Protein 7V58 (pdb70)

CATH classification: 3.40.640.10

Foldseek 3Di:
DVVVVVVVVVQVVCVVVVNDDDDFAWDDFDFQWTATPVGAIFGEQAALQALRQQPDVLLVVLLVVLCVVPNWFQPAFCPPRFDDPLQQVLQVLLCVLLVADTKDKFQALLLVLLLAAQLPAACLAEEEEEPLADVSNVNSVVNHHYHYHYDYHLDLVSVLVVLVVRVVVRHPAYEYEYEQASQQFQAGHPVVSVLVSCVVSVYAYEYEFASQALAAAPLSSGSCNNVVNSVSHAKYKYWCQGNLHNDGMIMMGHYPVSVVSSCVGRVSSNPDGHHTSSSSSSSSSSSVVSNVDCVSSVLSVVLVVVLCVLQVVQPWDWGYPDHQWIKGWDQAPVLQVVLQVQLVVLRYHWDKDAPPSDDHSGIIIGGGTHSSQDPVNSVSSSVSSSVSCVVSVVGD/DVVVVVVVVVVVVVQVVCVVVVNDDDDWAWPDFDFQWTATPVGATFGEFAALQALRQQPPPLLVVLLVVLCVVPNWFQPDFCVPRQDDPLQQVLQVLLQVLLVADTKDKFQALLLVLLLAQQLPAACLAEEEEEPLADVSNVNSVVNHHYHYHYDYHLDLVSVLVVLVVRVVVRHPAYEYEYEQASQVFQAGHPVVSVLVSCVVSVYAYEYEFASQALAAAPLRNGSCRNNVNSVSHAKYKYWCQGNQHNDGMIMMGHYPVSNVSSCVGRVSSNPDGDHTSSSSSSSSSSSVVSNVDCVSSVLSVVLVVVLCVLQVVQPWDWGYDDHQWIKGWDQAQVLQVQLQVQLVVLRYHWDKDAPPSDDHRGITIGGGTHSSQDPVNSVSSSVSSSVSCVVVVNTD

B-factor: mean 25.01, std 12.33, range [5.77, 104.91]

Secondary structure (DSSP, 8-state):
-HHHHHHHHHHHHHHHTT-------B-S-SSSEEEBTTS-EEEE-S-S-TTSGGG-HHHHHHHHHHHHHH-S---S-TTTT--BHHHHHHHHHHHHHHT-SEEEEESBHHHHHHTTHHHH--TTSEEEEETT--HHHHHHHHH--SEEEEE-TT-HHHHHHHHHHHHHTT-SSEEEEEESEETTTTEE--HHHHHHHHHHHT-EEEEE-TTTTTTSSTTS--HHHHTT-GGG--EEEEESSSTT-SS-BEEEEE-HHHHHHHHHH-HHHHHSPPPPHHHHHHHHHHHHHHHH--HHHHHHHHHHHHHHHHHHHTT--B--BSSSB--EEEE-HHHHHHHHHHHHHTTEE--EE-TTSS-TT-EEE--B--TTS-HHHHHHHHHHHHHHHHHTTS--/-HHHHHHHHHHHHHHHHHHHTT----PPPB-S-SSSEEEBTTS-EEEE-S-S-TTSGGG-HHHHHHHHHHHHHH-S---S-IIIII-BHHHHHHHHHHHHHHT-SEEEEES-HHHHHHTTHHHH--TTSEEEEETT--HHHHHHHHH--SEEEEE-TT-HHHHHHHHHHHHHTT-SSEEEEEESEETTTTEE--HHHHHHHHHHHT-EEEEE-TTTTTTSSTTS--HHHHTT-GGG--EEEEESSSTT-SS--EEEEE-HHHHHHHHHH-HHHHHSPPPPHHHHHHHHHHHHHHHH-SHHHHHHHHHHHHHHHHHHHTT-EE--SSSSEEEEEEE-HHHHHHHHHHHHHTTEE--EE-TTTS-TT-EEEEEE--TTS-HHHHHHHHHHHHHHHHHTTS--

Structure (mmCIF, N/CA/C/O backbone):
data_7V58
#
_entry.id   7V58
#
_cell.length_a   62.724
_cell.length_b   122.630
_cell.length_c   136.462
_cell.angle_alpha   90.000
_cell.angle_beta   90.000
_cell.angle_gamma   90.000
#
_symmetry.space_group_name_H-M   'P 21 21 21'
#
loop_
_entity.id
_entity.type
_entity.pdbx_description
1 polymer '2-amino-3-ketobutyrate coenzyme A ligase'
2 non-polymer "PYRIDOXAL-5'-PHOSPHATE"
3 non-polymer '2-(N-MORPHOLINO)-ETHANESULFONIC ACID'
4 non-polymer 'SULFATE ION'
5 non-polymer GLYCINE
6 water water
#
loop_
_atom_site.group_PDB
_atom_site.id
_atom_site.type_symbol
_atom_site.label_atom_id
_atom_site.label_alt_id
_atom_site.label_comp_id
_atom_site.label_asym_id
_atom_site.label_entity_id
_atom_site.label_seq_id
_atom_site.pdbx_PDB_ins_code
_atom_site.Cartn_x
_atom_site.Cartn_y
_atom_site.Cartn_z
_atom_site.occupancy
_atom_site.B_iso_or_equiv
_atom_site.auth_seq_id
_atom_site.auth_comp_id
_atom_site.auth_asym_id
_atom_site.auth_atom_id
_atom_site.pdbx_PDB_model_num
ATOM 1 N N . SER A 1 5 ? 41.93338 -12.32054 -12.29111 1.000 67.19393 5 SER A N 1
ATOM 2 C CA . SER A 1 5 ? 41.13744 -13.45083 -11.81489 1.000 52.92180 5 SER A CA 1
ATOM 3 C C . SER A 1 5 ? 40.02362 -13.79042 -12.80475 1.000 47.62111 5 SER A C 1
ATOM 4 O O . SER A 1 5 ? 39.79817 -13.07223 -13.78515 1.000 40.60199 5 SER A O 1
ATOM 7 N N . ALA A 1 6 ? 39.30959 -14.88209 -12.52420 1.000 35.09993 6 ALA A N 1
ATOM 8 C CA . ALA A 1 6 ? 38.19938 -15.27289 -13.38033 1.000 43.78013 6 ALA A CA 1
ATOM 9 C C . ALA A 1 6 ? 37.12154 -14.18959 -13.43267 1.000 49.03097 6 ALA A C 1
ATOM 10 O O . ALA A 1 6 ? 36.53577 -13.93944 -14.49489 1.000 42.21016 6 ALA A O 1
ATOM 12 N N . PHE A 1 7 ? 36.85070 -13.53338 -12.29667 1.000 46.66181 7 PHE A N 1
ATOM 13 C CA . PHE A 1 7 ? 35.78974 -12.52416 -12.24681 1.000 35.06403 7 PHE A CA 1
ATOM 14 C C . PHE A 1 7 ? 36.11403 -11.33675 -13.15495 1.000 26.31080 7 PHE A C 1
ATOM 15 O O . PHE A 1 7 ? 35.30304 -10.94811 -14.00308 1.000 36.07943 7 PHE A O 1
ATOM 23 N N . TYR A 1 8 ? 37.31362 -10.77525 -13.02106 1.000 33.28906 8 TYR A N 1
ATOM 24 C CA . TYR A 1 8 ? 37.67881 -9.63826 -13.85008 1.000 33.69261 8 TYR A CA 1
ATOM 25 C C . TYR A 1 8 ? 37.73231 -10.01615 -15.32502 1.000 40.61525 8 TYR A C 1
ATOM 26 O O . TYR A 1 8 ? 37.37558 -9.20224 -16.18563 1.000 40.34892 8 TYR A O 1
ATOM 35 N N . GLN A 1 9 ? 38.11551 -11.26056 -15.63097 1.000 46.40739 9 GLN A N 1
ATOM 36 C CA . GLN A 1 9 ? 38.09663 -11.73464 -17.01202 1.000 44.95524 9 GLN A CA 1
ATOM 37 C C . GLN A 1 9 ? 36.67195 -11.77303 -17.56226 1.000 40.59257 9 GLN A C 1
ATOM 38 O O . GLN A 1 9 ? 36.40967 -11.29646 -18.67393 1.000 40.31028 9 GLN A O 1
ATOM 44 N N . GLN A 1 10 ? 35.74084 -12.34168 -16.78377 1.000 30.05956 10 GLN A N 1
ATOM 45 C CA . GLN A 1 10 ? 34.32147 -12.36999 -17.13892 1.000 39.52991 10 GLN A CA 1
ATOM 46 C C . GLN A 1 10 ? 33.77258 -10.96337 -17.39612 1.000 34.74050 10 GLN A C 1
ATOM 47 O O . GLN A 1 10 ? 33.10294 -10.71221 -18.40910 1.000 39.54771 10 GLN A O 1
ATOM 53 N N . ILE A 1 11 ? 34.04505 -10.03513 -16.48013 1.000 35.51832 11 ILE A N 1
ATOM 54 C CA . ILE A 1 11 ? 33.56773 -8.66214 -16.64560 1.000 31.07763 11 ILE A CA 1
ATOM 55 C C . ILE A 1 11 ? 34.13002 -8.06019 -17.93128 1.000 34.79754 11 ILE A C 1
ATOM 56 O O . ILE A 1 11 ? 33.39741 -7.44168 -18.71810 1.000 34.42037 11 ILE A O 1
ATOM 61 N N . GLN A 1 12 ? 35.43970 -8.25762 -18.17871 1.000 29.11575 12 GLN A N 1
ATOM 62 C CA . GLN A 1 12 ? 36.05716 -7.70376 -19.38279 1.000 32.25557 12 GLN A CA 1
ATOM 63 C C . GLN A 1 12 ? 35.43769 -8.28815 -20.64297 1.000 36.24165 12 GLN A C 1
ATOM 64 O O . GLN A 1 12 ? 35.27790 -7.58761 -21.65516 1.000 33.39056 12 GLN A O 1
ATOM 70 N N . GLN A 1 13 ? 35.05644 -9.56303 -20.59281 1.000 38.39327 13 GLN A N 1
ATOM 71 C CA . GLN A 1 13 ? 34.39807 -10.16750 -21.74222 1.000 42.42728 13 GLN A CA 1
ATOM 72 C C . GLN A 1 13 ? 32.99893 -9.59205 -21.96011 1.000 45.77326 13 GLN A C 1
ATOM 73 O O . GLN A 1 13 ? 32.57706 -9.40313 -23.10522 1.000 38.15053 13 GLN A O 1
ATOM 79 N N . GLN A 1 14 ? 32.25675 -9.31673 -20.88246 1.000 39.47001 14 GLN A N 1
ATOM 80 C CA . GLN A 1 14 ? 30.96547 -8.64079 -21.04542 1.000 34.34168 14 GLN A CA 1
ATOM 81 C C . GLN A 1 14 ? 31.13857 -7.26646 -21.69066 1.000 24.68034 14 GLN A C 1
ATOM 82 O O . GLN A 1 14 ? 30.35789 -6.87753 -22.57031 1.000 37.20715 14 GLN A O 1
ATOM 88 N N . ILE A 1 15 ? 32.16146 -6.51873 -21.27015 1.000 29.71595 15 ILE A N 1
ATOM 89 C CA . ILE A 1 15 ? 32.43315 -5.22565 -21.90018 1.000 27.61615 15 ILE A CA 1
ATOM 90 C C . ILE A 1 15 ? 32.68010 -5.42014 -23.39276 1.000 42.96435 15 ILE A C 1
ATOM 91 O O . ILE A 1 15 ? 32.09251 -4.73314 -24.23995 1.000 34.49513 15 ILE A O 1
ATOM 96 N N . GLU A 1 16 ? 33.53893 -6.38248 -23.73189 1.000 41.34425 16 GLU A N 1
ATOM 97 C CA . GLU A 1 16 ? 33.84073 -6.64106 -25.13638 1.000 43.78654 16 GLU A CA 1
ATOM 98 C C . GLU A 1 16 ? 32.58940 -7.00094 -25.91934 1.000 35.30611 16 GLU A C 1
ATOM 99 O O . GLU A 1 16 ? 32.39167 -6.51329 -27.04070 1.000 41.07262 16 GLU A O 1
ATOM 105 N N . GLU A 1 17 ? 31.71572 -7.82308 -25.33168 1.000 39.21596 17 GLU A N 1
ATOM 106 C CA . GLU A 1 17 ? 30.47069 -8.18305 -26.00077 1.000 33.66389 17 GLU A CA 1
ATOM 107 C C . GLU A 1 17 ? 29.61379 -6.95349 -26.26135 1.000 46.13678 17 GLU A C 1
ATOM 108 O O . GLU A 1 17 ? 28.96514 -6.85255 -27.30782 1.000 37.50668 17 GLU A O 1
ATOM 114 N N . VAL A 1 18 ? 29.56791 -6.02621 -25.29832 1.000 40.96250 18 VAL A N 1
ATOM 115 C CA . VAL A 1 18 ? 28.78265 -4.80810 -25.47954 1.000 36.81097 18 VAL A CA 1
ATOM 116 C C . VAL A 1 18 ? 29.37784 -3.94372 -26.58418 1.000 30.15538 18 VAL A C 1
ATOM 117 O O . VAL A 1 18 ? 28.65276 -3.36617 -27.39803 1.000 32.34890 18 VAL A O 1
ATOM 121 N N . LYS A 1 19 ? 30.70515 -3.81413 -26.61270 1.000 32.59218 19 LYS A N 1
ATOM 122 C CA . LYS A 1 19 ? 31.33010 -3.03945 -27.67831 1.000 36.97839 19 LYS A CA 1
ATOM 123 C C . LYS A 1 19 ? 31.02859 -3.65776 -29.03591 1.000 46.69971 19 LYS A C 1
ATOM 124 O O . LYS A 1 19 ? 30.78386 -2.93961 -30.01345 1.000 38.46247 19 LYS A O 1
ATOM 130 N N . ALA A 1 20 ? 31.02539 -4.99444 -29.10526 1.000 43.40719 20 ALA A N 1
ATOM 131 C CA . ALA A 1 20 ? 30.78080 -5.68193 -30.36692 1.000 48.14016 20 ALA A CA 1
ATOM 132 C C . ALA A 1 20 ? 29.35555 -5.48857 -30.84960 1.000 51.06979 20 ALA A C 1
ATOM 133 O O . ALA A 1 20 ? 29.11689 -5.44975 -32.06042 1.000 56.94561 20 ALA A O 1
ATOM 135 N N . GLU A 1 21 ? 28.39652 -5.38612 -29.93054 1.000 42.91651 21 GLU A N 1
ATOM 136 C CA . GLU A 1 21 ? 27.02100 -5.12348 -30.32794 1.000 42.46065 21 GLU A CA 1
ATOM 137 C C . GLU A 1 21 ? 26.81190 -3.68085 -30.77963 1.000 38.29767 21 GLU A C 1
ATOM 138 O O . GLU A 1 21 ? 25.71669 -3.34268 -31.23881 1.000 51.61458 21 GLU A O 1
ATOM 144 N N . GLY A 1 22 ? 27.82317 -2.82716 -30.65473 1.000 45.52883 22 GLY A N 1
ATOM 145 C CA . GLY A 1 22 ? 27.63632 -1.41597 -30.91348 1.000 43.52713 22 GLY A CA 1
ATOM 146 C C . GLY A 1 22 ? 26.86177 -0.66539 -29.84778 1.000 50.07759 22 GLY A C 1
ATOM 147 O O . GLY A 1 22 ? 26.37779 0.43720 -30.11506 1.000 40.89335 22 GLY A O 1
ATOM 148 N N . LEU A 1 23 ? 26.80514 -1.18744 -28.61936 1.000 42.50588 23 LEU A N 1
ATOM 149 C CA . LEU A 1 23 ? 25.95754 -0.63378 -27.57147 1.000 43.59516 23 LEU A CA 1
ATOM 150 C C . LEU A 1 23 ? 26.74404 0.07832 -26.47765 1.000 39.47029 23 LEU A C 1
ATOM 151 O O . LEU A 1 23 ? 26.15081 0.51792 -25.48968 1.000 29.82712 23 LEU A O 1
ATOM 156 N N . TYR A 1 24 ? 28.05168 0.23912 -26.65490 1.000 33.07658 24 TYR A N 1
ATOM 157 C CA . TYR A 1 24 ? 28.90891 0.84262 -25.64608 1.000 31.22083 24 TYR A CA 1
ATOM 158 C C . TYR A 1 24 ? 28.64433 2.33891 -25.51615 1.000 29.21547 24 TYR A C 1
ATOM 159 O O . TYR A 1 24 ? 28.60196 3.05790 -26.51914 1.000 32.53825 24 TYR A O 1
ATOM 168 N N . LYS A 1 25 ? 28.50437 2.81245 -24.27261 1.000 28.60619 25 LYS A N 1
ATOM 169 C CA . LYS A 1 25 ? 28.27914 4.22653 -23.99110 1.000 20.96530 25 LYS A CA 1
ATOM 170 C C . LYS A 1 25 ? 29.59540 4.92848 -23.72391 1.000 29.01159 25 LYS A C 1
ATOM 171 O O . LYS A 1 25 ? 30.37536 4.49159 -22.87761 1.000 32.40374 25 LYS A O 1
ATOM 177 N N . SER A 1 26 ? 29.83954 6.01186 -24.45107 1.000 26.76065 26 SER A N 1
ATOM 178 C CA . SER A 1 26 ? 30.98545 6.87583 -24.24699 1.000 32.07707 26 SER A CA 1
ATOM 179 C C . SER A 1 26 ? 30.50879 8.20924 -23.69499 1.000 31.78033 26 SER A C 1
ATOM 180 O O . SER A 1 26 ? 29.38445 8.63878 -23.96786 1.000 41.65089 26 SER A O 1
ATOM 183 N N . GLU A 1 27 ? 31.34693 8.83659 -22.87411 1.000 24.48219 27 GLU A N 1
ATOM 184 C CA . GLU A 1 27 ? 31.02847 10.12590 -22.27143 1.000 25.91042 27 GLU A CA 1
ATOM 185 C C . GLU A 1 27 ? 31.77061 11.21843 -23.02285 1.000 28.14096 27 GLU A C 1
ATOM 186 O O . GLU A 1 27 ? 32.98951 11.15508 -23.16819 1.000 30.45674 27 GLU A O 1
ATOM 192 N N . ARG A 1 28 ? 31.04360 12.21319 -23.50220 1.000 20.27516 28 ARG A N 1
ATOM 193 C CA . ARG A 1 28 ? 31.68277 13.39042 -24.07237 1.000 31.01408 28 ARG A CA 1
ATOM 194 C C . ARG A 1 28 ? 32.00888 14.35653 -22.94896 1.000 25.72661 28 ARG A C 1
ATOM 195 O O . ARG A 1 28 ? 31.14910 14.65269 -22.12084 1.000 31.95715 28 ARG A O 1
ATOM 203 N N . ILE A 1 29 ? 33.25277 14.83167 -22.90070 1.000 21.46245 29 ILE A N 1
ATOM 204 C CA . ILE A 1 29 ? 33.71592 15.64548 -21.78421 1.000 25.66234 29 ILE A CA 1
ATOM 205 C C . ILE A 1 29 ? 33.38096 17.10195 -22.08930 1.000 36.28936 29 ILE A C 1
ATOM 206 O O . ILE A 1 29 ? 34.03177 17.72577 -22.92821 1.000 37.46139 29 ILE A O 1
ATOM 211 N N . ILE A 1 30 ? 32.42982 17.67938 -21.34911 1.000 21.29604 30 ILE A N 1
ATOM 212 C CA . ILE A 1 30 ? 32.05069 19.08295 -21.52560 1.000 21.89640 30 ILE A CA 1
ATOM 213 C C . ILE A 1 30 ? 32.94922 19.95591 -20.64935 1.000 25.67875 30 ILE A C 1
ATOM 214 O O . ILE A 1 30 ? 33.23650 19.61689 -19.49453 1.000 26.34485 30 ILE A O 1
ATOM 219 N N . THR A 1 31 ? 33.47103 21.04377 -21.22412 1.000 29.23285 31 THR A N 1
ATOM 220 C CA . THR A 1 31 ? 34.36852 21.93314 -20.50133 1.000 20.97148 31 THR A CA 1
ATOM 221 C C . THR A 1 31 ? 33.75697 23.27818 -20.13404 1.000 28.79091 31 THR A C 1
ATOM 222 O O . THR A 1 31 ? 34.41401 24.06945 -19.44881 1.000 29.43987 31 THR A O 1
ATOM 226 N N . SER A 1 32 ? 32.54558 23.55835 -20.57666 1.000 20.72508 32 SER A N 1
ATOM 227 C CA . SER A 1 32 ? 31.80807 24.75988 -20.26089 1.000 20.42428 32 SER A CA 1
ATOM 228 C C . SER A 1 32 ? 30.66643 24.42170 -19.29511 1.000 21.88059 32 SER A C 1
ATOM 229 O O . SER A 1 32 ? 30.52754 23.28956 -18.83485 1.000 20.85687 32 SER A O 1
ATOM 232 N N . GLN A 1 33 ? 29.84206 25.42437 -18.99778 1.000 21.19714 33 GLN A N 1
ATOM 233 C CA . GLN A 1 33 ? 28.56903 25.19097 -18.32948 1.000 18.33759 33 GLN A CA 1
ATOM 234 C C . GLN A 1 33 ? 27.57820 24.52771 -19.27038 1.000 21.88095 33 GLN A C 1
ATOM 235 O O . GLN A 1 33 ? 27.73620 24.53527 -20.49648 1.000 23.04712 33 GLN A O 1
ATOM 241 N N . GLN A 1 34 ? 26.53581 23.96940 -18.67571 1.000 16.99844 34 GLN A N 1
ATOM 242 C CA . GLN A 1 34 ? 25.42164 23.43856 -19.43363 1.000 16.27484 34 GLN A CA 1
ATOM 243 C C . GLN A 1 34 ? 24.58416 24.60460 -19.93196 1.000 20.68049 34 GLN A C 1
ATOM 244 O O . GLN A 1 34 ? 24.13713 25.45009 -19.14053 1.000 22.18433 34 GLN A O 1
ATOM 250 N N . GLN A 1 35 ? 24.37465 24.65334 -21.23913 1.000 15.75675 35 GLN A N 1
ATOM 251 C CA . GLN A 1 35 ? 23.74072 25.79225 -21.89804 1.000 16.36301 35 GLN A CA 1
ATOM 252 C C . GLN A 1 35 ? 23.51425 25.38518 -23.35757 1.000 16.09459 35 GLN A C 1
ATOM 253 O O . GLN A 1 35 ? 23.75037 24.22748 -23.72533 1.000 14.16130 35 GLN A O 1
ATOM 259 N N . ALA A 1 36 ? 23.03284 26.32703 -24.18932 1.000 15.07047 36 ALA A N 1
ATOM 260 C CA . ALA A 1 36 ? 22.78928 25.99602 -25.60136 1.000 15.30579 36 ALA A CA 1
ATOM 261 C C . ALA A 1 36 ? 24.09291 25.67550 -26.32303 1.000 22.65216 36 ALA A C 1
ATOM 262 O O . ALA A 1 36 ? 24.16222 24.71808 -27.10579 1.000 22.12356 36 ALA A O 1
ATOM 264 N N . ALA A 1 37 ? 25.14827 26.43270 -26.06445 1.000 14.53849 37 ALA A N 1
ATOM 265 C CA . ALA A 1 37 ? 26.41377 26.22808 -26.77137 1.000 19.48679 37 ALA A CA 1
ATOM 266 C C . ALA A 1 37 ? 27.45774 25.69108 -25.80112 1.000 25.37025 37 ALA A C 1
ATOM 267 O O . ALA A 1 37 ? 27.93989 26.42986 -24.93864 1.000 22.05460 37 ALA A O 1
ATOM 269 N N . VAL A 1 38 ? 27.80150 24.40119 -25.92051 1.000 17.80512 38 VAL A N 1
ATOM 270 C CA . VAL A 1 38 ? 28.73018 23.78364 -24.98810 1.000 18.24014 38 VAL A CA 1
ATOM 271 C C . VAL A 1 38 ? 30.04602 23.51533 -25.69206 1.000 26.41050 38 VAL A C 1
ATOM 272 O O . VAL A 1 38 ? 30.08343 23.23864 -26.88844 1.000 25.41134 38 VAL A O 1
ATOM 276 N N . LYS A 1 39 ? 31.12949 23.52430 -24.92704 1.000 20.72569 39 LYS A N 1
ATOM 277 C CA . LYS A 1 39 ? 32.42709 23.15232 -25.45743 1.000 25.49014 39 LYS A CA 1
ATOM 278 C C . LYS A 1 39 ? 32.78043 21.75404 -24.97692 1.000 35.75757 39 LYS A C 1
ATOM 279 O O . LYS A 1 39 ? 32.57397 21.41984 -23.80261 1.000 24.90394 39 LYS A O 1
ATOM 285 N N . ILE A 1 40 ? 33.28299 20.92971 -25.89424 1.000 35.60899 40 ILE A N 1
ATOM 286 C CA . ILE A 1 40 ? 33.69225 19.57357 -25.56779 1.000 34.50030 40 ILE A CA 1
ATOM 287 C C . ILE A 1 40 ? 35.21329 19.50588 -25.60043 1.000 42.44231 40 ILE A C 1
ATOM 288 O O . ILE A 1 40 ? 35.88984 20.43816 -26.03458 1.000 41.86407 40 ILE A O 1
ATOM 293 N N . ALA A 1 41 ? 35.74977 18.38674 -25.10173 1.000 41.70869 41 ALA A N 1
ATOM 294 C CA . ALA A 1 41 ? 37.18346 18.29781 -24.82030 1.000 51.88733 41 ALA A CA 1
ATOM 295 C C . ALA A 1 41 ? 38.01679 18.44280 -26.08514 1.000 58.52991 41 ALA A C 1
ATOM 296 O O . ALA A 1 41 ? 39.15304 18.93158 -26.02659 1.000 63.56455 41 ALA A O 1
ATOM 298 N N . SER A 1 42 ? 37.46040 18.05009 -27.23618 1.000 55.36868 42 SER A N 1
ATOM 299 C CA . SER A 1 42 ? 38.15120 18.25549 -28.50336 1.000 62.28890 42 SER A CA 1
ATOM 300 C C . SER A 1 42 ? 38.46486 19.73136 -28.74039 1.000 62.80861 42 SER A C 1
ATOM 301 O O . SER A 1 42 ? 39.44875 20.05893 -29.41508 1.000 66.90301 42 SER A O 1
ATOM 304 N N . GLY A 1 43 ? 37.68093 20.62994 -28.14870 1.000 61.52640 43 GLY A N 1
ATOM 305 C CA . GLY A 1 43 ? 37.79601 22.05368 -28.36335 1.000 51.88291 43 GLY A CA 1
ATOM 306 C C . GLY A 1 43 ? 36.64748 22.61614 -29.16456 1.000 46.14918 43 GLY A C 1
ATOM 307 O O . GLY A 1 43 ? 36.47703 23.84350 -29.21033 1.000 41.61385 43 GLY A O 1
ATOM 308 N N . GLU A 1 44 ? 35.87777 21.75133 -29.82653 1.000 47.15687 44 GLU A N 1
ATOM 309 C CA . GLU A 1 44 ? 34.72460 22.20935 -30.58153 1.000 45.55058 44 GLU A CA 1
ATOM 310 C C . GLU A 1 44 ? 33.64839 22.77328 -29.65967 1.000 40.44246 44 GLU A C 1
ATOM 311 O O . GLU A 1 44 ? 33.46532 22.33297 -28.52243 1.000 33.16369 44 GLU A O 1
ATOM 317 N N . GLU A 1 45 ? 32.94553 23.77178 -30.16587 1.000 28.44388 45 GLU A N 1
ATOM 318 C CA . GLU A 1 45 ? 31.70474 24.24393 -29.58826 1.000 27.69434 45 GLU A CA 1
ATOM 319 C C . GLU A 1 45 ? 30.54571 23.68310 -30.40009 1.000 37.93770 45 GLU A C 1
ATOM 320 O O . GLU A 1 45 ? 30.53074 23.79700 -31.62967 1.000 33.74997 45 GLU A O 1
ATOM 326 N N . VAL A 1 46 ? 29.57599 23.08571 -29.71821 1.000 19.46010 46 VAL A N 1
ATOM 327 C CA . VAL A 1 46 ? 28.45022 22.44374 -30.38298 1.000 19.44155 46 VAL A CA 1
ATOM 328 C C . VAL A 1 46 ? 27.18055 22.96367 -29.74302 1.000 17.32305 46 VAL A C 1
ATOM 329 O O . VAL A 1 46 ? 27.19361 23.41820 -28.59552 1.000 19.08997 46 VAL A O 1
ATOM 333 N N . LEU A 1 47 ? 26.09461 22.95362 -30.50609 1.000 13.55413 47 LEU A N 1
ATOM 334 C CA . LEU A 1 47 ? 24.78384 23.28394 -29.95620 1.000 13.31125 47 LEU A CA 1
ATOM 335 C C . LEU A 1 47 ? 24.20027 22.02373 -29.33064 1.000 19.78238 47 LEU A C 1
ATOM 336 O O . LEU A 1 47 ? 24.15008 20.98005 -29.97783 1.000 13.09747 47 LEU A O 1
ATOM 341 N N . ASN A 1 48 ? 23.80894 22.11053 -28.05984 1.000 15.61245 48 ASN A N 1
ATOM 342 C CA . ASN A 1 48 ? 23.34918 20.95021 -27.28800 1.000 14.99946 48 ASN A CA 1
ATOM 343 C C . ASN A 1 48 ? 21.84120 20.81015 -27.44525 1.000 16.15169 48 ASN A C 1
ATOM 344 O O . ASN A 1 48 ? 21.08187 21.63085 -26.92792 1.000 15.39419 48 ASN A O 1
ATOM 349 N N . PHE A 1 49 ? 21.39598 19.74975 -28.13717 1.000 10.54018 49 PHE A N 1
ATOM 350 C CA . PHE A 1 49 ? 19.97588 19.45603 -28.28401 1.000 12.02507 49 PHE A CA 1
ATOM 351 C C . PHE A 1 49 ? 19.59674 18.14020 -27.59991 1.000 16.13355 49 PHE A C 1
ATOM 352 O O . PHE A 1 49 ? 18.64121 17.47278 -28.00533 1.000 14.06966 49 PHE A O 1
ATOM 360 N N . CYS A 1 50 ? 20.29949 17.77228 -26.54093 1.000 9.81365 50 CYS A N 1
ATOM 361 C CA . CYS A 1 50 ? 19.95842 16.51531 -25.87041 1.000 15.36871 50 CYS A CA 1
ATOM 362 C C . CYS A 1 50 ? 19.99666 16.63461 -24.35750 1.000 19.13961 50 CYS A C 1
ATOM 363 O O . CYS A 1 50 ? 20.18889 15.62867 -23.65941 1.000 16.51723 50 CYS A O 1
ATOM 366 N N . ALA A 1 51 ? 19.77321 17.84158 -23.82720 1.000 14.92820 51 ALA A N 1
ATOM 367 C CA . ALA A 1 51 ? 19.74587 18.05449 -22.38068 1.000 12.24913 51 ALA A CA 1
ATOM 368 C C . ALA A 1 51 ? 18.31513 18.12094 -21.85762 1.000 15.47579 51 ALA A C 1
ATOM 369 O O . ALA A 1 51 ? 17.36455 18.45872 -22.57603 1.000 15.03781 51 ALA A O 1
ATOM 371 N N . ASN A 1 52 ? 18.17069 17.82795 -20.56040 1.000 10.25790 52 ASN A N 1
ATOM 372 C CA . ASN A 1 52 ? 16.91046 18.03724 -19.87994 1.000 9.21900 52 ASN A CA 1
ATOM 373 C C . ASN A 1 52 ? 16.80050 19.46203 -19.33425 1.000 13.98412 52 ASN A C 1
ATOM 374 O O . ASN A 1 52 ? 16.02271 19.67933 -18.41435 1.000 11.72935 52 ASN A O 1
ATOM 379 N N . ASN A 1 53 ? 17.56895 20.40989 -19.89259 1.000 11.63220 53 ASN A N 1
ATOM 380 C CA . ASN A 1 53 ? 17.67491 21.80511 -19.43184 1.000 13.95386 53 ASN A CA 1
ATOM 381 C C . ASN A 1 53 ? 16.57600 22.67685 -20.05546 1.000 11.36336 53 ASN A C 1
ATOM 382 O O . ASN A 1 53 ? 16.84072 23.66468 -20.73458 1.000 13.82772 53 ASN A O 1
ATOM 387 N N . TYR A 1 54 ? 15.32237 22.29401 -19.78582 1.000 11.07832 54 TYR A N 1
ATOM 388 C CA . TYR A 1 54 ? 14.22013 22.72958 -20.64085 1.000 12.58667 54 TYR A CA 1
ATOM 389 C C . TYR A 1 54 ? 13.99582 24.24146 -20.57700 1.000 20.84258 54 TYR A C 1
ATOM 390 O O . TYR A 1 54 ? 13.51983 24.82981 -21.55608 1.000 14.50619 54 TYR A O 1
ATOM 399 N N . LEU A 1 55 ? 14.30449 24.87969 -19.44157 1.000 13.23742 55 LEU A N 1
ATOM 400 C CA . LEU A 1 55 ? 14.08964 26.32267 -19.30002 1.000 19.15454 55 LEU A CA 1
ATOM 401 C C . LEU A 1 55 ? 15.40150 27.08304 -19.25429 1.000 13.94550 55 LEU A C 1
ATOM 402 O O . LEU A 1 55 ? 15.42145 28.28557 -18.96442 1.000 17.37577 55 LEU A O 1
ATOM 407 N N . GLY A 1 56 ? 16.50146 26.42756 -19.58789 1.000 12.90398 56 GLY A N 1
ATOM 408 C CA . GLY A 1 56 ? 17.78881 27.06750 -19.50210 1.000 10.74050 56 GLY A CA 1
ATOM 409 C C . GLY A 1 56 ? 18.19938 27.47703 -18.09641 1.000 16.91234 56 GLY A C 1
ATOM 410 O O . GLY A 1 56 ? 19.05170 28.36103 -17.93663 1.000 16.19502 56 GLY A O 1
ATOM 411 N N . LEU A 1 57 ? 17.66752 26.82452 -17.07327 1.000 14.85789 57 LEU A N 1
ATOM 412 C CA . LEU A 1 57 ? 18.00416 27.23078 -15.71116 1.000 12.91107 57 LEU A CA 1
ATOM 413 C C . LEU A 1 57 ? 19.33209 26.68345 -15.24534 1.000 20.38402 57 LEU A C 1
ATOM 414 O O . LEU A 1 57 ? 19.90313 27.22966 -14.29281 1.000 15.97496 57 LEU A O 1
ATOM 419 N N . ALA A 1 58 ? 19.88231 25.67508 -15.94947 1.000 16.67865 58 ALA A N 1
ATOM 420 C CA . ALA A 1 58 ? 21.09208 25.00020 -15.47489 1.000 11.09674 58 ALA A CA 1
ATOM 421 C C . ALA A 1 58 ? 22.26832 25.94411 -15.30225 1.000 15.19210 58 ALA A C 1
ATOM 422 O O . ALA A 1 58 ? 23.13926 25.68533 -14.45566 1.000 17.11628 58 ALA A O 1
ATOM 424 N N . ASN A 1 59 ? 22.32463 27.04590 -16.08525 1.000 14.61012 59 ASN A N 1
ATOM 425 C CA . ASN A 1 59 ? 23.35307 28.06251 -15.91501 1.000 14.07572 59 ASN A CA 1
ATOM 426 C C . ASN A 1 59 ? 22.74968 29.45465 -15.68181 1.000 16.94677 59 ASN A C 1
ATOM 427 O O . ASN A 1 59 ? 23.40282 30.46525 -15.94574 1.000 21.47682 59 ASN A O 1
ATOM 432 N N . HIS A 1 60 ? 21.52923 29.53885 -15.21469 1.000 18.39611 60 HIS A N 1
ATOM 433 C CA . HIS A 1 60 ? 20.88065 30.84259 -15.08620 1.000 15.84843 60 HIS A CA 1
ATOM 434 C C . HIS A 1 60 ? 21.50054 31.63900 -13.93388 1.000 27.40994 60 HIS A C 1
ATOM 435 O O . HIS A 1 60 ? 21.70090 31.09469 -12.83698 1.000 17.69800 60 HIS A O 1
ATOM 442 N N . PRO A 1 61 ? 21.82086 32.92227 -14.13496 1.000 25.66550 61 PRO A N 1
ATOM 443 C CA . PRO A 1 61 ? 22.52502 33.67537 -13.07570 1.000 24.35398 61 PRO A CA 1
ATOM 444 C C . PRO A 1 61 ? 21.77383 33.73556 -11.76160 1.000 14.43096 61 PRO A C 1
ATOM 445 O O . PRO A 1 61 ? 22.40825 33.84745 -10.69808 1.000 21.48928 61 PRO A O 1
ATOM 449 N N . ALA A 1 62 ? 20.44592 33.70115 -11.79607 1.000 17.02324 62 ALA A N 1
ATOM 450 C CA . ALA A 1 62 ? 19.68592 33.77844 -10.55745 1.000 22.10269 62 ALA A CA 1
ATOM 451 C C . ALA A 1 62 ? 19.91560 32.54530 -9.68363 1.000 26.62101 62 ALA A C 1
ATOM 452 O O . ALA A 1 62 ? 19.96873 32.64983 -8.44954 1.000 17.82315 62 ALA A O 1
ATOM 454 N N . LEU A 1 63 ? 20.01889 31.36261 -10.30168 1.000 21.82626 63 LEU A N 1
ATOM 455 C CA . LEU A 1 63 ? 20.25327 30.13545 -9.53137 1.000 16.81600 63 LEU A CA 1
ATOM 456 C C . LEU A 1 63 ? 21.66617 30.11603 -8.98223 1.000 18.95525 63 LEU A C 1
ATOM 457 O O . LEU A 1 63 ? 21.89489 29.70852 -7.83893 1.000 22.05013 63 LEU A O 1
ATOM 462 N N . ILE A 1 64 ? 22.63258 30.56709 -9.77438 1.000 16.64568 64 ILE A N 1
ATOM 463 C CA . ILE A 1 64 ? 24.00004 30.60783 -9.28546 1.000 17.03781 64 ILE A CA 1
ATOM 464 C C . ILE A 1 64 ? 24.11581 31.57263 -8.09989 1.000 22.66414 64 ILE A C 1
ATOM 465 O O . ILE A 1 64 ? 24.80879 31.29062 -7.11013 1.000 26.28549 64 ILE A O 1
ATOM 470 N N . GLU A 1 65 ? 23.44327 32.73381 -8.18663 1.000 19.22070 65 GLU A N 1
ATOM 471 C CA . GLU A 1 65 ? 23.46291 33.68904 -7.07904 1.000 30.40850 65 GLU A CA 1
ATOM 472 C C . GLU A 1 65 ? 22.73395 33.13995 -5.84651 1.000 19.31614 65 GLU A C 1
ATOM 473 O O . GLU A 1 65 ? 23.22160 33.27048 -4.70861 1.000 22.91436 65 GLU A O 1
ATOM 479 N N . ALA A 1 66 ? 21.56625 32.53628 -6.04435 1.000 21.55141 66 ALA A N 1
ATOM 480 C CA . ALA A 1 66 ? 20.85544 31.94969 -4.91648 1.000 21.96197 66 ALA A CA 1
ATOM 481 C C . ALA A 1 66 ? 21.63423 30.78551 -4.29815 1.000 22.87007 66 ALA A C 1
ATOM 482 O O . ALA A 1 66 ? 21.58745 30.59903 -3.07781 1.000 22.44320 66 ALA A O 1
ATOM 484 N N . GLY A 1 67 ? 22.37002 30.00976 -5.10263 1.000 19.81375 67 GLY A N 1
ATOM 485 C CA . GLY A 1 67 ? 23.18801 28.94062 -4.55788 1.000 19.85361 67 GLY A CA 1
ATOM 486 C C . GLY A 1 67 ? 24.36143 29.44070 -3.74210 1.000 24.66566 67 GLY A C 1
ATOM 487 O O . GLY A 1 67 ? 24.68880 28.87704 -2.68741 1.000 17.07532 67 GLY A O 1
ATOM 488 N N . LYS A 1 68 ? 25.02255 30.50355 -4.21753 1.000 18.81776 68 LYS A N 1
ATOM 489 C CA . LYS A 1 68 ? 26.12348 31.08658 -3.45375 1.000 22.78042 68 LYS A CA 1
ATOM 490 C C . LYS A 1 68 ? 25.62300 31.65858 -2.13922 1.000 17.51134 68 LYS A C 1
ATOM 491 O O . LYS A 1 68 ? 26.22813 31.44280 -1.08574 1.000 21.29799 68 LYS A O 1
ATOM 497 N N . ALA A 1 69 ? 24.51746 32.40369 -2.19320 1.000 16.91418 69 ALA A N 1
ATOM 498 C CA . ALA A 1 69 ? 23.92943 32.95238 -0.97712 1.000 27.16085 69 ALA A CA 1
ATOM 499 C C . ALA A 1 69 ? 23.48689 31.84025 -0.02916 1.000 29.25295 69 ALA A C 1
ATOM 500 O O . ALA A 1 69 ? 23.60593 31.97781 1.19619 1.000 20.40783 69 ALA A O 1
ATOM 502 N N . GLY A 1 70 ? 22.93229 30.74532 -0.57476 1.000 21.29911 70 GLY A N 1
ATOM 503 C CA . GLY A 1 70 ? 22.56433 29.60945 0.26236 1.000 18.29171 70 GLY A CA 1
ATOM 504 C C . GLY A 1 70 ? 23.75601 28.99286 0.96809 1.000 14.27311 70 GLY A C 1
ATOM 505 O O . GLY A 1 70 ? 23.65683 28.54320 2.11213 1.000 20.61689 70 GLY A O 1
ATOM 506 N N . MET A 1 71 ? 24.89607 28.95245 0.30372 1.000 11.41799 71 MET A N 1
ATOM 507 C CA . MET A 1 71 ? 26.09122 28.46620 0.97460 1.000 17.30182 71 MET A CA 1
ATOM 508 C C . MET A 1 71 ? 26.57084 29.43880 2.04382 1.000 28.17307 71 MET A C 1
ATOM 509 O O . MET A 1 71 ? 27.04166 29.01208 3.10892 1.000 18.60966 71 MET A O 1
ATOM 514 N N . ASP A 1 72 ? 26.43743 30.74779 1.79690 1.000 25.26432 72 ASP A N 1
ATOM 515 C CA . ASP A 1 72 ? 26.87282 31.70422 2.81295 1.000 23.87280 72 ASP A CA 1
ATOM 516 C C . ASP A 1 72 ? 25.97332 31.66493 4.04031 1.000 18.68959 72 ASP A C 1
ATOM 517 O O . ASP A 1 72 ? 26.43850 31.92328 5.15089 1.000 21.26776 72 ASP A O 1
ATOM 522 N N . GLU A 1 73 ? 24.67602 31.45083 3.85763 1.000 14.94360 73 GLU A N 1
ATOM 523 C CA . GLU A 1 73 ? 23.75735 31.50026 4.99332 1.000 16.75219 73 GLU A CA 1
ATOM 524 C C . GLU A 1 73 ? 23.55750 30.14538 5.65073 1.000 19.63087 73 GLU A C 1
ATOM 525 O O . GLU A 1 73 ? 23.32298 30.07707 6.86322 1.000 16.05492 73 GLU A O 1
ATOM 531 N N . HIS A 1 74 ? 23.62243 29.07365 4.87504 1.000 17.88727 74 HIS A N 1
ATOM 532 C CA . HIS A 1 74 ? 23.27222 27.75409 5.36750 1.000 16.47553 74 HIS A CA 1
ATOM 533 C C . HIS A 1 74 ? 24.34325 26.70705 5.15774 1.000 16.72462 74 HIS A C 1
ATOM 534 O O . HIS A 1 74 ? 24.09129 25.54420 5.49471 1.000 15.25667 74 HIS A O 1
ATOM 541 N N . GLY A 1 75 ? 25.52304 27.06947 4.61828 1.000 13.70370 75 GLY A N 1
ATOM 542 C CA . GLY A 1 75 ? 26.69657 26.20295 4.62499 1.000 14.27171 75 GLY A CA 1
ATOM 543 C C . GLY A 1 75 ? 26.81031 25.31157 3.39955 1.000 12.38751 75 GLY A C 1
ATOM 544 O O . GLY A 1 75 ? 26.00043 25.35561 2.47983 1.000 12.77075 75 GLY A O 1
ATOM 545 N N . PHE A 1 76 ? 27.83821 24.46332 3.39185 1.000 9.34805 76 PHE A N 1
ATOM 546 C CA . PHE A 1 76 ? 28.03892 23.61545 2.22312 1.000 8.24932 76 PHE A CA 1
ATOM 547 C C . PHE A 1 76 ? 27.23885 22.29850 2.28905 1.000 19.79344 76 PHE A C 1
ATOM 548 O O . PHE A 1 76 ? 26.58099 21.93953 1.30955 1.000 13.35979 76 PHE A O 1
ATOM 556 N N . GLY A 1 77 ? 27.22162 21.60721 3.43959 1.000 15.39471 77 GLY A N 1
ATOM 557 C CA . GLY A 1 77 ? 26.49430 20.34893 3.55996 1.000 10.90716 77 GLY A CA 1
ATOM 558 C C . GLY A 1 77 ? 25.85095 20.22148 4.92912 1.000 12.58604 77 GLY A C 1
ATOM 559 O O . GLY A 1 77 ? 26.21686 20.92442 5.87458 1.000 12.14981 77 GLY A O 1
ATOM 560 N N . MET A 1 78 ? 24.87185 19.30126 5.02222 1.000 11.98097 78 MET A N 1
ATOM 561 C CA . MET A 1 78 ? 24.26188 18.98186 6.30646 1.000 10.03659 78 MET A CA 1
ATOM 562 C C . MET A 1 78 ? 25.00850 17.87251 7.04025 1.000 12.42571 78 MET A C 1
ATOM 563 O O . MET A 1 78 ? 24.93085 17.80385 8.26261 1.000 12.26457 78 MET A O 1
ATOM 568 N N . ALA A 1 79 ? 25.67936 16.97627 6.31882 1.000 6.85876 79 ALA A N 1
ATOM 569 C CA . ALA A 1 79 ? 26.38399 15.83297 6.93240 1.000 7.71884 79 ALA A CA 1
ATOM 570 C C . ALA A 1 79 ? 25.47346 15.05595 7.89129 1.000 10.69075 79 ALA A C 1
ATOM 571 O O . ALA A 1 79 ? 25.89969 14.62715 8.96881 1.000 9.60247 79 ALA A O 1
ATOM 573 N N . SER A 1 80 ? 24.20139 14.89414 7.50715 1.000 8.44603 80 SER A N 1
ATOM 574 C CA . SER A 1 80 ? 23.24747 14.17105 8.34161 1.000 9.09273 80 SER A CA 1
ATOM 575 C C . SER A 1 80 ? 22.02975 13.84827 7.49150 1.000 11.47499 80 SER A C 1
ATOM 576 O O . SER A 1 80 ? 21.69321 14.59041 6.57748 1.000 9.71175 80 SER A O 1
ATOM 579 N N . VAL A 1 81 ? 21.35848 12.74484 7.82773 1.000 6.63990 81 VAL A N 1
ATOM 580 C CA . VAL A 1 81 ? 20.02897 12.51438 7.31658 1.000 7.76657 81 VAL A CA 1
ATOM 581 C C . VAL A 1 81 ? 19.06842 13.49554 7.99280 1.000 8.08134 81 VAL A C 1
ATOM 582 O O . VAL A 1 81 ? 19.34416 14.05902 9.05935 1.000 8.73390 81 VAL A O 1
ATOM 586 N N . ARG A 1 82 ? 17.90291 13.67691 7.37009 1.000 10.15026 82 ARG A N 1
ATOM 587 C CA . ARG A 1 82 ? 16.96465 14.70664 7.81847 1.000 11.40560 82 ARG A CA 1
ATOM 588 C C . ARG A 1 82 ? 16.59886 14.57606 9.29395 1.000 15.95700 82 ARG A C 1
ATOM 589 O O . ARG A 1 82 ? 16.48705 15.59821 9.98814 1.000 11.06473 82 ARG A O 1
ATOM 597 N N . PHE A 1 83 ? 16.32971 13.35111 9.78113 1.000 8.90318 83 PHE A N 1
ATOM 598 C CA . PHE A 1 83 ? 15.71618 13.28479 11.11452 1.000 11.94502 83 PHE A CA 1
ATOM 599 C C . PHE A 1 83 ? 16.71693 13.40480 12.24258 1.000 9.86838 83 PHE A C 1
ATOM 600 O O . PHE A 1 83 ? 16.30213 13.59451 13.39727 1.000 9.87613 83 PHE A O 1
ATOM 608 N N . ILE A 1 84 ? 18.00892 13.31896 11.96688 1.000 10.53024 84 ILE A N 1
ATOM 609 C CA . ILE A 1 84 ? 18.97107 13.42530 13.05449 1.000 11.46471 84 ILE A CA 1
ATOM 610 C C . ILE A 1 84 ? 19.32309 14.89767 13.21859 1.000 13.09733 84 ILE A C 1
ATOM 611 O O . ILE A 1 84 ? 18.74385 15.57455 14.06860 1.000 13.76186 84 ILE A O 1
ATOM 616 N N . CYS A 1 85 ? 20.19458 15.44558 12.37184 1.000 10.27551 85 CYS A N 1
ATOM 617 C CA . CYS A 1 85 ? 20.40978 16.90833 12.42735 1.000 17.27671 85 CYS A CA 1
ATOM 618 C C . CYS A 1 85 ? 20.61422 17.47513 11.02293 1.000 13.17241 85 CYS A C 1
ATOM 619 O O . CYS A 1 85 ? 21.45124 18.36418 10.79758 1.000 12.72914 85 CYS A O 1
ATOM 622 N N . GLY A 1 86 ? 19.83497 16.97151 10.06396 1.000 6.93307 86 GLY A N 1
ATOM 623 C CA . GLY A 1 86 ? 19.90847 17.37920 8.66716 1.000 11.18725 86 GLY A CA 1
ATOM 624 C C . GLY A 1 86 ? 18.81506 18.30121 8.15356 1.000 9.47668 86 GLY A C 1
ATOM 625 O O . GLY A 1 86 ? 18.76311 18.55403 6.94357 1.000 12.06551 86 GLY A O 1
ATOM 626 N N . THR A 1 87 ? 17.93048 18.79998 9.01111 1.000 7.98262 87 THR A N 1
ATOM 627 C CA . THR A 1 87 ? 16.79994 19.60925 8.58806 1.000 5.76992 87 THR A CA 1
ATOM 628 C C . THR A 1 87 ? 17.05311 21.07790 8.89219 1.000 10.41872 87 THR A C 1
ATOM 629 O O . THR A 1 87 ? 17.12450 21.47224 10.06202 1.000 11.17137 87 THR A O 1
ATOM 633 N N . GLN A 1 88 ? 17.10101 21.89095 7.85007 1.000 11.01982 88 GLN A N 1
ATOM 634 C CA . GLN A 1 88 ? 17.17907 23.33524 8.04643 1.000 12.39482 88 GLN A CA 1
ATOM 635 C C . GLN A 1 88 ? 15.82022 23.97458 7.79288 1.000 11.21148 88 GLN A C 1
ATOM 636 O O . GLN A 1 88 ? 14.92160 23.38622 7.18163 1.000 7.74309 88 GLN A O 1
ATOM 642 N N . ASP A 1 89 ? 15.67945 25.21510 8.25095 1.000 10.95211 89 ASP A N 1
ATOM 643 C CA . ASP A 1 89 ? 14.44024 25.91839 7.93200 1.000 12.38772 89 ASP A CA 1
ATOM 644 C C . ASP A 1 89 ? 14.19620 25.94471 6.41861 1.000 10.03104 89 ASP A C 1
ATOM 645 O O . ASP A 1 89 ? 13.05362 25.80629 5.96900 1.000 10.57004 89 ASP A O 1
ATOM 650 N N . ILE A 1 90 ? 15.25912 26.07121 5.62622 1.000 9.94148 90 ILE A N 1
ATOM 651 C CA . ILE A 1 90 ? 15.09150 26.16392 4.16885 1.000 12.86639 90 ILE A CA 1
ATOM 652 C C . ILE A 1 90 ? 14.62997 24.83371 3.56741 1.000 12.55758 90 ILE A C 1
ATOM 653 O O . ILE A 1 90 ? 13.90754 24.84487 2.56487 1.000 9.89064 90 ILE A O 1
ATOM 658 N N . HIS A 1 91 ? 14.98125 23.67531 4.17072 1.000 9.63682 91 HIS A N 1
ATOM 659 C CA . HIS A 1 91 ? 14.38041 22.42434 3.70255 1.000 10.47707 91 HIS A CA 1
ATOM 660 C C . HIS A 1 91 ? 12.86908 22.45898 3.84283 1.000 9.87171 91 HIS A C 1
ATOM 661 O O . HIS A 1 91 ? 12.13874 22.05544 2.92845 1.000 8.37001 91 HIS A O 1
ATOM 668 N N . LYS A 1 92 ? 12.37212 22.91122 5.01116 1.000 9.54176 92 LYS A N 1
ATOM 669 C CA . LYS A 1 92 ? 10.93102 22.99158 5.22059 1.000 9.35636 92 LYS A CA 1
ATOM 670 C C . LYS A 1 92 ? 10.30235 24.03626 4.30445 1.000 10.16442 92 LYS A C 1
ATOM 671 O O . LYS A 1 92 ? 9.19090 23.84072 3.77982 1.000 12.66311 92 LYS A O 1
ATOM 677 N N . GLU A 1 93 ? 11.00571 25.13571 4.09287 1.000 11.16248 93 GLU A N 1
ATOM 678 C CA . GLU A 1 93 ? 10.51061 26.16766 3.18347 1.000 11.92179 93 GLU A CA 1
ATOM 679 C C . GLU A 1 93 ? 10.36398 25.63252 1.76512 1.000 14.25795 93 GLU A C 1
ATOM 680 O O . GLU A 1 93 ? 9.33387 25.85364 1.11849 1.000 15.58824 93 GLU A O 1
ATOM 686 N N . LEU A 1 94 ? 11.39113 24.91787 1.26882 1.000 12.13798 94 LEU A N 1
ATOM 687 C CA . LEU A 1 94 ? 11.27857 24.34090 -0.07008 1.000 9.94293 94 LEU A CA 1
ATOM 688 C C . LEU A 1 94 ? 10.11838 23.35003 -0.13766 1.000 10.01102 94 LEU A C 1
ATOM 689 O O . LEU A 1 94 ? 9.35000 23.34949 -1.10725 1.000 11.31416 94 LEU A O 1
ATOM 694 N N . GLU A 1 95 ? 9.94050 22.52347 0.90270 1.000 7.55451 95 GLU A N 1
ATOM 695 C CA . GLU A 1 95 ? 8.86136 21.55147 0.83166 1.000 9.46939 95 GLU A CA 1
ATOM 696 C C . GLU A 1 95 ? 7.50031 22.24715 0.80149 1.000 11.56250 95 GLU A C 1
ATOM 697 O O . GLU A 1 95 ? 6.60506 21.85275 0.05419 1.000 9.93143 95 GLU A O 1
ATOM 703 N N . GLN A 1 96 ? 7.33204 23.29367 1.59778 1.000 10.92442 96 GLN A N 1
ATOM 704 C CA . GLN A 1 96 ? 6.06478 24.02375 1.58607 1.000 11.74549 96 GLN A CA 1
ATOM 705 C C . GLN A 1 96 ? 5.82954 24.70461 0.22455 1.000 12.12892 96 GLN A C 1
ATOM 706 O O . GLN A 1 96 ? 4.70055 24.71244 -0.31075 1.000 14.53220 96 GLN A O 1
ATOM 712 N N . LYS A 1 97 ? 6.87788 25.28427 -0.34330 1.000 8.56001 97 LYS A N 1
ATOM 713 C CA . LYS A 1 97 ? 6.70608 25.96703 -1.63147 1.000 14.86213 97 LYS A CA 1
ATOM 714 C C . LYS A 1 97 ? 6.39499 24.96665 -2.74159 1.000 19.87761 97 LYS A C 1
ATOM 715 O O . LYS A 1 97 ? 5.54903 25.21963 -3.60696 1.000 11.98548 97 LYS A O 1
ATOM 721 N N . LEU A 1 98 ? 7.05883 23.81414 -2.72718 1.000 11.75229 98 LEU A N 1
ATOM 722 C CA . LEU A 1 98 ? 6.71200 22.78074 -3.69007 1.000 13.03457 98 LEU A CA 1
ATOM 723 C C . LEU A 1 98 ? 5.28400 22.31326 -3.50683 1.000 11.31145 98 LEU A C 1
ATOM 724 O O . LEU A 1 98 ? 4.56352 22.08000 -4.48919 1.000 13.40779 98 LEU A O 1
ATOM 729 N N . SER A 1 99 ? 4.86227 22.14128 -2.25546 1.000 10.96313 99 SER A N 1
ATOM 730 C CA . SER A 1 99 ? 3.49292 21.71049 -1.98182 1.000 14.33589 99 SER A CA 1
ATOM 731 C C . SER A 1 99 ? 2.47910 22.68186 -2.58680 1.000 16.17465 99 SER A C 1
ATOM 732 O O . SER A 1 99 ? 1.52428 22.26919 -3.26567 1.000 16.33834 99 SER A O 1
ATOM 735 N N . THR A 1 100 ? 2.68259 23.97638 -2.35312 1.000 15.99202 100 THR A N 1
ATOM 736 C CA . THR A 1 100 ? 1.74125 24.96536 -2.88405 1.000 18.83201 100 THR A CA 1
ATOM 737 C C . THR A 1 100 ? 1.78391 24.99533 -4.40869 1.000 18.22998 100 THR A C 1
ATOM 738 O O . THR A 1 100 ? 0.73905 25.01635 -5.06900 1.000 17.93679 100 THR A O 1
ATOM 742 N N . PHE A 1 101 ? 2.98411 24.95419 -4.98140 1.000 16.47378 101 PHE A N 1
ATOM 743 C CA . PHE A 1 101 ? 3.14005 24.91425 -6.43596 1.000 14.99444 101 PHE A CA 1
ATOM 744 C C . PHE A 1 101 ? 2.43422 23.71785 -7.08193 1.000 20.75546 101 PHE A C 1
ATOM 745 O O . PHE A 1 101 ? 1.78607 23.86788 -8.12686 1.000 14.67588 101 PHE A O 1
ATOM 753 N N . LEU A 1 102 ? 2.50572 22.53578 -6.47557 1.000 14.61477 102 LEU A N 1
ATOM 754 C CA . LEU A 1 102 ? 1.93469 21.33437 -7.07310 1.000 12.90057 102 LEU A CA 1
ATOM 755 C C . LEU A 1 102 ? 0.48871 21.13029 -6.66502 1.000 14.36749 102 LEU A C 1
ATOM 756 O O . LEU A 1 102 ? -0.18172 20.23542 -7.19065 1.000 15.17138 102 LEU A O 1
ATOM 761 N N . GLY A 1 103 ? 0.00446 21.93550 -5.72749 1.000 16.71414 103 GLY A N 1
ATOM 762 C CA . GLY A 1 103 ? -1.35128 21.75995 -5.26742 1.000 14.49403 103 GLY A CA 1
ATOM 763 C C . GLY A 1 103 ? -1.53528 20.58576 -4.36003 1.000 18.59815 103 GLY A C 1
ATOM 764 O O . GLY A 1 103 ? -2.60610 19.98067 -4.37397 1.000 21.90218 103 GLY A O 1
ATOM 765 N N . LYS A 1 104 ? -0.51554 20.23240 -3.56602 1.000 15.02842 104 LYS A N 1
ATOM 766 C CA . LYS A 1 104 ? -0.62975 19.09705 -2.66224 1.000 15.05860 104 LYS A CA 1
ATOM 767 C C . LYS A 1 104 ? -0.39727 19.57817 -1.23351 1.000 8.88560 104 LYS A C 1
ATOM 768 O O . LYS A 1 104 ? 0.06946 20.68987 -1.00656 1.000 13.85127 104 LYS A O 1
ATOM 774 N N . GLU A 1 105 ? -0.74872 18.72768 -0.28262 1.000 12.02547 105 GLU A N 1
ATOM 775 C CA . GLU A 1 105 ? -0.71037 19.14378 1.11969 1.000 20.73333 105 GLU A CA 1
ATOM 776 C C . GLU A 1 105 ? 0.71146 19.22482 1.63832 1.000 20.57522 105 GLU A C 1
ATOM 777 O O . GLU A 1 105 ? 1.04929 20.13285 2.39437 1.000 15.95790 105 GLU A O 1
ATOM 783 N N . ASP A 1 106 ? 1.56226 18.27901 1.25758 1.000 14.05009 106 ASP A N 1
ATOM 784 C CA . ASP A 1 106 ? 2.88865 18.23190 1.84461 1.000 14.82201 106 ASP A CA 1
ATOM 785 C C . ASP A 1 106 ? 3.82801 17.59033 0.83159 1.000 11.67018 106 ASP A C 1
ATOM 786 O O . ASP A 1 106 ? 3.38385 16.94717 -0.12522 1.000 10.23325 106 ASP A O 1
ATOM 791 N N . THR A 1 107 ? 5.12057 17.78001 1.06685 1.000 10.65416 107 THR A N 1
ATOM 792 C CA . THR A 1 107 ? 6.17800 17.32122 0.17084 1.000 11.87958 107 THR A CA 1
ATOM 793 C C . THR A 1 107 ? 7.36518 16.83820 0.99587 1.000 10.44977 107 THR A C 1
ATOM 794 O O . THR A 1 107 ? 7.68825 17.42476 2.02399 1.000 9.28998 107 THR A O 1
ATOM 798 N N . ILE A 1 108 ? 8.00371 15.75522 0.54839 1.000 9.79544 108 ILE A N 1
ATOM 799 C CA . ILE A 1 108 ? 9.22486 15.23870 1.17522 1.000 9.06077 108 ILE A CA 1
ATOM 800 C C . ILE A 1 108 ? 10.34543 15.22997 0.13725 1.000 9.23443 108 ILE A C 1
ATOM 801 O O . ILE A 1 108 ? 10.19183 14.68153 -0.97197 1.000 9.67588 108 ILE A O 1
ATOM 806 N N . LEU A 1 109 ? 11.48621 15.83298 0.51280 1.000 8.70356 109 LEU A N 1
ATOM 807 C CA . LEU A 1 109 ? 12.65228 15.96194 -0.34675 1.000 10.45477 109 LEU A CA 1
ATOM 808 C C . LEU A 1 109 ? 13.52665 14.72207 -0.25275 1.000 10.92528 109 LEU A C 1
ATOM 809 O O . LEU A 1 109 ? 13.73377 14.16773 0.83343 1.000 10.81669 109 LEU A O 1
ATOM 814 N N . TYR A 1 110 ? 14.08569 14.33520 -1.39677 1.000 9.78577 110 TYR A N 1
ATOM 815 C CA . TYR A 1 110 ? 15.10223 13.29260 -1.50566 1.000 9.94739 110 TYR A CA 1
ATOM 816 C C . TYR A 1 110 ? 16.28266 13.83363 -2.29211 1.000 14.06548 110 TYR A C 1
ATOM 817 O O . TYR A 1 110 ? 16.18546 14.83317 -2.99732 1.000 10.36593 110 TYR A O 1
ATOM 826 N N . THR A 1 111 ? 17.41453 13.13630 -2.23700 1.000 14.89957 111 THR A N 1
ATOM 827 C CA . THR A 1 111 ? 18.48230 13.66032 -3.06662 1.000 14.90773 111 THR A CA 1
ATOM 828 C C . THR A 1 111 ? 18.29487 13.37864 -4.55706 1.000 18.91630 111 THR A C 1
ATOM 829 O O . THR A 1 111 ? 18.99375 14.01024 -5.34176 1.000 15.44253 111 THR A O 1
ATOM 833 N N . SER A 1 112 ? 17.36706 12.49501 -4.97666 1.000 20.89562 112 SER A N 1
ATOM 834 C CA . SER A 1 112 ? 17.03245 12.35110 -6.40370 1.000 15.24914 112 SER A CA 1
ATOM 835 C C . SER A 1 112 ? 15.60677 11.84755 -6.53148 1.000 21.70393 112 SER A C 1
ATOM 836 O O . SER A 1 112 ? 15.05923 11.26580 -5.59002 1.000 14.52780 112 SER A O 1
ATOM 839 N N . CYS A 1 113 ? 15.00649 12.04861 -7.71923 1.000 17.44456 113 CYS A N 1
ATOM 840 C CA . CYS A 1 113 ? 13.70304 11.41186 -7.95083 1.000 16.68615 113 CYS A CA 1
ATOM 841 C C . CYS A 1 113 ? 13.87365 9.90946 -8.06752 1.000 14.47549 113 CYS A C 1
ATOM 842 O O . CYS A 1 113 ? 12.94386 9.15671 -7.76176 1.000 13.63339 113 CYS A O 1
ATOM 845 N N . PHE A 1 114 ? 15.07200 9.46353 -8.47034 1.000 15.79054 114 PHE A N 1
ATOM 846 C CA . PHE A 1 114 ? 15.36289 8.03122 -8.46205 1.000 15.28120 114 PHE A CA 1
ATOM 847 C C . PHE A 1 114 ? 15.07964 7.43053 -7.07681 1.000 10.37945 114 PHE A C 1
ATOM 848 O O . PHE A 1 114 ? 14.42372 6.38727 -6.94625 1.000 11.21296 114 PHE A O 1
ATOM 856 N N . ASP A 1 115 ? 15.54606 8.11235 -6.01737 1.000 8.97989 115 ASP A N 1
ATOM 857 C CA . ASP A 1 115 ? 15.32586 7.66605 -4.65012 1.000 9.56296 115 ASP A CA 1
ATOM 858 C C . ASP A 1 115 ? 13.90062 7.92912 -4.16898 1.000 11.21609 115 ASP A C 1
ATOM 859 O O . ASP A 1 115 ? 13.39935 7.17157 -3.33568 1.000 9.76312 115 ASP A O 1
ATOM 864 N N . ALA A 1 116 ? 13.26857 9.01181 -4.63700 1.000 8.83197 116 ALA A N 1
ATOM 865 C CA . ALA A 1 116 ? 11.87097 9.24103 -4.27908 1.000 9.63488 116 ALA A CA 1
ATOM 866 C C . ALA A 1 116 ? 11.02172 8.05801 -4.74143 1.000 9.37557 116 ALA A C 1
ATOM 867 O O . ALA A 1 116 ? 10.23801 7.49859 -3.97094 1.000 12.83148 116 ALA A O 1
ATOM 869 N N . ASN A 1 117 ? 11.20449 7.62959 -5.99020 1.000 9.84482 117 ASN A N 1
ATOM 870 C CA . ASN A 1 117 ? 10.45264 6.48100 -6.48134 1.000 11.50085 117 ASN A CA 1
ATOM 871 C C . ASN A 1 117 ? 10.85580 5.20718 -5.74359 1.000 13.24736 117 ASN A C 1
ATOM 872 O O . ASN A 1 117 ? 9.99535 4.45482 -5.28235 1.000 11.01003 117 ASN A O 1
ATOM 877 N N . ALA A 1 118 ? 12.16898 4.96520 -5.58230 1.000 9.57202 118 ALA A N 1
ATOM 878 C CA . ALA A 1 118 ? 12.59467 3.76043 -4.85127 1.000 11.61642 118 ALA A CA 1
ATOM 879 C C . ALA A 1 118 ? 12.03796 3.72116 -3.42452 1.000 11.08935 118 ALA A C 1
ATOM 880 O O . ALA A 1 118 ? 11.75902 2.64181 -2.87747 1.000 15.90292 118 ALA A O 1
ATOM 882 N N . GLY A 1 119 ? 11.92580 4.89019 -2.78432 1.000 10.86259 119 GLY A N 1
ATOM 883 C CA . GLY A 1 119 ? 11.49546 4.98566 -1.41573 1.000 12.33907 119 GLY A CA 1
ATOM 884 C C . GLY A 1 119 ? 9.99486 5.08563 -1.21544 1.000 11.51928 119 GLY A C 1
ATOM 885 O O . GLY A 1 119 ? 9.55343 5.25150 -0.06959 1.000 16.37214 119 GLY A O 1
ATOM 886 N N . LEU A 1 120 ? 9.21020 5.03241 -2.29618 1.000 12.40414 120 LEU A N 1
ATOM 887 C CA . LEU A 1 120 ? 7.76631 5.24364 -2.19366 1.000 8.99076 120 LEU A CA 1
ATOM 888 C C . LEU A 1 120 ? 7.00503 3.93556 -2.00207 1.000 13.83122 120 LEU A C 1
ATOM 889 O O . LEU A 1 120 ? 6.36670 3.75031 -0.96415 1.000 11.31507 120 LEU A O 1
ATOM 894 N N . PHE A 1 121 ? 7.07816 3.01461 -2.97672 1.000 13.50118 121 PHE A N 1
ATOM 895 C CA . PHE A 1 121 ? 6.05980 1.95457 -3.06874 1.000 12.82469 121 PHE A CA 1
ATOM 896 C C . PHE A 1 121 ? 6.12360 0.98087 -1.90661 1.000 21.01094 121 PHE A C 1
ATOM 897 O O . PHE A 1 121 ? 5.08909 0.60507 -1.33786 1.000 15.52075 121 PHE A O 1
ATOM 905 N N . GLU A 1 122 ? 7.31624 0.48979 -1.57207 1.000 16.13768 122 GLU A N 1
ATOM 906 C CA . GLU A 1 122 ? 7.35996 -0.45997 -0.47874 1.000 15.75147 122 GLU A CA 1
ATOM 907 C C . GLU A 1 122 ? 6.99248 0.17208 0.86265 1.000 11.31686 122 GLU A C 1
ATOM 908 O O . GLU A 1 122 ? 6.68366 -0.55633 1.82528 1.000 14.67318 122 GLU A O 1
ATOM 914 N N . THR A 1 123 ? 7.07784 1.50706 0.97674 1.000 14.99445 123 THR A N 1
ATOM 915 C CA . THR A 1 123 ? 6.73454 2.14356 2.24066 1.000 12.09615 123 THR A CA 1
ATOM 916 C C . THR A 1 123 ? 5.20540 2.19950 2.43739 1.000 13.54657 123 THR A C 1
ATOM 917 O O . THR A 1 123 ? 4.72716 2.10966 3.56598 1.000 13.86720 123 THR A O 1
ATOM 921 N N . ILE A 1 124 ? 4.42617 2.32218 1.36874 1.000 13.81751 124 ILE A N 1
ATOM 922 C CA . ILE A 1 124 ? 2.97866 2.51527 1.50349 1.000 19.12150 124 ILE A CA 1
ATOM 923 C C . ILE A 1 124 ? 2.14197 1.29476 1.10015 1.000 22.67461 124 ILE A C 1
ATOM 924 O O . ILE A 1 124 ? 0.91645 1.28920 1.34637 1.000 16.20953 124 ILE A O 1
ATOM 929 N N . LEU A 1 125 ? 2.74079 0.27109 0.50057 1.000 14.18268 125 LEU A N 1
ATOM 930 C CA . LEU A 1 125 ? 1.99437 -0.86384 -0.04532 1.000 18.55684 125 LEU A CA 1
ATOM 931 C C . LEU A 1 125 ? 2.70525 -2.16107 0.31394 1.000 26.36851 125 LEU A C 1
ATOM 932 O O . LEU A 1 125 ? 3.93818 -2.19011 0.43830 1.000 23.22203 125 LEU A O 1
ATOM 937 N N . ASP A 1 126 ? 1.92476 -3.23499 0.48772 1.000 21.15517 126 ASP A N 1
ATOM 938 C CA . ASP A 1 126 ? 2.48187 -4.54921 0.81112 1.000 20.04242 126 ASP A CA 1
ATOM 939 C C . ASP A 1 126 ? 1.72050 -5.61792 0.01525 1.000 26.98096 126 ASP A C 1
ATOM 940 O O . ASP A 1 126 ? 0.97083 -5.30336 -0.91638 1.000 23.87363 126 ASP A O 1
ATOM 945 N N . LYS A 1 127 ? 1.91472 -6.89264 0.39871 1.000 28.76048 127 LYS A N 1
ATOM 946 C CA . LYS A 1 127 ? 1.42413 -8.02315 -0.40066 1.000 36.44876 127 LYS A CA 1
ATOM 947 C C . LYS A 1 127 ? -0.08996 -8.04162 -0.53703 1.000 29.51492 127 LYS A C 1
ATOM 948 O O . LYS A 1 127 ? -0.60546 -8.66756 -1.46291 1.000 31.08424 127 LYS A O 1
ATOM 954 N N . GLU A 1 128 ? -0.81392 -7.41899 0.39238 1.000 24.51963 128 GLU A N 1
ATOM 955 C CA . GLU A 1 128 ? -2.25867 -7.32850 0.28471 1.000 29.25397 128 GLU A CA 1
ATOM 956 C C . GLU A 1 128 ? -2.70923 -6.42566 -0.85491 1.000 37.17040 128 GLU A C 1
ATOM 957 O O . GLU A 1 128 ? -3.89004 -6.46085 -1.22340 1.000 26.01069 128 GLU A O 1
ATOM 963 N N . ASP A 1 129 ? -1.81548 -5.58957 -1.38237 1.000 31.07323 129 ASP A N 1
ATOM 964 C CA . ASP A 1 129 ? -2.16304 -4.51435 -2.29501 1.000 22.14446 129 ASP A CA 1
ATOM 965 C C . ASP A 1 129 ? -1.73068 -4.84425 -3.71235 1.000 20.60119 129 ASP A C 1
ATOM 966 O O . ASP A 1 129 ? -1.11416 -5.87780 -3.98173 1.000 24.95623 129 ASP A O 1
ATOM 971 N N . ALA A 1 130 ? -2.04324 -3.92574 -4.62338 1.000 21.12617 130 ALA A N 1
ATOM 972 C CA . ALA A 1 130 ? -1.65698 -4.10363 -6.01030 1.000 21.86769 130 ALA A CA 1
ATOM 973 C C . ALA A 1 130 ? -1.18091 -2.79527 -6.61084 1.000 22.95929 130 ALA A C 1
ATOM 974 O O . ALA A 1 130 ? -1.71884 -1.71729 -6.32414 1.000 21.93930 130 ALA A O 1
ATOM 976 N N . ILE A 1 131 ? -0.22091 -2.92112 -7.52236 1.000 15.04054 131 ILE A N 1
ATOM 977 C CA . ILE A 1 131 ? 0.30078 -1.80799 -8.30342 1.000 17.39238 131 ILE A CA 1
ATOM 978 C C . ILE A 1 131 ? 0.06498 -2.10219 -9.77717 1.000 19.89607 131 ILE A C 1
ATOM 979 O O . ILE A 1 131 ? 0.46780 -3.15691 -10.26545 1.000 22.70187 131 ILE A O 1
ATOM 984 N N . ILE A 1 132 ? -0.53431 -1.15388 -10.48641 1.000 14.46891 132 ILE A N 1
ATOM 985 C CA . ILE A 1 132 ? -0.81933 -1.27991 -11.90924 1.000 21.18960 132 ILE A CA 1
ATOM 986 C C . ILE A 1 132 ? -0.01613 -0.21933 -12.64893 1.000 20.99162 132 ILE A C 1
ATOM 987 O O . ILE A 1 132 ? -0.23672 0.98463 -12.45800 1.000 22.42549 132 ILE A O 1
ATOM 992 N N . SER A 1 133 ? 0.90910 -0.66425 -13.49959 1.000 23.45637 133 SER A N 1
ATOM 993 C CA . SER A 1 133 ? 1.89560 0.20937 -14.12331 1.000 25.05438 133 SER A CA 1
ATOM 994 C C . SER A 1 133 ? 1.68571 0.33006 -15.61960 1.000 26.99531 133 SER A C 1
ATOM 995 O O . SER A 1 133 ? 1.39218 -0.65657 -16.29541 1.000 25.08164 133 SER A O 1
ATOM 998 N N . ASP A 1 134 ? 1.86126 1.54366 -16.13680 1.000 19.27682 134 ASP A N 1
ATOM 999 C CA . ASP A 1 134 ? 2.04074 1.70285 -17.57011 1.000 20.93712 134 ASP A CA 1
ATOM 1000 C C . ASP A 1 134 ? 3.33473 1.01119 -18.01679 1.000 31.22387 134 ASP A C 1
ATOM 1001 O O . ASP A 1 134 ? 4.38326 1.14187 -17.37345 1.000 23.93510 134 ASP A O 1
ATOM 1006 N N . ALA A 1 135 ? 3.25510 0.25728 -19.12240 1.000 35.24452 135 ALA A N 1
ATOM 1007 C CA . ALA A 1 135 ? 4.38870 -0.55366 -19.56171 1.000 30.70871 135 ALA A CA 1
ATOM 1008 C C . ALA A 1 135 ? 5.63134 0.27550 -19.88546 1.000 30.75320 135 ALA A C 1
ATOM 1009 O O . ALA A 1 135 ? 6.73950 -0.26324 -19.85559 1.000 34.56303 135 ALA A O 1
ATOM 1011 N N . LEU A 1 136 ? 5.49274 1.57179 -20.15754 1.000 39.10710 136 LEU A N 1
ATOM 1012 C CA . LEU A 1 136 ? 6.62316 2.40610 -20.54764 1.000 26.55957 136 LEU A CA 1
ATOM 1013 C C . LEU A 1 136 ? 7.25587 3.17458 -19.39838 1.000 36.98945 136 LEU A C 1
ATOM 1014 O O . LEU A 1 136 ? 8.04972 4.08361 -19.65579 1.000 35.54168 136 LEU A O 1
ATOM 1019 N N . ASN A 1 137 ? 6.94707 2.82763 -18.14944 1.000 36.23268 137 ASN A N 1
ATOM 1020 C CA . ASN A 1 137 ? 7.42597 3.60978 -17.01221 1.000 33.82104 137 ASN A CA 1
ATOM 1021 C C . ASN A 1 137 ? 8.95082 3.59994 -16.87368 1.000 42.71135 137 ASN A C 1
ATOM 1022 O O . ASN A 1 137 ? 9.62451 2.62128 -17.19719 1.000 37.39520 137 ASN A O 1
ATOM 1027 N N . HIS A 1 138 ? 9.45783 4.68212 -16.27420 1.000 33.46884 138 HIS A N 1
ATOM 1028 C CA . HIS A 1 138 ? 10.87134 4.92064 -15.99033 1.000 41.33087 138 HIS A CA 1
ATOM 1029 C C . HIS A 1 138 ? 11.47922 3.83925 -15.09613 1.000 31.92823 138 HIS A C 1
ATOM 1030 O O . HIS A 1 138 ? 10.81397 3.25087 -14.23560 1.000 27.73630 138 HIS A O 1
ATOM 1037 N N . ALA A 1 139 ? 12.79150 3.64321 -15.25387 1.000 35.25243 139 ALA A N 1
ATOM 1038 C CA . ALA A 1 139 ? 13.48266 2.59160 -14.51641 1.000 27.04807 139 ALA A CA 1
ATOM 1039 C C . ALA A 1 139 ? 13.42154 2.80377 -13.01493 1.000 23.27703 139 ALA A C 1
ATOM 1040 O O . ALA A 1 139 ? 13.36730 1.82972 -12.26677 1.000 27.23240 139 ALA A O 1
ATOM 1042 N N . SER A 1 140 ? 13.48376 4.05608 -12.52648 1.000 23.76687 140 SER A N 1
ATOM 1043 C CA . SER A 1 140 ? 13.40576 4.18654 -11.07148 1.000 21.48880 140 SER A CA 1
ATOM 1044 C C . SER A 1 140 ? 12.04350 3.75234 -10.55119 1.000 17.62281 140 SER A C 1
ATOM 1045 O O . SER A 1 140 ? 11.94588 3.22202 -9.43655 1.000 17.57586 140 SER A O 1
ATOM 1048 N N . ILE A 1 141 ? 10.98151 3.92484 -11.34041 1.000 23.25952 141 ILE A N 1
ATOM 1049 C CA . ILE A 1 141 ? 9.68840 3.38255 -10.93124 1.000 22.47704 141 ILE A CA 1
ATOM 1050 C C . ILE A 1 141 ? 9.73868 1.86701 -10.88500 1.000 17.61395 141 ILE A C 1
ATOM 1051 O O . ILE A 1 141 ? 9.33140 1.23986 -9.90562 1.000 21.18330 141 ILE A O 1
ATOM 1056 N N . ILE A 1 142 ? 10.23192 1.25609 -11.95861 1.000 27.72325 142 ILE A N 1
ATOM 1057 C CA . ILE A 1 142 ? 10.37497 -0.19469 -11.99132 1.000 23.07757 142 ILE A CA 1
ATOM 1058 C C . ILE A 1 142 ? 11.15778 -0.69079 -10.78254 1.000 17.18629 142 ILE A C 1
ATOM 1059 O O . ILE A 1 142 ? 10.75906 -1.65300 -10.11629 1.000 27.05160 142 ILE A O 1
ATOM 1064 N N . ASP A 1 143 ? 12.25308 -0.00736 -10.43230 1.000 19.90698 143 ASP A N 1
ATOM 1065 C CA . ASP A 1 143 ? 13.04812 -0.48010 -9.30465 1.000 18.83658 143 ASP A CA 1
ATOM 1066 C C . ASP A 1 143 ? 12.35941 -0.22969 -7.96442 1.000 19.15628 143 ASP A C 1
ATOM 1067 O O . ASP A 1 143 ? 12.50178 -1.04529 -7.04869 1.000 19.69087 143 ASP A O 1
ATOM 1072 N N . GLY A 1 144 ? 11.61406 0.87116 -7.81424 1.000 18.05501 144 GLY A N 1
ATOM 1073 C CA . GLY A 1 144 ? 10.80453 1.01665 -6.61360 1.000 17.69875 144 GLY A CA 1
ATOM 1074 C C . GLY A 1 144 ? 9.77151 -0.08614 -6.48254 1.000 15.41121 144 GLY A C 1
ATOM 1075 O O . GLY A 1 144 ? 9.54961 -0.62364 -5.39609 1.000 20.87580 144 GLY A O 1
ATOM 1076 N N . VAL A 1 145 ? 9.13467 -0.44575 -7.59388 1.000 22.35190 145 VAL A N 1
ATOM 1077 C CA . VAL A 1 145 ? 8.15124 -1.52841 -7.57874 1.000 19.85676 145 VAL A CA 1
ATOM 1078 C C . VAL A 1 145 ? 8.80725 -2.85747 -7.20800 1.000 24.88700 145 VAL A C 1
ATOM 1079 O O . VAL A 1 145 ? 8.20840 -3.68126 -6.50056 1.000 24.96539 145 VAL A O 1
ATOM 1083 N N . ARG A 1 146 ? 10.05484 -3.08460 -7.66978 1.000 21.88988 146 ARG A N 1
ATOM 1084 C CA . ARG A 1 146 ? 10.74082 -4.34678 -7.38376 1.000 28.66927 146 ARG A CA 1
ATOM 1085 C C . ARG A 1 146 ? 10.96940 -4.55439 -5.89327 1.000 29.46876 146 ARG A C 1
ATOM 1086 O O . ARG A 1 146 ? 10.94676 -5.69700 -5.42172 1.000 36.00395 146 ARG A O 1
ATOM 1094 N N . LEU A 1 147 ? 11.16859 -3.47525 -5.12509 1.000 21.76480 147 LEU A N 1
ATOM 1095 C CA . LEU A 1 147 ? 11.28011 -3.58710 -3.67278 1.000 23.55808 147 LEU A CA 1
ATOM 1096 C C . LEU A 1 147 ? 9.92842 -3.77257 -2.98372 1.000 22.27180 147 LEU A C 1
ATOM 1097 O O . LEU A 1 147 ? 9.89632 -4.09820 -1.77932 1.000 21.06773 147 LEU A O 1
ATOM 1102 N N . CYS A 1 148 ? 8.83064 -3.56182 -3.71319 1.000 20.38710 148 CYS A N 1
ATOM 1103 C CA . CYS A 1 148 ? 7.48865 -3.61528 -3.14071 1.000 22.60398 148 CYS A CA 1
ATOM 1104 C C . CYS A 1 148 ? 6.91743 -5.03245 -3.27084 1.000 21.58257 148 CYS A C 1
ATOM 1105 O O . CYS A 1 148 ? 7.02284 -5.66234 -4.32940 1.000 25.27941 148 CYS A O 1
ATOM 1108 N N . LYS A 1 149 ? 6.26775 -5.50669 -2.21237 1.000 23.31189 149 LYS A N 1
ATOM 1109 C CA . LYS A 1 149 ? 5.68078 -6.84031 -2.20640 1.000 24.61496 149 LYS A CA 1
ATOM 1110 C C . LYS A 1 149 ? 4.26593 -6.88166 -2.77597 1.000 29.89877 149 LYS A C 1
ATOM 1111 O O . LYS A 1 149 ? 3.65910 -7.94630 -2.76305 1.000 29.79914 149 LYS A O 1
ATOM 1117 N N . ALA A 1 150 ? 3.73186 -5.76835 -3.27934 1.000 24.87610 150 ALA A N 1
ATOM 1118 C CA . ALA A 1 150 ? 2.37735 -5.75730 -3.81981 1.000 21.67943 150 ALA A CA 1
ATOM 1119 C C . ALA A 1 150 ? 2.29220 -6.61828 -5.07800 1.000 32.86824 150 ALA A C 1
ATOM 1120 O O . ALA A 1 150 ? 3.28796 -6.86851 -5.75716 1.000 26.91058 150 ALA A O 1
ATOM 1122 N N . MET A 1 151 ? 1.07735 -7.07483 -5.37878 1.000 27.00677 151 MET A N 1
ATOM 1123 C CA . MET A 1 151 ? 0.82399 -7.72327 -6.66100 1.000 35.65727 151 MET A CA 1
ATOM 1124 C C . MET A 1 151 ? 1.04776 -6.73452 -7.79454 1.000 24.58336 151 MET A C 1
ATOM 1125 O O . MET A 1 151 ? 0.68164 -5.55961 -7.69881 1.000 29.63198 151 MET A O 1
ATOM 1130 N N . ARG A 1 152 ? 1.64621 -7.20526 -8.87781 1.000 20.62015 152 ARG A N 1
ATOM 1131 C CA . ARG A 1 152 ? 1.99183 -6.34665 -10.00939 1.000 24.45566 152 ARG A CA 1
ATOM 1132 C C . ARG A 1 152 ? 1.14448 -6.65974 -11.23239 1.000 26.12882 152 ARG A C 1
ATOM 1133 O O . ARG A 1 152 ? 0.97148 -7.82738 -11.59705 1.000 32.68242 152 ARG A O 1
ATOM 1141 N N . PHE A 1 153 ? 0.63012 -5.61556 -11.86235 1.000 24.05592 153 PHE A N 1
ATOM 1142 C CA . PHE A 1 153 ? -0.06580 -5.69733 -13.13225 1.000 25.52528 153 PHE A CA 1
ATOM 1143 C C . PHE A 1 153 ? 0.48930 -4.59766 -14.01310 1.000 33.47485 153 PHE A C 1
ATOM 1144 O O . PHE A 1 153 ? 0.88483 -3.53821 -13.52664 1.000 28.36905 153 PHE A O 1
ATOM 1152 N N . ARG A 1 154 ? 0.49355 -4.84602 -15.30946 1.000 26.53273 154 ARG A N 1
ATOM 1153 C CA . ARG A 1 154 ? 1.08433 -3.95387 -16.28949 1.000 26.84157 154 ARG A CA 1
ATOM 1154 C C . ARG A 1 154 ? 0.06910 -3.79632 -17.40920 1.000 29.03486 154 ARG A C 1
ATOM 1155 O O . ARG A 1 154 ? -0.64499 -4.74795 -17.72490 1.000 33.60153 154 ARG A O 1
ATOM 1163 N N . TYR A 1 155 ? -0.08448 -2.58392 -17.92729 1.000 27.01782 155 TYR A N 1
ATOM 1164 C CA . TYR A 1 155 ? -0.87433 -2.35280 -19.12839 1.000 30.80284 155 TYR A CA 1
ATOM 1165 C C . TYR A 1 155 ? 0.00054 -1.73925 -20.21113 1.000 36.97662 155 TYR A C 1
ATOM 1166 O O . TYR A 1 155 ? 0.93814 -0.99081 -19.92635 1.000 33.45061 155 TYR A O 1
ATOM 1175 N N . SER A 1 156 ? -0.28279 -2.10450 -21.46127 1.000 36.78340 156 SER A N 1
ATOM 1176 C CA . SER A 1 156 ? 0.45596 -1.53117 -22.57875 1.000 23.71807 156 SER A CA 1
ATOM 1177 C C . SER A 1 156 ? 0.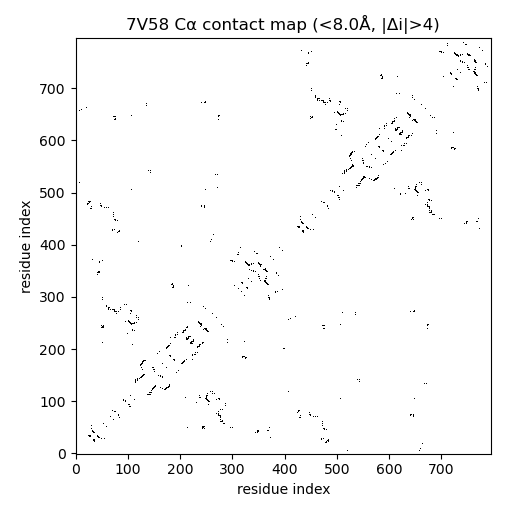34738 -0.01807 -22.56172 1.000 28.08373 156 SER A C 1
ATOM 1178 O O . SER A 1 156 ? -0.66083 0.54572 -22.13627 1.000 31.81969 156 SER A O 1
ATOM 1181 N N . ASN A 1 157 ? 1.40967 0.62548 -23.03891 1.000 27.58459 157 ASN A N 1
ATOM 1182 C CA . ASN A 1 157 ? 1.54911 2.07046 -23.00018 1.000 25.29884 157 ASN A CA 1
ATOM 1183 C C . ASN A 1 157 ? 0.28242 2.76882 -23.45869 1.000 40.10086 157 ASN A C 1
ATOM 1184 O O . ASN A 1 157 ? -0.25537 2.47505 -24.53164 1.000 29.92249 157 ASN A O 1
ATOM 1189 N N . ASN A 1 158 ? -0.22750 3.65422 -22.60291 1.000 31.86702 158 ASN A N 1
ATOM 1190 C CA . ASN A 1 158 ? -1.31899 4.55168 -22.96598 1.000 29.05111 158 ASN A CA 1
ATOM 1191 C C . ASN A 1 158 ? -2.61663 3.80849 -23.30418 1.000 25.03775 158 ASN A C 1
ATOM 1192 O O . ASN A 1 158 ? -3.51547 4.39627 -23.89136 1.000 34.76747 158 ASN A O 1
ATOM 1197 N N . ASN A 1 159 ? -2.75600 2.53602 -22.90383 1.000 29.85197 159 ASN A N 1
ATOM 1198 C CA . ASN A 1 159 ? -3.89814 1.69146 -23.29331 1.000 30.31831 159 ASN A CA 1
ATOM 1199 C C . ASN A 1 159 ? -4.90579 1.59876 -22.14148 1.000 29.92439 159 ASN A C 1
ATOM 1200 O O . ASN A 1 159 ? -4.78183 0.73820 -21.25986 1.000 28.59327 159 ASN A O 1
ATOM 1205 N N . MET A 1 160 ? -5.96653 2.42369 -22.20839 1.000 27.80276 160 MET A N 1
ATOM 1206 C CA . MET A 1 160 ? -6.97462 2.45512 -21.14935 1.000 32.17823 160 MET A CA 1
ATOM 1207 C C . MET A 1 160 ? -7.81747 1.18796 -21.11432 1.000 36.70615 160 MET A C 1
ATOM 1208 O O . MET A 1 160 ? -8.42484 0.87279 -20.07465 1.000 29.57039 160 MET A O 1
ATOM 1213 N N . THR A 1 161 ? -7.88508 0.45705 -22.23013 1.000 34.36533 161 THR A N 1
ATOM 1214 C CA . THR A 1 161 ? -8.60418 -0.80847 -22.21131 1.000 33.50518 161 THR A CA 1
ATOM 1215 C C . THR A 1 161 ? -7.86002 -1.83850 -21.36506 1.000 30.24233 161 THR A C 1
ATOM 1216 O O . THR A 1 161 ? -8.44469 -2.49150 -20.48557 1.000 33.16809 161 THR A O 1
ATOM 1220 N N . GLU A 1 162 ? -6.55411 -1.97550 -21.59457 1.000 32.05820 162 GLU A N 1
ATOM 1221 C CA . GLU A 1 162 ? -5.76712 -2.87374 -20.76359 1.000 35.22857 162 GLU A CA 1
ATOM 1222 C C . GLU A 1 162 ? -5.71237 -2.38129 -19.31990 1.000 35.70230 162 GLU A C 1
ATOM 1223 O O . GLU A 1 162 ? -5.62145 -3.19501 -18.39414 1.000 34.20403 162 GLU A O 1
ATOM 1229 N N . LEU A 1 163 ? -5.79255 -1.06452 -19.10399 1.000 30.37003 163 LEU A N 1
ATOM 1230 C CA . LEU A 1 163 ? -5.79735 -0.57326 -17.72881 1.000 36.04918 163 LEU A CA 1
ATOM 1231 C C . LEU A 1 163 ? -7.06040 -1.02710 -17.00872 1.000 35.21939 163 LEU A C 1
ATOM 1232 O O . LEU A 1 163 ? -6.99231 -1.56541 -15.89545 1.000 30.37508 163 LEU A O 1
ATOM 1237 N N . GLU A 1 164 ? -8.21800 -0.86568 -17.65500 1.000 33.92730 164 GLU A N 1
ATOM 1238 C CA . GLU A 1 164 ? -9.45680 -1.35362 -17.05833 1.000 29.77570 164 GLU A CA 1
ATOM 1239 C C . GLU A 1 164 ? -9.39388 -2.85138 -16.80755 1.000 38.95340 164 GLU A C 1
ATOM 1240 O O . GLU A 1 164 ? -9.83389 -3.33378 -15.75220 1.000 37.29466 164 GLU A O 1
ATOM 1246 N N . GLU A 1 165 ? -8.84565 -3.60559 -17.76607 1.000 41.67625 165 GLU A N 1
ATOM 1247 C CA . GLU A 1 165 ? -8.69515 -5.04465 -17.58212 1.000 33.51913 165 GLU A CA 1
ATOM 1248 C C . GLU A 1 165 ? -7.84097 -5.36718 -16.35976 1.000 39.18529 165 GLU A C 1
ATOM 1249 O O . GLU A 1 165 ? -8.19710 -6.23394 -15.54844 1.000 35.64183 165 GLU A O 1
ATOM 1255 N N . GLN A 1 166 ? -6.71203 -4.66678 -16.20415 1.000 38.53172 166 GLN A N 1
ATOM 1256 C CA . GLN A 1 166 ? -5.82386 -4.92990 -15.07822 1.000 36.27260 166 GLN A CA 1
ATOM 1257 C C . GLN A 1 166 ? -6.44397 -4.48613 -13.75552 1.000 28.15556 166 GLN A C 1
ATOM 1258 O O . GLN A 1 166 ? -6.24386 -5.14898 -12.72794 1.000 36.73605 166 GLN A O 1
ATOM 1264 N N . LEU A 1 167 ? -7.24983 -3.42541 -13.77406 1.000 29.59186 167 LEU A N 1
ATOM 1265 C CA . LEU A 1 167 ? -7.98909 -3.02637 -12.58408 1.000 26.21179 167 LEU A CA 1
ATOM 1266 C C . LEU A 1 167 ? -8.97773 -4.10601 -12.17455 1.000 36.27326 167 LEU A C 1
ATOM 1267 O O . LEU A 1 167 ? -9.11763 -4.42278 -10.98514 1.000 35.59835 167 LEU A O 1
ATOM 1272 N N . ILE A 1 168 ? -9.65531 -4.70224 -13.15769 1.000 32.34773 168 ILE A N 1
ATOM 1273 C CA . ILE A 1 168 ? -10.57837 -5.79195 -12.87694 1.000 30.62751 168 ILE A CA 1
ATOM 1274 C C . ILE A 1 168 ? -9.82785 -7.00112 -12.34290 1.000 33.06874 168 ILE A C 1
ATOM 1275 O O . ILE A 1 168 ? -10.26207 -7.63707 -11.37856 1.000 34.37675 168 ILE A O 1
ATOM 1280 N N . ALA A 1 169 ? -8.68504 -7.32701 -12.95396 1.000 25.52155 169 ALA A N 1
ATOM 1281 C CA . ALA A 1 169 ? -7.86506 -8.43598 -12.48419 1.000 27.13539 169 ALA A CA 1
ATOM 1282 C C . ALA A 1 169 ? -7.36660 -8.20887 -11.06008 1.000 37.92872 169 ALA A C 1
ATOM 1283 O O . ALA A 1 169 ? -7.25444 -9.15561 -10.27078 1.000 29.81437 169 ALA A O 1
ATOM 1285 N N . ALA A 1 170 ? -7.05553 -6.95728 -10.71914 1.000 41.71861 170 ALA A N 1
ATOM 1286 C CA . ALA A 1 170 ? -6.56120 -6.63971 -9.38381 1.000 37.82323 170 ALA A CA 1
ATOM 1287 C C . ALA A 1 170 ? -7.67927 -6.73976 -8.35435 1.000 37.84677 170 ALA A C 1
ATOM 1288 O O . ALA A 1 170 ? -7.48973 -7.31404 -7.27206 1.000 34.83034 170 ALA A O 1
ATOM 1290 N N . LYS A 1 171 ? -8.85255 -6.18324 -8.67749 1.000 36.09694 171 LYS A N 1
ATOM 1291 C CA . LYS A 1 171 ? -10.04385 -6.44478 -7.87505 1.000 45.43688 171 LYS A CA 1
ATOM 1292 C C . LYS A 1 171 ? -10.26555 -7.94373 -7.68776 1.000 37.93332 171 LYS A C 1
ATOM 1293 O O . LYS A 1 171 ? -10.45966 -8.41793 -6.56393 1.000 39.20415 171 LYS A O 1
ATOM 1299 N N . ASP A 1 172 ? -10.22017 -8.71023 -8.78202 1.000 39.62490 172 ASP A N 1
ATOM 1300 C CA . ASP A 1 172 ? -10.49131 -10.14427 -8.69207 1.000 45.63807 172 ASP A CA 1
ATOM 1301 C C . ASP A 1 172 ? -9.50795 -10.85508 -7.77796 1.000 50.70692 172 ASP A C 1
ATOM 1302 O O . ASP A 1 172 ? -9.87695 -11.84236 -7.13249 1.000 45.58646 172 ASP A O 1
ATOM 1307 N N . ALA A 1 173 ? -8.25387 -10.39736 -7.72987 1.000 38.10678 173 ALA A N 1
ATOM 1308 C CA . ALA A 1 173 ? -7.24778 -11.04352 -6.89167 1.000 34.83835 173 ALA A CA 1
ATOM 1309 C C . ALA A 1 173 ? -7.38469 -10.67416 -5.41996 1.000 34.95555 173 ALA A C 1
ATOM 1310 O O . ALA A 1 173 ? -6.60265 -11.17218 -4.60513 1.000 35.19357 173 ALA A O 1
ATOM 1312 N N . GLY A 1 174 ? -8.33812 -9.80640 -5.06607 1.000 32.88344 174 GLY A N 1
ATOM 1313 C CA . GLY A 1 174 ? -8.55746 -9.42556 -3.68775 1.000 31.72757 174 GLY A CA 1
ATOM 1314 C C . GLY A 1 174 ? -7.73535 -8.24427 -3.21104 1.000 31.98712 174 GLY A C 1
ATOM 1315 O O . GLY A 1 174 ? -7.57726 -8.06999 -1.99933 1.000 32.52412 174 GLY A O 1
ATOM 1316 N N . ALA A 1 175 ? -7.22358 -7.41567 -4.12027 1.000 30.39018 175 ALA A N 1
ATOM 1317 C CA . ALA A 1 175 ? -6.34865 -6.31780 -3.71548 1.000 32.63592 175 ALA A CA 1
ATOM 1318 C C . ALA A 1 175 ? -7.04583 -5.39146 -2.73117 1.000 35.82085 175 ALA A C 1
ATOM 1319 O O . ALA A 1 175 ? -8.16500 -4.92491 -2.97768 1.000 29.84748 175 ALA A O 1
ATOM 1321 N N . ARG A 1 176 ? -6.37326 -5.12194 -1.60935 1.000 34.17354 176 ARG A N 1
ATOM 1322 C CA . ARG A 1 176 ? -6.85206 -4.15157 -0.63259 1.000 31.62931 176 ARG A CA 1
ATOM 1323 C C . ARG A 1 176 ? -6.73722 -2.73634 -1.18831 1.000 33.37524 176 ARG A C 1
ATOM 1324 O O . ARG A 1 176 ? -7.74949 -2.12748 -1.54258 1.000 31.96453 176 ARG A O 1
ATOM 1332 N N . ASN A 1 177 ? -5.51415 -2.20436 -1.29150 1.000 24.15802 177 ASN A N 1
ATOM 1333 C CA . ASN A 1 177 ? -5.27754 -0.92375 -1.94108 1.000 30.32128 177 ASN A CA 1
ATOM 1334 C C . ASN A 1 177 ? -4.73761 -1.17713 -3.34323 1.000 22.40623 177 ASN A C 1
ATOM 1335 O O . ASN A 1 177 ? -4.06059 -2.17434 -3.59220 1.000 26.09801 177 ASN A O 1
ATOM 1340 N N . ILE A 1 178 ? -5.10244 -0.30231 -4.27045 1.000 19.00605 178 ILE A N 1
ATOM 1341 C CA . ILE A 1 178 ? -4.66141 -0.39822 -5.65537 1.000 21.81093 178 ILE A CA 1
ATOM 1342 C C . ILE A 1 178 ? -4.05124 0.93582 -6.04148 1.000 21.74386 178 ILE A C 1
ATOM 1343 O O . ILE A 1 178 ? -4.69416 1.97688 -5.88794 1.000 22.47556 178 ILE A O 1
ATOM 1348 N N . LEU A 1 179 ? -2.84164 0.91076 -6.59158 1.000 20.37133 179 LEU A N 1
ATOM 1349 C CA . LEU A 1 179 ? -2.17067 2.12872 -7.04179 1.000 24.38431 179 LEU A CA 1
ATOM 1350 C C . LEU A 1 179 ? -1.84905 2.03662 -8.52840 1.000 19.12902 179 LEU A C 1
ATOM 1351 O O . LEU A 1 179 ? -1.06068 1.17699 -8.93550 1.000 18.37914 179 LEU A O 1
ATOM 1356 N N . ILE A 1 180 ? -2.40293 2.95399 -9.31699 1.000 18.07801 180 ILE A N 1
ATOM 1357 C CA . ILE A 1 180 ? -2.03797 3.11125 -10.72559 1.000 15.97054 180 ILE A CA 1
ATOM 1358 C C . ILE A 1 180 ? -0.86106 4.06555 -10.79555 1.000 18.19425 180 ILE A C 1
ATOM 1359 O O . ILE A 1 180 ? -0.89203 5.12729 -10.17328 1.000 17.40185 180 ILE A O 1
ATOM 1364 N N . VAL A 1 181 ? 0.18133 3.68716 -11.53046 1.000 16.78094 181 VAL A N 1
ATOM 1365 C CA . VAL A 1 181 ? 1.45294 4.40903 -11.56183 1.000 16.03408 181 VAL A CA 1
ATOM 1366 C C . VAL A 1 181 ? 1.81150 4.67635 -13.01274 1.000 16.51957 181 VAL A C 1
ATOM 1367 O O . VAL A 1 181 ? 1.97112 3.73117 -13.79696 1.000 18.06817 181 VAL A O 1
ATOM 1371 N N . THR A 1 182 ? 1.99986 5.93646 -13.35688 1.000 11.90403 182 THR A N 1
ATOM 1372 C CA . THR A 1 182 ? 2.39880 6.27907 -14.71421 1.000 17.71780 182 THR A CA 1
ATOM 1373 C C . THR A 1 182 ? 3.40194 7.42349 -14.69075 1.000 16.28713 182 THR A C 1
ATOM 1374 O O . THR A 1 182 ? 3.36330 8.29707 -13.81686 1.000 14.10238 182 THR A O 1
ATOM 1378 N N . ASP A 1 183 ? 4.33911 7.39613 -15.63897 1.000 13.96116 183 ASP A N 1
ATOM 1379 C CA . ASP A 1 183 ? 5.05527 8.61088 -15.99211 1.000 13.96475 183 ASP A CA 1
ATOM 1380 C C . ASP A 1 183 ? 4.05041 9.63047 -16.50064 1.000 15.94793 183 ASP A C 1
ATOM 1381 O O . ASP A 1 183 ? 3.07516 9.27499 -17.17650 1.000 18.04764 183 ASP A O 1
ATOM 1386 N N . GLY A 1 184 ? 4.27978 10.90156 -16.18009 1.000 12.80756 184 GLY A N 1
ATOM 1387 C CA . GLY A 1 184 ? 3.41808 11.94110 -16.72095 1.000 17.61687 184 GLY A CA 1
ATOM 1388 C C . GLY A 1 184 ? 3.68067 12.19707 -18.18802 1.000 18.18539 184 GLY A C 1
ATOM 1389 O O . GLY A 1 184 ? 2.77228 12.56232 -18.93702 1.000 13.75577 184 GLY A O 1
ATOM 1390 N N . VAL A 1 185 ? 4.92973 12.03523 -18.61160 1.000 16.19600 185 VAL A N 1
ATOM 1391 C CA . VAL A 1 185 ? 5.34977 12.20435 -20.00129 1.000 18.98397 185 VAL A CA 1
ATOM 1392 C C . VAL A 1 185 ? 6.16525 10.97074 -20.35980 1.000 20.73333 185 VAL A C 1
ATOM 1393 O O . VAL A 1 185 ? 7.07921 10.59698 -19.61819 1.000 13.50202 185 VAL A O 1
ATOM 1397 N N . PHE A 1 186 ? 5.83927 10.32596 -21.47254 1.000 16.76391 186 PHE A N 1
ATOM 1398 C CA . PHE A 1 186 ? 6.63583 9.16978 -21.87253 1.000 18.99871 186 PHE A CA 1
ATOM 1399 C C . PHE A 1 186 ? 7.86098 9.71155 -22.60704 1.000 17.71516 186 PHE A C 1
ATOM 1400 O O . PHE A 1 186 ? 7.74923 10.28469 -23.69431 1.000 16.91008 186 PHE A O 1
ATOM 1408 N N . SER A 1 187 ? 9.02361 9.60930 -21.96961 1.000 12.64495 187 SER A N 1
ATOM 1409 C CA . SER A 1 187 ? 10.15769 10.45353 -22.29603 1.000 11.22107 187 SER A CA 1
ATOM 1410 C C . SER A 1 187 ? 10.90682 10.05587 -23.57931 1.000 15.01539 187 SER A C 1
ATOM 1411 O O . SER A 1 187 ? 11.82872 10.77013 -23.96300 1.000 13.83702 187 SER A O 1
ATOM 1414 N N . MET A 1 188 ? 10.56908 8.94976 -24.23803 1.000 16.38642 188 MET A N 1
ATOM 1415 C CA . MET A 1 188 ? 11.12220 8.67866 -25.57050 1.000 14.49300 188 MET A CA 1
ATOM 1416 C C . MET A 1 188 ? 10.18539 9.13497 -26.67760 1.000 20.59806 188 MET A C 1
ATOM 1417 O O . MET A 1 188 ? 10.61149 9.24367 -27.83526 1.000 14.37614 188 MET A O 1
ATOM 1422 N N . ASP A 1 189 ? 8.93666 9.46070 -26.32751 1.000 17.36934 189 ASP A N 1
ATOM 1423 C CA . ASP A 1 189 ? 7.91602 9.79900 -27.30635 1.000 15.35210 189 ASP A CA 1
ATOM 1424 C C . ASP A 1 189 ? 7.48271 11.25847 -27.27171 1.000 23.89519 189 ASP A C 1
ATOM 1425 O O . ASP A 1 189 ? 6.92751 11.73869 -28.26597 1.000 20.61699 189 ASP A O 1
ATOM 1430 N N . GLY A 1 190 ? 7.69800 11.96295 -26.16276 1.000 19.69169 190 GLY A N 1
ATOM 1431 C CA . GLY A 1 190 ? 7.13464 13.29667 -26.01883 1.000 18.04394 190 GLY A CA 1
ATOM 1432 C C . GLY A 1 190 ? 5.62297 13.29145 -25.98786 1.000 17.72510 190 GLY A C 1
ATOM 1433 O O . GLY A 1 190 ? 4.98253 14.18585 -26.55233 1.000 21.80031 190 GLY A O 1
ATOM 1434 N N . VAL A 1 191 ? 5.04024 12.28170 -25.35646 1.000 16.18342 191 VAL A N 1
ATOM 1435 C CA . VAL A 1 191 ? 3.60212 12.11369 -25.25828 1.000 21.04977 191 VAL A CA 1
ATOM 1436 C C . VAL A 1 191 ? 3.20592 12.28983 -23.79988 1.000 20.13573 191 VAL A C 1
ATOM 1437 O O . VAL A 1 191 ? 3.82192 11.67771 -22.91639 1.000 19.17115 191 VAL A O 1
ATOM 1441 N N . VAL A 1 192 ? 2.17536 13.11113 -23.54747 1.000 23.93540 192 VAL A N 1
ATOM 1442 C CA . VAL A 1 192 ? 1.63426 13.27573 -22.19853 1.000 17.36188 192 VAL A CA 1
ATOM 1443 C C . VAL A 1 192 ? 0.64305 12.16275 -21.89132 1.000 24.87771 192 VAL A C 1
ATOM 1444 O O . VAL A 1 192 ? -0.21988 11.82033 -22.71979 1.000 22.87064 192 VAL A O 1
ATOM 1448 N N . ALA A 1 193 ? 0.75578 11.59225 -20.69096 1.000 15.00429 193 ALA A N 1
ATOM 1449 C CA . ALA A 1 193 ? -0.11268 10.49859 -20.27419 1.000 13.43599 193 ALA A CA 1
ATOM 1450 C C . ALA A 1 193 ? -1.57703 10.95610 -20.25011 1.000 18.19783 193 ALA A C 1
ATOM 1451 O O . ALA A 1 193 ? -1.87456 12.14559 -20.10463 1.000 25.25716 193 ALA A O 1
ATOM 1453 N N . ASN A 1 194 ? -2.49043 9.98611 -20.38229 1.000 23.06291 194 ASN A N 1
ATOM 1454 C CA . ASN A 1 194 ? -3.93946 10.24799 -20.48404 1.000 22.09621 194 ASN A CA 1
ATOM 1455 C C . ASN A 1 194 ? -4.54402 10.32268 -19.07755 1.000 18.11834 194 ASN A C 1
ATOM 1456 O O . ASN A 1 194 ? -5.33851 9.48592 -18.65324 1.000 21.93043 194 ASN A O 1
ATOM 1461 N N . LEU A 1 195 ? -4.13166 11.35037 -18.34470 1.000 23.58442 195 LEU A N 1
ATOM 1462 C CA . LEU A 1 195 ? -4.56136 11.44954 -16.94984 1.000 23.38296 195 LEU A CA 1
ATOM 1463 C C . LEU A 1 195 ? -6.08771 11.49270 -16.77800 1.000 23.12715 195 LEU A C 1
ATOM 1464 O O . LEU A 1 195 ? -6.59897 10.79919 -15.87324 1.000 19.85348 195 LEU A O 1
ATOM 1469 N N . PRO A 1 196 ? -6.86209 12.20816 -17.61083 1.000 24.73623 196 PRO A N 1
ATOM 1470 C CA . PRO A 1 196 ? -8.33402 12.16729 -17.43821 1.000 22.98118 196 PRO A CA 1
ATOM 1471 C C . PRO A 1 196 ? -8.91459 10.76801 -17.48290 1.000 25.74530 196 PRO A C 1
ATOM 1472 O O . PRO A 1 196 ? -9.73204 10.40067 -16.62291 1.000 27.75539 196 PRO A O 1
ATOM 1476 N N . ALA A 1 197 ? -8.49172 9.95533 -18.45309 1.000 25.80186 197 ALA A N 1
ATOM 1477 C CA . ALA A 1 197 ? -8.99763 8.59421 -18.54634 1.000 27.63444 197 ALA A CA 1
ATOM 1478 C C . ALA A 1 197 ? -8.54628 7.75046 -17.36612 1.000 29.42504 197 ALA A C 1
ATOM 1479 O O . ALA A 1 197 ? -9.30904 6.90481 -16.86656 1.000 24.80240 197 ALA A O 1
ATOM 1481 N N . ILE A 1 198 ? -7.29636 7.94917 -16.92178 1.000 28.51072 198 ILE A N 1
ATOM 1482 C CA . ILE A 1 198 ? -6.78442 7.18930 -15.78555 1.000 25.54046 198 ILE A CA 1
ATOM 1483 C C . ILE A 1 198 ? -7.58028 7.50924 -14.53547 1.000 19.72840 198 ILE A C 1
ATOM 1484 O O . ILE A 1 198 ? -7.92655 6.61837 -13.75407 1.000 21.71147 198 ILE A O 1
ATOM 1489 N N . CYS A 1 199 ? -7.82045 8.79062 -14.30623 1.000 21.11609 199 CYS A N 1
ATOM 1490 C CA . CYS A 1 199 ? -8.53717 9.18718 -13.10489 1.000 33.62903 199 CYS A CA 1
ATOM 1491 C C . CYS A 1 199 ? -9.97081 8.67126 -13.14078 1.000 40.07661 199 CYS A C 1
ATOM 1492 O O . CYS A 1 199 ? -10.49565 8.20971 -12.12029 1.000 33.66244 199 CYS A O 1
ATOM 1495 N N . ASP A 1 200 ? -10.61186 8.70291 -14.31528 1.000 35.83454 200 ASP A N 1
ATOM 1496 C CA . ASP A 1 200 ? -11.94230 8.11007 -14.41448 1.000 25.81873 200 ASP A CA 1
ATOM 1497 C C . ASP A 1 200 ? -11.91569 6.64304 -14.01834 1.000 30.22393 200 ASP A C 1
ATOM 1498 O O . ASP A 1 200 ? -12.76279 6.18298 -13.24523 1.000 30.68783 200 ASP A O 1
ATOM 1503 N N . LEU A 1 201 ? -10.92329 5.88997 -14.50989 1.000 24.56636 201 LEU A N 1
ATOM 1504 C CA . LEU A 1 201 ? -10.88318 4.46828 -14.18819 1.000 25.12229 201 LEU A CA 1
ATOM 1505 C C . LEU A 1 201 ? -10.55214 4.23861 -12.71451 1.000 23.54715 201 LEU A C 1
ATOM 1506 O O . LEU A 1 201 ? -11.03336 3.27552 -12.10421 1.000 28.91764 201 LEU A O 1
ATOM 1511 N N . ALA A 1 202 ? -9.69685 5.09512 -12.14187 1.000 29.54459 202 ALA A N 1
ATOM 1512 C CA . ALA A 1 202 ? -9.35057 4.98571 -10.72739 1.000 26.31420 202 ALA A CA 1
ATOM 1513 C C . ALA A 1 202 ? -10.56207 5.26025 -9.85514 1.000 24.19041 202 ALA A C 1
ATOM 1514 O O . ALA A 1 202 ? -10.77860 4.57608 -8.84959 1.000 31.58784 202 ALA A O 1
ATOM 1516 N N . GLU A 1 203 ? -11.35243 6.26958 -10.22359 1.000 30.64254 203 GLU A N 1
ATOM 1517 C CA . GLU A 1 203 ? -12.57962 6.52283 -9.48225 1.000 48.85473 203 GLU A CA 1
ATOM 1518 C C . GLU A 1 203 ? -13.55339 5.36479 -9.63271 1.000 41.61106 203 GLU A C 1
ATOM 1519 O O . GLU A 1 203 ? -14.17311 4.93376 -8.65170 1.000 43.03109 203 GLU A O 1
ATOM 1525 N N . LYS A 1 204 ? -13.65193 4.80155 -10.84073 1.000 32.95950 204 LYS A N 1
ATOM 1526 C CA . LYS A 1 204 ? -14.61955 3.73141 -11.05656 1.000 35.10693 204 LYS A CA 1
ATOM 1527 C C . LYS A 1 204 ? -14.23641 2.47209 -10.29319 1.000 41.63492 204 LYS A C 1
ATOM 1528 O O . LYS A 1 204 ? -15.10511 1.75660 -9.77411 1.000 46.65196 204 LYS A O 1
ATOM 1534 N N . TYR A 1 205 ? -12.94892 2.17380 -10.21142 1.000 34.70065 205 TYR A N 1
ATOM 1535 C CA . TYR A 1 205 ? -12.52114 0.93173 -9.59927 1.000 34.16998 205 TYR A CA 1
ATOM 1536 C C . TYR A 1 205 ? -11.95366 1.12542 -8.19647 1.000 32.89397 205 TYR A C 1
ATOM 1537 O O . TYR A 1 205 ? -11.51017 0.15309 -7.58215 1.000 32.33281 205 TYR A O 1
ATOM 1546 N N . GLY A 1 206 ? -11.98561 2.34311 -7.66596 1.000 31.04311 206 GLY A N 1
ATOM 1547 C CA . GLY A 1 206 ? -11.49972 2.53031 -6.31279 1.000 41.65718 206 GLY A CA 1
ATOM 1548 C C . GLY A 1 206 ? -9.99455 2.41433 -6.15785 1.000 42.69706 206 GLY A C 1
ATOM 1549 O O . GLY A 1 206 ? -9.50864 1.71118 -5.26012 1.000 37.90536 206 GLY A O 1
ATOM 1550 N N . ALA A 1 207 ? -9.24832 3.08178 -7.03779 1.000 32.85559 207 ALA A N 1
ATOM 1551 C CA . ALA A 1 207 ? -7.79375 3.02567 -7.03855 1.000 30.48431 207 ALA A CA 1
ATOM 1552 C C . ALA A 1 207 ? -7.21665 4.40532 -6.73913 1.000 19.60654 207 ALA A C 1
ATOM 1553 O O . ALA A 1 207 ? -7.85796 5.42988 -6.97357 1.000 29.82464 207 ALA A O 1
ATOM 1555 N N . LEU A 1 208 ? -6.01975 4.40846 -6.14613 1.000 21.35580 208 LEU A N 1
ATOM 1556 C CA . LEU A 1 208 ? -5.18556 5.59516 -6.00168 1.000 19.33217 208 LEU A CA 1
ATOM 1557 C C . LEU A 1 208 ? -4.38253 5.81696 -7.27850 1.000 19.26223 208 LEU A C 1
ATOM 1558 O O . LEU A 1 208 ? -4.11812 4.87909 -8.03535 1.000 21.75428 208 LEU A O 1
ATOM 1563 N N . THR A 1 209 ? -3.99699 7.05664 -7.52217 1.000 16.45364 209 THR A N 1
ATOM 1564 C CA . THR A 1 209 ? -3.19439 7.38887 -8.69669 1.000 20.26051 209 THR A CA 1
ATOM 1565 C C . THR A 1 209 ? -1.85509 8.02150 -8.32672 1.000 15.67097 209 THR A C 1
ATOM 1566 O O . THR A 1 209 ? -1.77380 8.89497 -7.45198 1.000 18.11508 209 THR A O 1
ATOM 1570 N N . MET A 1 210 ? -0.81134 7.64673 -9.06197 1.000 15.09974 210 MET A N 1
ATOM 1571 C CA . MET A 1 210 ? 0.48398 8.26868 -8.86228 1.000 10.41485 210 MET A CA 1
ATOM 1572 C C . MET A 1 210 ? 1.08635 8.61383 -10.21281 1.000 13.07850 210 MET A C 1
ATOM 1573 O O . MET A 1 210 ? 1.03570 7.81496 -11.15515 1.000 17.90052 210 MET A O 1
ATOM 1578 N N . VAL A 1 211 ? 1.65462 9.81047 -10.29046 1.000 15.53164 211 VAL A N 1
ATOM 1579 C CA . VAL A 1 211 ? 2.28628 10.32870 -11.49292 1.000 15.53911 211 VAL A CA 1
ATOM 1580 C C . VAL A 1 211 ? 3.70847 10.73578 -11.16385 1.000 19.00670 211 VAL A C 1
ATOM 1581 O O . VAL A 1 211 ? 3.93003 11.51871 -10.23556 1.000 15.22926 211 VAL A O 1
ATOM 1585 N N . ASP A 1 212 ? 4.66478 10.21055 -11.93337 1.000 16.60165 212 ASP A N 1
ATOM 1586 C CA . ASP A 1 212 ? 6.04182 10.71735 -11.93940 1.000 15.45506 212 ASP A CA 1
ATOM 1587 C C . ASP A 1 212 ? 6.11499 11.82480 -12.97361 1.000 19.58675 212 ASP A C 1
ATOM 1588 O O . ASP A 1 212 ? 6.10067 11.55573 -14.18139 1.000 16.20053 212 ASP A O 1
ATOM 1593 N N . ASP A 1 213 ? 6.22031 13.07687 -12.50492 1.000 13.60554 213 ASP A N 1
ATOM 1594 C CA . ASP A 1 213 ? 6.17710 14.23308 -13.38848 1.000 12.26635 213 ASP A CA 1
ATOM 1595 C C . ASP A 1 213 ? 7.54892 14.82583 -13.66282 1.000 10.13551 213 ASP A C 1
ATOM 1596 O O . ASP A 1 213 ? 7.64927 16.00166 -14.01327 1.000 13.83664 213 ASP A O 1
ATOM 1601 N N . SER A 1 214 ? 8.62569 14.02392 -13.55145 1.000 12.36775 214 SER A N 1
ATOM 1602 C CA . SER A 1 214 ? 9.98821 14.56257 -13.69307 1.000 13.25736 214 SER A CA 1
ATOM 1603 C C . SER A 1 214 ? 10.21514 15.34918 -14.98795 1.000 11.37312 214 SER A C 1
ATOM 1604 O O . SER A 1 214 ? 10.98035 16.33300 -14.99503 1.000 9.49915 214 SER A O 1
ATOM 1607 N N . HIS A 1 215 ? 9.65018 14.87558 -16.11520 1.000 10.71205 215 HIS A N 1
ATOM 1608 C CA . HIS A 1 215 ? 9.86258 15.54822 -17.38905 1.000 13.59784 215 HIS A CA 1
ATOM 1609 C C . HIS A 1 215 ? 8.84111 16.63666 -17.65899 1.000 20.97691 215 HIS A C 1
ATOM 1610 O O . HIS A 1 215 ? 8.84060 17.21831 -18.74491 1.000 21.09748 215 HIS A O 1
ATOM 1617 N N . ALA A 1 216 ? 8.02473 16.97769 -16.67773 1.000 16.37339 216 ALA A N 1
ATOM 1618 C CA . ALA A 1 216 ? 6.97099 17.96152 -16.88958 1.000 14.42739 216 ALA A CA 1
ATOM 1619 C C . ALA A 1 216 ? 7.04013 19.11826 -15.90966 1.000 17.58627 216 ALA A C 1
ATOM 1620 O O . ALA A 1 216 ? 6.76257 20.25437 -16.30600 1.000 16.42669 216 ALA A O 1
ATOM 1622 N N . VAL A 1 217 ? 7.46252 18.87493 -14.66345 1.000 13.74606 217 VAL A N 1
ATOM 1623 C CA . VAL A 1 217 ? 7.43887 19.94938 -13.67067 1.000 13.87138 217 VAL A CA 1
ATOM 1624 C C . VAL A 1 217 ? 8.32906 21.09181 -14.11081 1.000 18.19148 217 VAL A C 1
ATOM 1625 O O . VAL A 1 217 ? 9.44239 20.90646 -14.61947 1.000 14.88025 217 VAL A O 1
ATOM 1629 N N . GLY A 1 218 ? 7.82081 22.31260 -13.93754 1.000 14.07789 218 GLY A N 1
ATOM 1630 C CA . GLY A 1 218 ? 8.49134 23.49997 -14.35991 1.000 10.80273 218 GLY A CA 1
ATOM 1631 C C . GLY A 1 218 ? 7.84097 24.16461 -15.57464 1.000 17.11785 218 GLY A C 1
ATOM 1632 O O . GLY A 1 218 ? 7.86999 25.39245 -15.68345 1.000 18.83856 218 GLY A O 1
ATOM 1633 N N . PHE A 1 219 ? 7.24945 23.38683 -16.48065 1.000 18.11419 219 PHE A N 1
ATOM 1634 C CA . PHE A 1 219 ? 6.79909 24.00331 -17.72571 1.000 18.41455 219 PHE A CA 1
ATOM 1635 C C . PHE A 1 219 ? 5.51265 23.44243 -18.31850 1.000 18.38982 219 PHE A C 1
ATOM 1636 O O . PHE A 1 219 ? 4.97467 24.06583 -19.24266 1.000 24.74637 219 PHE A O 1
ATOM 1644 N N . MET A 1 220 ? 4.97969 22.31945 -17.84050 1.000 14.31393 220 MET A N 1
ATOM 1645 C CA . MET A 1 220 ? 3.67525 21.84319 -18.29749 1.000 16.90822 220 MET A CA 1
ATOM 1646 C C . MET A 1 220 ? 2.54639 22.45453 -17.45426 1.000 28.03019 220 MET A C 1
ATOM 1647 O O . MET A 1 220 ? 2.69643 22.63011 -16.24621 1.000 19.46072 220 MET A O 1
ATOM 1652 N N . GLY A 1 221 ? 1.41659 22.78736 -18.09330 1.000 20.80521 221 GLY A N 1
ATOM 1653 C CA . GLY A 1 221 ? 0.32958 23.47127 -17.40916 1.000 17.84745 221 GLY A CA 1
ATOM 1654 C C . GLY A 1 221 ? 0.57017 24.96699 -17.31233 1.000 19.33152 221 GLY A C 1
ATOM 1655 O O . GLY A 1 221 ? 1.66449 25.46494 -17.53582 1.000 20.15311 221 GLY A O 1
ATOM 1656 N N . LYS A 1 222 ? -0.51156 25.70738 -16.98613 1.000 22.23966 222 LYS A N 1
ATOM 1657 C CA . LYS A 1 222 ? -0.47109 27.17875 -17.03077 1.000 26.45550 222 LYS A CA 1
ATOM 1658 C C . LYS A 1 222 ? 0.62315 27.77129 -16.14353 1.000 25.24321 222 LYS A C 1
ATOM 1659 O O . LYS A 1 222 ? 1.29531 28.74110 -16.52843 1.000 19.55223 222 LYS A O 1
ATOM 1665 N N . THR A 1 223 ? 0.79147 27.24278 -14.93490 1.000 19.53580 223 THR A N 1
ATOM 1666 C CA . THR A 1 223 ? 1.82953 27.74547 -14.04961 1.000 26.47550 223 THR A CA 1
ATOM 1667 C C . THR A 1 223 ? 3.11804 26.94240 -14.13622 1.000 23.12965 223 THR A C 1
ATOM 1668 O O . THR A 1 223 ? 4.11771 27.33729 -13.51929 1.000 20.45915 223 THR A O 1
ATOM 1672 N N . GLY A 1 224 ? 3.14694 25.89974 -14.96989 1.000 22.77698 224 GLY A N 1
ATOM 1673 C CA . GLY A 1 224 ? 4.27495 24.98411 -15.02646 1.000 22.64152 224 GLY A CA 1
ATOM 1674 C C . GLY A 1 224 ? 4.25985 23.93245 -13.94589 1.000 19.37854 224 GLY A C 1
ATOM 1675 O O . GLY A 1 224 ? 5.29860 23.30251 -13.70203 1.000 23.99549 224 GLY A O 1
ATOM 1676 N N . ALA A 1 225 ? 3.09380 23.67999 -13.32578 1.000 15.57660 225 ALA A N 1
ATOM 1677 C CA . ALA A 1 225 ? 2.99114 22.77976 -12.17606 1.000 18.20177 225 ALA A CA 1
ATOM 1678 C C . ALA A 1 225 ? 3.07787 21.30257 -12.56399 1.000 23.09246 225 ALA A C 1
ATOM 1679 O O . ALA A 1 225 ? 3.43752 20.47124 -11.71906 1.000 17.33468 225 ALA A O 1
ATOM 1681 N N . GLY A 1 226 ? 2.72094 20.94402 -13.79584 1.000 13.04852 226 GLY A N 1
ATOM 1682 C CA . GLY A 1 226 ? 2.90311 19.58420 -14.27297 1.000 14.75840 226 GLY A CA 1
ATOM 1683 C C . GLY A 1 226 ? 1.76268 19.13217 -15.15663 1.000 22.27096 226 GLY A C 1
ATOM 1684 O O . GLY A 1 226 ? 0.91388 19.92369 -15.58968 1.000 20.59562 226 GLY A O 1
ATOM 1685 N N . THR A 1 227 ? 1.75620 17.83133 -15.44439 1.000 18.21217 227 THR A N 1
ATOM 1686 C CA . THR A 1 227 ? 0.74593 17.29181 -16.34047 1.000 19.33607 227 THR A CA 1
ATOM 1687 C C . THR A 1 227 ? -0.61372 17.21312 -15.66514 1.000 22.92028 227 THR A C 1
ATOM 1688 O O . THR A 1 227 ? -1.63471 17.14086 -16.36013 1.000 23.31800 227 THR A O 1
ATOM 1692 N N . HIS A 1 228 ? -0.65401 17.15424 -14.32932 1.000 20.46764 228 HIS A N 1
ATOM 1693 C CA . HIS A 1 228 ? -1.94921 17.18794 -13.65588 1.000 16.12130 228 HIS A CA 1
ATOM 1694 C C . HIS A 1 228 ? -2.61935 18.55781 -13.79437 1.000 19.28982 228 HIS A C 1
ATOM 1695 O O . HIS A 1 228 ? -3.85295 18.64891 -13.85825 1.000 25.09106 228 HIS A O 1
ATOM 1702 N N . GLU A 1 229 ? -1.82670 19.61787 -13.88401 1.000 17.67477 229 GLU A N 1
ATOM 1703 C CA . GLU A 1 229 ? -2.36025 20.94041 -14.16664 1.000 23.26865 229 GLU A CA 1
ATOM 1704 C C . GLU A 1 229 ? -2.74259 21.07274 -15.63648 1.000 34.55119 229 GLU A C 1
ATOM 1705 O O . GLU A 1 229 ? -3.78913 21.63965 -15.97565 1.000 28.01165 229 GLU A O 1
ATOM 1711 N N . TYR A 1 230 ? -1.85926 20.60686 -16.51746 1.000 26.39093 230 TYR A N 1
ATOM 1712 C CA . TYR A 1 230 ? -2.12745 20.55777 -17.95232 1.000 31.41492 230 TYR A CA 1
ATOM 1713 C C . TYR A 1 230 ? -3.46095 19.87823 -18.26843 1.000 24.35289 230 TYR A C 1
ATOM 1714 O O . TYR A 1 230 ? -4.20855 20.33867 -19.13619 1.000 29.05959 230 TYR A O 1
ATOM 1723 N N . HIS A 1 231 ? -3.77407 18.77696 -17.59320 1.000 18.79793 231 HIS A N 1
ATOM 1724 C CA . HIS A 1 231 ? -4.99210 18.03043 -17.85293 1.000 27.64589 231 HIS A CA 1
ATOM 1725 C C . HIS A 1 231 ? -6.12729 18.41831 -16.92371 1.000 22.62940 231 HIS A C 1
ATOM 1726 O O . HIS A 1 231 ? -7.17021 17.76354 -16.94542 1.000 22.05579 231 HIS A O 1
ATOM 1733 N N . ASP A 1 232 ? -5.92079 19.41699 -16.07384 1.000 21.08816 232 ASP A N 1
ATOM 1734 C CA . ASP A 1 232 ? -6.95491 19.89028 -15.14470 1.000 35.11457 232 ASP A CA 1
ATOM 1735 C C . ASP A 1 232 ? -7.49679 18.74542 -14.27151 1.000 31.75032 232 ASP A C 1
ATOM 1736 O O . ASP A 1 232 ? -8.70546 18.57621 -14.09188 1.000 27.35361 232 ASP A O 1
ATOM 1741 N N . VAL A 1 233 ? -6.58200 17.95644 -13.70566 1.000 27.98875 233 VAL A N 1
ATOM 1742 C CA . VAL A 1 233 ? -6.94524 16.89202 -12.78096 1.000 24.63985 233 VAL A CA 1
ATOM 1743 C C . VAL A 1 233 ? -6.09877 17.02301 -11.51381 1.000 21.01364 233 VAL A C 1
ATOM 1744 O O . VAL A 1 233 ? -5.81731 16.02107 -10.85389 1.000 21.80952 233 VAL A O 1
ATOM 1748 N N . VAL A 1 234 ? -5.74546 18.25249 -11.14796 1.000 21.68832 234 VAL A N 1
ATOM 1749 C CA . VAL A 1 234 ? -4.79477 18.47601 -10.05788 1.000 27.98159 234 VAL A CA 1
ATOM 1750 C C . VAL A 1 234 ? -5.23990 17.74969 -8.79539 1.000 26.69450 234 VAL A C 1
ATOM 1751 O O . VAL A 1 234 ? -4.43764 17.09437 -8.11479 1.000 24.61176 234 VAL A O 1
ATOM 1755 N N . ASP A 1 235 ? -6.52619 17.85008 -8.45502 1.000 26.61454 235 ASP A N 1
ATOM 1756 C CA . ASP A 1 235 ? -7.00599 17.25474 -7.21105 1.000 30.50505 235 ASP A CA 1
ATOM 1757 C C . ASP A 1 235 ? -7.35851 15.79260 -7.34347 1.000 26.88831 235 ASP A C 1
ATOM 1758 O O . ASP A 1 235 ? -7.82993 15.18590 -6.37593 1.000 26.85268 235 ASP A O 1
ATOM 1763 N N . ARG A 1 236 ? -7.16112 15.20271 -8.51239 1.000 21.84192 236 ARG A N 1
ATOM 1764 C CA . ARG A 1 236 ? -7.46540 13.80464 -8.69612 1.000 15.64050 236 ARG A CA 1
ATOM 1765 C C . ARG A 1 236 ? -6.21051 12.92160 -8.78963 1.000 17.93925 236 ARG A C 1
ATOM 1766 O O . ARG A 1 236 ? -6.33990 11.68952 -8.81668 1.000 23.80094 236 ARG A O 1
ATOM 1774 N N . ILE A 1 237 ? -5.01165 13.50954 -8.80777 1.000 19.69868 237 ILE A N 1
ATOM 1775 C CA . ILE A 1 237 ? -3.76309 12.75001 -8.73259 1.000 17.91996 237 ILE A CA 1
ATOM 1776 C C . ILE A 1 237 ? -3.34694 12.69890 -7.25777 1.000 15.63596 237 ILE A C 1
ATOM 1777 O O . ILE A 1 237 ? -3.02631 13.73008 -6.66509 1.000 17.53510 237 ILE A O 1
ATOM 1782 N N . ASP A 1 238 ? -3.34553 11.49030 -6.67610 1.000 15.65479 238 ASP A N 1
ATOM 1783 C CA . ASP A 1 238 ? -3.11384 11.34229 -5.23872 1.000 15.76179 238 ASP A CA 1
ATOM 1784 C C . ASP A 1 238 ? -1.65045 11.60662 -4.88129 1.000 20.25361 238 ASP A C 1
ATOM 1785 O O . ASP A 1 238 ? -1.35349 12.33618 -3.92673 1.000 15.87264 238 ASP A O 1
ATOM 1790 N N . ILE A 1 239 ? -0.71886 11.02431 -5.63678 1.000 15.26349 239 ILE A N 1
ATOM 1791 C CA . ILE A 1 239 ? 0.70205 11.14978 -5.31934 1.000 10.47155 239 ILE A CA 1
ATOM 1792 C C . ILE A 1 239 ? 1.44422 11.61899 -6.56170 1.000 14.42462 239 ILE A C 1
ATOM 1793 O O . ILE A 1 239 ? 1.23869 11.08531 -7.66051 1.000 14.68172 239 ILE A O 1
ATOM 1798 N N . ILE A 1 240 ? 2.32827 12.59238 -6.38631 1.000 10.60532 240 ILE A N 1
ATOM 1799 C CA . ILE A 1 240 ? 3.16325 13.10067 -7.46465 1.000 16.57501 240 ILE A CA 1
ATOM 1800 C C . ILE A 1 240 ? 4.61861 12.95665 -7.07063 1.000 14.15206 240 ILE A C 1
ATOM 1801 O O . ILE A 1 240 ? 5.00425 13.36694 -5.97940 1.000 12.56946 240 ILE A O 1
ATOM 1806 N N . THR A 1 241 ? 5.44636 12.40746 -7.95815 1.000 13.28946 241 THR A N 1
ATOM 1807 C CA . THR A 1 241 ? 6.88435 12.53664 -7.71501 1.000 9.96059 241 THR A CA 1
ATOM 1808 C C . THR A 1 241 ? 7.48839 13.41897 -8.78727 1.000 12.41287 241 THR A C 1
ATOM 1809 O O . THR A 1 241 ? 6.85600 13.72294 -9.81059 1.000 12.31724 241 THR A O 1
ATOM 1813 N N . GLY A 1 242 ? 8.70927 13.87512 -8.52107 1.000 8.50387 242 GLY A N 1
ATOM 1814 C CA . GLY A 1 242 ? 9.34831 14.69799 -9.52763 1.000 9.84516 242 GLY A CA 1
ATOM 1815 C C . GLY A 1 242 ? 10.79541 14.91869 -9.14975 1.000 10.58732 242 GLY A C 1
ATOM 1816 O O . GLY A 1 242 ? 11.26913 14.46273 -8.11122 1.000 12.00010 242 GLY A O 1
ATOM 1817 N N . THR A 1 243 ? 11.46804 15.68676 -9.96663 1.000 14.10537 243 THR A N 1
ATOM 1818 C CA . THR A 1 243 ? 12.89078 15.94459 -9.81741 1.000 10.89248 243 THR A CA 1
ATOM 1819 C C . THR A 1 243 ? 13.12147 17.43904 -9.87607 1.000 11.73778 243 THR A C 1
ATOM 1820 O O . THR A 1 243 ? 12.36102 18.18407 -10.51138 1.000 14.78157 243 THR A O 1
ATOM 1824 N N . LEU A 1 244 ? 14.19041 17.87399 -9.20978 1.000 8.77042 244 LEU A N 1
ATOM 1825 C CA . LEU A 1 244 ? 14.71016 19.20286 -9.44269 1.000 11.58408 244 LEU A CA 1
ATOM 1826 C C . LEU A 1 244 ? 15.79225 19.18014 -10.51077 1.000 14.71005 244 LEU A C 1
ATOM 1827 O O . LEU A 1 244 ? 16.36049 20.22188 -10.82573 1.000 14.06740 244 LEU A O 1
ATOM 1832 N N . GLY A 1 245 ? 16.13194 18.00812 -11.01912 1.000 12.83665 245 GLY A N 1
ATOM 1833 C CA . GLY A 1 245 ? 17.27917 17.95160 -11.88242 1.000 10.80237 245 GLY A CA 1
ATOM 1834 C C . GLY A 1 245 ? 17.00279 18.12204 -13.35437 1.000 12.53447 245 GLY A C 1
ATOM 1835 O O . GLY A 1 245 ? 17.90314 17.87250 -14.16382 1.000 12.04797 245 GLY A O 1
ATOM 1836 N N . LYS A 1 246 ? 15.79185 18.51299 -13.74358 1.000 9.75961 246 LYS A N 1
ATOM 1837 C CA . LYS A 1 246 ? 15.53764 18.73782 -15.16307 1.000 7.83293 246 LYS A CA 1
ATOM 1838 C C . LYS A 1 246 ? 15.18558 20.22532 -15.35497 1.000 11.45853 246 LYS A C 1
ATOM 1839 O O . LYS A 1 246 ? 16.06526 21.07237 -15.23667 1.000 13.47588 246 LYS A O 1
ATOM 1846 N N . ALA A 1 247 ? 13.92102 20.55846 -15.63406 1.000 9.93991 247 ALA A N 1
ATOM 1847 C CA . ALA A 1 247 ? 13.54840 21.95487 -15.89807 1.000 10.18014 247 ALA A CA 1
ATOM 1848 C C . ALA A 1 247 ? 13.76949 22.84665 -14.69897 1.000 14.39236 247 ALA A C 1
ATOM 1849 O O . ALA A 1 247 ? 14.00603 24.04282 -14.87193 1.000 15.54267 247 ALA A O 1
ATOM 1851 N N . MET A 1 248 ? 13.63708 22.30791 -13.47985 1.000 11.23357 248 MET A N 1
ATOM 1852 C CA . MET A 1 248 ? 13.66021 23.15789 -12.27420 1.000 9.95192 248 MET A CA 1
ATOM 1853 C C . MET A 1 248 ? 15.05756 23.53048 -11.82802 1.000 16.95204 248 MET A C 1
ATOM 1854 O O . MET A 1 248 ? 15.22877 23.99856 -10.69618 1.000 20.12955 248 MET A O 1
ATOM 1859 N N . GLY A 1 249 ? 16.06632 23.36847 -12.66844 1.000 13.98479 249 GLY A N 1
ATOM 1860 C CA . GLY A 1 249 ? 17.38169 23.83718 -12.29543 1.000 14.30209 249 GLY A CA 1
ATOM 1861 C C . GLY A 1 249 ? 18.50873 22.92359 -12.73921 1.000 13.94731 249 GLY A C 1
ATOM 1862 O O . GLY A 1 249 ? 19.59646 23.41408 -13.03761 1.000 17.44192 249 GLY A O 1
ATOM 1863 N N . GLY A 1 250 ? 18.30344 21.59204 -12.71410 1.000 13.68726 250 GLY A N 1
ATOM 1864 C CA . GLY A 1 250 ? 19.27627 20.70928 -13.31188 1.000 13.22346 250 GLY A CA 1
ATOM 1865 C C . GLY A 1 250 ? 20.38458 20.22358 -12.40246 1.000 14.29514 250 GLY A C 1
ATOM 1866 O O . GLY A 1 250 ? 21.22238 19.44480 -12.86404 1.000 14.59365 250 GLY A O 1
ATOM 1867 N N . ALA A 1 251 ? 20.40279 20.62025 -11.11809 1.000 11.68955 251 ALA A N 1
ATOM 1868 C CA . ALA A 1 251 ? 21.48093 20.17866 -10.22652 1.000 13.97102 251 ALA A CA 1
ATOM 1869 C C . ALA A 1 251 ? 21.23284 18.73838 -9.79258 1.000 21.83924 251 ALA A C 1
ATOM 1870 O O . ALA A 1 251 ? 21.89694 17.82001 -10.27057 1.000 25.82469 251 ALA A O 1
ATOM 1872 N N . SER A 1 252 ? 20.25312 18.53027 -8.91045 1.000 18.13712 252 SER A N 1
ATOM 1873 C CA . SER A 1 252 ? 19.87178 17.21653 -8.39306 1.000 20.87639 252 SER A CA 1
ATOM 1874 C C . SER A 1 252 ? 18.80195 17.44882 -7.33808 1.000 20.31730 252 SER A C 1
ATOM 1875 O O . SER A 1 252 ? 18.47504 18.60907 -7.04860 1.000 17.10660 252 SER A O 1
ATOM 1878 N N . GLY A 1 253 ? 18.23870 16.38138 -6.78455 1.000 16.91767 253 GLY A N 1
ATOM 1879 C CA . GLY A 1 253 ? 17.12991 16.56435 -5.85647 1.000 14.02761 253 GLY A CA 1
ATOM 1880 C C . GLY A 1 253 ? 15.86875 15.97128 -6.46100 1.000 11.51056 253 GLY A C 1
ATOM 1881 O O . GLY A 1 253 ? 15.65842 16.01514 -7.67577 1.000 12.39726 253 GLY A O 1
ATOM 1882 N N . GLY A 1 254 ? 15.04275 15.37438 -5.61969 1.000 11.34228 254 GLY A N 1
ATOM 1883 C CA . GLY A 1 254 ? 13.74897 14.86361 -6.05209 1.000 12.42631 254 GLY A CA 1
ATOM 1884 C C . GLY A 1 254 ? 12.76351 15.00163 -4.91049 1.000 8.51234 254 GLY A C 1
ATOM 1885 O O . GLY A 1 254 ? 13.12648 15.39373 -3.79913 1.000 11.04342 254 GLY A O 1
ATOM 1886 N N . TYR A 1 255 ? 11.51934 14.64344 -5.16741 1.000 7.73291 255 TYR A N 1
ATOM 1887 C CA . TYR A 1 255 ? 10.54170 14.80499 -4.09845 1.000 8.83347 255 TYR A CA 1
ATOM 1888 C C . TYR A 1 255 ? 9.33935 13.91699 -4.37255 1.000 6.57373 255 TYR A C 1
ATOM 1889 O O . TYR A 1 255 ? 9.11967 13.44570 -5.50051 1.000 8.65141 255 TYR A O 1
ATOM 1898 N N . THR A 1 256 ? 8.59213 13.66771 -3.29855 1.000 6.43051 256 THR A N 1
ATOM 1899 C CA . THR A 1 256 ? 7.25882 13.09370 -3.38556 1.000 6.19159 256 THR A CA 1
ATOM 1900 C C . THR A 1 256 ? 6.30060 14.07385 -2.73349 1.000 10.92308 256 THR A C 1
ATOM 1901 O O . THR A 1 256 ? 6.62329 14.66703 -1.70604 1.000 10.21769 256 THR A O 1
ATOM 1905 N N . SER A 1 257 ? 5.13066 14.22596 -3.32828 1.000 10.34130 257 SER A N 1
ATOM 1906 C CA . SER A 1 257 ? 4.18175 15.23419 -2.87774 1.000 7.69640 257 SER A CA 1
ATOM 1907 C C . SER A 1 257 ? 2.78942 14.61588 -2.83676 1.000 10.59342 257 SER A C 1
ATOM 1908 O O . SER A 1 257 ? 2.42745 13.79936 -3.68794 1.000 12.76336 257 SER A O 1
ATOM 1911 N N . GLY A 1 258 ? 2.02091 14.95762 -1.80264 1.000 12.52449 258 GLY A N 1
ATOM 1912 C CA . GLY A 1 258 ? 0.71001 14.34444 -1.65782 1.000 9.02066 258 GLY A CA 1
ATOM 1913 C C . GLY A 1 258 ? 0.07980 14.73873 -0.33292 1.000 8.47984 258 GLY A C 1
ATOM 1914 O O . GLY A 1 258 ? 0.43696 15.76179 0.24701 1.000 11.94952 258 GLY A O 1
ATOM 1915 N N . LYS A 1 259 ? -0.84155 13.89595 0.12306 1.000 16.02868 259 LYS A N 1
ATOM 1916 C CA . LYS A 1 259 ? -1.57129 14.11156 1.37926 1.000 17.09865 259 LYS A CA 1
ATOM 1917 C C . LYS A 1 259 ? -0.65208 14.03472 2.59359 1.000 19.62305 259 LYS A C 1
ATOM 1918 O O . LYS A 1 259 ? 0.28055 13.23991 2.63815 1.000 14.64927 259 LYS A O 1
ATOM 1924 N N . LYS A 1 260 ? -0.94191 14.85293 3.60996 1.000 15.36151 260 LYS A N 1
ATOM 1925 C CA . LYS A 1 260 ? -0.07758 14.90330 4.78926 1.000 14.41898 260 LYS A CA 1
ATOM 1926 C C . LYS A 1 260 ? 0.17381 13.52655 5.41420 1.000 14.35011 260 LYS A C 1
ATOM 1927 O O . LYS A 1 260 ? 1.28486 13.26613 5.88628 1.000 16.84358 260 LYS A O 1
ATOM 1933 N N . GLU A 1 261 ? -0.83232 12.64121 5.44662 1.000 14.92606 261 GLU A N 1
ATOM 1934 C CA . GLU A 1 261 ? -0.63170 11.30810 6.03258 1.000 17.78608 261 GLU A CA 1
ATOM 1935 C C . GLU A 1 261 ? 0.46551 10.52975 5.29570 1.000 13.18910 261 GLU A C 1
ATOM 1936 O O . GLU A 1 261 ? 1.35925 9.94826 5.92236 1.000 14.11851 261 GLU A O 1
ATOM 1942 N N . VAL A 1 262 ? 0.38838 10.48012 3.96856 1.000 16.50314 262 VAL A N 1
ATOM 1943 C CA . VAL A 1 262 ? 1.37508 9.71494 3.20656 1.000 17.08827 262 VAL A CA 1
ATOM 1944 C C . VAL A 1 262 ? 2.76829 10.31301 3.39447 1.000 12.79762 262 VAL A C 1
ATOM 1945 O O . VAL A 1 262 ? 3.76043 9.58079 3.57127 1.000 16.03075 262 VAL A O 1
ATOM 1949 N N . ILE A 1 263 ? 2.87732 11.63458 3.31160 1.000 11.63374 263 ILE A N 1
ATOM 1950 C CA . ILE A 1 263 ? 4.19781 12.26457 3.39738 1.000 10.04711 263 ILE A CA 1
ATOM 1951 C C . ILE A 1 263 ? 4.79705 12.06538 4.79441 1.000 11.55816 263 ILE A C 1
ATOM 1952 O O . ILE A 1 263 ? 6.00209 11.81518 4.94126 1.000 10.60709 263 ILE A O 1
ATOM 1957 N N . GLU A 1 264 ? 3.97515 12.18781 5.84159 1.000 10.25408 264 GLU A N 1
ATOM 1958 C CA . GLU A 1 264 ? 4.46196 11.94361 7.19894 1.000 12.47958 264 GLU A CA 1
ATOM 1959 C C . GLU A 1 264 ? 4.94792 10.51048 7.34840 1.000 13.15534 264 GLU A C 1
ATOM 1960 O O . GLU A 1 264 ? 5.99230 10.24763 7.97601 1.000 10.84440 264 GLU A O 1
ATOM 1966 N N . TRP A 1 265 ? 4.18863 9.55944 6.78836 1.000 12.33411 265 TRP A N 1
ATOM 1967 C CA . TRP A 1 265 ? 4.59987 8.15993 6.87136 1.000 11.53793 265 TRP A CA 1
ATOM 1968 C C . TRP A 1 265 ? 5.90931 7.91611 6.11391 1.000 9.24318 265 TRP A C 1
ATOM 1969 O O . TRP A 1 265 ? 6.77226 7.14739 6.58114 1.000 11.26114 265 TRP A O 1
ATOM 1980 N N . LEU A 1 266 ? 6.08907 8.59322 4.97794 1.000 10.55503 266 LEU A N 1
ATOM 1981 C CA . LEU A 1 266 ? 7.37448 8.52183 4.26473 1.000 10.22090 266 LEU A CA 1
ATOM 1982 C C . LEU A 1 266 ? 8.51382 9.05814 5.12986 1.000 12.33391 266 LEU A C 1
ATOM 1983 O O . LEU A 1 266 ? 9.60806 8.46435 5.18312 1.000 8.27271 266 LEU A O 1
ATOM 1988 N N . ARG A 1 267 ? 8.27791 10.17374 5.83272 1.000 10.22874 267 ARG A N 1
ATOM 1989 C CA . ARG A 1 267 ? 9.32771 10.65942 6.72010 1.000 8.18400 267 ARG A CA 1
ATOM 1990 C C . ARG A 1 267 ? 9.65753 9.63443 7.79335 1.000 14.70477 267 ARG A C 1
ATOM 1991 O O . ARG A 1 267 ? 10.81722 9.51396 8.17892 1.000 12.99947 267 ARG A O 1
ATOM 1999 N N . GLN A 1 268 ? 8.66344 8.87110 8.26884 1.000 11.18320 268 GLN A N 1
ATOM 2000 C CA . GLN A 1 268 ? 8.94153 7.90186 9.33127 1.000 9.25175 268 GLN A CA 1
ATOM 2001 C C . GLN A 1 268 ? 9.67357 6.66239 8.81812 1.000 16.61880 268 GLN A C 1
ATOM 2002 O O . GLN A 1 268 ? 10.43985 6.04996 9.57346 1.000 11.45629 268 GLN A O 1
ATOM 2008 N N . ARG A 1 269 ? 9.41669 6.26275 7.57222 1.000 11.92493 269 ARG A N 1
ATOM 2009 C CA . ARG A 1 269 ? 9.73423 4.91036 7.11978 1.000 12.55782 269 ARG A CA 1
ATOM 2010 C C . ARG A 1 269 ? 10.43022 4.80031 5.76496 1.000 12.59450 269 ARG A C 1
ATOM 2011 O O . ARG A 1 269 ? 10.95649 3.72729 5.46819 1.000 11.15728 269 ARG A O 1
ATOM 2019 N N . SER A 1 270 ? 10.44411 5.83903 4.92467 1.000 8.20362 270 SER A N 1
ATOM 2020 C CA . SER A 1 270 ? 11.01839 5.69306 3.59331 1.000 9.98687 270 SER A CA 1
ATOM 2021 C C . SER A 1 270 ? 12.53996 5.52386 3.68659 1.000 9.16018 270 SER A C 1
ATOM 2022 O O . SER A 1 270 ? 13.24143 6.43102 4.13937 1.000 10.76107 270 SER A O 1
ATOM 2025 N N . ARG A 1 271 ? 13.05522 4.37636 3.22922 1.000 11.37661 271 ARG A N 1
ATOM 2026 C CA . ARG A 1 271 ? 14.44745 4.05372 3.52549 1.000 10.53003 271 ARG A CA 1
ATOM 2027 C C . ARG A 1 271 ? 15.44486 5.03311 2.90632 1.000 8.56337 271 ARG A C 1
ATOM 2028 O O . ARG A 1 271 ? 16.41607 5.38900 3.60524 1.000 9.22559 271 ARG A O 1
ATOM 2036 N N . PRO A 1 272 ? 15.28647 5.52494 1.66378 1.000 8.45802 272 PRO A N 1
ATOM 2037 C CA . PRO A 1 272 ? 16.27516 6.50009 1.18222 1.000 9.76490 272 PRO A CA 1
ATOM 2038 C C . PRO A 1 272 ? 16.26117 7.78137 2.00459 1.000 14.97493 272 PRO A C 1
ATOM 2039 O O . PRO A 1 272 ? 17.29590 8.43808 2.17593 1.000 11.29605 272 PRO A O 1
ATOM 2043 N N . TYR A 1 273 ? 15.11461 8.14318 2.55135 1.000 6.95520 273 TYR A N 1
ATOM 2044 C CA . TYR A 1 273 ? 15.02532 9.34919 3.37254 1.000 7.09948 273 TYR A CA 1
ATOM 2045 C C . TYR A 1 273 ? 15.68050 9.14465 4.73179 1.000 10.83144 273 TYR A C 1
ATOM 2046 O O . TYR A 1 273 ? 16.28635 10.06757 5.28899 1.000 10.14010 273 TYR A O 1
ATOM 2055 N N . LEU A 1 274 ? 15.57048 7.93648 5.29468 1.000 7.66333 274 LEU A N 1
ATOM 2056 C CA . LEU A 1 274 ? 16.20025 7.65062 6.58597 1.000 9.85316 274 LEU A CA 1
ATOM 2057 C C . LEU A 1 274 ? 17.70648 7.45195 6.48559 1.000 11.94037 274 LEU A C 1
ATOM 2058 O O . LEU A 1 274 ? 18.43454 7.71013 7.45605 1.000 11.10734 274 LEU A O 1
ATOM 2063 N N . PHE A 1 275 ? 18.17923 6.95048 5.35537 1.000 11.80939 275 PHE A N 1
ATOM 2064 C CA . PHE A 1 275 ? 19.53803 6.44853 5.25819 1.000 16.58069 275 PHE A CA 1
ATOM 2065 C C . PHE A 1 275 ? 20.35669 7.20753 4.23966 1.000 19.47290 275 PHE A C 1
ATOM 2066 O O . PHE A 1 275 ? 21.40529 6.70871 3.83294 1.000 31.49880 275 PHE A O 1
ATOM 2074 N N . SER A 1 276 ? 19.87991 8.35534 3.74971 1.000 9.28942 276 SER A N 1
ATOM 2075 C CA . SER A 1 276 ? 20.67798 9.08945 2.79355 1.000 12.46528 276 SER A CA 1
ATOM 2076 C C . SER A 1 276 ? 20.72627 10.55632 3.22026 1.000 19.56904 276 SER A C 1
ATOM 2077 O O . SER A 1 276 ? 19.82783 11.05897 3.91477 1.000 13.53847 276 SER A O 1
ATOM 2080 N N . ASN A 1 277 ? 21.81195 11.22431 2.83587 1.000 11.08502 277 ASN A N 1
ATOM 2081 C CA . ASN A 1 277 ? 22.07511 12.59752 3.26126 1.000 14.08924 277 ASN A CA 1
ATOM 2082 C C . ASN A 1 277 ? 20.92199 13.50794 2.90084 1.000 13.97715 277 ASN A C 1
ATOM 2083 O O . ASN A 1 277 ? 20.27847 13.33833 1.86372 1.000 16.46986 277 ASN A O 1
ATOM 2088 N N . SER A 1 278 ? 20.65126 14.48448 3.76438 1.000 12.03024 278 SER A N 1
ATOM 2089 C CA . SER A 1 278 ? 19.73424 15.56499 3.42142 1.000 12.76353 278 SER A CA 1
ATOM 2090 C C . SER A 1 278 ? 20.26858 16.36816 2.21692 1.000 11.15745 278 SER A C 1
ATOM 2091 O O . SER A 1 278 ? 21.47740 16.42035 1.97555 1.000 13.05546 278 SER A O 1
ATOM 2094 N N . VAL A 1 279 ? 19.36197 17.01767 1.46587 1.000 9.26120 279 VAL A N 1
ATOM 2095 C CA . VAL A 1 279 ? 19.75348 17.75309 0.24467 1.000 9.60315 279 VAL A CA 1
ATOM 2096 C C . VAL A 1 279 ? 20.64582 18.94034 0.60088 1.000 14.27257 279 VAL A C 1
ATOM 2097 O O . VAL A 1 279 ? 20.41195 19.63478 1.60401 1.000 11.94386 279 VAL A O 1
ATOM 2101 N N . ALA A 1 280 ? 21.66579 19.19777 -0.24805 1.000 13.26238 280 ALA A N 1
ATOM 2102 C CA . ALA A 1 280 ? 22.66920 20.23045 0.02981 1.000 12.96380 280 ALA A CA 1
ATOM 2103 C C . ALA A 1 280 ? 22.03530 21.63062 0.05114 1.000 9.74128 280 ALA A C 1
ATOM 2104 O O . ALA A 1 280 ? 21.24882 21.95947 -0.83165 1.000 10.84867 280 ALA A O 1
ATOM 2106 N N . PRO A 1 281 ? 22.36017 22.47863 1.03984 1.000 13.35067 281 PRO A N 1
ATOM 2107 C CA . PRO A 1 281 ? 21.71157 23.79951 1.14009 1.000 12.80872 281 PRO A CA 1
ATOM 2108 C C . PRO A 1 281 ? 21.75543 24.64675 -0.12382 1.000 10.84060 281 PRO A C 1
ATOM 2109 O O . PRO A 1 281 ? 20.79534 25.36937 -0.39644 1.000 13.45373 281 PRO A O 1
ATOM 2113 N N . ALA A 1 282 ? 22.82944 24.59026 -0.90396 1.000 13.32541 282 ALA A N 1
ATOM 2114 C CA . ALA A 1 282 ? 22.89068 25.40221 -2.11931 1.000 16.48884 282 ALA A CA 1
ATOM 2115 C C . ALA A 1 282 ? 21.78473 25.03134 -3.09034 1.000 17.86684 282 ALA A C 1
ATOM 2116 O O . ALA A 1 282 ? 21.16776 25.91442 -3.70876 1.000 15.98623 282 ALA A O 1
ATOM 2118 N N . ILE A 1 283 ? 21.49848 23.72678 -3.21180 1.000 13.66336 283 ILE A N 1
ATOM 2119 C CA . ILE A 1 283 ? 20.45402 23.26468 -4.10893 1.000 14.49699 283 ILE A CA 1
ATOM 2120 C C . ILE A 1 283 ? 19.08631 23.64135 -3.55436 1.000 13.28169 283 ILE A C 1
ATOM 2121 O O . ILE A 1 283 ? 18.19341 24.05460 -4.30190 1.000 12.59017 283 ILE A O 1
ATOM 2126 N N . VAL A 1 284 ? 18.89470 23.50824 -2.23241 1.000 8.56672 284 VAL A N 1
ATOM 2127 C CA . VAL A 1 284 ? 17.62267 23.89265 -1.63942 1.000 10.01457 284 VAL A CA 1
ATOM 2128 C C . VAL A 1 284 ? 17.37096 25.37938 -1.88056 1.000 13.00046 284 VAL A C 1
ATOM 2129 O O . VAL A 1 284 ? 16.28488 25.78874 -2.28905 1.000 10.93631 284 VAL A O 1
ATOM 2133 N N . SER A 1 285 ? 18.38275 26.20365 -1.61562 1.000 14.78627 285 SER A N 1
ATOM 2134 C CA . SER A 1 285 ? 18.23927 27.66444 -1.74232 1.000 13.91045 285 SER A CA 1
ATOM 2135 C C . SER A 1 285 ? 17.95684 28.07619 -3.19487 1.000 16.08520 285 SER A C 1
ATOM 2136 O O . SER A 1 285 ? 17.03671 28.87532 -3.48073 1.000 14.34247 285 SER A O 1
ATOM 2139 N N . ALA A 1 286 ? 18.70724 27.50401 -4.12875 1.000 16.19965 286 ALA A N 1
ATOM 2140 C CA . ALA A 1 286 ? 18.43530 27.77553 -5.53712 1.000 16.17958 286 ALA A CA 1
ATOM 2141 C C . ALA A 1 286 ? 17.03680 27.34100 -5.94350 1.000 16.61635 286 ALA A C 1
ATOM 2142 O O . ALA A 1 286 ? 16.38346 28.01988 -6.74435 1.000 16.06250 286 ALA A O 1
ATOM 2144 N N . SER A 1 287 ? 16.54376 26.21300 -5.41010 1.000 14.20722 287 SER A N 1
ATOM 2145 C CA . SER A 1 287 ? 15.20351 25.75505 -5.78567 1.000 13.58342 287 SER A CA 1
ATOM 2146 C C . SER A 1 287 ? 14.10886 26.65434 -5.20848 1.000 20.94836 287 SER A C 1
ATOM 2147 O O . SER A 1 287 ? 13.03379 26.85105 -5.81978 1.000 14.75514 287 SER A O 1
ATOM 2150 N N . ILE A 1 288 ? 14.33651 27.17682 -4.00684 1.000 14.48948 288 ILE A N 1
ATOM 2151 C CA . ILE A 1 288 ? 13.40494 28.16140 -3.47237 1.000 13.32816 288 ILE A CA 1
ATOM 2152 C C . ILE A 1 288 ? 13.30067 29.35853 -4.42938 1.000 13.29542 288 ILE A C 1
ATOM 2153 O O . ILE A 1 288 ? 12.18973 29.81033 -4.80680 1.000 18.99838 288 ILE A O 1
ATOM 2158 N N . ARG A 1 289 ? 14.46277 29.83217 -4.88084 1.000 16.23045 289 ARG A N 1
ATOM 2159 C CA . ARG A 1 289 ? 14.50317 30.92865 -5.85720 1.000 19.97841 289 ARG A CA 1
ATOM 2160 C C . ARG A 1 289 ? 13.76995 30.56803 -7.14601 1.000 24.63961 289 ARG A C 1
ATOM 2161 O O . ARG A 1 289 ? 12.93133 31.34236 -7.61956 1.000 18.90603 289 ARG A O 1
ATOM 2169 N N . VAL A 1 290 ? 14.01238 29.35398 -7.67827 1.000 16.57119 290 VAL A N 1
ATOM 2170 C CA . VAL A 1 290 ? 13.37022 28.93106 -8.92292 1.000 14.15608 290 VAL A CA 1
ATOM 2171 C C . VAL A 1 290 ? 11.86658 29.04147 -8.79430 1.000 17.24189 290 VAL A C 1
ATOM 2172 O O . VAL A 1 290 ? 11.16301 29.49730 -9.72036 1.000 17.56287 290 VAL A O 1
ATOM 2176 N N . LEU A 1 291 ? 11.33207 28.55034 -7.67261 1.000 14.03014 291 LEU A N 1
ATOM 2177 C CA . LEU A 1 291 ? 9.88776 28.58995 -7.54419 1.000 15.16762 291 LEU A CA 1
ATOM 2178 C C . LEU A 1 291 ? 9.36386 30.02736 -7.57061 1.000 20.17621 291 LEU A C 1
ATOM 2179 O O . LEU A 1 291 ? 8.24742 30.26408 -8.04325 1.000 22.84156 291 LEU A O 1
ATOM 2184 N N . ASP A 1 292 ? 10.12539 30.99003 -7.05902 1.000 21.46717 292 ASP A N 1
ATOM 2185 C CA . ASP A 1 292 ? 9.65301 32.37806 -7.20421 1.000 24.72132 292 ASP A CA 1
ATOM 2186 C C . ASP A 1 292 ? 9.82387 32.89863 -8.64075 1.000 24.47684 292 ASP A C 1
ATOM 2187 O O . ASP A 1 292 ? 8.90487 33.48645 -9.21745 1.000 27.10590 292 ASP A O 1
ATOM 2192 N N . LEU A 1 293 ? 10.98918 32.65670 -9.23630 1.000 23.50633 293 LEU A N 1
ATOM 2193 C CA . LEU A 1 293 ? 11.30723 33.10116 -10.59370 1.000 25.24604 293 LEU A CA 1
ATOM 2194 C C . LEU A 1 293 ? 10.28184 32.62125 -11.62581 1.000 28.54019 293 LEU A C 1
ATOM 2195 O O . LEU A 1 293 ? 9.90062 33.37341 -12.53832 1.000 25.24231 293 LEU A O 1
ATOM 2200 N N . LEU A 1 294 ? 9.80668 31.38659 -11.49390 1.000 16.76275 294 LEU A N 1
ATOM 2201 C CA . LEU A 1 294 ? 8.90529 30.84091 -12.49035 1.000 19.12937 294 LEU A CA 1
ATOM 2202 C C . LEU A 1 294 ? 7.50050 31.42307 -12.37914 1.000 32.02198 294 LEU A C 1
ATOM 2203 O O . LEU A 1 294 ? 6.71593 31.32468 -13.32968 1.000 23.28523 294 LEU A O 1
ATOM 2208 N N . GLN A 1 295 ? 7.13128 31.95171 -11.21815 1.000 24.52179 295 GLN A N 1
ATOM 2209 C CA . GLN A 1 295 ? 5.86339 32.64925 -11.10033 1.000 38.16958 295 GLN A CA 1
ATOM 2210 C C . GLN A 1 295 ? 6.01691 34.14825 -11.37738 1.000 35.23632 295 GLN A C 1
ATOM 2211 O O . GLN A 1 295 ? 5.03918 34.82013 -11.72750 1.000 39.73083 295 GLN A O 1
ATOM 2217 N N . GLU A 1 296 ? 7.24151 34.66547 -11.29040 1.000 20.83577 296 GLU A N 1
ATOM 2218 C CA . GLU A 1 296 ? 7.52523 36.05616 -11.61214 1.000 27.69941 296 GLU A CA 1
ATOM 2219 C C . GLU A 1 296 ? 7.47239 36.33031 -13.10524 1.000 36.05155 296 GLU A C 1
ATOM 2220 O O . GLU A 1 296 ? 7.16581 37.45501 -13.51274 1.000 32.87777 296 GLU A O 1
ATOM 2226 N N . SER A 1 297 ? 7.82473 35.35551 -13.93760 1.000 30.81301 297 SER A N 1
ATOM 2227 C CA . SER A 1 297 ? 7.86983 35.64214 -15.36112 1.000 34.14444 297 SER A CA 1
ATOM 2228 C C . SER A 1 297 ? 7.67908 34.34181 -16.13284 1.000 27.78170 297 SER A C 1
ATOM 2229 O O . SER A 1 297 ? 8.35932 33.33692 -15.86756 1.000 30.16876 297 SER A O 1
ATOM 2232 N N . GLY A 1 298 ? 6.84769 34.40892 -17.16668 1.000 27.08575 298 GLY A N 1
ATOM 2233 C CA . GLY A 1 298 ? 6.62004 33.26915 -18.02688 1.000 28.03971 298 GLY A CA 1
ATOM 2234 C C . GLY A 1 298 ? 7.44302 33.33420 -19.28803 1.000 24.28524 298 GLY A C 1
ATOM 2235 O O . GLY A 1 298 ? 7.22347 32.51777 -20.19219 1.000 22.24936 298 GLY A O 1
ATOM 2236 N N . ASP A 1 299 ? 8.45035 34.21997 -19.33002 1.000 20.21536 299 ASP A N 1
ATOM 2237 C CA . ASP A 1 299 ? 9.28083 34.36628 -20.52274 1.000 26.21522 299 ASP A CA 1
ATOM 2238 C C . ASP A 1 299 ? 9.99730 33.06474 -20.88841 1.000 21.56193 299 ASP A C 1
ATOM 2239 O O . ASP A 1 299 ? 10.04337 32.69164 -22.06484 1.000 17.95958 299 ASP A O 1
ATOM 2244 N N . LEU A 1 300 ? 10.58603 32.37118 -19.90828 1.000 23.95329 300 LEU A N 1
ATOM 2245 C CA . LEU A 1 300 ? 11.34061 31.15514 -20.24829 1.000 17.40574 300 LEU A CA 1
ATOM 2246 C C . LEU A 1 300 ? 10.43144 30.08124 -20.82484 1.000 21.57312 300 LEU A C 1
ATOM 2247 O O . LEU A 1 300 ? 10.77086 29.44830 -21.83080 1.000 23.60256 300 LEU A O 1
ATOM 2252 N N . ARG A 1 301 ? 9.27794 29.85077 -20.19337 1.000 15.84956 301 ARG A N 1
ATOM 2253 C CA . ARG A 1 301 ? 8.29329 28.93194 -20.74906 1.000 19.71183 301 ARG A CA 1
ATOM 2254 C C . ARG A 1 301 ? 7.86337 29.35918 -22.14122 1.000 29.33751 301 ARG A C 1
ATOM 2255 O O . ARG A 1 301 ? 7.64852 28.51214 -23.01763 1.000 24.08153 30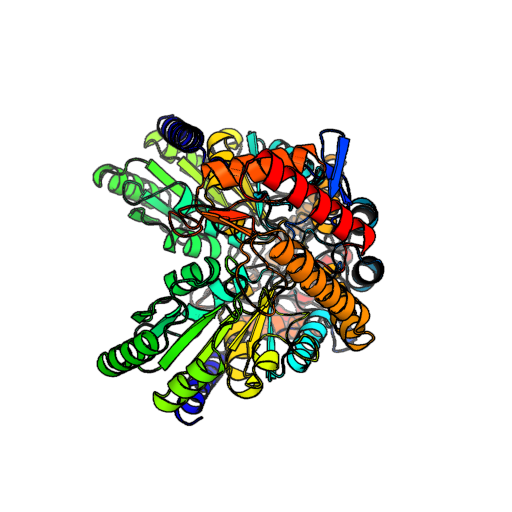1 ARG A O 1
ATOM 2263 N N . ASP A 1 302 ? 7.65060 30.67035 -22.34356 1.000 23.52775 302 ASP A N 1
ATOM 2264 C CA . ASP A 1 302 ? 7.20805 31.14218 -23.65356 1.000 20.86236 302 ASP A CA 1
ATOM 2265 C C . ASP A 1 302 ? 8.25114 30.84172 -24.71526 1.000 18.70157 302 ASP A C 1
ATOM 2266 O O . ASP A 1 302 ? 7.91561 30.43167 -25.83040 1.000 26.29196 302 ASP A O 1
ATOM 2271 N N . ARG A 1 303 ? 9.51260 31.13056 -24.41062 1.000 15.09680 303 ARG A N 1
ATOM 2272 C CA . ARG A 1 303 ? 10.58897 30.86015 -25.35219 1.000 18.14199 303 ARG A CA 1
ATOM 2273 C C . ARG A 1 303 ? 10.66704 29.36178 -25.65909 1.000 29.71587 303 ARG A C 1
ATOM 2274 O O . ARG A 1 303 ? 10.80793 28.96831 -26.82713 1.000 21.29570 303 ARG A O 1
ATOM 2282 N N . LEU A 1 304 ? 10.53426 28.51406 -24.62694 1.000 20.68928 304 LEU A N 1
ATOM 2283 C CA . LEU A 1 304 ? 10.48423 27.06597 -24.84491 1.000 16.90797 304 LEU A CA 1
ATOM 2284 C C . LEU A 1 304 ? 9.40818 26.67351 -25.85756 1.000 23.19013 304 LEU A C 1
ATOM 2285 O O . LEU A 1 304 ? 9.68633 25.97190 -26.85017 1.000 19.36015 304 LEU A O 1
ATOM 2290 N N . TRP A 1 305 ? 8.16145 27.10397 -25.61771 1.000 18.04711 305 TRP A N 1
ATOM 2291 C CA . TRP A 1 305 ? 7.07888 26.67524 -26.49973 1.000 24.02851 305 TRP A CA 1
ATOM 2292 C C . TRP A 1 305 ? 7.17744 27.33007 -27.87783 1.000 21.58799 305 TRP A C 1
ATOM 2293 O O . TRP A 1 305 ? 6.76482 26.73089 -28.88443 1.000 23.07402 305 TRP A O 1
ATOM 2304 N N . GLU A 1 306 ? 7.72305 28.54119 -27.94974 1.000 24.95275 306 GLU A N 1
ATOM 2305 C CA . GLU A 1 306 ? 7.95634 29.15805 -29.24505 1.000 25.33581 306 GLU A CA 1
ATOM 2306 C C . GLU A 1 306 ? 8.96165 28.34653 -30.05081 1.000 24.42717 306 GLU A C 1
ATOM 2307 O O . GLU A 1 306 ? 8.73408 28.05223 -31.23283 1.000 22.66791 306 GLU A O 1
ATOM 2313 N N . ASN A 1 307 ? 10.07190 27.95654 -29.41438 1.000 20.16663 307 ASN A N 1
ATOM 2314 C CA . ASN A 1 307 ? 11.07202 27.10600 -30.07211 1.000 21.80426 307 ASN A CA 1
ATOM 2315 C C . ASN A 1 307 ? 10.44987 25.79498 -30.52984 1.000 21.59001 307 ASN A C 1
ATOM 2316 O O . ASN A 1 307 ? 10.68333 25.33951 -31.65994 1.000 21.85309 307 ASN A O 1
ATOM 2321 N N . ALA A 1 308 ? 9.66380 25.17010 -29.64951 1.000 15.71862 308 ALA A N 1
ATOM 2322 C CA . ALA A 1 308 ? 9.05118 23.89206 -29.95071 1.000 16.56837 308 ALA A CA 1
ATOM 2323 C C . ALA A 1 308 ? 8.13949 24.01166 -31.16761 1.000 29.58847 308 ALA A C 1
ATOM 2324 O O . ALA A 1 308 ? 8.20795 23.20749 -32.10834 1.000 16.28787 308 ALA A O 1
ATOM 2326 N N . THR A 1 309 ? 7.27879 25.03176 -31.17035 1.000 21.68976 309 THR A N 1
ATOM 2327 C CA . THR A 1 309 ? 6.37726 25.22767 -32.29728 1.000 20.66928 309 THR A CA 1
ATOM 2328 C C . THR A 1 309 ? 7.15351 25.46555 -33.58450 1.000 17.29376 309 THR A C 1
ATOM 2329 O O . THR A 1 309 ? 6.82703 24.88132 -34.63176 1.000 24.68618 309 THR A O 1
ATOM 2333 N N . HIS A 1 310 ? 8.17852 26.31315 -33.53158 1.000 17.41101 310 HIS A N 1
ATOM 2334 C CA . HIS A 1 310 ? 8.95989 26.62038 -34.73024 1.000 20.09902 310 HIS A CA 1
ATOM 2335 C C . HIS A 1 310 ? 9.66849 25.37967 -35.25258 1.000 29.38000 310 HIS A C 1
ATOM 2336 O O . HIS A 1 310 ? 9.71606 25.14482 -36.47002 1.000 18.99522 310 HIS A O 1
ATOM 2343 N N . PHE A 1 311 ? 10.22653 24.57601 -34.33643 1.000 19.63175 311 PHE A N 1
ATOM 2344 C CA . PHE A 1 311 ? 10.91435 23.33866 -34.70599 1.000 17.30084 311 PHE A CA 1
ATOM 2345 C C . PHE A 1 311 ? 9.95527 22.38323 -35.39724 1.000 19.50627 311 PHE A C 1
ATOM 2346 O O . PHE A 1 311 ? 10.27194 21.82756 -36.45485 1.000 20.95207 311 PHE A O 1
ATOM 2354 N N . ARG A 1 312 ? 8.76997 22.18350 -34.82734 1.000 15.87370 312 ARG A N 1
ATOM 2355 C CA . ARG A 1 312 ? 7.81610 21.28959 -35.48078 1.000 23.83553 312 ARG A CA 1
ATOM 2356 C C . ARG A 1 312 ? 7.41862 21.80202 -36.86703 1.000 30.07111 312 ARG A C 1
ATOM 2357 O O . ARG A 1 312 ? 7.26650 21.01491 -37.81379 1.000 24.59614 312 ARG A O 1
ATOM 2365 N N . THR A 1 313 ? 7.21930 23.10923 -37.00244 1.000 26.01775 313 THR A N 1
ATOM 2366 C CA . THR A 1 313 ? 6.83097 23.65883 -38.30167 1.000 30.69967 313 THR A CA 1
ATOM 2367 C C . THR A 1 313 ? 7.92752 23.45307 -39.34675 1.000 24.23252 313 THR A C 1
ATOM 2368 O O . THR A 1 313 ? 7.70534 22.80836 -40.37951 1.000 23.45365 313 THR A O 1
ATOM 2372 N N . ARG A 1 314 ? 9.12860 23.98107 -39.09519 1.000 19.80698 314 ARG A N 1
ATOM 2373 C CA . ARG A 1 314 ? 10.17685 23.84648 -40.09995 1.000 25.68940 314 ARG A CA 1
ATOM 2374 C C . ARG A 1 314 ? 10.50557 22.37375 -40.36763 1.000 27.59093 314 ARG A C 1
ATOM 2375 O O . ARG A 1 314 ? 10.73634 21.98816 -41.52367 1.000 19.23334 314 ARG A O 1
ATOM 2383 N N . MET A 1 315 ? 10.51590 21.52544 -39.33021 1.000 25.37706 315 MET A N 1
ATOM 2384 C CA . MET A 1 315 ? 10.93618 20.13857 -39.54829 1.000 23.33001 315 MET A CA 1
ATOM 2385 C C . MET A 1 315 ? 9.86317 19.31263 -40.24788 1.000 19.76918 315 MET A C 1
ATOM 2386 O O . MET A 1 315 ? 10.18955 18.50088 -41.12449 1.000 19.39922 315 MET A O 1
ATOM 2391 N N . SER A 1 316 ? 8.58524 19.48352 -39.89955 1.000 21.04145 316 SER A N 1
ATOM 2392 C CA . SER A 1 316 ? 7.52877 18.79669 -40.63417 1.000 27.98737 316 SER A CA 1
ATOM 2393 C C . SER A 1 316 ? 7.50370 19.25065 -42.08543 1.000 23.82382 316 SER A C 1
ATOM 2394 O O . SER A 1 316 ? 7.45260 18.42806 -43.00493 1.000 26.10698 316 SER A O 1
ATOM 2397 N N . GLU A 1 317 ? 7.59957 20.55729 -42.30479 1.000 23.19477 317 GLU A N 1
ATOM 2398 C CA . GLU A 1 317 ? 7.51937 21.06816 -43.66774 1.000 24.55304 317 GLU A CA 1
ATOM 2399 C C . GLU A 1 317 ? 8.69341 20.60518 -44.51273 1.000 30.67723 317 GLU A C 1
ATOM 2400 O O . GLU A 1 317 ? 8.55380 20.45266 -45.72902 1.000 28.81005 317 GLU A O 1
ATOM 2406 N N . ALA A 1 318 ? 9.82654 20.30329 -43.90147 1.000 19.02413 318 ALA A N 1
ATOM 2407 C CA . ALA A 1 318 ? 10.92457 19.77043 -44.69679 1.000 25.17739 318 ALA A CA 1
ATOM 2408 C C . ALA A 1 318 ? 10.77757 18.28088 -45.00924 1.000 24.72727 318 ALA A C 1
ATOM 2409 O O . ALA A 1 318 ? 11.58896 17.74728 -45.77433 1.000 21.12111 318 ALA A O 1
ATOM 2411 N N . GLY A 1 319 ? 9.80013 17.59514 -44.42209 1.000 19.34438 319 GLY A N 1
ATOM 2412 C CA . GLY A 1 319 ? 9.57680 16.18130 -44.67027 1.000 19.89267 319 GLY A CA 1
ATOM 2413 C C . GLY A 1 319 ? 9.90130 15.24646 -43.51869 1.000 20.33160 319 GLY A C 1
ATOM 24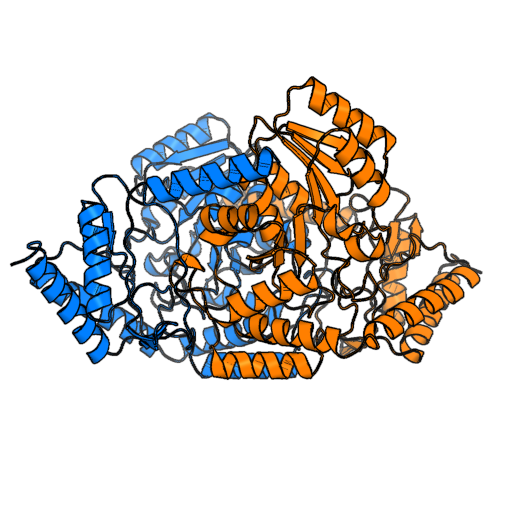14 O O . GLY A 1 319 ? 9.68184 14.03901 -43.65003 1.000 20.54250 319 GLY A O 1
ATOM 2415 N N . PHE A 1 320 ? 10.34916 15.75325 -42.36821 1.000 17.82976 320 PHE A N 1
ATOM 2416 C CA . PHE A 1 320 ? 10.63837 14.86105 -41.24773 1.000 18.43979 320 PHE A CA 1
ATOM 2417 C C . PHE A 1 320 ? 9.36889 14.34869 -40.56011 1.000 20.17633 320 PHE A C 1
ATOM 2418 O O . PHE A 1 320 ? 8.33042 15.02501 -40.50403 1.000 16.59576 320 PHE A O 1
ATOM 2426 N N . THR A 1 321 ? 9.44884 13.12566 -40.04352 1.000 17.30110 321 THR A N 1
ATOM 2427 C CA . THR A 1 321 ? 8.40646 12.58627 -39.17758 1.000 12.70379 321 THR A CA 1
ATOM 2428 C C . THR A 1 321 ? 8.80281 12.82521 -37.71721 1.000 16.56934 321 THR A C 1
ATOM 2429 O O . THR A 1 321 ? 9.87181 12.39037 -37.29426 1.000 17.82701 321 THR A O 1
ATOM 2433 N N . LEU A 1 322 ? 7.92955 13.49019 -36.95560 1.000 16.99896 322 LEU A N 1
ATOM 2434 C CA . LEU A 1 322 ? 8.19137 13.87148 -35.56500 1.000 16.96796 322 LEU A CA 1
ATOM 2435 C C . LEU A 1 322 ? 7.18025 13.23310 -34.62796 1.000 19.82876 322 LEU A C 1
ATOM 2436 O O . LEU A 1 322 ? 5.97934 13.25658 -34.89397 1.000 26.22559 322 LEU A O 1
ATOM 2441 N N . ALA A 1 323 ? 7.64595 12.73335 -33.48241 1.000 22.93742 323 ALA A N 1
ATOM 2442 C CA . ALA A 1 323 ? 6.73104 12.09095 -32.55408 1.000 17.49443 323 ALA A CA 1
ATOM 2443 C C . ALA A 1 323 ? 6.14740 13.10427 -31.55148 1.000 15.11564 323 ALA A C 1
ATOM 2444 O O . ALA A 1 323 ? 6.63092 14.22817 -31.41291 1.000 16.26967 323 ALA A O 1
ATOM 2446 N N . GLY A 1 324 ? 5.07577 12.68205 -30.88635 1.000 19.63606 324 GLY A N 1
ATOM 2447 C CA . GLY A 1 324 ? 4.55719 13.36520 -29.71099 1.000 19.20209 324 GLY A CA 1
ATOM 2448 C C . GLY A 1 324 ? 3.69435 14.58197 -29.98918 1.000 29.64282 324 GLY A C 1
ATOM 2449 O O . GLY A 1 324 ? 3.42537 14.97889 -31.12912 1.000 22.54600 324 GLY A O 1
ATOM 2450 N N . ALA A 1 325 ? 3.21721 15.16609 -28.88927 1.000 23.63435 325 ALA A N 1
ATOM 2451 C CA . ALA A 1 325 ? 2.42806 16.38735 -28.94854 1.000 28.38232 325 ALA A CA 1
ATOM 2452 C C . ALA A 1 325 ? 2.52153 17.08652 -27.60067 1.000 24.90600 325 ALA A C 1
ATOM 2453 O O . ALA A 1 325 ? 2.39619 16.43199 -26.55385 1.000 23.05763 325 ALA A O 1
ATOM 2455 N N . ASP A 1 326 ? 2.70345 18.41484 -27.65741 1.000 22.18633 326 ASP A N 1
ATOM 2456 C CA . ASP A 1 326 ? 2.58523 19.33729 -26.51671 1.000 21.28288 326 ASP A CA 1
ATOM 2457 C C . ASP A 1 326 ? 3.73892 19.20489 -25.51118 1.000 33.83232 326 ASP A C 1
ATOM 2458 O O . ASP A 1 326 ? 3.57656 19.53915 -24.33161 1.000 23.77712 326 ASP A O 1
ATOM 2463 N N . HIS A 1 327 ? 4.91821 18.74780 -25.94509 1.000 18.76968 327 HIS A N 1
ATOM 2464 C CA . HIS A 1 327 ? 6.03124 18.62016 -25.01603 1.000 15.49768 327 HIS A CA 1
ATOM 2465 C C . HIS A 1 327 ? 7.30805 19.09774 -25.67760 1.000 16.71031 327 HIS A C 1
ATOM 2466 O O . HIS A 1 327 ? 7.37776 19.28148 -26.89559 1.000 22.62679 327 HIS A O 1
ATOM 2473 N N . ALA A 1 328 ? 8.31560 19.33875 -24.83615 1.000 14.44293 328 ALA A N 1
ATOM 2474 C CA . ALA A 1 328 ? 9.61381 19.78687 -25.29518 1.000 12.57827 328 ALA A CA 1
ATOM 2475 C C . ALA A 1 328 ? 10.42996 18.66378 -25.92121 1.000 14.14365 328 ALA A C 1
ATOM 2476 O O . ALA A 1 328 ? 11.42817 18.94733 -26.59525 1.000 14.29542 328 ALA A O 1
ATOM 2478 N N . ILE A 1 329 ? 10.07952 17.41945 -25.63862 1.000 13.55051 329 ILE A N 1
ATOM 2479 C CA . ILE A 1 329 ? 10.70780 16.30080 -26.33712 1.000 16.53961 329 ILE A CA 1
ATOM 2480 C C . ILE A 1 329 ? 9.97434 16.10406 -27.65444 1.000 12.35493 329 ILE A C 1
ATOM 2481 O O . ILE A 1 329 ? 8.77354 15.79490 -27.66471 1.000 14.29730 329 ILE A O 1
ATOM 2486 N N . ILE A 1 330 ? 10.69945 16.29580 -28.75531 1.000 13.82473 330 ILE A N 1
ATOM 2487 C CA . ILE A 1 330 ? 10.17690 16.19453 -30.11746 1.000 13.62929 330 ILE A CA 1
ATOM 2488 C C . ILE A 1 330 ? 11.10820 15.28904 -30.92512 1.000 12.55636 330 ILE A C 1
ATOM 2489 O O . ILE A 1 330 ? 12.03135 15.76401 -31.62048 1.000 12.35875 330 ILE A O 1
ATOM 2494 N N . PRO A 1 331 ? 10.89979 13.98453 -30.85581 1.000 13.75268 331 PRO A N 1
ATOM 2495 C CA . PRO A 1 331 ? 11.82412 13.05586 -31.51079 1.000 14.46017 331 PRO A CA 1
ATOM 2496 C C . PRO A 1 331 ? 11.66134 13.10077 -33.02228 1.000 17.78716 331 PRO A C 1
ATOM 2497 O O . PRO A 1 331 ? 10.54913 13.20415 -33.54522 1.000 15.65051 331 PRO A O 1
ATOM 2501 N N . ILE A 1 332 ? 12.79603 13.02683 -33.70471 1.000 12.31506 332 ILE A N 1
ATOM 2502 C CA . ILE A 1 332 ? 12.84372 12.81519 -35.14889 1.000 11.27193 332 ILE A CA 1
ATOM 2503 C C . ILE A 1 332 ? 12.78748 11.31047 -35.36953 1.000 15.49569 332 ILE A C 1
ATOM 2504 O O . ILE A 1 332 ? 13.71596 10.59576 -34.99038 1.000 12.51150 332 ILE A O 1
ATOM 2509 N N . MET A 1 333 ? 11.70235 10.82409 -35.96895 1.000 12.66093 333 MET A N 1
ATOM 2510 C CA . MET A 1 333 ? 11.53121 9.37941 -36.13181 1.000 13.08770 333 MET A CA 1
ATOM 2511 C C . MET A 1 333 ? 12.28526 8.89195 -37.36747 1.000 19.29604 333 MET A C 1
ATOM 2512 O O . MET A 1 333 ? 11.98859 9.33708 -38.47435 1.000 17.81593 333 MET A O 1
ATOM 2517 N N . LEU A 1 334 ? 13.24402 7.98400 -37.19565 1.000 15.44932 334 LEU A N 1
ATOM 2518 C CA . LEU A 1 334 ? 14.04631 7.53364 -38.32573 1.000 11.77865 334 LEU A CA 1
ATOM 2519 C C . LEU A 1 334 ? 13.95719 6.03426 -38.58057 1.000 16.60816 334 LEU A C 1
ATOM 2520 O O . LEU A 1 334 ? 14.42785 5.58500 -39.63100 1.000 17.18000 334 LEU A O 1
ATOM 2525 N N . GLY A 1 335 ? 13.38576 5.25990 -37.65484 1.000 13.40112 335 GLY A N 1
ATOM 2526 C CA . GLY A 1 335 ? 13.07441 3.84524 -37.84698 1.000 13.16130 335 GLY A CA 1
ATOM 2527 C C . GLY A 1 335 ? 14.25319 2.90541 -37.68225 1.000 10.62566 335 GLY A C 1
ATOM 2528 O O . GLY A 1 335 ? 14.25678 1.99494 -36.83632 1.000 14.93656 335 GLY A O 1
ATOM 2529 N N . ASP A 1 336 ? 15.25911 3.13595 -38.51300 1.000 11.82743 336 ASP A N 1
ATOM 2530 C CA . ASP A 1 336 ? 16.40202 2.24242 -38.64715 1.000 13.91112 336 ASP A CA 1
ATOM 2531 C C . ASP A 1 336 ? 17.54428 2.70165 -37.72851 1.000 15.03396 336 ASP A C 1
ATOM 2532 O O . ASP A 1 336 ? 17.93313 3.88406 -37.73699 1.000 15.03400 336 ASP A O 1
ATOM 2537 N N . ALA A 1 337 ? 18.07281 1.76546 -36.93338 1.000 13.36610 337 ALA A N 1
ATOM 2538 C CA . ALA A 1 337 ? 19.09132 2.12717 -35.94048 1.000 17.84308 337 ALA A CA 1
ATOM 2539 C C . ALA A 1 337 ? 20.37927 2.65934 -36.58717 1.000 16.64209 337 ALA A C 1
ATOM 2540 O O . ALA A 1 337 ? 20.98415 3.63558 -36.10006 1.000 13.89404 337 ALA A O 1
ATOM 2542 N N . LYS A 1 338 ? 20.84031 2.02565 -37.67506 1.000 14.89969 338 LYS A N 1
ATOM 2543 C CA . LYS A 1 338 ? 22.03388 2.52207 -38.35267 1.000 15.35154 338 LYS A CA 1
ATOM 2544 C C . LYS A 1 338 ? 21.80712 3.90476 -38.94468 1.000 13.56534 338 LYS A C 1
ATOM 2545 O O . LYS A 1 338 ? 22.68787 4.77576 -38.87804 1.000 20.53606 338 LYS A O 1
ATOM 2551 N N . VAL A 1 339 ? 20.62800 4.13120 -39.52000 1.000 11.27294 339 VAL A N 1
ATOM 2552 C CA . VAL A 1 339 ? 20.28768 5.45448 -40.03473 1.000 10.69298 339 VAL A CA 1
ATOM 2553 C C . VAL A 1 339 ? 20.34088 6.48255 -38.90257 1.000 16.44743 339 VAL A C 1
ATOM 2554 O O . VAL A 1 339 ? 20.93137 7.55595 -39.04968 1.000 14.36032 339 VAL A O 1
ATOM 2558 N N . ALA A 1 340 ? 19.75101 6.15485 -37.73862 1.000 15.39817 340 ALA A N 1
ATOM 2559 C CA . ALA A 1 340 ? 19.76080 7.12896 -36.63933 1.000 17.08948 340 ALA A CA 1
ATOM 2560 C C . ALA A 1 340 ? 21.17421 7.40914 -36.16200 1.000 16.77089 340 ALA A C 1
ATOM 2561 O O . ALA A 1 340 ? 21.51571 8.56272 -35.85822 1.000 15.07518 340 ALA A O 1
ATOM 2563 N N . ALA A 1 341 ? 22.02023 6.36753 -36.08514 1.000 16.09977 341 ALA A N 1
ATOM 2564 C CA . ALA A 1 341 ? 23.39333 6.56562 -35.63494 1.000 17.64758 341 ALA A CA 1
ATOM 2565 C C . ALA A 1 341 ? 24.15938 7.46315 -36.59265 1.000 21.80338 341 ALA A C 1
ATOM 2566 O O . ALA A 1 341 ? 24.86281 8.40609 -36.17560 1.000 15.36268 341 ALA A O 1
ATOM 2568 N N . GLU A 1 342 ? 24.00450 7.20707 -37.88449 1.000 17.23696 342 GLU A N 1
ATOM 2569 C CA . GLU A 1 342 ? 24.66189 8.02794 -38.89189 1.000 17.19645 342 GLU A CA 1
ATOM 2570 C C . GLU A 1 342 ? 24.15074 9.45874 -38.85625 1.000 14.60134 342 GLU A C 1
ATOM 2571 O O . GLU A 1 342 ? 24.92204 10.40662 -39.04709 1.000 17.07003 342 GLU A O 1
ATOM 2577 N N . PHE A 1 343 ? 22.84068 9.62983 -38.66181 1.000 14.66954 343 PHE A N 1
ATOM 2578 C CA . PHE A 1 343 ? 22.26137 10.96663 -38.56187 1.000 18.67113 343 PHE A CA 1
ATOM 2579 C C . PHE A 1 343 ? 22.89813 11.74825 -37.41743 1.000 13.79293 343 PHE A C 1
ATOM 2580 O O . PHE A 1 343 ? 23.25048 12.92180 -37.59320 1.000 15.10196 343 PHE A O 1
ATOM 2588 N N . ALA A 1 344 ? 23.03049 11.11619 -36.23107 1.000 15.40631 344 ALA A N 1
ATOM 2589 C CA . ALA A 1 344 ? 23.65275 11.80325 -35.09508 1.000 17.42613 344 ALA A CA 1
ATOM 2590 C C . ALA A 1 344 ? 25.10461 12.15535 -35.40950 1.000 17.28757 344 ALA A C 1
ATOM 2591 O O . ALA A 1 344 ? 25.56401 13.26297 -35.08368 1.000 15.36298 344 ALA A O 1
ATOM 2593 N N . GLU A 1 345 ? 25.84126 11.23394 -36.07012 1.000 18.11310 345 GLU A N 1
ATOM 2594 C CA . GLU A 1 345 ? 27.24542 11.49802 -36.41858 1.000 12.30061 345 GLU A CA 1
ATOM 2595 C C . GLU A 1 345 ? 27.38006 12.68482 -37.37164 1.000 14.36450 345 GLU A C 1
ATOM 2596 O O . GLU A 1 345 ? 28.22526 13.57472 -37.17020 1.000 18.69173 345 GLU A O 1
ATOM 2602 N N . ARG A 1 346 ? 26.52710 12.72273 -38.40032 1.000 17.08250 346 ARG A N 1
ATOM 2603 C CA . ARG A 1 346 ? 26.54189 13.80739 -39.37150 1.000 18.13771 346 ARG A CA 1
ATOM 2604 C C . ARG A 1 346 ? 26.11358 15.13521 -38.75986 1.000 15.70922 346 ARG A C 1
ATOM 2605 O O . ARG A 1 346 ? 26.62539 16.19757 -39.15207 1.000 18.65192 346 ARG A O 1
ATOM 2613 N N . ALA A 1 347 ? 25.12888 15.10649 -37.85400 1.000 13.02114 347 ALA A N 1
ATOM 2614 C CA . ALA A 1 347 ? 24.74235 16.34150 -37.15901 1.000 15.24282 347 ALA A CA 1
ATOM 2615 C C . ALA A 1 347 ? 25.89922 16.89941 -36.35648 1.000 16.49287 347 ALA A C 1
ATOM 2616 O O . ALA A 1 347 ? 26.08259 18.12207 -36.31216 1.000 18.25966 347 ALA A O 1
ATOM 2618 N N . LEU A 1 348 ? 26.65400 16.02339 -35.67715 1.000 16.05417 348 LEU A N 1
ATOM 2619 C CA . LEU A 1 348 ? 27.81910 16.48647 -34.91508 1.000 18.72657 348 LEU A CA 1
ATOM 2620 C C . LEU A 1 348 ? 28.85325 17.13139 -35.81872 1.000 27.96120 348 LEU A C 1
ATOM 2621 O O . LEU A 1 348 ? 29.48030 18.13051 -35.44117 1.000 20.28145 348 LEU A O 1
ATOM 2626 N N . GLU A 1 349 ? 29.07311 16.55740 -37.00377 1.000 19.16767 349 GLU A N 1
ATOM 2627 C CA . GLU A 1 349 ? 30.01351 17.18526 -37.93432 1.000 22.13821 349 GLU A CA 1
ATOM 2628 C C . GLU A 1 349 ? 29.59537 18.60695 -38.28200 1.000 23.89561 349 GLU A C 1
ATOM 2629 O O . GLU A 1 349 ? 30.44251 19.44877 -38.60028 1.000 23.58551 349 GLU A O 1
ATOM 2635 N N . LYS A 1 350 ? 28.30998 18.89998 -38.24710 1.000 15.15434 350 LYS A N 1
ATOM 2636 C CA . LYS A 1 350 ? 27.84068 20.25119 -38.48624 1.000 20.54666 350 LYS A CA 1
ATOM 2637 C C . LYS A 1 350 ? 27.63357 21.04857 -37.19766 1.000 20.37868 350 LYS A C 1
ATOM 2638 O O . LYS A 1 350 ? 26.97230 22.08232 -37.23612 1.000 26.93797 350 LYS A O 1
ATOM 2644 N N . GLY A 1 351 ? 28.14727 20.57592 -36.07087 1.000 19.32879 351 GLY A N 1
ATOM 2645 C CA . GLY A 1 351 ? 28.13818 21.35389 -34.84737 1.000 21.10903 351 GLY A CA 1
ATOM 2646 C C . GLY A 1 351 ? 26.90964 21.21889 -33.97468 1.000 22.28734 351 GLY A C 1
ATOM 2647 O O . GLY A 1 351 ? 26.69400 22.07299 -33.09836 1.000 19.90048 351 GLY A O 1
ATOM 2648 N N . ILE A 1 352 ? 26.09474 20.18126 -34.17140 1.000 19.57551 352 ILE A N 1
ATOM 2649 C CA . ILE A 1 352 ? 24.88056 19.98171 -33.38855 1.000 15.00351 352 ILE A CA 1
ATOM 2650 C C . ILE A 1 352 ? 25.03935 18.66652 -32.63492 1.000 22.74931 352 ILE A C 1
ATOM 2651 O O . ILE A 1 352 ? 25.37546 17.63139 -33.22784 1.000 18.58469 352 ILE A O 1
ATOM 2656 N N . TYR A 1 353 ? 24.80758 18.70615 -31.32852 1.000 15.62558 353 TYR A N 1
ATOM 2657 C CA . TYR A 1 353 ? 24.98458 17.53725 -30.47601 1.000 12.91549 353 TYR A CA 1
ATOM 2658 C C . TYR A 1 353 ? 23.59514 16.98064 -30.18615 1.000 18.99109 353 TYR A C 1
ATOM 2659 O O . TYR A 1 353 ? 22.82381 17.60112 -29.43738 1.000 15.09408 353 TYR A O 1
ATOM 2668 N N . VAL A 1 354 ? 23.28045 15.80359 -30.75532 1.000 14.60333 354 VAL A N 1
ATOM 2669 C CA . VAL A 1 354 ? 22.02923 15.10636 -30.48961 1.000 13.00740 354 VAL A CA 1
ATOM 2670 C C . VAL A 1 354 ? 22.36573 13.67383 -30.10662 1.000 20.62289 354 VAL A C 1
ATOM 2671 O O . VAL A 1 354 ? 23.49923 13.21348 -30.25475 1.000 18.78712 354 VAL A O 1
ATOM 2675 N N . ILE A 1 355 ? 21.36182 12.96807 -29.59403 1.000 16.48357 355 ILE A N 1
ATOM 2676 C CA . ILE A 1 355 ? 21.52831 11.56813 -29.24827 1.000 16.95951 355 ILE A CA 1
ATOM 2677 C C . ILE A 1 355 ? 20.43072 10.75308 -29.92579 1.000 17.97526 355 ILE A C 1
ATOM 2678 O O . ILE A 1 355 ? 19.25888 11.13651 -29.91225 1.000 14.08430 355 ILE A O 1
ATOM 2683 N N . GLY A 1 356 ? 20.81128 9.61779 -30.50851 1.000 18.89847 356 GLY A N 1
ATOM 2684 C CA . GLY A 1 356 ? 19.85204 8.69632 -31.08534 1.000 13.40442 356 GLY A CA 1
ATOM 2685 C C . GLY A 1 356 ? 19.59051 7.53280 -30.14416 1.000 19.13149 356 GLY A C 1
ATOM 2686 O O . GLY A 1 356 ? 20.44573 7.16734 -29.33030 1.000 18.13529 356 GLY A O 1
ATOM 2687 N N . PHE A 1 357 ? 18.37976 6.96988 -30.23658 1.000 11.86359 357 PHE A N 1
ATOM 2688 C CA . PHE A 1 357 ? 17.99688 5.81647 -29.44654 1.000 11.57391 357 PHE A CA 1
ATOM 2689 C C . PHE A 1 357 ? 17.40009 4.73756 -30.33243 1.000 16.31439 357 PHE A C 1
ATOM 2690 O O . PHE A 1 357 ? 16.67787 5.02149 -31.29222 1.000 12.40475 357 PHE A O 1
ATOM 2698 N N . SER A 1 358 ? 17.71409 3.49590 -29.99810 1.000 13.25995 358 SER A N 1
ATOM 2699 C CA . SER A 1 358 ? 17.15841 2.37310 -30.72234 1.000 17.74737 358 SER A CA 1
ATOM 2700 C C . SER A 1 358 ? 16.99340 1.23085 -29.73341 1.000 18.63837 358 SER A C 1
ATOM 2701 O O . SER A 1 358 ? 17.29058 1.36973 -28.54391 1.000 14.84349 358 SER A O 1
ATOM 2704 N N . PHE A 1 359 ? 16.54769 0.08396 -30.23903 1.000 16.85554 359 PHE A N 1
ATOM 2705 C CA . PHE A 1 359 ? 16.26269 -1.04799 -29.37057 1.000 15.04041 359 PHE A CA 1
ATOM 2706 C C . PHE A 1 359 ? 17.50109 -1.41413 -28.55874 1.000 15.41027 359 PHE A C 1
ATOM 2707 O O . PHE A 1 359 ? 18.62394 -1.37958 -29.09014 1.000 17.77017 359 PHE A O 1
ATOM 2715 N N . PRO A 1 360 ? 17.35011 -1.76313 -27.25912 1.000 16.32408 360 PRO A N 1
ATOM 2716 C CA . PRO A 1 360 ? 16.12831 -1.94204 -26.47050 1.000 16.08277 360 PRO A CA 1
ATOM 2717 C C . PRO A 1 360 ? 15.50544 -0.67896 -25.85203 1.000 12.82979 360 PRO A C 1
ATOM 2718 O O . PRO A 1 360 ? 14.45706 -0.78409 -25.19819 1.000 19.22151 360 PRO A O 1
ATOM 2722 N N . VAL A 1 361 ? 16.09959 0.49112 -26.07133 1.000 16.13652 361 VAL A N 1
ATOM 2723 C CA . VAL A 1 361 ? 15.56310 1.70489 -25.44609 1.000 15.77283 361 VAL A CA 1
ATOM 2724 C C . VAL A 1 361 ? 14.19693 2.07443 -26.03073 1.000 16.72834 361 VAL A C 1
ATOM 2725 O O . VAL A 1 361 ? 13.30366 2.52957 -25.30946 1.000 14.39170 361 VAL A O 1
ATOM 2729 N N . VAL A 1 362 ? 14.02064 1.92223 -27.34832 1.000 14.31146 362 VAL A N 1
ATOM 2730 C CA . VAL A 1 362 ? 12.74725 2.16238 -28.03051 1.000 11.83902 362 VAL A CA 1
ATOM 2731 C C . VAL A 1 362 ? 12.48075 0.92851 -28.90296 1.000 17.18203 362 VAL A C 1
ATOM 2732 O O . VAL A 1 362 ? 13.40130 0.13268 -29.12347 1.000 12.75168 362 VAL A O 1
ATOM 2736 N N . PRO A 1 363 ? 11.27411 0.71874 -29.41221 1.000 15.59183 363 PRO A N 1
ATOM 2737 C CA . PRO A 1 363 ? 11.01606 -0.49957 -30.20240 1.000 17.39307 363 PRO A CA 1
ATOM 2738 C C . PRO A 1 363 ? 11.88752 -0.64252 -31.44894 1.000 20.07709 363 PRO A C 1
ATOM 2739 O O . PRO A 1 363 ? 12.31047 0.34262 -32.08823 1.000 11.05003 363 PRO A O 1
ATOM 2743 N N . LYS A 1 364 ? 12.13840 -1.91119 -31.80831 1.000 14.14862 364 LYS A N 1
ATOM 2744 C CA . LYS A 1 364 ? 12.77837 -2.20244 -33.09144 1.000 20.26883 364 LYS A CA 1
ATOM 2745 C C . LYS A 1 364 ? 12.00801 -1.55166 -34.23085 1.000 16.69577 364 LYS A C 1
ATOM 2746 O O . LYS A 1 364 ? 10.77826 -1.55347 -34.26160 1.000 13.77140 364 LYS A O 1
ATOM 2752 N N . GLY A 1 365 ? 12.74160 -0.97137 -35.15859 1.000 12.19331 365 GLY A N 1
ATOM 2753 C CA . GLY A 1 365 ? 12.09720 -0.31569 -36.26415 1.000 12.20823 365 GLY A CA 1
ATOM 2754 C C . GLY A 1 365 ? 11.54828 1.03555 -35.93741 1.000 18.55107 365 GLY A C 1
ATOM 2755 O O . GLY A 1 365 ? 10.85932 1.61478 -36.77958 1.000 14.29770 365 GLY A O 1
ATOM 2756 N N . GLN A 1 366 ? 11.79222 1.54587 -34.72073 1.000 16.98326 366 GLN A N 1
ATOM 2757 C CA . GLN A 1 366 ? 11.29776 2.85760 -34.32681 1.000 17.13300 366 GLN A CA 1
ATOM 2758 C C . GLN A 1 366 ? 12.41321 3.67219 -33.69170 1.000 16.03893 366 GLN A C 1
ATOM 2759 O O . GLN A 1 366 ? 12.17452 4.45590 -32.76679 1.000 13.14688 366 GLN A O 1
ATOM 2765 N N . ALA A 1 367 ? 13.62639 3.52776 -34.22522 1.000 14.84836 367 ALA A N 1
ATOM 2766 C CA . ALA A 1 367 ? 14.76956 4.31463 -33.79914 1.000 13.22207 367 ALA A CA 1
ATOM 2767 C C . ALA A 1 367 ? 14.50999 5.79711 -34.05160 1.000 12.21859 367 ALA A C 1
ATOM 2768 O O . ALA A 1 367 ? 13.69101 6.18854 -34.89315 1.000 12.47028 367 ALA A O 1
ATOM 2770 N N . ARG A 1 368 ? 15.19445 6.64516 -33.27207 1.000 11.53304 368 ARG A N 1
ATOM 2771 C CA . ARG A 1 368 ? 14.83709 8.05415 -33.33176 1.000 14.25929 368 ARG A CA 1
ATOM 2772 C C . ARG A 1 368 ? 15.98293 8.88845 -32.78501 1.000 12.56892 368 ARG A C 1
ATOM 2773 O O . ARG A 1 368 ? 16.86028 8.39095 -32.07628 1.000 14.28233 368 ARG A O 1
ATOM 2781 N N . ILE A 1 369 ? 15.97412 10.16322 -33.16846 1.000 10.40932 369 ILE A N 1
ATOM 2782 C CA . ILE A 1 369 ? 16.79304 11.18207 -32.53252 1.000 8.94035 369 ILE A CA 1
ATOM 2783 C C . ILE A 1 369 ? 15.92267 11.84915 -31.46839 1.000 13.94537 369 ILE A C 1
ATOM 2784 O O . ILE A 1 369 ? 14.85117 12.37922 -31.78467 1.000 14.94063 369 ILE A O 1
ATOM 2789 N N . ARG A 1 370 ? 16.35049 11.80381 -30.19680 1.000 12.78837 370 ARG A N 1
ATOM 2790 C CA . ARG A 1 370 ? 15.53047 12.42519 -29.14725 1.000 10.52964 370 ARG A CA 1
ATOM 2791 C C . ARG A 1 370 ? 15.95675 13.88290 -28.98576 1.000 16.16342 370 ARG A C 1
ATOM 2792 O O . ARG A 1 370 ? 16.65353 14.25350 -28.03738 1.000 15.66405 370 ARG A O 1
ATOM 2800 N N . THR A 1 371 ? 15.46569 14.72116 -29.89523 1.000 13.45392 371 THR A N 1
ATOM 2801 C CA . THR A 1 371 ? 15.71392 16.15469 -29.82289 1.000 13.43644 371 THR A CA 1
ATOM 2802 C C . THR A 1 371 ? 14.90512 16.74416 -28.67503 1.000 13.60686 371 THR A C 1
ATOM 2803 O O . THR A 1 371 ? 13.71561 16.43552 -28.51450 1.000 17.26840 371 THR A O 1
ATOM 2807 N N . GLN A 1 372 ? 15.56506 17.55914 -27.85890 1.000 16.25083 372 GLN A N 1
ATOM 2808 C CA . GLN A 1 372 ? 14.92974 18.17536 -26.69353 1.000 13.90813 372 GLN A CA 1
ATOM 2809 C C . GLN A 1 372 ? 15.03534 19.69008 -26.85677 1.000 9.09156 372 GLN A C 1
ATOM 2810 O O . GLN A 1 372 ? 16.13986 20.23196 -27.00789 1.000 12.18026 372 GLN A O 1
ATOM 2816 N N . MET A 1 373 ? 13.87889 20.34949 -26.85358 1.000 15.06586 373 MET A N 1
ATOM 2817 C CA . MET A 1 373 ? 13.81576 21.79165 -26.97152 1.000 15.51726 373 MET A CA 1
ATOM 2818 C C . MET A 1 373 ? 14.21363 22.41815 -25.64052 1.000 18.66121 373 MET A C 1
ATOM 2819 O O . MET A 1 373 ? 14.12231 21.78787 -24.58314 1.000 15.40725 373 MET A O 1
ATOM 2824 N N . SER A 1 374 ? 14.61286 23.68654 -25.69762 1.000 13.67233 374 SER A N 1
ATOM 2825 C CA . SER A 1 374 ? 15.11420 24.37630 -24.52152 1.000 14.97502 374 SER A CA 1
ATOM 2826 C C . SER A 1 374 ? 14.92044 25.87308 -24.70267 1.000 16.69666 374 SER A C 1
ATOM 2827 O O . SER A 1 374 ? 15.25056 26.40672 -25.76247 1.000 18.49549 374 SER A O 1
ATOM 2830 N N . ALA A 1 375 ? 14.45395 26.55655 -23.65533 1.000 17.42876 375 ALA A N 1
ATOM 2831 C CA . ALA A 1 375 ? 14.52925 28.02402 -23.67026 1.000 11.02877 375 ALA A CA 1
ATOM 2832 C C . ALA A 1 375 ? 15.96249 28.53513 -23.79758 1.000 16.29118 375 ALA A C 1
ATOM 2833 O O . ALA A 1 375 ? 16.17252 29.67701 -24.21895 1.000 23.50615 375 ALA A O 1
ATOM 2835 N N . ALA A 1 376 ? 16.96724 27.70811 -23.51645 1.000 19.61811 376 ALA A N 1
ATOM 2836 C CA . ALA A 1 376 ? 18.32988 28.19798 -23.67452 1.000 19.49593 376 ALA A CA 1
ATOM 2837 C C . ALA A 1 376 ? 18.70469 28.44435 -25.14941 1.000 22.10820 376 ALA A C 1
ATOM 2838 O O .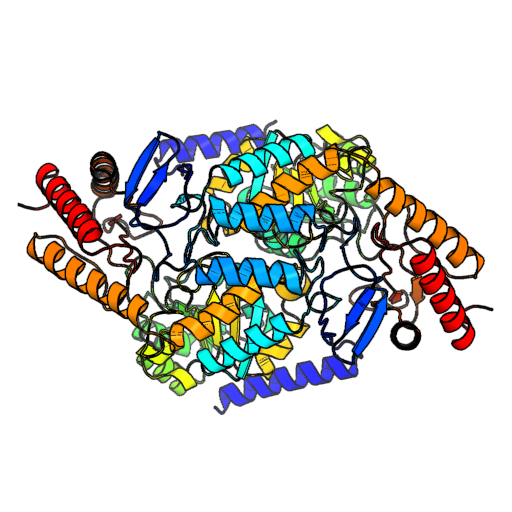 ALA A 1 376 ? 19.65447 29.17584 -25.40973 1.000 19.86026 376 ALA A O 1
ATOM 2840 N N . HIS A 1 377 ? 18.02125 27.83097 -26.11176 1.000 19.32396 377 HIS A N 1
ATOM 2841 C CA . HIS A 1 377 ? 18.32267 28.06000 -27.52457 1.000 16.33094 377 HIS A CA 1
ATOM 2842 C C . HIS A 1 377 ? 17.75059 29.39609 -27.97550 1.000 16.20482 377 HIS A C 1
ATOM 2843 O O . HIS A 1 377 ? 16.52782 29.60496 -27.93075 1.000 22.08010 377 HIS A O 1
ATOM 2850 N N . SER A 1 378 ? 18.60842 30.25885 -28.47670 1.000 18.93830 378 SER A N 1
ATOM 2851 C CA . SER A 1 378 ? 18.09293 31.44125 -29.14570 1.000 26.62864 378 SER A CA 1
ATOM 2852 C C . SER A 1 378 ? 17.39426 31.03651 -30.44354 1.000 29.75205 378 SER A C 1
ATOM 2853 O O . SER A 1 378 ? 17.53816 29.90433 -30.93450 1.000 22.65132 378 SER A O 1
ATOM 2856 N N . ARG A 1 379 ? 16.56460 31.95046 -30.96186 1.000 27.68605 379 ARG A N 1
ATOM 2857 C CA . ARG A 1 379 ? 15.91569 31.69708 -32.24603 1.000 28.00509 379 ARG A CA 1
ATOM 2858 C C . ARG A 1 379 ? 16.95056 31.40723 -33.32631 1.000 20.98855 379 ARG A C 1
ATOM 2859 O O . ARG A 1 379 ? 16.76813 30.49678 -34.14489 1.000 25.31345 379 ARG A O 1
ATOM 2867 N N . GLU A 1 380 ? 18.05856 32.15689 -33.31581 1.000 21.66897 380 GLU A N 1
ATOM 2868 C CA . GLU A 1 380 ? 19.13790 31.96914 -34.28452 1.000 22.58556 380 GLU A CA 1
ATOM 2869 C C . GLU A 1 380 ? 19.79910 30.59536 -34.13801 1.000 28.38536 380 GLU A C 1
ATOM 2870 O O . GLU A 1 380 ? 20.07907 29.90102 -35.13494 1.000 20.89832 380 GLU A O 1
ATOM 2876 N N . GLN A 1 381 ? 20.06236 30.18708 -32.89761 1.000 21.95484 381 GLN A N 1
ATOM 2877 C CA . GLN A 1 381 ? 20.64424 28.86773 -32.65241 1.000 20.24743 381 GLN A CA 1
ATOM 2878 C C . GLN A 1 381 ? 19.70695 27.74856 -33.08816 1.000 17.57893 381 GLN A C 1
ATOM 2879 O O . GLN A 1 381 ? 20.14554 26.76177 -33.69493 1.000 18.41400 381 GLN A O 1
ATOM 2885 N N . LEU A 1 382 ? 18.41809 27.87905 -32.79127 1.000 14.46463 382 LEU A N 1
ATOM 2886 C CA . LEU A 1 382 ? 17.46948 26.86546 -33.21154 1.000 22.99269 382 LEU A CA 1
ATOM 2887 C C . LEU A 1 382 ? 17.42592 26.76880 -34.73603 1.000 32.23722 382 LEU A C 1
ATOM 2888 O O . LEU A 1 382 ? 17.36858 25.66302 -35.29449 1.000 16.60838 382 LEU A O 1
ATOM 2893 N N . ASP A 1 383 ? 17.46880 27.91269 -35.42645 1.000 18.72277 383 ASP A N 1
ATOM 2894 C CA . ASP A 1 383 ? 17.45633 27.88092 -36.89038 1.000 22.37365 383 ASP A CA 1
ATOM 2895 C C . ASP A 1 383 ? 18.73044 27.29805 -37.45092 1.000 20.88624 383 ASP A C 1
ATOM 2896 O O . ASP A 1 383 ? 18.68361 26.60333 -38.47048 1.000 23.58689 383 ASP A O 1
ATOM 2901 N N . LYS A 1 384 ? 19.87913 27.53572 -36.80511 1.000 17.77863 384 LYS A N 1
ATOM 2902 C CA . LYS A 1 384 ? 21.09898 26.89592 -37.27406 1.000 23.40812 384 LYS A CA 1
ATOM 2903 C C . LYS A 1 384 ? 21.01020 25.37217 -37.13655 1.000 27.52274 384 LYS A C 1
ATOM 2904 O O . LYS A 1 384 ? 21.40100 24.62079 -38.05019 1.000 19.30943 384 LYS A O 1
ATOM 2910 N N . ALA A 1 385 ? 20.46157 24.90055 -36.01283 1.000 22.81063 385 ALA A N 1
ATOM 2911 C CA . ALA A 1 385 ? 20.30201 23.45408 -35.80398 1.000 19.02180 385 ALA A CA 1
ATOM 2912 C C . ALA A 1 385 ? 19.32664 22.84687 -36.80345 1.000 19.48149 385 ALA A C 1
ATOM 2913 O O . ALA A 1 385 ? 19.57943 21.76455 -37.35567 1.000 18.63712 385 ALA A O 1
ATOM 2915 N N . ILE A 1 386 ? 18.17512 23.49908 -37.01091 1.000 15.37128 386 ILE A N 1
ATOM 2916 C CA . ILE A 1 386 ? 17.20032 23.00100 -37.98213 1.000 18.91220 386 ILE A CA 1
ATOM 2917 C C . ILE A 1 386 ? 17.81111 22.97186 -39.37778 1.000 27.38823 386 ILE A C 1
ATOM 2918 O O . ILE A 1 386 ? 17.62074 22.00447 -40.13432 1.000 18.66290 386 ILE A O 1
ATOM 2923 N N . ASP A 1 387 ? 18.52401 24.04418 -39.75574 1.000 17.08378 387 ASP A N 1
ATOM 2924 C CA . ASP A 1 387 ? 19.23900 24.04761 -41.03122 1.000 21.58598 387 ASP A CA 1
ATOM 2925 C C . ASP A 1 387 ? 20.12219 22.82093 -41.15462 1.000 23.79871 387 ASP A C 1
ATOM 2926 O O . ASP A 1 387 ? 20.10706 22.13602 -42.18252 1.000 21.05803 387 ASP A O 1
ATOM 2931 N N . ALA A 1 388 ? 20.91090 22.53558 -40.10338 1.000 16.57301 388 ALA A N 1
ATOM 2932 C CA . ALA A 1 388 ? 21.82736 21.39434 -40.14138 1.000 17.33041 388 ALA A CA 1
ATOM 2933 C C . ALA A 1 388 ? 21.06987 20.08423 -40.26682 1.000 19.31983 388 ALA A C 1
ATOM 2934 O O . ALA A 1 388 ? 21.47897 19.19672 -41.02780 1.000 19.00283 388 ALA A O 1
ATOM 2936 N N . PHE A 1 389 ? 19.97284 19.93483 -39.51345 1.000 13.36171 389 PHE A N 1
ATOM 2937 C CA . PHE A 1 389 ? 19.18212 18.70650 -39.59685 1.000 16.51789 389 PHE A CA 1
ATOM 2938 C C . PHE A 1 389 ? 18.67529 18.48492 -41.00709 1.000 20.01953 389 PHE A C 1
ATOM 2939 O O . PHE A 1 389 ? 18.71411 17.35918 -41.52118 1.000 15.28345 389 PHE A O 1
ATOM 2947 N N . ILE A 1 390 ? 18.18873 19.55370 -41.64438 1.000 22.00594 390 ILE A N 1
ATOM 2948 C CA . ILE A 1 390 ? 17.66759 19.45624 -43.00975 1.000 17.61716 390 ILE A CA 1
ATOM 2949 C C . ILE A 1 390 ? 18.78321 19.09220 -43.99185 1.000 23.44790 390 ILE A C 1
ATOM 2950 O O . ILE A 1 390 ? 18.60210 18.22975 -44.87229 1.000 19.91892 390 ILE A O 1
ATOM 2955 N N . GLU A 1 391 ? 19.96121 19.71155 -43.84640 1.000 15.47020 391 GLU A N 1
ATOM 2956 C CA . GLU A 1 391 ? 21.08529 19.33579 -44.69326 1.000 19.39121 391 GLU A CA 1
ATOM 2957 C C . GLU A 1 391 ? 21.47879 17.88142 -44.48297 1.000 24.05302 391 GLU A C 1
ATOM 2958 O O . GLU A 1 391 ? 21.76281 17.15691 -45.44399 1.000 22.57879 391 GLU A O 1
ATOM 2964 N N . VAL A 1 392 ? 21.50144 17.42751 -43.23477 1.000 17.63418 392 VAL A N 1
ATOM 2965 C CA . VAL A 1 392 ? 21.84386 16.04205 -42.97652 1.000 14.92384 392 VAL A CA 1
ATOM 2966 C C . VAL A 1 392 ? 20.80038 15.13813 -43.61091 1.000 16.35615 392 VAL A C 1
ATOM 2967 O O . VAL A 1 392 ? 21.13121 14.13451 -44.26482 1.000 18.61692 392 VAL A O 1
ATOM 2971 N N . GLY A 1 393 ? 19.52678 15.49124 -43.44943 1.000 14.05008 393 GLY A N 1
ATOM 2972 C CA . GLY A 1 393 ? 18.46492 14.64106 -43.96307 1.000 18.26690 393 GLY A CA 1
ATOM 2973 C C . GLY A 1 393 ? 18.48987 14.55890 -45.47274 1.000 24.97200 393 GLY A C 1
ATOM 2974 O O . GLY A 1 393 ? 18.09765 13.54165 -46.05456 1.000 17.07329 393 GLY A O 1
ATOM 2975 N N . ARG A 1 394 ? 18.89123 15.64641 -46.12673 1.000 18.32713 394 ARG A N 1
ATOM 2976 C CA . ARG A 1 394 ? 19.03153 15.60886 -47.57908 1.000 22.37849 394 ARG A CA 1
ATOM 2977 C C . ARG A 1 394 ? 20.25816 14.81256 -47.98791 1.000 17.58048 394 ARG A C 1
ATOM 2978 O O . ARG A 1 394 ? 20.17551 13.95759 -48.87816 1.000 20.71318 394 ARG A O 1
ATOM 2986 N N . ASP A 1 395 ? 21.39309 15.02580 -47.31458 1.000 15.43148 395 ASP A N 1
ATOM 2987 C CA . ASP A 1 395 ? 22.58825 14.22665 -47.59502 1.000 22.00309 395 ASP A CA 1
ATOM 2988 C C . ASP A 1 395 ? 22.32287 12.73624 -47.46113 1.000 27.06448 395 ASP A C 1
ATOM 2989 O O . ASP A 1 395 ? 22.93790 11.91781 -48.16619 1.000 20.16169 395 ASP A O 1
ATOM 2994 N N . MET A 1 396 ? 21.48183 12.35719 -46.50558 1.000 18.48134 396 MET A N 1
ATOM 2995 C CA . MET A 1 396 ? 21.19218 10.95444 -46.23184 1.000 17.32821 396 MET A CA 1
ATOM 2996 C C . MET A 1 396 ? 20.03793 10.41279 -47.04762 1.000 17.29315 396 MET A C 1
ATOM 2997 O O . MET A 1 396 ? 19.65156 9.25729 -46.83340 1.000 19.86174 396 MET A O 1
ATOM 3002 N N . GLU A 1 397 ? 19.44758 11.22316 -47.92502 1.000 17.06803 397 GLU A N 1
ATOM 3003 C CA . GLU A 1 397 ? 18.30855 10.82720 -48.74989 1.000 21.16202 397 GLU A CA 1
ATOM 3004 C C . GLU A 1 397 ? 17.12449 10.38328 -47.90909 1.000 25.29145 397 GLU A C 1
ATOM 3005 O O . GLU A 1 397 ? 16.39847 9.45980 -48.28885 1.000 20.34631 397 GLU A O 1
ATOM 3011 N N . ILE A 1 398 ? 16.94053 11.01795 -46.75035 1.000 16.56914 398 ILE A N 1
ATOM 3012 C CA . ILE A 1 398 ? 15.73904 10.82334 -45.93317 1.000 16.51442 398 ILE A CA 1
ATOM 3013 C C . ILE A 1 398 ? 14.63413 11.78526 -46.35533 1.000 18.09462 398 ILE A C 1
ATOM 3014 O O . ILE A 1 398 ? 13.45226 11.43628 -46.35142 1.000 21.45844 398 ILE A O 1
ATOM 3019 N N . ILE A 1 399 ? 14.99891 13.02608 -46.69702 1.000 17.68556 399 ILE A N 1
ATOM 3020 C CA . ILE A 1 399 ? 14.06352 14.02207 -47.17387 1.000 19.74874 399 ILE A CA 1
ATOM 3021 C C . ILE A 1 399 ? 14.59752 14.56657 -48.49299 1.000 22.00202 399 ILE A C 1
ATOM 3022 O O . ILE A 1 399 ? 15.77392 14.41044 -48.83147 1.000 17.60808 399 ILE A O 1
ATOM 3027 N N . LYS A 1 400 ? 13.70862 15.18980 -49.24993 1.000 25.67416 400 LYS A N 1
ATOM 3028 C CA . LYS A 1 400 ? 14.11735 15.74665 -50.54709 1.000 34.33780 400 LYS A CA 1
ATOM 3029 C C . LYS A 1 400 ? 14.72053 17.13408 -50.40660 1.000 45.23569 400 LYS A C 1
ATOM 3030 O O . LYS A 1 400 ? 15.60020 17.52467 -51.19999 1.000 39.23233 400 LYS A O 1
ATOM 3037 N N . ASN B 1 1 ? -13.68874 9.41882 -2.62993 1.000 51.47281 1 ASN B N 1
ATOM 3038 C CA . ASN B 1 1 ? -12.56709 9.39239 -1.70104 1.000 45.15937 1 ASN B CA 1
ATOM 3039 C C . ASN B 1 1 ? -12.84720 8.38841 -0.56611 1.000 47.61972 1 ASN B C 1
ATOM 3040 O O . ASN B 1 1 ? -12.23256 8.44732 0.48616 1.000 35.73658 1 ASN B O 1
ATOM 3045 N N . ILE B 1 2 ? -13.74407 7.42948 -0.81208 1.000 44.31672 2 ILE B N 1
ATOM 3046 C CA . ILE B 1 2 ? -14.04910 6.40629 0.19030 1.000 37.01121 2 ILE B CA 1
ATOM 3047 C C . ILE B 1 2 ? -12.93213 5.34848 0.27051 1.000 21.51608 2 ILE B C 1
ATOM 3048 O O . ILE B 1 2 ? -12.50261 4.96225 1.36832 1.000 24.99188 2 ILE B O 1
ATOM 3053 N N . MET B 1 3 ? -12.38283 4.93967 -0.87190 1.000 24.24535 3 MET B N 1
ATOM 3054 C CA . MET B 1 3 ? -11.19934 4.07243 -0.86439 1.000 32.04075 3 MET B CA 1
ATOM 3055 C C . MET B 1 3 ? -9.94181 4.84920 -0.49045 1.000 31.42407 3 MET B C 1
ATOM 3056 O O . MET B 1 3 ? -9.12234 4.37772 0.31431 1.000 36.02013 3 MET B O 1
ATOM 3061 N N . SER B 1 4 ? -9.76089 6.04006 -1.06793 1.000 25.67715 4 SER B N 1
ATOM 3062 C CA . SER B 1 4 ? -8.59579 6.83956 -0.69710 1.000 25.37254 4 SER B CA 1
ATOM 3063 C C . SER B 1 4 ? -8.65669 7.20232 0.77841 1.000 22.49184 4 SER B C 1
ATOM 3064 O O . SER B 1 4 ? -7.63851 7.17565 1.48543 1.000 19.01673 4 SER B O 1
ATOM 3067 N N . SER B 1 5 ? -9.85915 7.50066 1.28808 1.000 27.12561 5 SER B N 1
ATOM 3068 C CA . SER B 1 5 ? -9.96708 7.77422 2.71460 1.000 22.69334 5 SER B CA 1
ATOM 3069 C C . SER B 1 5 ? -9.63233 6.53854 3.53812 1.000 20.67666 5 SER B C 1
ATOM 3070 O O . SER B 1 5 ? -9.05936 6.65764 4.63030 1.000 19.81897 5 SER B O 1
ATOM 3073 N N . ALA B 1 6 ? -10.01059 5.34687 3.06236 1.000 24.28993 6 ALA B N 1
ATOM 3074 C CA . ALA B 1 6 ? -9.63664 4.15195 3.82335 1.000 29.75264 6 ALA B CA 1
ATOM 3075 C C . ALA B 1 6 ? -8.12060 4.02212 3.90134 1.000 18.14840 6 ALA B C 1
ATOM 3076 O O . ALA B 1 6 ? -7.56341 3.68858 4.95061 1.000 21.93994 6 ALA B O 1
ATOM 3078 N N . PHE B 1 7 ? -7.45022 4.30821 2.79190 1.000 21.02347 7 PHE B N 1
ATOM 3079 C CA . PHE B 1 7 ? -5.98722 4.21006 2.73642 1.000 18.54553 7 PHE B CA 1
ATOM 3080 C C . PHE B 1 7 ? -5.32119 5.21372 3.69779 1.000 16.70619 7 PHE B C 1
ATOM 3081 O O . PHE B 1 7 ? -4.43715 4.86002 4.48696 1.000 18.99064 7 PHE B O 1
ATOM 3089 N N . TYR B 1 8 ? -5.75851 6.47610 3.65899 1.000 15.61507 8 TYR B N 1
ATOM 3090 C CA . TYR B 1 8 ? -5.18143 7.48463 4.54393 1.000 16.49393 8 TYR B CA 1
ATOM 3091 C C . TYR B 1 8 ? -5.47707 7.21592 6.00957 1.000 21.12061 8 TYR B C 1
ATOM 3092 O O . TYR B 1 8 ? -4.63378 7.50559 6.87574 1.000 20.99464 8 TYR B O 1
ATOM 3101 N N . GLN B 1 9 ? -6.65726 6.65826 6.31759 1.000 22.89702 9 GLN B N 1
ATOM 3102 C CA . GLN B 1 9 ? -6.95134 6.25508 7.69118 1.000 20.56398 9 GLN B CA 1
ATOM 3103 C C . GLN B 1 9 ? -6.02452 5.14465 8.15452 1.000 14.47391 9 GLN B C 1
ATOM 3104 O O . GLN B 1 9 ? -5.56817 5.14978 9.30356 1.000 22.61940 9 GLN B O 1
ATOM 3110 N N . GLN B 1 10 ? -5.79284 4.15168 7.28654 1.000 16.67045 10 GLN B N 1
ATOM 3111 C CA . GLN B 1 10 ? -4.84362 3.08787 7.60371 1.000 24.48656 10 GLN B CA 1
ATOM 3112 C C . GLN B 1 10 ? -3.46932 3.67745 7.97080 1.000 16.06408 10 GLN B C 1
ATOM 3113 O O . GLN B 1 10 ? -2.90000 3.37850 9.03401 1.000 23.98354 10 GLN B O 1
ATOM 3119 N N . ILE B 1 11 ? -2.95755 4.55428 7.11147 1.000 15.72763 11 ILE B N 1
ATOM 3120 C CA . ILE B 1 11 ? -1.66155 5.19197 7.36781 1.000 22.23808 11 ILE B CA 1
ATOM 3121 C C . ILE B 1 11 ? -1.69555 5.99330 8.66465 1.000 20.76295 11 ILE B C 1
ATOM 3122 O O . ILE B 1 11 ? -0.75888 5.94100 9.46749 1.000 21.82961 11 ILE B O 1
ATOM 3127 N N . GLN B 1 12 ? -2.77039 6.74460 8.90247 1.000 23.94639 12 GLN B N 1
ATOM 3128 C CA . GLN B 1 12 ? -2.81884 7.54096 10.13057 1.000 20.67269 12 GLN B CA 1
ATOM 3129 C C . GLN B 1 12 ? -2.77554 6.65562 11.36813 1.000 21.57685 12 GLN B C 1
ATOM 3130 O O . GLN B 1 12 ? -2.12562 7.00030 12.37310 1.000 24.52191 12 GLN B O 1
ATOM 3136 N N . GLN B 1 13 ? -3.40797 5.47939 11.30097 1.000 25.12934 13 GLN B N 1
ATOM 3137 C CA . GLN B 1 13 ? -3.33773 4.56992 12.43916 1.000 27.08587 13 GLN B CA 1
ATOM 3138 C C . GLN B 1 13 ? -1.92377 4.01998 12.63076 1.000 23.72191 13 GLN B C 1
ATOM 3139 O O . GLN B 1 13 ? -1.46848 3.86372 13.77252 1.000 26.70547 13 GLN B O 1
ATOM 3145 N N . GLN B 1 14 ? -1.21401 3.73997 11.52291 1.000 25.28705 14 GLN B N 1
ATOM 3146 C CA . GLN B 1 14 ? 0.18839 3.32107 11.61264 1.000 27.73213 14 GLN B CA 1
ATOM 3147 C C . GLN B 1 14 ? 1.04771 4.41006 12.28026 1.000 22.29792 14 GLN B C 1
ATOM 3148 O O . GLN B 1 14 ? 1.87978 4.12301 13.15524 1.000 25.19802 14 GLN B O 1
ATOM 3154 N N . ILE B 1 15 ? 0.81946 5.66740 11.90898 1.000 18.73869 15 ILE B N 1
ATOM 3155 C CA . ILE B 1 15 ? 1.53182 6.78921 12.52754 1.000 25.17573 15 ILE B CA 1
ATOM 3156 C C . ILE B 1 15 ? 1.27107 6.82724 14.02645 1.000 26.13138 15 ILE B C 1
ATOM 3157 O O . ILE B 1 15 ? 2.20349 6.92706 14.84663 1.000 20.66280 15 ILE B O 1
ATOM 3162 N N . GLU B 1 16 ? -0.00783 6.75497 14.40923 1.000 27.21131 16 GLU B N 1
ATOM 3163 C CA . GLU B 1 16 ? -0.35938 6.78445 15.82560 1.000 24.83160 16 GLU B CA 1
ATOM 3164 C C . GLU B 1 16 ? 0.31180 5.64472 16.58088 1.000 23.24241 16 GLU B C 1
ATOM 3165 O O . GLU B 1 16 ? 0.75639 5.82697 17.71643 1.000 28.54627 16 GLU B O 1
ATOM 3171 N N . GLU B 1 17 ? 0.37060 4.45353 15.97738 1.000 28.96723 17 GLU B N 1
ATOM 3172 C CA . GLU B 1 17 ? 1.05705 3.33596 16.62302 1.000 21.30391 17 GLU B CA 1
ATOM 3173 C C . GLU B 1 17 ? 2.54344 3.63339 16.81476 1.000 32.00125 17 GLU B C 1
ATOM 3174 O O . GLU B 1 17 ? 3.13181 3.29904 17.85435 1.000 27.57826 17 GLU B O 1
ATOM 3180 N N . VAL B 1 18 ? 3.16643 4.27478 15.82634 1.000 24.71438 18 VAL B N 1
ATOM 3181 C CA . VAL B 1 18 ? 4.58194 4.60747 15.96279 1.000 25.30992 18 VAL B CA 1
ATOM 3182 C C . VAL B 1 18 ? 4.79293 5.57228 17.12149 1.000 23.55481 18 VAL B C 1
ATOM 3183 O O . VAL B 1 18 ? 5.69916 5.39043 17.95105 1.000 23.54866 18 VAL B O 1
ATOM 3187 N N . LYS B 1 19 ? 3.92970 6.58519 17.22557 1.000 19.70207 19 LYS B N 1
ATOM 3188 C CA . LYS B 1 19 ? 4.02470 7.52058 18.34335 1.000 28.39623 19 LYS B CA 1
ATOM 3189 C C . LYS B 1 19 ? 3.82619 6.80177 19.67192 1.000 32.79962 19 LYS B C 1
ATOM 3190 O O . LYS B 1 19 ? 4.52472 7.09328 20.64810 1.000 30.59556 19 LYS B O 1
ATOM 3196 N N . ALA B 1 20 ? 2.90522 5.82744 19.71171 1.000 33.00387 20 ALA B N 1
ATOM 3197 C CA . ALA B 1 20 ? 2.62634 5.10368 20.95126 1.000 29.86825 20 ALA B CA 1
ATOM 3198 C C . ALA B 1 20 ? 3.81474 4.26320 21.39720 1.000 31.49409 20 ALA B C 1
ATOM 3199 O O . ALA B 1 20 ? 4.05459 4.12598 22.60398 1.000 38.48051 20 ALA B O 1
ATOM 3201 N N . GLU B 1 21 ? 4.58033 3.71196 20.45284 1.000 29.18653 21 GLU B N 1
ATOM 3202 C CA . GLU B 1 21 ? 5.77681 2.95855 20.81483 1.000 31.21653 21 GLU B CA 1
ATOM 3203 C C . GLU B 1 21 ? 6.92793 3.85424 21.26815 1.000 26.08730 21 GLU B C 1
ATOM 3204 O O . GLU B 1 21 ? 7.97904 3.32335 21.65507 1.000 26.33455 21 GLU B O 1
ATOM 3210 N N . GLY B 1 22 ? 6.77526 5.17871 21.19025 1.000 27.54993 22 GLY B N 1
ATOM 3211 C CA . GLY B 1 22 ? 7.88323 6.08104 21.44552 1.000 24.42478 22 GLY B CA 1
ATOM 3212 C C . GLY B 1 22 ? 8.91671 6.14798 20.34079 1.000 21.63417 22 GLY B C 1
ATOM 3213 O O . GLY B 1 22 ? 10.08034 6.48617 20.60353 1.000 21.16979 22 GLY B O 1
ATOM 3214 N N . LEU B 1 23 ? 8.54722 5.79535 19.11301 1.000 19.46853 23 LEU B N 1
ATOM 3215 C CA . LEU B 1 23 ? 9.51574 5.70530 18.02247 1.000 14.81893 23 LEU B CA 1
ATOM 3216 C C . LEU B 1 23 ? 9.29689 6.76425 16.94121 1.000 18.30579 23 LEU B C 1
ATOM 3217 O O . LEU B 1 23 ? 9.90070 6.66701 15.86579 1.000 17.91507 23 LEU B O 1
ATOM 3222 N N . TYR B 1 24 ? 8.43549 7.74644 17.18834 1.000 15.65041 24 TYR B N 1
ATOM 3223 C CA . TYR B 1 24 ? 8.16910 8.76409 16.17141 1.000 16.84126 24 TYR B CA 1
ATOM 3224 C C . TYR B 1 24 ? 9.39705 9.63494 15.96969 1.000 17.67035 24 TYR B C 1
ATOM 3225 O O . TYR B 1 24 ? 9.98231 10.12305 16.94104 1.000 19.12681 24 TYR B O 1
ATOM 3234 N N . LYS B 1 25 ? 9.77126 9.85657 14.71047 1.000 16.13451 25 LYS B N 1
ATOM 3235 C CA . LYS B 1 25 ? 10.91069 10.69933 14.37489 1.000 15.03799 25 LYS B CA 1
ATOM 3236 C C . LYS B 1 25 ? 10.42703 12.13446 14.15699 1.000 15.62824 25 LYS B C 1
ATOM 3237 O O . LYS B 1 25 ? 9.58007 12.37951 13.30401 1.000 16.07683 25 LYS B O 1
ATOM 3243 N N . SER B 1 26 ? 10.99214 13.07745 14.90055 1.000 17.49652 26 SER B N 1
ATOM 3244 C CA . SER B 1 26 ? 10.70601 14.49786 14.74143 1.000 19.44835 26 SER B CA 1
ATOM 3245 C C . SER B 1 26 ? 11.92779 15.20731 14.17753 1.000 18.46129 26 SER B C 1
ATOM 3246 O O . SER B 1 26 ? 13.06281 14.81460 14.44407 1.000 22.53612 26 SER B O 1
ATOM 3249 N N . GLU B 1 27 ? 11.70974 16.25502 13.39171 1.000 12.25269 27 GLU B N 1
ATOM 3250 C CA . GLU B 1 27 ? 12.81775 16.99128 12.80404 1.000 9.26403 27 GLU B CA 1
ATOM 3251 C C . GLU B 1 27 ? 13.04144 18.27872 13.60670 1.000 17.28097 27 GLU B C 1
ATOM 3252 O O . GLU B 1 27 ? 12.10851 19.06397 13.79512 1.000 19.99587 27 GLU B O 1
ATOM 3258 N N . ARG B 1 28 ? 14.24840 18.45790 14.12868 1.000 12.11991 28 ARG B N 1
ATOM 3259 C CA . ARG B 1 28 ? 14.62640 19.74749 14.72607 1.000 15.77243 28 ARG B CA 1
ATOM 3260 C C . ARG B 1 28 ? 15.14345 20.67113 13.64249 1.000 20.99396 28 ARG B C 1
ATOM 3261 O O . ARG B 1 28 ? 16.06254 20.31070 12.89783 1.000 20.34750 28 ARG B O 1
ATOM 3269 N N . ILE B 1 29 ? 14.59676 21.87304 13.60064 1.000 16.69215 29 ILE B N 1
ATOM 3270 C CA . ILE B 1 29 ? 14.89020 22.81385 12.53224 1.000 15.41576 29 ILE B CA 1
ATOM 3271 C C . ILE B 1 29 ? 16.09675 23.67036 12.90444 1.000 21.70455 29 ILE B C 1
ATOM 3272 O O . ILE B 1 29 ? 16.10504 24.35782 13.93611 1.000 19.78737 29 ILE B O 1
ATOM 3277 N N . ILE B 1 30 ? 17.15457 23.52484 12.12517 1.000 13.95093 30 ILE B N 1
ATOM 3278 C CA . ILE B 1 30 ? 18.40112 24.25089 12.30794 1.000 12.83314 30 ILE B CA 1
ATOM 3279 C C . ILE B 1 30 ? 18.32511 25.51019 11.44741 1.000 15.86450 30 ILE B C 1
ATOM 3280 O O . ILE B 1 30 ? 17.99450 25.44430 10.26202 1.000 12.65243 30 ILE B O 1
ATOM 3285 N N . THR B 1 31 ? 18.62869 26.66402 12.02282 1.000 15.08156 31 THR B N 1
ATOM 3286 C CA . THR B 1 31 ? 18.53800 27.89027 11.24464 1.000 13.81435 31 THR B CA 1
ATOM 3287 C C . THR B 1 31 ? 19.90144 28.40738 10.82625 1.000 20.30154 31 THR B C 1
ATOM 3288 O O . THR B 1 31 ? 19.97589 29.36887 10.05446 1.000 22.24675 31 THR B O 1
ATOM 3292 N N . SER B 1 32 ? 20.96459 27.76866 11.27949 1.000 18.32393 32 SER B N 1
ATOM 3293 C CA . SER B 1 32 ? 22.32982 28.11960 10.96853 1.000 18.22630 32 SER B CA 1
ATOM 3294 C C . SER B 1 32 ? 22.90103 27.08727 10.00522 1.000 18.62500 32 SER B C 1
ATOM 3295 O O . SER B 1 32 ? 22.20814 26.15320 9.57853 1.000 15.26453 32 SER B O 1
ATOM 3298 N N . GLN B 1 33 ? 24.18276 27.26166 9.68570 1.000 11.82913 33 GLN B N 1
ATOM 3299 C CA . GLN B 1 33 ? 24.98474 26.25438 9.01323 1.000 15.62391 33 GLN B CA 1
ATOM 3300 C C . GLN B 1 33 ? 25.23989 25.08925 9.95977 1.000 10.31995 33 GLN B C 1
ATOM 3301 O O . GLN B 1 33 ? 25.20230 25.23575 11.17601 1.000 13.30669 33 GLN B O 1
ATOM 3307 N N . GLN B 1 34 ? 25.58905 23.95452 9.37849 1.000 11.95926 34 GLN B N 1
ATOM 3308 C CA . GLN B 1 34 ? 26.01752 22.80000 10.16072 1.000 11.50178 34 GLN B CA 1
ATOM 3309 C C . GLN B 1 34 ? 27.43475 23.04068 10.67495 1.000 16.25891 34 GLN B C 1
ATOM 3310 O O . GLN B 1 34 ? 28.31406 23.42779 9.90850 1.000 14.66734 34 GLN B O 1
ATOM 3316 N N . GLN B 1 35 ? 27.63418 22.88086 11.98338 1.000 13.48889 35 GLN B N 1
ATOM 3317 C CA . GLN B 1 35 ? 28.90360 23.21363 12.64569 1.000 14.62600 35 GLN B CA 1
ATOM 3318 C C . GLN B 1 35 ? 28.79225 22.71993 14.08903 1.000 18.59871 35 GLN B C 1
ATOM 3319 O O . GLN B 1 35 ? 27.77018 22.13894 14.49353 1.000 15.69302 35 GLN B O 1
ATOM 3325 N N . ALA B 1 36 ? 29.81820 23.02684 14.89133 1.000 15.62703 36 ALA B N 1
ATOM 3326 C CA . ALA B 1 36 ? 29.81384 22.57940 16.28577 1.000 16.98716 36 ALA B CA 1
ATOM 3327 C C . ALA B 1 36 ? 28.67528 23.21318 17.08498 1.000 18.40522 36 ALA B C 1
ATOM 3328 O O . ALA B 1 36 ? 28.03144 22.53980 17.90119 1.000 20.22991 36 ALA B O 1
ATOM 3330 N N . ALA B 1 37 ? 28.42413 24.51648 16.90401 1.000 17.12017 37 ALA B N 1
ATOM 3331 C CA . ALA B 1 37 ? 27.36402 25.20994 17.63029 1.000 15.90620 37 ALA B CA 1
ATOM 3332 C C . ALA B 1 37 ? 26.30075 25.64935 16.63712 1.000 21.46681 37 ALA B C 1
ATOM 3333 O O . ALA B 1 37 ? 26.48042 26.63809 15.91169 1.000 17.10493 37 ALA B O 1
ATOM 3335 N N . VAL B 1 38 ? 25.16653 24.96852 16.64889 1.000 11.87076 38 VAL B N 1
ATOM 3336 C CA . VAL B 1 38 ? 24.11425 25.25513 15.69133 1.000 11.39662 38 VAL B CA 1
ATOM 3337 C C . VAL B 1 38 ? 23.02587 26.01684 16.40800 1.000 15.44684 38 VAL B C 1
ATOM 3338 O O . VAL B 1 38 ? 22.90001 25.97735 17.62688 1.000 20.45913 38 VAL B O 1
ATOM 3342 N N . LYS B 1 39 ? 22.26925 26.77918 15.63946 1.000 11.84021 39 LYS B N 1
ATOM 3343 C CA . LYS B 1 39 ? 21.11547 27.50007 16.14231 1.000 13.25978 39 LYS B CA 1
ATOM 3344 C C . LYS B 1 39 ? 19.87294 26.74616 15.70051 1.000 20.46710 39 LYS B C 1
ATOM 3345 O O . LYS B 1 39 ? 19.79734 26.29734 14.55341 1.000 20.64884 39 LYS B O 1
ATOM 3351 N N . ILE B 1 40 ? 18.92590 26.55405 16.60666 1.000 19.72408 40 ILE B N 1
ATOM 3352 C CA . ILE B 1 40 ? 17.68356 25.88229 16.26116 1.000 18.88141 40 ILE B CA 1
ATOM 3353 C C . ILE B 1 40 ? 16.54661 26.88879 16.28806 1.000 27.48487 40 ILE B C 1
ATOM 3354 O O . ILE B 1 40 ? 16.70207 28.02920 16.73004 1.000 27.66778 40 ILE B O 1
ATOM 3359 N N . ALA B 1 41 ? 15.38755 26.45152 15.78047 1.000 20.82464 41 ALA B N 1
ATOM 3360 C CA . ALA B 1 41 ? 14.28938 27.36459 15.49035 1.000 23.55292 41 ALA B CA 1
ATOM 3361 C C . ALA B 1 41 ? 13.76425 28.03327 16.75896 1.000 30.55143 41 ALA B C 1
ATOM 3362 O O . ALA B 1 41 ? 13.24876 29.15023 16.69535 1.000 37.61786 41 ALA B O 1
ATOM 3364 N N . SER B 1 42 ? 13.89726 27.37035 17.90961 1.000 31.37784 42 SER B N 1
ATOM 3365 C CA . SER B 1 42 ? 13.53092 27.97562 19.18863 1.000 36.95665 42 SER B CA 1
ATOM 3366 C C . SER B 1 42 ? 14.32113 29.24713 19.46633 1.000 42.83040 42 SER B C 1
ATOM 3367 O O . SER B 1 42 ? 13.86025 30.10272 20.22736 1.000 47.19029 42 SER B O 1
ATOM 3370 N N . GLY B 1 43 ? 15.51753 29.37417 18.87816 1.000 34.90346 43 GLY B N 1
ATOM 3371 C CA . GLY B 1 43 ? 16.42691 30.47789 19.10007 1.000 29.37884 43 GLY B CA 1
ATOM 3372 C C . GLY B 1 43 ? 17.66834 30.10112 19.87884 1.000 33.11247 43 GLY B C 1
ATOM 3373 O O . GLY B 1 43 ? 18.65779 30.83756 19.83765 1.000 25.78705 43 GLY B O 1
ATOM 3374 N N . GLU B 1 44 ? 17.65278 28.94890 20.55059 1.000 34.09707 44 GLU B N 1
ATOM 3375 C CA . GLU B 1 44 ? 18.78898 28.46672 21.31932 1.000 26.37368 44 GLU B CA 1
ATOM 3376 C C . GLU B 1 44 ? 19.96250 28.13213 20.42076 1.000 26.65044 44 GLU B C 1
ATOM 3377 O O . GLU B 1 44 ? 19.80325 27.69692 19.28014 1.000 27.60520 44 GLU B O 1
ATOM 3383 N N . GLU B 1 45 ? 21.15235 28.29078 20.96141 1.000 21.97499 45 GLU B N 1
ATOM 3384 C CA . GLU B 1 45 ? 22.34119 27.71348 20.36642 1.000 20.11304 45 GLU B CA 1
ATOM 3385 C C . GLU B 1 45 ? 22.69666 26.43966 21.11724 1.000 24.84904 45 GLU B C 1
ATOM 3386 O O . GLU B 1 45 ? 22.79596 26.45703 22.34777 1.000 23.20597 45 GLU B O 1
ATOM 3392 N N . VAL B 1 46 ? 22.90676 25.34808 20.39142 1.000 14.89030 46 VAL B N 1
ATOM 3393 C CA . VAL B 1 46 ? 23.21479 24.05618 21.00750 1.000 16.19693 46 VAL B CA 1
ATOM 3394 C C . VAL B 1 46 ? 24.46102 23.46338 20.35703 1.000 15.84982 46 VAL B C 1
ATOM 3395 O O . VAL B 1 46 ? 24.74408 23.68336 19.17435 1.000 17.85908 46 VAL B O 1
ATOM 3399 N N . LEU B 1 47 ? 25.20531 22.68893 21.12848 1.000 12.70151 47 LEU B N 1
ATOM 3400 C CA . LEU B 1 47 ? 26.36915 21.98688 20.59847 1.000 11.14103 47 LEU B CA 1
ATOM 3401 C C . LEU B 1 47 ? 25.93360 20.67507 19.92075 1.000 17.00629 47 LEU B C 1
ATOM 3402 O O . LEU B 1 47 ? 25.28905 19.82387 20.54346 1.000 15.67223 47 LEU B O 1
ATOM 3407 N N . ASN B 1 48 ? 26.31895 20.50464 18.65810 1.000 14.46637 48 ASN B N 1
ATOM 3408 C CA . ASN B 1 48 ? 25.84219 19.38092 17.86231 1.000 15.89303 48 ASN B CA 1
ATOM 3409 C C . ASN B 1 48 ? 26.79033 18.20308 18.06537 1.000 17.82482 48 ASN B C 1
ATOM 3410 O O . ASN B 1 48 ? 27.92009 18.21948 17.57109 1.000 12.67910 48 ASN B O 1
ATOM 3415 N N . PHE B 1 49 ? 26.30402 17.14440 18.75321 1.000 8.66569 49 PHE B N 1
ATOM 3416 C CA . PHE B 1 49 ? 27.07085 15.92768 18.96589 1.000 9.48856 49 PHE B CA 1
ATOM 3417 C C . PHE B 1 49 ? 26.42880 14.71563 18.26926 1.000 16.69254 49 PHE B C 1
ATOM 3418 O O . PHE B 1 49 ? 26.64516 13.55125 18.66597 1.000 14.77466 49 PHE B O 1
ATOM 3426 N N . CYS B 1 50 ? 25.69987 14.97241 17.17042 1.000 10.91119 50 CYS B N 1
ATOM 3427 C CA . CYS B 1 50 ? 25.09854 13.85776 16.44601 1.000 12.11823 50 CYS B CA 1
ATOM 3428 C C . CYS B 1 50 ? 25.19614 14.01099 14.93310 1.000 14.96292 50 CYS B C 1
ATOM 3429 O O . CYS B 1 50 ? 24.42160 13.37253 14.19744 1.000 13.37817 50 CYS B O 1
ATOM 3432 N N . ALA B 1 51 ? 26.18728 14.76477 14.42741 1.000 12.02766 51 ALA B N 1
ATOM 3433 C CA . ALA B 1 51 ? 26.33833 14.90973 12.98472 1.000 10.75411 51 ALA B CA 1
ATOM 3434 C C . ALA B 1 51 ? 27.42476 13.98920 12.46137 1.000 7.44104 51 ALA B C 1
ATOM 3435 O O . ALA B 1 51 ? 28.28816 13.53634 13.21757 1.000 12.29398 51 ALA B O 1
ATOM 3437 N N . ASN B 1 52 ? 27.35218 13.65765 11.15497 1.000 8.44677 52 ASN B N 1
ATOM 3438 C CA . ASN B 1 52 ? 28.43573 12.93553 10.49534 1.000 10.20133 52 ASN B CA 1
ATOM 3439 C C . ASN B 1 52 ? 29.52250 13.90106 9.97660 1.000 12.63128 52 ASN B C 1
ATOM 3440 O O . ASN B 1 52 ? 30.26687 13.55467 9.05418 1.000 11.64546 52 ASN B O 1
ATOM 3445 N N . ASN B 1 53 ? 29.58486 15.10133 10.54657 1.000 11.49708 53 ASN B N 1
ATOM 3446 C CA . ASN B 1 53 ? 30.49040 16.19142 10.14898 1.000 15.24761 53 ASN B CA 1
ATOM 3447 C C . ASN B 1 53 ? 31.86405 16.02878 10.83007 1.000 13.06852 53 ASN B C 1
ATOM 3448 O O . ASN B 1 53 ? 32.31795 16.88471 11.58871 1.000 16.39363 53 ASN B O 1
ATOM 3453 N N . TYR B 1 54 ? 32.50961 14.88860 10.54347 1.000 10.74433 54 TYR B N 1
ATOM 3454 C CA . TYR B 1 54 ? 33.60044 14.38596 11.38417 1.000 12.16649 54 TYR B CA 1
ATOM 3455 C C . TYR B 1 54 ? 34.83178 15.31332 11.38227 1.000 16.61912 54 TYR B C 1
ATOM 3456 O O . TYR B 1 54 ? 35.53537 15.41223 12.40044 1.000 14.75123 54 TYR B O 1
ATOM 3465 N N . LEU B 1 55 ? 35.09992 16.00413 10.27180 1.000 18.68297 55 LEU B N 1
ATOM 3466 C CA . LEU B 1 55 ? 36.25558 16.90277 10.20355 1.000 15.17106 55 LEU B CA 1
ATOM 3467 C C . LEU B 1 55 ? 35.84182 18.36725 10.17266 1.000 21.68287 55 LEU B C 1
ATOM 3468 O O . LEU B 1 55 ? 36.66873 19.22826 9.85119 1.000 24.95481 55 LEU B O 1
ATOM 3473 N N . GLY B 1 56 ? 34.58478 18.67307 10.50782 1.000 13.05268 56 GLY B N 1
ATOM 3474 C CA . GLY B 1 56 ? 34.08558 20.03929 10.46166 1.000 19.94132 56 GLY B CA 1
ATOM 3475 C C . GLY B 1 56 ? 34.08249 20.66637 9.07596 1.000 20.33664 56 GLY B C 1
ATOM 3476 O O . GLY B 1 56 ? 34.07989 21.89960 8.95652 1.000 18.87485 56 GLY B O 1
ATOM 3477 N N . LEU B 1 57 ? 34.03251 19.86289 8.02340 1.000 14.64145 57 LEU B N 1
ATOM 3478 C CA . LEU B 1 57 ? 34.10558 20.43053 6.67167 1.000 16.64917 57 LEU B CA 1
ATOM 3479 C C . LEU B 1 57 ? 32.77147 20.93426 6.13644 1.000 18.64459 57 LEU B C 1
ATOM 3480 O O . LEU B 1 57 ? 32.77449 21.64942 5.11875 1.000 14.64538 57 LEU B O 1
ATOM 3485 N N . ALA B 1 58 ? 31.64196 20.59402 6.79185 1.000 10.89716 58 ALA B N 1
ATOM 3486 C CA . ALA B 1 58 ? 30.31124 20.95843 6.27655 1.000 11.71558 58 ALA B CA 1
ATOM 3487 C C . ALA B 1 58 ? 30.12702 22.46740 6.10928 1.000 15.20391 58 ALA B C 1
ATOM 3488 O O . ALA B 1 58 ? 29.28362 22.91515 5.30135 1.000 12.49753 58 ALA B O 1
ATOM 3490 N N . ASN B 1 59 ? 30.84656 23.26577 6.90949 1.000 13.49144 59 ASN B N 1
ATOM 3491 C CA . ASN B 1 59 ? 30.81363 24.71334 6.75867 1.000 11.98055 59 ASN B CA 1
ATOM 3492 C C . ASN B 1 59 ? 32.20732 25.30540 6.56956 1.000 16.72080 59 ASN B C 1
ATOM 3493 O O . ASN B 1 59 ? 32.42995 26.46720 6.92634 1.000 18.42170 59 ASN B O 1
ATOM 3498 N N . HIS B 1 60 ? 33.14839 24.52874 6.06860 1.000 10.94792 60 HIS B N 1
ATOM 3499 C CA . HIS B 1 60 ? 34.53097 25.01046 5.94432 1.000 16.97971 60 HIS B CA 1
ATOM 3500 C C . HIS B 1 60 ? 34.66337 26.05604 4.83106 1.000 17.37557 60 HIS B C 1
ATOM 3501 O O . HIS B 1 60 ? 34.15694 25.86260 3.71262 1.000 12.62527 60 HIS B O 1
ATOM 3508 N N . PRO B 1 61 ? 35.32715 27.18009 5.09890 1.000 20.83210 61 PRO B N 1
ATOM 3509 C CA . PRO B 1 61 ? 35.37504 28.26387 4.10066 1.000 18.25155 61 PRO B CA 1
ATOM 3510 C C . PRO B 1 61 ? 35.96859 27.84959 2.75411 1.000 17.49417 61 PRO B C 1
ATOM 3511 O O . PRO B 1 61 ? 35.53319 28.36157 1.70941 1.000 25.49225 61 PRO B O 1
ATOM 3515 N N . ALA B 1 62 ? 36.90372 26.89797 2.74265 1.000 19.58017 62 ALA B N 1
ATOM 3516 C CA . ALA B 1 62 ? 37.53048 26.49480 1.48296 1.000 19.10858 62 ALA B CA 1
ATOM 3517 C C . ALA B 1 62 ? 36.53377 25.80002 0.56387 1.000 26.92791 62 ALA B C 1
ATOM 3518 O O . ALA B 1 62 ? 36.52701 26.01273 -0.66337 1.000 24.30764 62 ALA B O 1
ATOM 3520 N N . LEU B 1 63 ? 35.66322 24.98868 1.14773 1.000 20.36305 63 LEU B N 1
ATOM 3521 C CA . LEU B 1 63 ? 34.65218 24.29329 0.36885 1.000 19.37655 63 LEU B CA 1
ATOM 3522 C C . LEU B 1 63 ? 33.58845 25.24430 -0.14862 1.000 16.39032 63 LEU B C 1
ATOM 3523 O O . LEU B 1 63 ? 33.11766 25.09522 -1.27910 1.000 21.42775 63 LEU B O 1
ATOM 3528 N N . ILE B 1 64 ? 33.16358 26.20611 0.66672 1.000 12.95903 64 ILE B N 1
ATOM 3529 C CA . ILE B 1 64 ? 32.15526 27.14947 0.20793 1.000 16.49424 64 ILE B CA 1
ATOM 3530 C C . ILE B 1 64 ? 32.71383 27.97538 -0.94344 1.000 20.77397 64 ILE B C 1
ATOM 3531 O O . ILE B 1 64 ? 32.04211 28.17631 -1.96976 1.000 19.25416 64 ILE B O 1
ATOM 3536 N N . GLU B 1 65 ? 33.98069 28.38254 -0.83185 1.000 19.22226 65 GLU B N 1
ATOM 3537 C CA . GLU B 1 65 ? 34.57283 29.14747 -1.93830 1.000 28.57065 65 GLU B CA 1
ATOM 3538 C C . GLU B 1 65 ? 34.71764 28.29395 -3.19883 1.000 26.38761 65 GLU B C 1
ATOM 3539 O O . GLU B 1 65 ? 34.42788 28.76373 -4.30996 1.000 21.91374 65 GLU B O 1
ATOM 3545 N N . ALA B 1 66 ? 35.18522 27.04629 -3.05818 1.000 21.82633 66 ALA B N 1
ATOM 3546 C CA . ALA B 1 66 ? 35.29199 26.17413 -4.21863 1.000 18.12168 66 ALA B CA 1
ATOM 3547 C C . ALA B 1 66 ? 33.92353 25.84168 -4.82154 1.000 21.98394 66 ALA B C 1
ATOM 3548 O O . ALA B 1 66 ? 33.79249 25.72341 -6.04137 1.000 26.19570 66 ALA B O 1
ATOM 3550 N N . GLY B 1 67 ? 32.88414 25.71624 -4.00610 1.000 20.08728 67 GLY B N 1
ATOM 3551 C CA . GLY B 1 67 ? 31.56647 25.48192 -4.56928 1.000 21.33839 67 GLY B CA 1
ATOM 3552 C C . GLY B 1 67 ? 31.08947 26.67344 -5.38008 1.000 23.86525 67 GLY B C 1
ATOM 3553 O O . GLY B 1 67 ? 30.53969 26.52370 -6.48113 1.000 20.05631 67 GLY B O 1
ATOM 3554 N N . LYS B 1 68 ? 31.31989 27.87750 -4.86344 1.000 21.45616 68 LYS B N 1
ATOM 3555 C CA . LYS B 1 68 ? 30.91978 29.06795 -5.60219 1.000 23.75374 68 LYS B CA 1
ATOM 3556 C C . LYS B 1 68 ? 31.69190 29.18236 -6.91346 1.000 21.72620 68 LYS B C 1
ATOM 3557 O O . LYS B 1 68 ? 31.11201 29.49250 -7.96420 1.000 21.07566 68 LYS B O 1
ATOM 3563 N N . ALA B 1 69 ? 33.01323 28.95725 -6.85758 1.000 27.90423 69 ALA B N 1
ATOM 3564 C CA . ALA B 1 69 ? 33.84979 29.01304 -8.05898 1.000 26.29350 69 ALA B CA 1
ATOM 3565 C C . ALA B 1 69 ? 33.42627 27.97404 -9.07648 1.000 38.11407 69 ALA B C 1
ATOM 3566 O O . ALA B 1 69 ? 33.37741 28.25341 -10.27863 1.000 30.85211 69 ALA B O 1
ATOM 3568 N N . GLY B 1 70 ? 33.10846 26.77075 -8.61163 1.000 24.28699 70 GLY B N 1
ATOM 3569 C CA . GLY B 1 70 ? 32.61307 25.75475 -9.50425 1.000 28.08096 70 GLY B CA 1
ATOM 3570 C C . GLY B 1 70 ? 31.32354 26.17055 -10.16736 1.000 18.71284 70 GLY B C 1
ATOM 3571 O O . GLY B 1 70 ? 31.07828 25.82812 -11.31625 1.000 29.06284 70 GLY B O 1
ATOM 3572 N N . MET B 1 71 ? 30.46457 26.88739 -9.44965 1.000 19.56788 71 MET B N 1
ATOM 3573 C CA . MET B 1 71 ? 29.25932 27.35806 -10.13337 1.000 20.59638 71 MET B CA 1
ATOM 3574 C C . MET B 1 71 ? 29.59383 28.44478 -11.15833 1.000 22.11315 71 MET B C 1
ATOM 3575 O O . MET B 1 71 ? 28.97699 28.50031 -12.22577 1.000 18.97789 71 MET B O 1
ATOM 3580 N N . ASP B 1 72 ? 30.58403 29.28331 -10.87388 1.000 23.28220 72 ASP B N 1
ATOM 3581 C CA . ASP B 1 72 ? 30.94359 30.31582 -11.85250 1.000 26.77373 72 ASP B CA 1
ATOM 3582 C C . ASP B 1 72 ? 31.53229 29.69256 -13.12090 1.000 25.58609 72 ASP B C 1
ATOM 3583 O O . ASP B 1 72 ? 31.26302 30.15496 -14.23698 1.000 30.47377 72 ASP B O 1
ATOM 3588 N N . GLU B 1 73 ? 32.30924 28.62329 -12.97518 1.000 22.72227 73 GLU B N 1
ATOM 3589 C CA . GLU B 1 73 ? 33.01445 28.02000 -14.10215 1.000 20.09657 73 GLU B CA 1
ATOM 3590 C C . GLU B 1 73 ? 32.23131 26.91416 -14.80143 1.000 34.62912 73 GLU B C 1
ATOM 3591 O O . GLU B 1 73 ? 32.35313 26.74719 -16.02367 1.000 27.28653 73 GLU B O 1
ATOM 3597 N N . HIS B 1 74 ? 31.42445 26.14915 -14.06788 1.000 18.45054 74 HIS B N 1
ATOM 3598 C CA . HIS B 1 74 ? 30.80077 24.95758 -14.62368 1.000 18.94707 74 HIS B CA 1
ATOM 3599 C C . HIS B 1 74 ? 29.29522 24.97015 -14.44268 1.000 17.16706 74 HIS B C 1
ATOM 3600 O O . HIS B 1 74 ? 28.63356 24.01058 -14.84570 1.000 22.50288 74 HIS B O 1
ATOM 3607 N N . GLY B 1 75 ? 28.73672 26.03992 -13.88189 1.000 15.84665 75 GLY B N 1
ATOM 3608 C CA . GLY B 1 75 ? 27.30045 26.24082 -13.87454 1.000 17.80851 75 GLY B CA 1
ATOM 3609 C C . GLY B 1 75 ? 26.66517 25.63554 -12.63749 1.000 18.92710 75 GLY B C 1
ATOM 3610 O O . GLY B 1 75 ? 27.33328 25.09155 -11.75652 1.000 17.08510 75 GLY B O 1
ATOM 3611 N N . PHE B 1 76 ? 25.33662 25.73008 -12.58415 1.000 16.01285 76 PHE B N 1
ATOM 3612 C CA . PHE B 1 76 ? 24.60424 25.23526 -11.42056 1.000 16.29801 76 PHE B CA 1
ATOM 3613 C C . PHE B 1 76 ? 24.23848 23.75423 -11.52862 1.000 16.84345 76 PHE B C 1
ATOM 3614 O O . PHE B 1 76 ? 24.29245 23.03885 -10.52255 1.000 13.54551 76 PHE B O 1
ATOM 3622 N N . GLY B 1 77 ? 23.80027 23.27755 -12.69746 1.000 12.49695 77 GLY B N 1
ATOM 3623 C CA . GLY B 1 77 ? 23.44122 21.87115 -12.83985 1.000 15.76231 77 GLY B CA 1
ATOM 3624 C C . GLY B 1 77 ? 23.82254 21.32914 -14.20548 1.000 14.19395 77 GLY B C 1
ATOM 3625 O O . GLY B 1 77 ? 24.08292 22.08281 -15.13576 1.000 14.91681 77 GLY B O 1
ATOM 3626 N N . MET B 1 78 ? 23.84971 19.98874 -14.30800 1.000 12.33452 78 MET B N 1
ATOM 3627 C CA . MET B 1 78 ? 24.06415 19.34746 -15.60238 1.000 12.69583 78 MET B CA 1
ATOM 3628 C C . MET B 1 78 ? 22.77932 19.09830 -16.36390 1.000 15.85700 78 MET B C 1
ATOM 3629 O O . MET B 1 78 ? 22.80502 19.04891 -17.60437 1.000 18.92760 78 MET B O 1
ATOM 3634 N N . ALA B 1 79 ? 21.66334 18.89907 -15.66084 1.000 10.92849 79 ALA B N 1
ATOM 3635 C CA . ALA B 1 79 ? 20.37810 18.54475 -16.30058 1.000 11.38328 79 ALA B CA 1
ATOM 3636 C C . ALA B 1 79 ? 20.52671 17.38348 -17.29056 1.000 16.19055 79 ALA B C 1
ATOM 3637 O O . ALA B 1 79 ? 19.90383 17.36671 -18.35327 1.000 12.92869 79 ALA B O 1
ATOM 3639 N N . SER B 1 80 ? 21.32249 16.37389 -16.92763 1.000 8.85669 80 SER B N 1
ATOM 3640 C CA . SER B 1 80 ? 21.50084 15.23382 -17.80517 1.000 11.39812 80 SER B CA 1
ATOM 3641 C C . SER B 1 80 ? 22.10733 14.08694 -17.00082 1.000 13.43759 80 SER B C 1
ATOM 3642 O O . SER B 1 80 ? 22.81720 14.31928 -16.03057 1.000 12.84519 80 SER B O 1
ATOM 3645 N N . VAL B 1 81 ? 21.81010 12.85435 -17.41366 1.000 12.32012 81 VAL B N 1
ATOM 3646 C CA . VAL B 1 81 ? 22.60789 11.71523 -16.93908 1.000 12.70028 81 VAL B CA 1
ATOM 3647 C C . VAL B 1 81 ? 24.00136 11.79540 -17.56034 1.000 18.86130 81 VAL B C 1
ATOM 3648 O O . VAL B 1 81 ? 24.24147 12.50581 -18.55031 1.000 14.79139 81 VAL B O 1
ATOM 3652 N N . ARG B 1 82 ? 24.95585 11.09497 -16.94068 1.000 11.56088 82 ARG B N 1
ATOM 3653 C CA . ARG B 1 82 ? 26.35872 11.24927 -17.34898 1.000 9.98150 82 ARG B CA 1
ATOM 3654 C C . ARG B 1 82 ? 26.57837 10.94625 -18.84221 1.000 16.57897 82 ARG B C 1
ATOM 3655 O O . ARG B 1 82 ? 27.27328 11.70347 -19.52928 1.000 20.43472 82 ARG B O 1
ATOM 3663 N N . PHE B 1 83 ? 26.00803 9.84822 -19.36537 1.000 13.92441 83 PHE B N 1
ATOM 3664 C CA . PHE B 1 83 ? 26.42032 9.42228 -20.70850 1.000 18.31740 83 PHE B CA 1
ATOM 3665 C C . PHE B 1 83 ? 25.77016 10.21441 -21.83116 1.000 22.53386 83 PHE B C 1
ATOM 3666 O O . PHE B 1 83 ? 26.21015 10.07317 -22.98192 1.000 22.25448 83 PHE B O 1
ATOM 3674 N N . ILE B 1 84 ? 24.75249 11.02808 -21.55263 1.000 13.61890 84 ILE B N 1
ATOM 3675 C CA . ILE B 1 84 ? 24.11387 11.83056 -22.60699 1.000 12.70883 84 ILE B CA 1
ATOM 3676 C C . ILE B 1 84 ? 24.86635 13.15256 -22.71319 1.000 17.05774 84 ILE B C 1
ATOM 3677 O O . ILE B 1 84 ? 25.70084 13.30681 -23.60668 1.000 18.81537 84 ILE B O 1
ATOM 3682 N N . CYS B 1 85 ? 24.63769 14.11253 -21.81295 1.000 13.33337 85 CYS B N 1
ATOM 3683 C CA . CYS B 1 85 ? 25.47645 15.32300 -21.79880 1.000 15.84224 85 CYS B CA 1
ATOM 3684 C C . CYS B 1 85 ? 25.69370 15.80511 -20.36716 1.000 16.97432 85 CYS B C 1
ATOM 3685 O O . CYS B 1 85 ? 25.79117 17.01242 -20.09398 1.000 14.84735 85 CYS B O 1
ATOM 3688 N N . GLY B 1 86 ? 25.84471 14.86171 -19.44239 1.000 14.57878 86 GLY B N 1
ATOM 3689 C CA . GLY B 1 86 ? 26.03907 15.19521 -18.04043 1.000 11.89675 86 GLY B CA 1
ATOM 3690 C C . GLY B 1 86 ? 27.45734 15.08751 -17.51124 1.000 14.53950 86 GLY B C 1
ATOM 3691 O O . GLY B 1 86 ? 27.65488 15.21443 -16.29934 1.000 17.32753 86 GLY B O 1
ATOM 3692 N N . THR B 1 87 ? 28.45232 14.83426 -18.35188 1.000 16.65059 87 THR B N 1
ATOM 3693 C CA . THR B 1 87 ? 29.82736 14.62938 -17.88767 1.000 15.95688 87 THR B CA 1
ATOM 3694 C C . THR B 1 87 ? 30.63316 15.88126 -18.20616 1.000 17.48432 87 THR B C 1
ATOM 3695 O O . THR B 1 87 ? 30.71897 16.28410 -19.37871 1.000 22.87364 87 THR B O 1
ATOM 3699 N N . GLN B 1 88 ? 31.18542 16.51802 -17.17737 1.000 16.96083 88 GLN B N 1
ATOM 3700 C CA . GLN B 1 88 ? 32.14254 17.60333 -17.33398 1.000 13.53272 88 GLN B CA 1
ATOM 3701 C C . GLN B 1 88 ? 33.56502 17.10734 -17.08498 1.000 22.76460 88 GLN B C 1
ATOM 3702 O O . GLN B 1 88 ? 33.79026 15.99633 -16.59281 1.000 15.80933 88 GLN B O 1
ATOM 3708 N N . ASP B 1 89 ? 34.54684 17.94619 -17.45043 1.000 18.43991 89 ASP B N 1
ATOM 3709 C CA . ASP B 1 89 ? 35.92532 17.60661 -17.10118 1.000 18.09007 89 ASP B CA 1
ATOM 3710 C C . ASP B 1 89 ? 36.08115 17.41251 -15.59245 1.000 17.29929 89 ASP B C 1
ATOM 3711 O O . ASP B 1 89 ? 36.77465 16.48954 -15.14983 1.000 20.61412 89 ASP B O 1
ATOM 3716 N N . ILE B 1 90 ? 35.38704 18.22336 -14.78965 1.000 16.37988 90 ILE B N 1
ATOM 3717 C CA . ILE B 1 90 ? 35.56354 18.10978 -13.34098 1.000 16.54806 90 ILE B CA 1
ATOM 3718 C C . ILE B 1 90 ? 35.00113 16.79553 -12.78652 1.000 19.17730 90 ILE B C 1
ATOM 3719 O O . ILE B 1 90 ? 35.52983 16.29311 -11.78798 1.000 17.81533 90 ILE B O 1
ATOM 3724 N N . HIS B 1 91 ? 33.95927 16.20200 -13.40395 1.000 17.25308 91 HIS B N 1
ATOM 3725 C CA . HIS B 1 91 ? 33.52929 14.86668 -12.96349 1.000 16.55289 91 HIS B CA 1
ATOM 3726 C C . HIS B 1 91 ? 34.66564 13.86436 -13.09939 1.000 18.87422 91 HIS B C 1
ATOM 3727 O O . HIS B 1 91 ? 34.93251 13.07845 -12.18164 1.000 14.74059 91 HIS B O 1
ATOM 3734 N N . LYS B 1 92 ? 35.35439 13.87877 -14.24794 1.000 17.06246 92 LYS B N 1
ATOM 3735 C CA . LYS B 1 92 ? 36.45801 12.95267 -14.46013 1.000 18.37721 92 LYS B CA 1
ATOM 3736 C C . LYS B 1 92 ? 37.62500 13.26845 -13.54141 1.000 14.79001 92 LYS B C 1
ATOM 3737 O O . LYS B 1 92 ? 38.27949 12.35486 -13.03677 1.000 18.11960 92 LYS B O 1
ATOM 3743 N N . GLU B 1 93 ? 37.89920 14.55806 -13.31795 1.000 17.76139 93 GLU B N 1
ATOM 3744 C CA . GLU B 1 93 ? 38.95410 14.95919 -12.38594 1.000 14.62131 93 GLU B CA 1
ATOM 3745 C C . GLU B 1 93 ? 38.65071 14.45726 -10.97318 1.000 25.25091 93 GLU B C 1
ATOM 3746 O O . GLU B 1 93 ? 39.53247 13.93019 -10.27445 1.000 17.82469 93 GLU B O 1
ATOM 3752 N N . LEU B 1 94 ? 37.40269 14.63612 -10.52097 1.000 18.53732 94 LEU B N 1
ATOM 3753 C CA . LEU B 1 94 ? 37.05090 14.14436 -9.19373 1.000 11.74921 94 LEU B CA 1
ATOM 3754 C C . LEU B 1 94 ? 37.21264 12.63549 -9.11613 1.000 11.87726 94 LEU B C 1
ATOM 3755 O O . LEU B 1 94 ? 37.74165 12.12413 -8.12261 1.000 16.32657 94 LEU B O 1
ATOM 3760 N N . GLU B 1 95 ? 36.77762 11.91485 -10.15029 1.000 14.67396 95 GLU B N 1
ATOM 3761 C CA . GLU B 1 95 ? 36.88153 10.45804 -10.12797 1.000 16.63130 95 GLU B CA 1
ATOM 3762 C C . GLU B 1 95 ? 38.33698 10.00831 -10.07687 1.000 24.57972 95 GLU B C 1
ATOM 3763 O O . GLU B 1 95 ? 38.67480 9.06318 -9.35016 1.000 17.06582 95 GLU B O 1
ATOM 3769 N N . GLN B 1 96 ? 39.21736 10.69375 -10.81346 1.000 22.07265 96 GLN B N 1
ATOM 3770 C CA . GLN B 1 96 ? 40.64356 10.37589 -10.76218 1.000 24.71610 96 GLN B CA 1
ATOM 3771 C C . GLN B 1 96 ? 41.23452 10.66548 -9.38712 1.000 20.84294 96 GLN B C 1
ATOM 3772 O O . GLN B 1 96 ? 42.00589 9.85414 -8.84198 1.000 22.68125 96 GLN B O 1
ATOM 3778 N N . LYS B 1 97 ? 40.87831 11.80722 -8.80120 1.000 18.30350 97 LYS B N 1
ATOM 3779 C CA . LYS B 1 97 ? 41.43693 12.12998 -7.50380 1.000 19.25391 97 LYS B CA 1
ATOM 3780 C C . LYS B 1 97 ? 40.92697 11.16305 -6.43529 1.000 26.97745 97 LYS B C 1
ATOM 3781 O O . LYS B 1 97 ? 41.68315 10.78235 -5.54110 1.000 20.48323 97 LYS B O 1
ATOM 3787 N N . LEU B 1 98 ? 39.64545 10.76538 -6.49195 1.000 18.17534 98 LEU B N 1
ATOM 3788 C CA . LEU B 1 98 ? 39.14732 9.76130 -5.53528 1.000 16.22550 98 LEU B CA 1
ATOM 3789 C C . LEU B 1 98 ? 39.85519 8.42912 -5.71889 1.000 16.95604 98 LEU B C 1
ATOM 3790 O O . LEU B 1 98 ? 40.15073 7.73670 -4.73430 1.000 20.10981 98 LEU B O 1
ATOM 3795 N N . SER B 1 99 ? 40.07521 8.01576 -6.97126 1.000 17.86817 99 SER B N 1
ATOM 3796 C CA . SER B 1 99 ? 40.75675 6.74529 -7.20564 1.000 21.69631 99 SER B CA 1
ATOM 3797 C C . SER B 1 99 ? 42.13108 6.74052 -6.56116 1.000 25.49513 99 SER B C 1
ATOM 3798 O O . SER B 1 99 ? 42.50954 5.77025 -5.89523 1.000 22.91336 99 SER B O 1
ATOM 3801 N N . THR B 1 100 ? 42.89313 7.81715 -6.74841 1.000 23.51557 100 THR B N 1
ATOM 3802 C CA . THR B 1 100 ? 44.21224 7.83351 -6.11472 1.000 34.63660 100 THR B CA 1
ATOM 3803 C C . THR B 1 100 ? 44.09304 7.94829 -4.59584 1.000 34.62903 100 THR B C 1
ATOM 3804 O O . THR B 1 100 ? 44.85212 7.30027 -3.86480 1.000 25.87943 100 THR B O 1
ATOM 3808 N N . PHE B 1 101 ? 43.14572 8.75953 -4.10285 1.000 23.16530 101 PHE B N 1
ATOM 3809 C CA . PHE B 1 101 ? 42.96237 8.90272 -2.65995 1.000 30.94784 101 PHE B CA 1
ATOM 3810 C C . PHE B 1 101 ? 42.71206 7.54986 -2.00938 1.000 22.90609 101 PHE B C 1
ATOM 3811 O O . PHE B 1 101 ? 43.22049 7.26728 -0.92000 1.000 30.06406 101 PHE B O 1
ATOM 3819 N N . LEU B 1 102 ? 41.93372 6.70446 -2.66230 1.000 23.18517 102 LEU B N 1
ATOM 3820 C CA . LEU B 1 102 ? 41.53560 5.42018 -2.12775 1.000 17.35127 102 LEU B CA 1
ATOM 3821 C C . LEU B 1 102 ? 42.47231 4.27422 -2.50240 1.000 28.98657 102 LEU B C 1
ATOM 3822 O O . LEU B 1 102 ? 42.28109 3.16140 -1.99548 1.000 23.98612 102 LEU B O 1
ATOM 3827 N N . GLY B 1 103 ? 43.45167 4.49374 -3.38700 1.000 25.74984 103 GLY B N 1
ATOM 3828 C CA . GLY B 1 103 ? 44.31222 3.39373 -3.79867 1.000 27.60742 103 GLY B CA 1
ATOM 3829 C C . GLY B 1 103 ? 43.65382 2.40073 -4.73346 1.000 22.05895 103 GLY B C 1
ATOM 3830 O O . GLY B 1 103 ? 43.95385 1.21102 -4.67882 1.000 25.82029 103 GLY B O 1
ATOM 3831 N N . LYS B 1 104 ? 42.71861 2.85712 -5.56958 1.000 27.01460 104 LYS B N 1
ATOM 3832 C CA . LYS B 1 104 ? 42.02539 2.02582 -6.53826 1.000 17.41175 104 LYS B CA 1
ATOM 3833 C C . LYS B 1 104 ? 42.24627 2.59296 -7.94161 1.000 13.43107 104 LYS B C 1
ATOM 3834 O O . LYS B 1 104 ? 42.64480 3.75239 -8.10887 1.000 23.74593 104 LYS B O 1
ATOM 3840 N N . GLU B 1 105 ? 41.94412 1.77749 -8.93837 1.000 18.08279 105 GLU B N 1
ATOM 3841 C CA . GLU B 1 105 ? 42.22730 2.12808 -10.33205 1.000 27.45301 105 GLU B CA 1
ATOM 3842 C C . GLU B 1 105 ? 41.26163 3.16334 -10.90578 1.000 21.53344 105 GLU B C 1
ATOM 3843 O O . GLU B 1 105 ? 41.68216 4.05254 -11.66864 1.000 19.19605 105 GLU B O 1
ATOM 3849 N N . ASP B 1 106 ? 39.96831 3.05167 -10.58228 1.000 19.87969 106 ASP B N 1
ATOM 3850 C CA . ASP B 1 106 ? 38.94829 3.91755 -11.16738 1.000 22.74870 106 ASP B CA 1
ATOM 3851 C C . ASP B 1 106 ? 37.81682 4.07756 -10.14800 1.000 21.91211 106 ASP B C 1
ATOM 3852 O O . ASP B 1 106 ? 37.68919 3.29788 -9.20095 1.000 16.68071 106 ASP B O 1
ATOM 3857 N N . THR B 1 107 ? 37.00729 5.10731 -10.35419 1.000 20.67066 107 THR B N 1
ATOM 3858 C CA . THR B 1 107 ? 35.92146 5.46225 -9.44597 1.000 17.70028 107 THR B CA 1
ATOM 3859 C C . THR B 1 107 ? 34.75958 5.94519 -10.30867 1.000 16.02042 107 THR B C 1
ATOM 3860 O O . THR B 1 107 ? 34.97751 6.63588 -11.30276 1.000 17.50393 107 THR B O 1
ATOM 3864 N N . ILE B 1 108 ? 33.52802 5.57585 -9.94186 1.000 18.69607 108 ILE B N 1
ATOM 3865 C CA . ILE B 1 108 ? 32.31574 6.03493 -10.62325 1.000 17.86976 108 ILE B CA 1
ATOM 3866 C C . ILE B 1 108 ? 31.47105 6.81055 -9.60618 1.000 18.23668 108 ILE B C 1
ATOM 3867 O O . ILE B 1 108 ? 31.21647 6.32018 -8.49434 1.000 12.00371 108 ILE B O 1
ATOM 3872 N N . LEU B 1 109 ? 31.07852 8.03032 -9.97802 1.000 15.89519 109 LEU B N 1
ATOM 3873 C CA . LEU B 1 109 ? 30.31465 8.91819 -9.09712 1.000 12.17801 109 LEU B CA 1
ATOM 3874 C C . LEU B 1 109 ? 28.81943 8.69455 -9.22782 1.000 15.85227 109 LEU B C 1
ATOM 3875 O O . LEU B 1 109 ? 28.29471 8.50346 -10.33231 1.000 14.86136 109 LEU B O 1
ATOM 3880 N N . TYR B 1 110 ? 28.12813 8.76570 -8.09264 1.000 12.92639 110 TYR B N 1
ATOM 3881 C CA . TYR B 1 110 ? 26.67110 8.71801 -8.03122 1.000 13.14772 110 TYR B CA 1
ATOM 3882 C C . TYR B 1 110 ? 26.22568 9.90806 -7.21391 1.000 15.59384 110 TYR B C 1
ATOM 3883 O O . TYR B 1 110 ? 27.01754 10.48701 -6.46693 1.000 12.50600 110 TYR B O 1
ATOM 3892 N N . THR B 1 111 ? 24.94082 10.23583 -7.29688 1.000 15.63314 111 THR B N 1
ATOM 3893 C CA . THR B 1 111 ? 24.50314 11.33711 -6.44147 1.000 22.96163 111 THR B CA 1
ATOM 3894 C C . THR B 1 111 ? 24.38193 10.94243 -4.97077 1.000 25.34598 111 THR B C 1
ATOM 3895 O O . THR B 1 111 ? 24.28934 11.84190 -4.13634 1.000 17.57724 111 THR B O 1
ATOM 3899 N N . SER B 1 112 ? 24.43589 9.65251 -4.61835 1.000 20.86430 112 SER B N 1
ATOM 3900 C CA . SER B 1 112 ? 24.52569 9.26919 -3.20409 1.000 23.76649 112 SER B CA 1
ATOM 3901 C C . SER B 1 112 ? 25.19738 7.91131 -3.05864 1.000 18.44421 112 SER B C 1
ATOM 3902 O O . SER B 1 112 ? 25.17437 7.10127 -3.98250 1.000 17.62581 112 SER B O 1
ATOM 3905 N N . CYS B 1 113 ? 25.71755 7.62714 -1.84959 1.000 17.17461 113 CYS B N 1
ATOM 3906 C CA . CYS B 1 113 ? 26.20210 6.26886 -1.60582 1.000 22.37493 113 CYS B CA 1
ATOM 3907 C C . CYS B 1 113 ? 25.04447 5.28434 -1.53912 1.000 14.89390 113 CYS B C 1
ATOM 3908 O O . CYS B 1 113 ? 25.22772 4.08798 -1.85296 1.000 14.91651 113 CYS B O 1
ATOM 3911 N N . PHE B 1 114 ? 23.84456 5.76627 -1.16806 1.000 17.40877 114 PHE B N 1
ATOM 3912 C CA . PHE B 1 114 ? 22.65109 4.90886 -1.24753 1.000 16.08544 114 PHE B CA 1
ATOM 3913 C C . PHE B 1 114 ? 22.50718 4.33904 -2.65293 1.000 14.26333 114 PHE B C 1
ATOM 3914 O O . PHE B 1 114 ? 22.33540 3.12083 -2.84059 1.000 17.74938 114 PHE B O 1
ATOM 3922 N N . ASP B 1 115 ? 22.67189 5.19798 -3.67109 1.000 9.79166 115 ASP B N 1
ATOM 3923 C CA . ASP B 1 115 ? 22.57423 4.75477 -5.05286 1.000 11.96680 115 ASP B CA 1
ATOM 3924 C C . ASP B 1 115 ? 23.79135 3.93955 -5.48424 1.000 13.48213 115 ASP B C 1
ATOM 3925 O O . ASP B 1 115 ? 23.67354 3.05226 -6.33194 1.000 12.49874 115 ASP B O 1
ATOM 3930 N N . ALA B 1 116 ? 24.98266 4.28201 -4.98152 1.000 11.89724 116 ALA B N 1
ATOM 3931 C CA . ALA B 1 116 ? 26.15920 3.49010 -5.33212 1.000 16.28220 116 ALA B CA 1
ATOM 3932 C C . ALA B 1 116 ? 25.95221 2.03854 -4.93069 1.000 13.65896 116 ALA B C 1
ATOM 3933 O O . ALA B 1 116 ? 26.13480 1.12155 -5.75046 1.000 14.69523 116 ALA B O 1
ATOM 3935 N N . ASN B 1 117 ? 25.51516 1.81145 -3.69056 1.000 11.43681 117 ASN B N 1
ATOM 3936 C CA . ASN B 1 117 ? 25.24657 0.43672 -3.25935 1.000 12.39622 117 ASN B CA 1
ATOM 3937 C C . ASN B 1 117 ? 24.08309 -0.16272 -4.04207 1.000 17.84711 117 ASN B C 1
ATOM 3938 O O . ASN B 1 117 ? 24.18317 -1.28499 -4.54036 1.000 14.44172 117 ASN B O 1
ATOM 3943 N N . ALA B 1 118 ? 22.98153 0.59097 -4.21557 1.000 14.17083 118 ALA B N 1
ATOM 3944 C CA . ALA B 1 118 ? 21.83388 0.03269 -4.94619 1.000 15.04164 118 ALA B CA 1
ATOM 3945 C C . ALA B 1 118 ? 22.20943 -0.38125 -6.36038 1.000 18.57189 118 ALA B C 1
ATOM 3946 O O . ALA B 1 118 ? 21.67024 -1.37437 -6.89063 1.000 17.15112 118 ALA B O 1
ATOM 3948 N N . GLY B 1 119 ? 23.12214 0.36331 -6.98466 1.000 13.78251 119 GLY B N 1
ATOM 3949 C CA . GLY B 1 119 ? 23.50494 0.11780 -8.35786 1.000 15.94100 119 GLY B CA 1
ATOM 3950 C C . GLY B 1 119 ? 24.65365 -0.86412 -8.53110 1.000 19.80439 119 GLY B C 1
ATOM 3951 O O . GLY B 1 119 ? 25.06239 -1.11476 -9.66972 1.000 17.64732 119 GLY B O 1
ATOM 3952 N N . LEU B 1 120 ? 25.17566 -1.43802 -7.44517 1.000 14.55799 120 LEU B N 1
ATOM 3953 C CA . LEU B 1 120 ? 26.36193 -2.29627 -7.54998 1.000 15.94604 120 LEU B CA 1
ATOM 3954 C C . LEU B 1 120 ? 25.97535 -3.75415 -7.77844 1.000 21.61554 120 LEU B C 1
ATOM 3955 O O . LEU B 1 120 ? 26.24924 -4.31023 -8.85004 1.000 18.59657 120 LEU B O 1
ATOM 3960 N N . PHE B 1 121 ? 25.27173 -4.36050 -6.81839 1.000 18.37773 121 PHE B N 1
ATOM 3961 C CA . PHE B 1 121 ? 25.24121 -5.82435 -6.73713 1.000 21.83356 121 PHE B CA 1
ATOM 3962 C C . PHE B 1 121 ? 24.56236 -6.45201 -7.94396 1.000 24.95148 121 PHE B C 1
ATOM 3963 O O . PHE B 1 121 ? 25.09802 -7.39051 -8.54724 1.000 28.32500 121 PHE B O 1
ATOM 3971 N N . GLU B 1 122 ? 23.40434 -5.91242 -8.34041 1.000 23.75098 122 GLU B N 1
ATOM 3972 C CA . GLU B 1 122 ? 22.64223 -6.42822 -9.47295 1.000 25.97457 122 GLU B CA 1
ATOM 3973 C C . GLU B 1 122 ? 23.43201 -6.32843 -10.77679 1.000 22.54048 122 GLU B C 1
ATOM 3974 O O . GLU B 1 122 ? 23.23539 -7.13359 -11.69851 1.000 26.85630 122 GLU B O 1
ATOM 3980 N N . THR B 1 123 ? 24.35920 -5.38349 -10.85140 1.000 20.40831 123 THR B N 1
ATOM 3981 C CA . THR B 1 123 ? 25.12295 -5.14817 -12.06848 1.000 25.02320 123 THR B CA 1
ATOM 3982 C C . THR B 1 123 ? 26.28991 -6.12512 -12.24680 1.000 22.50736 123 THR B C 1
ATOM 3983 O O . THR B 1 123 ? 26.66177 -6.43148 -13.38921 1.000 22.35821 123 THR B O 1
ATOM 3987 N N . ILE B 1 124 ? 26.90874 -6.57615 -11.15963 1.000 25.44255 124 ILE B N 1
ATOM 3988 C CA . ILE B 1 124 ? 28.12105 -7.39241 -11.25483 1.000 20.83638 124 ILE B CA 1
ATOM 3989 C C . ILE B 1 124 ? 27.88569 -8.84827 -10.90856 1.000 31.72081 124 ILE B C 1
ATOM 3990 O O . ILE B 1 124 ? 28.78881 -9.67218 -11.14006 1.000 26.38641 124 ILE B O 1
ATOM 3995 N N . LEU B 1 125 ? 26.71154 -9.19871 -10.37577 1.000 23.87746 125 LEU B N 1
ATOM 3996 C CA . LEU B 1 125 ? 26.41190 -10.52941 -9.87487 1.000 32.37145 125 LEU B CA 1
ATOM 3997 C C . LEU B 1 125 ? 25.02202 -10.94915 -10.32729 1.000 31.52224 125 LEU B C 1
ATOM 3998 O O . LEU B 1 125 ? 24.12881 -10.11248 -10.48888 1.000 26.56072 125 LEU B O 1
ATOM 4003 N N . ASP B 1 126 ? 24.84184 -12.25359 -10.54574 1.000 30.19641 126 ASP B N 1
ATOM 4004 C CA . ASP B 1 126 ? 23.52108 -12.78362 -10.88776 1.000 32.31004 126 ASP B CA 1
ATOM 4005 C C . ASP B 1 126 ? 23.32960 -14.10538 -10.14612 1.000 25.20580 126 ASP B C 1
ATOM 4006 O O . ASP B 1 126 ? 24.06865 -14.42108 -9.21313 1.000 31.78159 126 ASP B O 1
ATOM 4011 N N . LYS B 1 127 ? 22.31903 -14.87384 -10.56208 1.000 27.82701 127 LYS B N 1
ATOM 4012 C CA . LYS B 1 127 ? 21.89165 -16.06508 -9.82957 1.000 31.96564 127 LYS B CA 1
ATOM 4013 C C . LYS B 1 127 ? 22.99092 -17.11670 -9.73106 1.000 37.24822 127 LYS B C 1
ATOM 4014 O O . LYS B 1 127 ? 22.97388 -17.93735 -8.80894 1.000 33.49046 127 LYS B O 1
ATOM 4020 N N . GLU B 1 128 ? 23.94785 -17.11571 -10.65390 1.000 32.02236 128 GLU B N 1
ATOM 4021 C CA . GLU B 1 128 ? 25.03728 -18.07018 -10.54549 1.000 35.65599 128 GLU B CA 1
ATOM 4022 C C . GLU B 1 128 ? 25.92327 -17.77862 -9.35010 1.000 43.11917 128 GLU B C 1
ATOM 4023 O O . GLU B 1 128 ? 26.65714 -18.67015 -8.92009 1.000 35.93643 128 GLU B O 1
ATOM 4029 N N . ASP B 1 129 ? 25.84470 -16.56786 -8.78272 1.000 33.21836 129 ASP B N 1
ATOM 4030 C CA . ASP B 1 129 ? 26.81151 -16.05117 -7.82411 1.000 24.69568 129 ASP B CA 1
ATOM 4031 C C . ASP B 1 129 ? 26.25812 -16.06940 -6.39497 1.000 22.47766 129 ASP B C 1
ATOM 4032 O O . ASP B 1 129 ? 25.12080 -16.46029 -6.13568 1.000 24.43565 129 ASP B O 1
ATOM 4037 N N . ALA B 1 130 ? 27.09177 -15.64431 -5.44393 1.000 21.45393 130 ALA B N 1
ATOM 4038 C CA . ALA B 1 130 ? 26.68010 -15.58789 -4.04683 1.000 23.98971 130 ALA B CA 1
ATOM 4039 C C . ALA B 1 130 ? 27.16704 -14.31094 -3.37792 1.000 20.82452 130 ALA B C 1
ATOM 4040 O O . ALA B 1 130 ? 28.28959 -13.86038 -3.61630 1.000 22.25996 130 ALA B O 1
ATOM 4042 N N . ILE B 1 131 ? 26.34533 -13.79077 -2.47389 1.000 22.24340 131 ILE B N 1
ATOM 4043 C CA . ILE B 1 131 ? 26.68097 -12.63112 -1.65160 1.000 23.15695 131 ILE B CA 1
ATOM 4044 C C . ILE B 1 131 ? 26.63890 -13.05828 -0.19588 1.000 19.13220 131 ILE B C 1
ATOM 4045 O O . ILE B 1 131 ? 25.63826 -13.61836 0.25977 1.000 24.87152 131 ILE B O 1
ATOM 4050 N N . ILE B 1 132 ? 27.70622 -12.78124 0.53929 1.000 19.35928 132 ILE B N 1
ATOM 4051 C CA . ILE B 1 132 ? 27.78713 -13.12050 1.95859 1.000 23.68448 132 ILE B CA 1
ATOM 4052 C C . ILE B 1 132 ? 27.90536 -11.82428 2.74260 1.000 18.10848 132 ILE B C 1
ATOM 4053 O O . ILE B 1 132 ? 28.90554 -11.10915 2.60930 1.000 24.76312 132 ILE B O 1
ATOM 4058 N N . SER B 1 133 ? 26.88913 -11.52252 3.56202 1.000 20.32055 133 SER B N 1
ATOM 4059 C CA . SER B 1 133 ? 26.76035 -10.21706 4.20231 1.000 22.72550 133 SER B CA 1
ATOM 4060 C C . SER B 1 133 ? 26.91778 -10.34055 5.70372 1.000 24.13465 133 SER B C 1
ATOM 4061 O O . SER B 1 133 ? 26.32393 -11.22990 6.32211 1.000 22.59117 133 SER B O 1
ATOM 4064 N N . ASP B 1 134 ? 27.64571 -9.39606 6.28820 1.000 24.41708 134 ASP B N 1
ATOM 4065 C CA . ASP B 1 134 ? 27.58664 -9.20502 7.73011 1.000 22.74461 134 ASP B CA 1
ATOM 4066 C C . ASP B 1 134 ? 26.15675 -8.83109 8.12238 1.000 24.09773 134 ASP B C 1
ATOM 4067 O O . ASP B 1 134 ? 25.50496 -8.02387 7.45399 1.000 20.80461 134 ASP B O 1
ATOM 4072 N N . ALA B 1 135 ? 25.65504 -9.46245 9.19435 1.000 25.33426 135 ALA B N 1
ATOM 4073 C CA . ALA B 1 135 ? 24.25231 -9.30474 9.58555 1.000 34.71479 135 ALA B CA 1
ATOM 4074 C C . ALA B 1 135 ? 23.90360 -7.86954 9.95224 1.000 27.83992 135 ALA B C 1
ATOM 4075 O O . ALA B 1 135 ? 22.72861 -7.49908 9.87636 1.000 31.15280 135 ALA B O 1
ATOM 4077 N N . LEU B 1 136 ? 24.89273 -7.05150 10.31504 1.000 31.12813 136 LEU B N 1
ATOM 4078 C CA . LEU B 1 136 ? 24.67179 -5.67156 10.73214 1.000 30.07506 136 LEU B CA 1
ATOM 4079 C C . LEU B 1 136 ? 24.84134 -4.63959 9.61833 1.000 28.00541 136 LEU B C 1
ATOM 4080 O O . LEU B 1 136 ? 24.91282 -3.44873 9.91463 1.000 31.82113 136 LEU B O 1
ATOM 4085 N N . ASN B 1 137 ? 24.87714 -5.05090 8.35792 1.000 22.47268 137 ASN B N 1
ATOM 4086 C CA . ASN B 1 137 ? 25.13647 -4.10816 7.26914 1.000 23.70073 137 ASN B CA 1
ATOM 4087 C C . ASN B 1 137 ? 24.06649 -3.00620 7.14035 1.000 40.11410 137 ASN B C 1
ATOM 4088 O O . ASN B 1 137 ? 22.89404 -3.19142 7.47627 1.000 33.51517 137 ASN B O 1
ATOM 4093 N N . HIS B 1 138 ? 24.50744 -1.86307 6.59921 1.000 38.07747 138 HIS B N 1
ATOM 4094 C CA . HIS B 1 138 ? 23.69353 -0.66965 6.34081 1.000 45.89283 138 HIS B CA 1
ATOM 4095 C C . HIS B 1 138 ? 22.52794 -0.95598 5.39156 1.000 29.12327 138 HIS B C 1
ATOM 4096 O O . HIS B 1 138 ? 22.63818 -1.75712 4.45521 1.000 32.34101 138 HIS B O 1
ATOM 4103 N N . ALA B 1 139 ? 21.43377 -0.19660 5.56556 1.000 33.30608 139 ALA B N 1
ATOM 4104 C CA . ALA B 1 139 ? 20.22032 -0.45474 4.79289 1.000 24.43294 139 ALA B CA 1
ATOM 4105 C C . ALA B 1 139 ? 20.43975 -0.29942 3.29631 1.000 19.63522 139 ALA B C 1
ATOM 4106 O O . ALA B 1 139 ? 19.77595 -0.98946 2.51397 1.000 25.23145 139 ALA B O 1
ATOM 4108 N N . SER B 1 140 ? 21.28916 0.65211 2.85063 1.000 24.62466 140 SER B N 1
ATOM 4109 C CA . SER B 1 140 ? 21.46896 0.75606 1.39712 1.000 26.00178 140 SER B CA 1
ATOM 4110 C C . SER B 1 140 ? 22.16186 -0.48002 0.81927 1.000 21.68651 140 SER B C 1
ATOM 4111 O O . SER B 1 140 ? 21.89895 -0.85353 -0.33640 1.000 18.37716 140 SER B O 1
ATOM 4114 N N . ILE B 1 141 ? 23.05006 -1.11538 1.59499 1.000 24.69010 141 ILE B N 1
ATOM 4115 C CA . ILE B 1 141 ? 23.60716 -2.39830 1.15903 1.000 26.00531 141 ILE B CA 1
ATOM 4116 C C . ILE B 1 141 ? 22.50344 -3.44145 1.06435 1.000 24.35927 141 ILE B C 1
ATOM 4117 O O . ILE B 1 141 ? 22.39271 -4.17415 0.07529 1.000 24.47190 141 ILE B O 1
ATOM 4122 N N . ILE B 1 142 ? 21.67502 -3.53255 2.10533 1.000 24.64457 142 ILE B N 1
ATOM 4123 C CA . ILE B 1 142 ? 20.57405 -4.48998 2.08760 1.000 20.44306 142 ILE B CA 1
ATOM 4124 C C . ILE B 1 142 ? 19.70989 -4.31127 0.84370 1.000 20.50259 142 ILE B C 1
ATOM 4125 O O . ILE B 1 142 ? 19.37662 -5.28124 0.15827 1.000 24.52887 142 ILE B O 1
ATOM 4130 N N . ASP B 1 143 ? 19.35520 -3.05864 0.51088 1.000 22.04175 143 ASP B N 1
ATOM 4131 C CA . ASP B 1 143 ? 18.46129 -2.85443 -0.62654 1.000 24.49056 143 ASP B CA 1
ATOM 4132 C C . ASP B 1 143 ? 19.15108 -3.15235 -1.95893 1.000 19.04338 143 ASP B C 1
ATOM 4133 O O . ASP B 1 143 ? 18.50845 -3.67217 -2.90145 1.000 23.80850 143 ASP B O 1
ATOM 4138 N N . GLY B 1 144 ? 20.45100 -2.85247 -2.05879 1.000 19.51579 144 GLY B N 1
ATOM 4139 C CA . GLY B 1 144 ? 21.17486 -3.26983 -3.24595 1.000 20.79887 144 GLY B CA 1
ATOM 4140 C C . GLY B 1 144 ? 21.16861 -4.77859 -3.38598 1.000 22.12137 144 GLY B C 1
ATOM 4141 O O . GLY B 1 144 ? 20.84634 -5.31352 -4.44889 1.000 22.19436 144 GLY B O 1
ATOM 4142 N N . VAL B 1 145 ? 21.40120 -5.48033 -2.27889 1.000 22.04061 145 VAL B N 1
ATOM 4143 C CA . VAL B 1 145 ? 21.36948 -6.94172 -2.32614 1.000 24.56459 145 VAL B CA 1
ATOM 4144 C C . VAL B 1 145 ? 19.98875 -7.43452 -2.73874 1.000 30.98910 145 VAL B C 1
ATOM 4145 O O . VAL B 1 145 ? 19.86721 -8.36090 -3.54848 1.000 28.59324 145 VAL B O 1
ATOM 4149 N N . ARG B 1 146 ? 18.92459 -6.77306 -2.25068 1.000 28.88559 146 ARG B N 1
ATOM 4150 C CA . ARG B 1 146 ? 17.56673 -7.21252 -2.57745 1.000 22.22934 146 ARG B CA 1
ATOM 4151 C C . ARG B 1 146 ? 17.28397 -7.09624 -4.06178 1.000 26.71665 146 ARG B C 1
ATOM 4152 O O . ARG B 1 146 ? 16.44391 -7.83703 -4.59319 1.000 26.55018 146 ARG B O 1
ATOM 4160 N N . LEU B 1 147 ? 17.92124 -6.14523 -4.75041 1.000 22.49854 147 LEU B N 1
ATOM 4161 C CA . LEU B 1 147 ? 17.71705 -6.12547 -6.20255 1.000 24.48684 147 LEU B CA 1
ATOM 4162 C C . LEU B 1 147 ? 18.50916 -7.20717 -6.95150 1.000 27.31155 147 LEU B C 1
ATOM 4163 O O . LEU B 1 147 ? 18.25080 -7.44039 -8.14555 1.000 28.17691 147 LEU B O 1
ATOM 4168 N N . CYS B 1 148 ? 19.44609 -7.86848 -6.27939 1.000 28.28555 148 CYS B N 1
ATOM 4169 C CA . CYS B 1 148 ? 20.35913 -8.82026 -6.90506 1.000 24.37546 148 CYS B CA 1
ATOM 4170 C C . CYS B 1 148 ? 19.79588 -10.24056 -6.85803 1.000 18.60659 148 CYS B C 1
ATOM 4171 O O . CYS B 1 148 ? 19.19656 -10.64372 -5.85860 1.000 25.80532 148 CYS B O 1
ATOM 4174 N N . LYS B 1 149 ? 20.02404 -11.00697 -7.93608 1.000 27.54841 149 LYS B N 1
ATOM 4175 C CA . LYS B 1 149 ? 19.55545 -12.38875 -8.03819 1.000 25.60257 149 LYS B CA 1
ATOM 4176 C C . LYS B 1 149 ? 20.53497 -13.42117 -7.45345 1.000 35.71504 149 LYS B C 1
ATOM 4177 O O . LYS B 1 149 ? 20.23439 -14.61878 -7.48525 1.000 35.67653 149 LYS B O 1
ATOM 4183 N N . ALA B 1 150 ? 21.66956 -12.99929 -6.89430 1.000 28.18927 150 ALA B N 1
ATOM 4184 C CA . ALA B 1 150 ? 22.65359 -13.92916 -6.35069 1.000 29.01237 150 ALA B CA 1
ATOM 4185 C C . ALA B 1 150 ? 22.12303 -14.63765 -5.11440 1.000 34.20457 150 ALA B C 1
ATOM 4186 O O . ALA B 1 150 ? 21.23625 -14.14417 -4.42070 1.000 26.64021 150 ALA B O 1
ATOM 4188 N N . MET B 1 151 ? 22.68350 -15.82182 -4.83860 1.000 29.68931 151 MET B N 1
ATOM 4189 C CA . MET B 1 151 ? 22.38300 -16.49932 -3.58249 1.000 32.11829 151 MET B CA 1
ATOM 4190 C C . MET B 1 151 ? 22.88821 -15.66925 -2.41551 1.000 24.42083 151 MET B C 1
ATOM 4191 O O . MET B 1 151 ? 23.97748 -15.09817 -2.47942 1.000 31.77424 151 MET B O 1
ATOM 4196 N N . ARG B 1 152 ? 22.09573 -15.60700 -1.34639 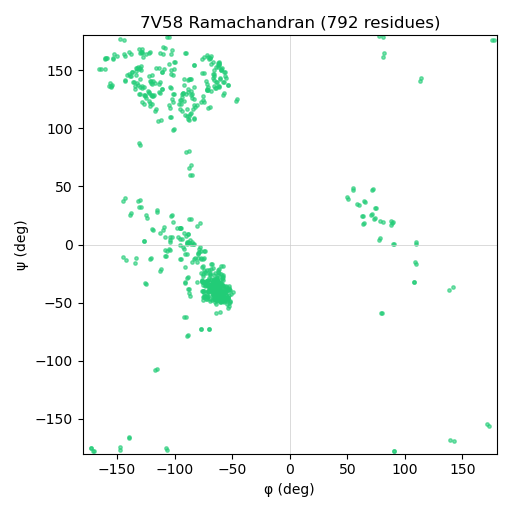1.000 23.89865 152 ARG B N 1
ATOM 4197 C CA . ARG B 1 152 ? 22.38503 -14.76754 -0.18951 1.000 26.27144 152 ARG B CA 1
ATOM 4198 C C . ARG B 1 152 ? 22.73020 -15.59673 1.03110 1.000 26.86593 152 ARG B C 1
ATOM 4199 O O . ARG B 1 152 ? 22.01250 -16.54127 1.37281 1.000 30.61949 152 ARG B O 1
ATOM 4207 N N . PHE B 1 153 ? 23.79273 -15.19278 1.71365 1.000 25.88532 153 PHE B N 1
ATOM 4208 C CA . PHE B 1 153 ? 24.21266 -15.75823 2.97917 1.000 25.80535 153 PHE B CA 1
ATOM 4209 C C . PHE B 1 153 ? 24.51356 -14.64101 3.95760 1.000 32.76563 153 PHE B C 1
ATOM 4210 O O . PHE B 1 153 ? 24.91913 -13.53901 3.57424 1.000 27.76374 153 PHE B O 1
ATOM 4218 N N . ARG B 1 154 ? 24.34214 -14.95588 5.22938 1.000 30.16809 154 ARG B N 1
ATOM 4219 C CA . ARG B 1 154 ? 24.44149 -13.99715 6.31023 1.000 33.84909 154 ARG B CA 1
ATOM 4220 C C . ARG B 1 154 ? 25.32963 -14.58858 7.39158 1.000 33.44757 154 ARG B C 1
ATOM 4221 O O . ARG B 1 154 ? 25.22930 -15.77824 7.70616 1.000 25.90721 154 ARG B O 1
ATOM 4229 N N . TYR B 1 155 ? 26.22367 -13.78004 7.94383 1.000 28.56793 155 TYR B N 1
ATOM 4230 C CA . TYR B 1 155 ? 26.94575 -14.17665 9.14358 1.000 25.67637 155 TYR B CA 1
ATOM 4231 C C . TYR B 1 155 ? 26.69268 -13.15395 10.23724 1.000 28.04075 155 TYR B C 1
ATOM 4232 O O . TYR B 1 155 ? 26.54069 -11.96694 9.95736 1.000 25.58044 155 TYR B O 1
ATOM 4241 N N . SER B 1 156 ? 26.61376 -13.63433 11.47527 1.000 29.78717 156 SER B N 1
ATOM 4242 C CA . SER B 1 156 ? 26.40182 -12.76366 12.62247 1.000 29.04479 156 SER B CA 1
ATOM 4243 C C . SER B 1 156 ? 27.48998 -11.70393 12.68117 1.000 27.28477 156 SER B C 1
ATOM 4244 O O . SER B 1 156 ? 28.63343 -11.94526 12.28446 1.000 25.48874 156 SER B O 1
ATOM 4247 N N . ASN B 1 157 ? 27.12076 -10.52205 13.19598 1.000 24.91326 157 ASN B N 1
ATOM 4248 C CA . ASN B 1 157 ? 28.01113 -9.36018 13.17536 1.000 21.51704 157 ASN B CA 1
ATOM 4249 C C . ASN B 1 157 ? 29.41616 -9.72280 13.63711 1.000 30.72860 157 ASN B C 1
ATOM 4250 O O . ASN B 1 157 ? 29.59954 -10.28812 14.71830 1.000 25.50322 157 ASN B O 1
ATOM 4255 N N . ASN B 1 158 ? 30.40041 -9.44034 12.78439 1.000 27.39189 158 ASN B N 1
ATOM 4256 C CA . ASN B 1 158 ? 31.81302 -9.55592 13.12155 1.000 21.52640 158 ASN B CA 1
ATOM 4257 C C . ASN B 1 158 ? 32.24429 -10.99635 13.42231 1.000 23.70392 158 ASN B C 1
ATOM 4258 O O . ASN B 1 158 ? 33.31704 -11.21657 13.99879 1.000 29.70809 158 ASN B O 1
ATOM 4263 N N . ASN B 1 159 ? 31.46320 -11.99593 13.00864 1.000 24.87444 159 ASN B N 1
ATOM 4264 C CA . ASN B 1 159 ? 31.69932 -13.38596 13.42003 1.000 34.06585 159 ASN B CA 1
ATOM 4265 C C . ASN B 1 159 ? 32.40300 -14.13459 12.29131 1.000 28.34559 159 ASN B C 1
ATOM 4266 O O . ASN B 1 159 ? 31.76237 -14.60458 11.34516 1.000 27.98507 159 ASN B O 1
ATOM 4271 N N . MET B 1 160 ? 33.73024 -14.26362 12.42283 1.000 24.76533 160 MET B N 1
ATOM 4272 C CA . MET B 1 160 ? 34.55296 -14.89575 11.40172 1.000 27.19801 160 MET B CA 1
ATOM 4273 C C . MET B 1 160 ? 34.30744 -16.39762 11.29782 1.000 32.49208 160 MET B C 1
ATOM 4274 O O . MET B 1 160 ? 34.50835 -16.97814 10.21889 1.000 30.82598 160 MET B O 1
ATOM 4279 N N . THR B 1 161 ? 33.82926 -17.03068 12.37934 1.000 36.28016 161 THR B N 1
ATOM 4280 C CA . THR B 1 161 ? 33.48946 -18.44633 12.30871 1.000 31.83839 161 THR B CA 1
ATOM 4281 C C . THR B 1 161 ? 32.26811 -18.65896 11.43103 1.000 32.75283 161 THR B C 1
ATOM 4282 O O . THR B 1 161 ? 32.25959 -19.53789 10.55500 1.000 33.94524 161 THR B O 1
ATOM 4286 N N . GLU B 1 162 ? 31.22469 -17.85519 11.64362 1.000 32.45034 162 GLU B N 1
ATOM 4287 C CA . GLU B 1 162 ? 30.06240 -17.94388 10.76977 1.000 34.61376 162 GLU B CA 1
ATOM 4288 C C . GLU B 1 162 ? 30.38072 -17.51106 9.33783 1.000 23.83146 162 GLU B C 1
ATOM 4289 O O . GLU B 1 162 ? 29.81185 -18.06588 8.39274 1.000 31.21422 162 GLU B O 1
ATOM 4295 N N . LEU B 1 163 ? 31.30776 -16.56373 9.14736 1.000 32.40293 163 LEU B N 1
ATOM 4296 C CA . LEU B 1 163 ? 31.69186 -16.20201 7.78603 1.000 31.52732 163 LEU B CA 1
ATOM 4297 C C . LEU B 1 163 ? 32.34217 -17.38202 7.07882 1.000 28.05306 163 LEU B C 1
ATOM 4298 O O . LEU B 1 163 ? 32.02924 -17.66904 5.91592 1.000 27.56802 163 LEU B O 1
ATOM 4303 N N . GLU B 1 164 ? 33.27092 -18.06606 7.75630 1.000 31.70053 164 GLU B N 1
ATOM 4304 C CA . GLU B 1 164 ? 33.87114 -19.24889 7.14345 1.000 26.79224 164 GLU B CA 1
ATOM 4305 C C . GLU B 1 164 ? 32.81517 -20.29687 6.83056 1.000 29.77320 164 GLU B C 1
ATOM 4306 O O . GLU B 1 164 ? 32.81044 -20.87046 5.73303 1.000 32.83716 164 GLU B O 1
ATOM 4312 N N . GLU B 1 165 ? 31.88589 -20.52960 7.76951 1.000 30.11507 165 GLU B N 1
ATOM 4313 C CA . GLU B 1 165 ? 30.80905 -21.48002 7.51861 1.000 31.50907 165 GLU B CA 1
ATOM 4314 C C . GLU B 1 165 ? 30.01937 -21.11209 6.27748 1.000 33.80607 165 GLU B C 1
ATOM 4315 O O . GLU B 1 165 ? 29.65615 -21.98504 5.47802 1.000 31.55468 165 GLU B O 1
ATOM 4321 N N . GLN B 1 166 ? 29.69767 -19.82295 6.12008 1.000 35.06220 166 GLN B N 1
ATOM 4322 C CA . GLN B 1 166 ? 28.89331 -19.41188 4.97356 1.000 33.84719 166 GLN B CA 1
ATOM 4323 C C . GLN B 1 166 ? 29.69235 -19.48071 3.67949 1.000 22.47911 166 GLN B C 1
ATOM 4324 O O . GLN B 1 166 ? 29.11590 -19.71299 2.61244 1.000 27.57290 166 GLN B O 1
ATOM 4330 N N . LEU B 1 167 ? 31.01136 -19.24595 3.74475 1.000 19.75639 167 LEU B N 1
ATOM 4331 C CA . LEU B 1 167 ? 31.83439 -19.41945 2.55352 1.000 23.39966 167 LEU B CA 1
ATOM 4332 C C . LEU B 1 167 ? 31.81597 -20.87732 2.11463 1.000 34.68932 167 LEU B C 1
ATOM 4333 O O . LEU B 1 167 ? 31.68068 -21.18076 0.92236 1.000 32.67039 167 LEU B O 1
ATOM 4338 N N . ILE B 1 168 ? 31.88668 -21.79494 3.08051 1.000 31.81604 168 ILE B N 1
ATOM 4339 C CA . ILE B 1 168 ? 31.81844 -23.21559 2.74764 1.000 36.17148 168 ILE B CA 1
ATOM 4340 C C . ILE B 1 168 ? 30.45846 -23.55033 2.15107 1.000 34.67824 168 ILE B C 1
ATOM 4341 O O . ILE B 1 168 ? 30.36751 -24.20233 1.10594 1.000 41.16431 168 ILE B O 1
ATOM 4346 N N . ALA B 1 169 ? 29.38102 -23.05808 2.77149 1.000 29.72636 169 ALA B N 1
ATOM 4347 C CA . ALA B 1 169 ? 28.04359 -23.30186 2.22643 1.000 29.46580 169 ALA B CA 1
ATOM 4348 C C . ALA B 1 169 ? 27.88095 -22.71209 0.82611 1.000 33.83303 169 ALA B C 1
ATOM 4349 O O . ALA B 1 169 ? 27.13094 -23.25936 0.00604 1.000 37.73354 169 ALA B O 1
ATOM 4351 N N . ALA B 1 170 ? 28.55460 -21.58937 0.54282 1.000 35.45311 170 ALA B N 1
ATOM 4352 C CA . ALA B 1 170 ? 28.46749 -20.96724 -0.77497 1.000 36.96426 170 ALA B CA 1
ATOM 4353 C C . ALA B 1 170 ? 29.21810 -21.78571 -1.81547 1.000 38.63752 170 ALA B C 1
ATOM 4354 O O . ALA B 1 170 ? 28.72636 -21.99452 -2.93277 1.000 33.58988 170 ALA B O 1
ATOM 4356 N N . LYS B 1 171 ? 30.43699 -22.21728 -1.46969 1.000 35.29216 171 LYS B N 1
ATOM 4357 C CA . LYS B 1 171 ? 31.17443 -23.17464 -2.29026 1.000 43.43878 171 LYS B CA 1
ATOM 4358 C C . LYS B 1 171 ? 30.33643 -24.41594 -2.58034 1.000 39.27998 171 LYS B C 1
ATOM 4359 O O . LYS B 1 171 ? 30.18155 -24.81765 -3.73922 1.000 50.07137 171 LYS B O 1
ATOM 4365 N N . ASP B 1 172 ? 29.75502 -25.01256 -1.53161 1.000 43.51605 172 ASP B N 1
ATOM 4366 C CA . ASP B 1 172 ? 28.96663 -26.23746 -1.68382 1.000 43.97193 172 ASP B CA 1
ATOM 4367 C C . ASP B 1 172 ? 27.78662 -26.04161 -2.61537 1.000 48.86021 172 ASP B C 1
ATOM 4368 O O . ASP B 1 172 ? 27.37630 -26.98567 -3.30599 1.000 41.33716 172 ASP B O 1
ATOM 4373 N N . ALA B 1 173 ? 27.21045 -24.83980 -2.62558 1.000 38.40452 173 ALA B N 1
ATOM 4374 C CA . ALA B 1 173 ? 26.03625 -24.54963 -3.43279 1.000 30.97620 173 ALA B CA 1
ATOM 4375 C C . ALA B 1 173 ? 26.36120 -24.29923 -4.89834 1.000 35.76691 173 ALA B C 1
ATOM 4376 O O . ALA B 1 173 ? 25.42889 -24.16410 -5.70067 1.000 41.48092 173 ALA B O 1
ATOM 4378 N N . GLY B 1 174 ? 27.63958 -24.28539 -5.27736 1.000 35.29539 174 GLY B N 1
ATOM 4379 C CA . GLY B 1 174 ? 28.01608 -24.08677 -6.66367 1.000 35.98331 174 GLY B CA 1
ATOM 4380 C C . GLY B 1 174 ? 28.22983 -22.65299 -7.10358 1.000 43.11290 174 GLY B C 1
ATOM 4381 O O . GLY B 1 174 ? 28.22587 -22.38628 -8.31136 1.000 40.66511 174 GLY B O 1
ATOM 4382 N N . ALA B 1 175 ? 28.45660 -21.72952 -6.17060 1.000 46.78074 175 ALA B N 1
ATOM 4383 C CA . ALA B 1 175 ? 28.62331 -20.32140 -6.51815 1.000 42.80484 175 ALA B CA 1
ATOM 4384 C C . ALA B 1 175 ? 29.76477 -20.12510 -7.50674 1.000 40.12568 175 ALA B C 1
ATOM 4385 O O . ALA B 1 175 ? 30.87197 -20.63844 -7.30961 1.000 42.07005 175 ALA B O 1
ATOM 4387 N N . ARG B 1 176 ? 29.48894 -19.39433 -8.58310 1.000 35.13534 176 ARG B N 1
ATOM 4388 C CA . ARG B 1 176 ? 30.54898 -18.99674 -9.49756 1.000 32.49942 176 ARG B CA 1
ATOM 4389 C C . ARG B 1 176 ? 31.43729 -17.95631 -8.82440 1.000 44.01162 176 ARG B C 1
ATOM 4390 O O . ARG B 1 176 ? 32.57499 -18.25299 -8.43098 1.000 33.22922 176 ARG B O 1
ATOM 4398 N N . ASN B 1 177 ? 30.92406 -16.73615 -8.67173 1.000 36.35341 177 ASN B N 1
ATOM 4399 C CA . ASN B 1 177 ? 31.60829 -15.68674 -7.93326 1.000 32.78967 177 ASN B CA 1
ATOM 4400 C C . ASN B 1 177 ? 30.97068 -15.52922 -6.56099 1.000 23.63895 177 ASN B C 1
ATOM 4401 O O . ASN B 1 177 ? 29.76783 -15.74472 -6.38731 1.000 33.55752 177 ASN B O 1
ATOM 4406 N N . ILE B 1 178 ? 31.79776 -15.17893 -5.58361 1.000 24.37107 178 ILE B N 1
ATOM 4407 C CA . ILE B 1 178 ? 31.36391 -14.97031 -4.21090 1.000 23.88149 178 ILE B CA 1
ATOM 4408 C C . ILE B 1 178 ? 31.81488 -13.59286 -3.77379 1.000 31.88885 178 ILE B C 1
ATOM 4409 O O . ILE B 1 178 ? 33.00363 -13.27052 -3.86403 1.000 25.64224 178 ILE B O 1
ATOM 4414 N N . LEU B 1 179 ? 30.88328 -12.79555 -3.24664 1.000 31.11182 179 LEU B N 1
ATOM 4415 C CA . LEU B 1 179 ? 31.22441 -11.46197 -2.76531 1.000 20.47847 179 LEU B CA 1
ATOM 4416 C C . LEU B 1 179 ? 30.89317 -11.39027 -1.28285 1.000 14.74533 179 LEU B C 1
ATOM 4417 O O . LEU B 1 179 ? 29.76575 -11.67609 -0.87965 1.000 22.36843 179 LEU B O 1
ATOM 4422 N N . ILE B 1 180 ? 31.89703 -11.10921 -0.47286 1.000 20.31776 180 ILE B N 1
ATOM 4423 C CA . ILE B 1 180 ? 31.70684 -10.81131 0.93624 1.000 18.12463 180 ILE B CA 1
ATOM 4424 C C . ILE B 1 180 ? 31.51366 -9.30829 1.05879 1.000 20.25300 180 ILE B C 1
ATOM 4425 O O . ILE B 1 180 ? 32.34205 -8.53122 0.55821 1.000 16.66705 180 ILE B O 1
ATOM 4430 N N . VAL B 1 181 ? 30.46182 -8.90058 1.76545 1.000 21.56929 181 VAL B N 1
ATOM 4431 C CA . VAL B 1 181 ? 30.03078 -7.50643 1.79771 1.000 20.22052 181 VAL B CA 1
ATOM 4432 C C . VAL B 1 181 ? 29.92743 -7.06539 3.24148 1.000 19.13515 181 VAL B C 1
ATOM 4433 O O . VAL B 1 181 ? 29.11918 -7.62015 3.99972 1.000 17.36797 181 VAL B O 1
ATOM 4437 N N . THR B 1 182 ? 30.68369 -6.04142 3.60916 1.000 13.57132 182 THR B N 1
ATOM 4438 C CA . THR B 1 182 ? 30.61629 -5.54577 4.97333 1.000 18.92756 182 THR B CA 1
ATOM 4439 C C . THR B 1 182 ? 30.64733 -4.01570 5.00176 1.000 18.85376 182 THR B C 1
ATOM 4440 O O . THR B 1 182 ? 31.28733 -3.36804 4.16400 1.000 15.68122 182 THR B O 1
ATOM 4444 N N . ASP B 1 183 ? 29.90542 -3.43274 5.95351 1.000 17.64589 183 ASP B N 1
ATOM 4445 C CA . ASP B 1 183 ? 30.20929 -2.07124 6.36657 1.000 15.17614 183 ASP B CA 1
ATOM 4446 C C . ASP B 1 183 ? 31.62729 -2.04577 6.91014 1.000 16.26261 183 ASP B C 1
ATOM 4447 O O . ASP B 1 183 ? 32.04937 -2.98209 7.59971 1.000 16.52881 183 ASP B O 1
ATOM 4452 N N . GLY B 1 184 ? 32.35803 -0.96406 6.62744 1.000 13.35215 184 GLY B N 1
ATOM 4453 C CA . GLY B 1 184 ? 33.66443 -0.80602 7.23175 1.000 15.83151 184 GLY B CA 1
ATOM 4454 C C . GLY B 1 184 ? 33.59626 -0.44511 8.69292 1.000 21.02949 184 GLY B C 1
ATOM 4455 O O . GLY B 1 184 ? 34.47704 -0.82794 9.47788 1.000 15.21162 184 GLY B O 1
ATOM 4456 N N . VAL B 1 185 ? 32.56612 0.30678 9.07927 1.000 13.13088 185 VAL B N 1
ATOM 4457 C CA . VAL B 1 185 ? 32.33047 0.70883 10.45895 1.000 10.61412 185 VAL B CA 1
ATOM 4458 C C . VAL B 1 185 ? 30.88243 0.37140 10.76145 1.000 18.92270 185 VAL B C 1
ATOM 4459 O O . VAL B 1 185 ? 29.98597 0.69800 9.96817 1.000 14.30475 185 VAL B O 1
ATOM 4463 N N . PHE B 1 186 ? 30.65165 -0.33522 11.86789 1.000 13.43858 186 PHE B N 1
ATOM 4464 C CA . PHE B 1 186 ? 29.28142 -0.62188 12.28340 1.000 18.24170 186 PHE B CA 1
ATOM 4465 C C . PHE B 1 186 ? 28.79227 0.59310 13.05448 1.000 13.22439 186 PHE B C 1
ATOM 4466 O O . PHE B 1 186 ? 29.27253 0.87615 14.15738 1.000 10.84867 186 PHE B O 1
ATOM 4474 N N . SER B 1 187 ? 27.89150 1.35322 12.43152 1.000 15.53424 187 SER B N 1
ATOM 4475 C CA . SER B 1 187 ? 27.66061 2.73597 12.82806 1.000 21.85167 187 SER B CA 1
ATOM 4476 C C . SER B 1 187 ? 26.79999 2.89287 14.06966 1.000 17.47837 187 SER B C 1
ATOM 4477 O O . SER B 1 187 ? 26.65781 4.02320 14.54281 1.000 14.27396 187 SER B O 1
ATOM 4480 N N . MET B 1 188 ? 26.22653 1.82099 14.61814 1.000 11.04286 188 MET B N 1
ATOM 4481 C CA . MET B 1 188 ? 25.56392 1.95375 15.91477 1.000 14.42337 188 MET B CA 1
ATOM 4482 C C . MET B 1 188 ? 26.48562 1.58841 17.05822 1.000 12.38388 188 MET B C 1
ATOM 4483 O O . MET B 1 188 ? 26.17010 1.89312 18.21165 1.000 13.28214 188 MET B O 1
ATOM 4488 N N . ASP B 1 189 ? 27.62731 0.97829 16.74379 1.000 13.89687 189 ASP B N 1
ATOM 4489 C CA . ASP B 1 189 ? 28.57617 0.46791 17.72378 1.000 14.65463 189 ASP B CA 1
ATOM 4490 C C . ASP B 1 189 ? 29.90348 1.20738 17.75632 1.000 18.05360 189 ASP B C 1
ATOM 4491 O O . ASP B 1 189 ? 30.56556 1.18959 18.80104 1.000 18.21228 189 ASP B O 1
ATOM 4496 N N . GLY B 1 190 ? 30.28277 1.88097 16.67183 1.000 14.74307 190 GLY B N 1
ATOM 4497 C CA . GLY B 1 190 ? 31.60001 2.46456 16.58718 1.000 13.63518 190 GLY B CA 1
ATOM 4498 C C . GLY B 1 190 ? 32.68359 1.40173 16.56891 1.000 18.67400 190 GLY B C 1
ATOM 4499 O O . GLY B 1 190 ? 33.74891 1.59696 17.17494 1.000 19.53834 190 GLY B O 1
ATOM 4500 N N . VAL B 1 191 ? 32.41757 0.27882 15.90346 1.000 15.73956 191 VAL B N 1
ATOM 4501 C CA . VAL B 1 191 ? 33.32975 -0.85723 15.78649 1.000 20.85624 191 VAL B CA 1
ATOM 4502 C C . VAL B 1 191 ? 33.77213 -0.96162 14.32109 1.000 17.01484 191 VAL B C 1
ATOM 4503 O O . VAL B 1 191 ? 32.94002 -0.92180 13.39956 1.000 18.17756 191 VAL B O 1
ATOM 4507 N N . VAL B 1 192 ? 35.07914 -1.06185 14.09836 1.000 19.50635 192 VAL B N 1
ATOM 4508 C CA . VAL B 1 192 ? 35.63993 -1.21589 12.75095 1.000 19.98585 192 VAL B CA 1
ATOM 4509 C C . VAL B 1 192 ? 35.63452 -2.70179 12.40436 1.000 24.05297 192 VAL B C 1
ATOM 4510 O O . VAL B 1 192 ? 36.04764 -3.52868 13.22700 1.000 23.12021 192 VAL B O 1
ATOM 4514 N N . ALA B 1 193 ? 35.15115 -3.04989 11.20832 1.000 16.03985 193 ALA B N 1
ATOM 4515 C CA . ALA B 1 193 ? 35.05412 -4.44587 10.79813 1.000 14.86919 193 ALA B CA 1
ATOM 4516 C C . ALA B 1 193 ? 36.44509 -5.09009 10.75447 1.000 26.19898 193 ALA B C 1
ATOM 4517 O O . ALA B 1 193 ? 37.46796 -4.41172 10.61351 1.000 17.63896 193 ALA B O 1
ATOM 4519 N N . ASN B 1 194 ? 36.46127 -6.42237 10.86766 1.000 22.29135 194 ASN B N 1
ATOM 4520 C CA . ASN B 1 194 ? 37.70906 -7.20381 10.97050 1.000 27.41189 194 ASN B CA 1
ATOM 4521 C C . ASN B 1 194 ? 38.24486 -7.52129 9.57610 1.000 18.01231 194 ASN B C 1
ATOM 4522 O O . ASN B 1 194 ? 38.21984 -8.65666 9.08809 1.000 20.74470 194 ASN B O 1
ATOM 4527 N N . LEU B 1 195 ? 38.69419 -6.46754 8.89878 1.000 19.15588 195 LEU B N 1
ATOM 4528 C CA . LEU B 1 195 ? 39.14758 -6.66517 7.52412 1.000 24.06979 195 LEU B CA 1
ATOM 4529 C C . LEU B 1 195 ? 40.30434 -7.65856 7.38516 1.000 27.55216 195 LEU B C 1
ATOM 4530 O O . LEU B 1 195 ? 40.28059 -8.43953 6.41950 1.000 25.35781 195 LEU B O 1
ATOM 4535 N N . PRO B 1 196 ? 41.30893 -7.70727 8.27078 1.000 21.92576 196 PRO B N 1
ATOM 4536 C CA . PRO B 1 196 ? 42.36486 -8.73883 8.08453 1.000 28.33791 196 PRO B CA 1
ATOM 4537 C C . PRO B 1 196 ? 41.79840 -10.14935 8.02664 1.000 22.13305 196 PRO B C 1
ATOM 4538 O O . PRO B 1 196 ? 42.08051 -10.90133 7.07958 1.000 29.79785 196 PRO B O 1
ATOM 4542 N N . ALA B 1 197 ? 40.92439 -10.50153 8.97436 1.000 28.94474 197 ALA B N 1
ATOM 4543 C CA . ALA B 1 197 ? 40.36110 -11.85041 9.00005 1.000 30.35475 197 ALA B CA 1
ATOM 4544 C C . ALA B 1 197 ? 39.47114 -12.12167 7.78712 1.000 32.96362 197 ALA B C 1
ATOM 4545 O O . ALA B 1 197 ? 39.47619 -13.23330 7.23075 1.000 25.86516 197 ALA B O 1
ATOM 4547 N N . ILE B 1 198 ? 38.69766 -11.11821 7.36131 1.000 25.76403 198 ILE B N 1
ATOM 4548 C CA . ILE B 1 198 ? 37.84869 -11.27724 6.18918 1.000 25.45699 198 ILE B CA 1
ATOM 4549 C C . ILE B 1 198 ? 38.70337 -11.52003 4.95912 1.000 18.77116 198 ILE B C 1
ATOM 4550 O O . ILE B 1 198 ? 38.38870 -12.37184 4.12641 1.000 24.03033 198 ILE B O 1
ATOM 4555 N N . CYS B 1 199 ? 39.78329 -10.75369 4.81285 1.000 25.92069 199 CYS B N 1
ATOM 4556 C CA . CYS B 1 199 ? 40.63898 -10.91509 3.63841 1.000 25.50605 199 CYS B CA 1
ATOM 4557 C C . CYS B 1 199 ? 41.34792 -12.27405 3.64206 1.000 33.43406 199 CYS B C 1
ATOM 4558 O O . CYS B 1 199 ? 41.45862 -12.91990 2.59121 1.000 27.08087 199 CYS B O 1
ATOM 4561 N N . ASP B 1 200 ? 41.79440 -12.74370 4.81434 1.000 35.20536 200 ASP B N 1
ATOM 4562 C CA . ASP B 1 200 ? 42.33165 -14.10611 4.89463 1.000 32.73799 200 ASP B CA 1
ATOM 4563 C C . ASP B 1 200 ? 41.30835 -15.12743 4.42072 1.000 36.15258 200 ASP B C 1
ATOM 4564 O O . ASP B 1 200 ? 41.63561 -16.03403 3.64669 1.000 28.84204 200 ASP B O 1
ATOM 4569 N N . LEU B 1 201 ? 40.05522 -14.99791 4.86965 1.000 25.95889 201 LEU B N 1
ATOM 4570 C CA . LEU B 1 201 ? 39.05390 -15.98751 4.48294 1.000 21.84929 201 LEU B CA 1
ATOM 4571 C C . LEU B 1 201 ? 38.69474 -15.88716 3.00689 1.000 27.52487 201 LEU B C 1
ATOM 4572 O O . LEU B 1 201 ? 38.42085 -16.90791 2.35718 1.000 30.70810 201 LEU B O 1
ATOM 4577 N N . ALA B 1 202 ? 38.65529 -14.66478 2.46332 1.000 29.83383 202 ALA B N 1
ATOM 4578 C CA . ALA B 1 202 ? 38.34514 -14.50757 1.04474 1.000 32.27847 202 ALA B CA 1
ATOM 4579 C C . ALA B 1 202 ? 39.43993 -15.12757 0.19047 1.000 31.07794 202 ALA B C 1
ATOM 4580 O O . ALA B 1 202 ? 39.16463 -15.80531 -0.80544 1.000 31.30805 202 ALA B O 1
ATOM 4582 N N . GLU B 1 203 ? 40.68805 -14.90628 0.58887 1.000 31.02093 203 GLU B N 1
ATOM 4583 C CA . GLU B 1 203 ? 41.82520 -15.45534 -0.12974 1.000 29.26844 203 GLU B CA 1
ATOM 4584 C C . GLU B 1 203 ? 41.83561 -16.97706 -0.02783 1.000 38.78904 203 GLU B C 1
ATOM 4585 O O . GLU B 1 203 ? 42.10680 -17.67571 -1.01263 1.000 37.09102 203 GLU B O 1
ATOM 4591 N N . LYS B 1 204 ? 41.45463 -17.50513 1.13401 1.000 31.86148 204 LYS B N 1
ATOM 4592 C CA . LYS B 1 204 ? 41.40880 -18.95252 1.31813 1.000 35.99571 204 LYS B CA 1
ATOM 4593 C C . LYS B 1 204 ? 40.32269 -19.59747 0.46611 1.000 44.18396 204 LYS B C 1
ATOM 4594 O O . LYS B 1 204 ? 40.54559 -20.66348 -0.11594 1.000 42.75673 204 LYS B O 1
ATOM 4600 N N . TYR B 1 205 ? 39.15516 -18.95564 0.33952 1.000 29.41617 205 TYR B N 1
ATOM 4601 C CA . TYR B 1 205 ? 38.02953 -19.57232 -0.35656 1.000 30.53760 205 TYR B CA 1
ATOM 4602 C C . TYR B 1 205 ? 37.79422 -19.00617 -1.75253 1.000 25.38770 205 TYR B C 1
ATOM 4603 O O . TYR B 1 205 ? 36.89217 -19.47236 -2.45258 1.000 30.87108 205 TYR B O 1
ATOM 4612 N N . GLY B 1 206 ? 38.62517 -18.07638 -2.20498 1.000 26.55475 206 GLY B N 1
ATOM 4613 C CA . GLY B 1 206 ? 38.46418 -17.51503 -3.53080 1.000 36.65829 206 GLY B CA 1
ATOM 4614 C C . GLY B 1 206 ? 37.26609 -16.58435 -3.65025 1.000 28.82036 206 GLY B C 1
ATOM 4615 O O . GLY B 1 206 ? 36.48024 -16.69844 -4.59446 1.000 34.36218 206 GLY B O 1
ATOM 4616 N N . ALA B 1 207 ? 37.11750 -15.66218 -2.70519 1.000 37.52367 207 ALA B N 1
ATOM 4617 C CA . ALA B 1 207 ? 36.00636 -14.71807 -2.70634 1.000 31.96606 207 ALA B CA 1
ATOM 4618 C C . ALA B 1 207 ? 36.53429 -13.30882 -2.93523 1.000 30.80429 207 ALA B C 1
ATOM 4619 O O . ALA B 1 207 ? 37.68467 -12.98654 -2.60662 1.000 28.98711 207 ALA B O 1
ATOM 4621 N N . LEU B 1 208 ? 35.68024 -12.48254 -3.52932 1.000 24.20602 208 LEU B N 1
ATOM 4622 C CA . LEU B 1 208 ? 35.89597 -11.04851 -3.63776 1.000 20.96359 208 LEU B CA 1
ATOM 4623 C C . LEU B 1 208 ? 35.45193 -10.35214 -2.34520 1.000 20.53578 208 LEU B C 1
ATOM 4624 O O . LEU B 1 208 ? 34.57264 -10.84569 -1.62979 1.000 21.80372 208 LEU B O 1
ATOM 4629 N N . THR B 1 209 ? 36.04224 -9.18933 -2.06035 1.000 18.38673 209 THR B N 1
ATOM 4630 C CA . THR B 1 209 ? 35.64579 -8.40325 -0.88934 1.000 23.43299 209 THR B CA 1
ATOM 4631 C C . THR B 1 209 ? 35.11751 -7.02106 -1.29177 1.000 23.02576 209 THR B C 1
ATOM 4632 O O . THR B 1 209 ? 35.67936 -6.35920 -2.17131 1.000 20.60628 209 THR B O 1
ATOM 4636 N N . MET B 1 210 ? 34.06444 -6.56115 -0.59843 1.000 19.26886 210 MET B N 1
ATOM 4637 C CA . MET B 1 210 ? 33.50530 -5.22436 -0.78785 1.000 17.41068 210 MET B CA 1
ATOM 4638 C C . MET B 1 210 ? 33.26875 -4.60161 0.58809 1.000 14.34972 210 MET B C 1
ATOM 4639 O O . MET B 1 210 ? 32.76332 -5.25705 1.50809 1.000 14.24582 210 MET B O 1
ATOM 4644 N N . VAL B 1 211 ? 33.68542 -3.34421 0.73256 1.000 14.53662 211 VAL B N 1
ATOM 4645 C CA . VAL B 1 211 ? 33.52546 -2.60705 1.98392 1.000 15.74720 211 VAL B CA 1
ATOM 4646 C C . VAL B 1 211 ? 32.80360 -1.30156 1.67347 1.000 17.16664 211 VAL B C 1
ATOM 4647 O O . VAL B 1 211 ? 33.21138 -0.55466 0.77839 1.000 14.97919 211 VAL B O 1
ATOM 4651 N N . ASP B 1 212 ? 31.72612 -1.04111 2.40195 1.000 16.07800 212 ASP B N 1
ATOM 4652 C CA . ASP B 1 212 ? 31.09390 0.28369 2.39907 1.000 16.19719 212 ASP B CA 1
ATOM 4653 C C . ASP B 1 212 ? 31.78924 1.11815 3.46205 1.000 12.86500 212 ASP B C 1
ATOM 4654 O O . ASP B 1 212 ? 31.58998 0.89911 4.66408 1.000 14.08658 212 ASP B O 1
ATOM 4659 N N . ASP B 1 213 ? 32.61006 2.07581 3.02915 1.000 10.51536 213 ASP B N 1
ATOM 4660 C CA . ASP B 1 213 ? 33.44996 2.83175 3.94283 1.000 10.96777 213 ASP B CA 1
ATOM 4661 C C . ASP B 1 213 ? 32.91819 4.22947 4.23212 1.000 11.86433 213 ASP B C 1
ATOM 4662 O O . ASP B 1 213 ? 33.68985 5.10777 4.63042 1.000 13.16261 213 ASP B O 1
ATOM 4667 N N . SER B 1 214 ? 31.61121 4.43429 4.07983 1.000 11.00516 214 SER B N 1
ATOM 4668 C CA . SER B 1 214 ? 31.00121 5.76416 4.23843 1.000 11.31105 214 SER B CA 1
ATOM 4669 C C . SER B 1 214 ? 31.34009 6.44594 5.55814 1.000 7.68319 214 SER B C 1
ATOM 4670 O O . SER B 1 214 ? 31.48702 7.67468 5.60942 1.000 12.67417 214 SER B O 1
ATOM 4673 N N . HIS B 1 215 ? 31.38243 5.69328 6.66595 1.000 7.05241 215 HIS B N 1
ATOM 4674 C CA . HIS B 1 215 ? 31.67003 6.26506 7.96340 1.000 9.06349 215 HIS B CA 1
ATOM 4675 C C . HIS B 1 215 ? 33.16415 6.31080 8.28038 1.000 15.82842 215 HIS B C 1
ATOM 4676 O O . HIS B 1 215 ? 33.53394 6.64432 9.40662 1.000 19.84397 215 HIS B O 1
ATOM 4683 N N . ALA B 1 216 ? 34.02031 6.01942 7.30869 1.000 15.23180 216 ALA B N 1
ATOM 4684 C CA . ALA B 1 216 ? 35.45320 5.95034 7.56555 1.000 18.82939 216 ALA B CA 1
ATOM 4685 C C . ALA B 1 216 ? 36.25571 6.84293 6.62550 1.000 18.80761 216 ALA B C 1
ATOM 4686 O O . ALA B 1 216 ? 37.29650 7.36033 7.02089 1.000 17.21229 216 ALA B O 1
ATOM 4688 N N . VAL B 1 217 ? 35.80070 7.02196 5.38116 1.000 14.27966 217 VAL B N 1
ATOM 4689 C CA . VAL B 1 217 ? 36.60525 7.76416 4.41384 1.000 17.09483 217 VAL B CA 1
ATOM 4690 C C . VAL B 1 217 ? 36.80089 9.20286 4.88191 1.000 18.60488 217 VAL B C 1
ATOM 4691 O O . VAL B 1 217 ? 35.88889 9.86483 5.41284 1.000 13.37378 217 VAL B O 1
ATOM 4695 N N . GLY B 1 218 ? 38.03634 9.68398 4.74602 1.000 17.39467 218 GLY B N 1
ATOM 4696 C CA . GLY B 1 218 ? 38.40643 11.00767 5.17982 1.000 10.41098 218 GLY B CA 1
ATOM 4697 C C . GLY B 1 218 ? 39.27715 11.01928 6.41989 1.000 19.21458 218 GLY B C 1
ATOM 4698 O O . GLY B 1 218 ? 40.10640 11.92586 6.56952 1.000 21.44982 218 GLY B O 1
ATOM 4699 N N . PHE B 1 219 ? 39.09933 10.04705 7.32539 1.000 15.92030 219 PHE B N 1
ATOM 4700 C CA . PHE B 1 219 ? 39.80675 10.12042 8.60194 1.000 16.12193 219 PHE B CA 1
ATOM 4701 C C . PHE B 1 219 ? 40.31332 8.78912 9.15267 1.000 18.64727 219 PHE B C 1
ATOM 4702 O O . PHE B 1 219 ? 41.17590 8.82269 10.02966 1.000 28.03481 219 PHE B O 1
ATOM 4710 N N . MET B 1 220 ? 39.88946 7.64238 8.64633 1.000 17.33374 220 MET B N 1
ATOM 4711 C CA . MET B 1 220 ? 40.48022 6.37474 9.07349 1.000 17.14498 220 MET B CA 1
ATOM 4712 C C . MET B 1 220 ? 41.70798 6.09617 8.22407 1.000 27.04413 220 MET B C 1
ATOM 4713 O O . MET B 1 220 ? 41.72052 6.42782 7.03937 1.000 21.07576 220 MET B O 1
ATOM 4718 N N . GLY B 1 221 ? 42.75017 5.53231 8.84110 1.000 26.23919 221 GLY B N 1
ATOM 4719 C CA . GLY B 1 221 ? 44.02361 5.33259 8.16811 1.000 21.98838 221 GLY B CA 1
ATOM 4720 C C . GLY B 1 221 ? 44.86146 6.60081 8.14493 1.000 28.00034 221 GLY B C 1
ATOM 4721 O O . GLY B 1 221 ? 44.36816 7.71459 8.31451 1.000 23.52459 221 GLY B O 1
ATOM 4722 N N . LYS B 1 222 ? 46.16756 6.42321 7.90033 1.000 34.03758 222 LYS B N 1
ATOM 4723 C CA . LYS B 1 222 ? 47.10004 7.54134 8.07084 1.000 26.16246 222 LYS B CA 1
ATOM 4724 C C . LYS B 1 222 ? 46.73596 8.72897 7.18100 1.000 22.96914 222 LYS B C 1
ATOM 4725 O O . LYS B 1 222 ? 46.73000 9.88395 7.63008 1.000 31.24271 222 LYS B O 1
ATOM 4731 N N . THR B 1 223 ? 46.40494 8.46543 5.93629 1.000 23.72035 223 THR B N 1
ATOM 4732 C CA . THR B 1 223 ? 46.05720 9.52441 5.00228 1.000 24.91149 223 THR B CA 1
ATOM 4733 C C . THR B 1 223 ? 44.56258 9.78029 4.93502 1.000 35.73065 223 THR B C 1
ATOM 4734 O O . THR B 1 223 ? 44.13051 10.51931 4.04674 1.000 28.11202 223 THR B O 1
ATOM 4738 N N . GLY B 1 224 ? 43.77153 9.10036 5.77384 1.000 33.94370 224 GLY B N 1
ATOM 4739 C CA . GLY B 1 224 ? 42.32593 9.19381 5.73758 1.000 25.20291 224 GLY B CA 1
ATOM 4740 C C . GLY B 1 224 ? 41.67510 8.39078 4.64251 1.000 25.32330 224 GLY B C 1
ATOM 4741 O O . GLY B 1 224 ? 40.54660 8.70417 4.24990 1.000 23.34417 224 GLY B O 1
ATOM 4742 N N . ALA B 1 225 ? 42.35643 7.38174 4.09117 1.000 15.70501 225 ALA B N 1
ATOM 4743 C CA . ALA B 1 225 ? 41.80597 6.70570 2.93641 1.000 14.94305 225 ALA B CA 1
ATOM 4744 C C . ALA B 1 225 ? 40.65912 5.78040 3.30489 1.000 23.19531 225 ALA B C 1
ATOM 4745 O O . ALA B 1 225 ? 39.82576 5.48819 2.44821 1.000 16.30830 225 ALA B O 1
ATOM 4747 N N . GLY B 1 226 ? 40.62909 5.26689 4.53462 1.000 23.67912 226 GLY B N 1
ATOM 4748 C CA . GLY B 1 226 ? 39.53259 4.44620 4.99489 1.000 21.91633 226 GLY B CA 1
ATOM 4749 C C . GLY B 1 226 ? 40.02143 3.27110 5.82403 1.000 24.62507 226 GLY B C 1
ATOM 4750 O O . GLY B 1 226 ? 41.18597 3.20026 6.23036 1.000 20.79895 226 GLY B O 1
ATOM 4751 N N . THR B 1 227 ? 39.10729 2.33136 6.07333 1.000 18.35790 227 THR B N 1
ATOM 4752 C CA . THR B 1 227 ? 39.43358 1.20726 6.94804 1.000 23.44866 227 THR B CA 1
ATOM 4753 C C . THR B 1 227 ? 40.37304 0.21500 6.28293 1.000 24.31357 227 THR B C 1
ATOM 4754 O O . THR B 1 227 ? 41.07987 -0.50701 7.00402 1.000 21.66902 227 THR B O 1
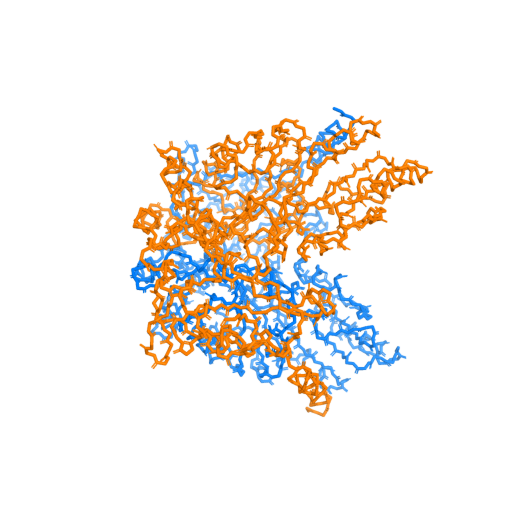ATOM 4758 N N . HIS B 1 228 ? 40.39488 0.15379 4.93945 1.000 21.52263 228 HIS B N 1
ATOM 4759 C CA . HIS B 1 228 ? 41.37353 -0.69577 4.26035 1.000 22.29462 228 HIS B CA 1
ATOM 4760 C C . HIS B 1 228 ? 42.79675 -0.17877 4.48887 1.000 22.13591 228 HIS B C 1
ATOM 4761 O O . HIS B 1 228 ? 43.74060 -0.97479 4.59255 1.000 22.67885 228 HIS B O 1
ATOM 4768 N N . GLU B 1 229 ? 42.96551 1.13468 4.63666 1.000 25.12238 229 GLU B N 1
ATOM 4769 C CA . GLU B 1 229 ? 44.26431 1.67467 5.00029 1.000 19.48211 229 GLU B CA 1
ATOM 4770 C C . GLU B 1 229 ? 44.55350 1.43685 6.47861 1.000 33.72676 229 GLU B C 1
ATOM 4771 O O . GLU B 1 229 ? 45.60247 0.88490 6.83262 1.000 21.47762 229 GLU B O 1
ATOM 4777 N N . TYR B 1 230 ? 43.57892 1.75197 7.33887 1.000 25.79297 230 TYR B N 1
ATOM 4778 C CA . TYR B 1 230 ? 43.67602 1.49542 8.77445 1.000 27.44582 230 TYR B CA 1
ATOM 4779 C C . TYR B 1 230 ? 44.11800 0.07288 9.09275 1.000 21.92802 230 TYR B C 1
ATOM 4780 O O . TYR B 1 230 ? 44.86698 -0.14022 10.04780 1.000 26.58562 230 TYR B O 1
ATOM 4789 N N . HIS B 1 231 ? 43.60613 -0.91891 8.36413 1.000 21.42196 231 HIS B N 1
ATOM 4790 C CA . HIS B 1 231 ? 43.92378 -2.32113 8.61905 1.000 22.82020 231 HIS B CA 1
ATOM 4791 C C . HIS B 1 231 ? 45.03341 -2.86053 7.72403 1.000 23.24098 231 HIS B C 1
ATOM 4792 O O . HIS B 1 231 ? 45.24846 -4.07910 7.70233 1.000 24.63266 231 HIS B O 1
ATOM 4799 N N . ASP B 1 232 ? 45.66825 -2.00293 6.92170 1.000 25.87207 232 ASP B N 1
ATOM 4800 C CA . ASP B 1 232 ? 46.76881 -2.40219 6.03989 1.000 27.33893 232 ASP B CA 1
ATOM 4801 C C . ASP B 1 232 ? 46.36935 -3.54567 5.11110 1.000 32.64797 232 ASP B C 1
ATOM 4802 O O . ASP B 1 232 ? 47.06386 -4.55628 5.01029 1.000 26.18034 232 ASP B O 1
ATOM 4807 N N . VAL B 1 233 ? 45.21286 -3.39722 4.44965 1.000 31.43819 233 VAL B N 1
ATOM 4808 C CA . VAL B 1 233 ? 44.73885 -4.38866 3.48304 1.000 18.19302 233 VAL B CA 1
ATOM 4809 C C . VAL B 1 233 ? 44.33096 -3.67637 2.19702 1.000 22.93441 233 VAL B C 1
ATOM 4810 O O . VAL B 1 233 ? 43.41966 -4.12599 1.49969 1.000 23.04191 233 VAL B O 1
ATOM 4814 N N . VAL B 1 234 ? 45.01418 -2.57935 1.87023 1.000 23.55746 234 VAL B N 1
ATOM 4815 C CA . VAL B 1 234 ? 44.55603 -1.69267 0.79638 1.000 24.88136 234 VAL B CA 1
ATOM 4816 C C . VAL B 1 234 ? 44.33755 -2.44433 -0.51345 1.000 35.30053 234 VAL B C 1
ATOM 4817 O O . VAL B 1 234 ? 43.28427 -2.31101 -1.15916 1.000 23.42177 234 VAL B O 1
ATOM 4821 N N . ASP B 1 235 ? 45.30432 -3.27939 -0.91039 1.000 25.15524 235 ASP B N 1
ATOM 4822 C CA . ASP B 1 235 ? 45.19430 -4.01086 -2.16380 1.000 21.79416 235 ASP B CA 1
ATOM 4823 C C . ASP B 1 235 ? 44.37800 -5.28025 -2.05201 1.000 22.89093 235 ASP B C 1
ATOM 4824 O O . ASP B 1 235 ? 44.19711 -5.97618 -3.05629 1.000 28.33198 235 ASP B O 1
ATOM 4829 N N . ARG B 1 236 ? 43.84730 -5.58847 -0.88342 1.000 20.86165 236 ARG B N 1
ATOM 4830 C CA . ARG B 1 236 ? 43.08001 -6.80497 -0.68865 1.000 20.38322 236 ARG B CA 1
ATOM 4831 C C . ARG B 1 236 ? 41.57393 -6.56169 -0.59800 1.000 26.84842 236 ARG B C 1
ATOM 4832 O O . ARG B 1 236 ? 40.80048 -7.52289 -0.50092 1.000 25.87401 236 ARG B O 1
ATOM 4840 N N . ILE B 1 237 ? 41.13062 -5.31587 -0.61750 1.000 25.01483 237 ILE B N 1
ATOM 4841 C CA . ILE B 1 237 ? 39.70230 -5.00451 -0.73639 1.000 17.75904 237 ILE B CA 1
ATOM 4842 C C . ILE B 1 237 ? 39.41774 -4.75156 -2.21260 1.000 15.91923 237 ILE B C 1
ATOM 4843 O O . ILE B 1 237 ? 39.96190 -3.80673 -2.79641 1.000 26.39844 237 ILE B O 1
ATOM 4848 N N . ASP B 1 238 ? 38.58048 -5.58696 -2.81812 1.000 14.75176 238 ASP B N 1
ATOM 4849 C CA . ASP B 1 238 ? 38.34593 -5.49157 -4.25855 1.000 17.96553 238 ASP B CA 1
ATOM 4850 C C . ASP B 1 238 ? 37.51770 -4.27121 -4.63375 1.000 28.33951 238 ASP B C 1
ATOM 4851 O O . ASP B 1 238 ? 37.84157 -3.57494 -5.60456 1.000 18.93800 238 ASP B O 1
ATOM 4856 N N . ILE B 1 239 ? 36.41529 -4.02985 -3.91341 1.000 20.29386 239 ILE B N 1
ATOM 4857 C CA . ILE B 1 239 ? 35.49031 -2.94589 -4.24682 1.000 17.62175 239 ILE B CA 1
ATOM 4858 C C . ILE B 1 239 ? 35.21694 -2.13391 -2.99767 1.000 19.07739 239 ILE B C 1
ATOM 4859 O O . ILE B 1 239 ? 34.95080 -2.70641 -1.93503 1.000 17.23160 239 ILE B O 1
ATOM 4864 N N . ILE B 1 240 ? 35.24767 -0.80737 -3.12976 1.000 13.20900 240 ILE B N 1
ATOM 4865 C CA . ILE B 1 240 ? 34.94202 0.09759 -2.02259 1.000 14.76159 240 ILE B CA 1
ATOM 4866 C C . ILE B 1 240 ? 33.80198 1.01259 -2.43716 1.000 17.84442 240 ILE B C 1
ATOM 4867 O O . ILE B 1 240 ? 33.85098 1.60354 -3.51470 1.000 13.53239 240 ILE B O 1
ATOM 4872 N N . THR B 1 241 ? 32.78438 1.15231 -1.58256 1.000 17.10599 241 THR B N 1
ATOM 4873 C CA . THR B 1 241 ? 31.83745 2.23335 -1.82258 1.000 13.35658 241 THR B CA 1
ATOM 4874 C C . THR B 1 241 ? 32.01337 3.28535 -0.73713 1.000 11.61850 241 THR B C 1
ATOM 4875 O O . THR B 1 241 ? 32.65948 3.05917 0.28732 1.000 10.95896 241 THR B O 1
ATOM 4879 N N . GLY B 1 242 ? 31.47666 4.47076 -0.99316 1.000 12.31308 242 GLY B N 1
ATOM 4880 C CA . GLY B 1 242 ? 31.60750 5.48640 0.02011 1.000 12.30089 242 GLY B CA 1
ATOM 4881 C C . GLY B 1 242 ? 30.74670 6.68525 -0.32428 1.000 12.81409 242 GLY B C 1
ATOM 4882 O O . GLY B 1 242 ? 30.03176 6.70547 -1.33388 1.000 11.03329 242 GLY B O 1
ATOM 4883 N N . THR B 1 243 ? 30.84074 7.68073 0.52501 1.000 11.83105 243 THR B N 1
ATOM 4884 C CA . THR B 1 243 ? 30.01447 8.87041 0.39523 1.000 13.06936 243 THR B CA 1
ATOM 4885 C C . THR B 1 243 ? 30.89108 10.11782 0.48367 1.000 11.02919 243 THR B C 1
ATOM 4886 O O . THR B 1 243 ? 31.95827 10.10877 1.09943 1.000 13.83072 243 THR B O 1
ATOM 4890 N N . LEU B 1 244 ? 30.45506 11.18251 -0.17938 1.000 11.63358 244 LEU B N 1
ATOM 4891 C CA . LEU B 1 244 ? 31.00500 12.50286 0.09167 1.000 15.09674 244 LEU B CA 1
ATOM 4892 C C . LEU B 1 244 ? 30.20061 13.24316 1.15416 1.000 13.90592 244 LEU B C 1
ATOM 4893 O O . LEU B 1 244 ? 30.59460 14.34989 1.57884 1.000 15.43658 244 LEU B O 1
ATOM 4898 N N . GLY B 1 245 ? 29.10292 12.64939 1.61266 1.000 15.31423 245 GLY B N 1
ATOM 4899 C CA . GLY B 1 245 ? 28.20365 13.35774 2.49803 1.000 9.92035 245 GLY B CA 1
ATOM 4900 C C . GLY B 1 245 ? 28.48427 13.22534 3.98140 1.000 14.75237 245 GLY B C 1
ATOM 4901 O O . GLY B 1 245 ? 27.68159 13.69514 4.78859 1.000 11.41945 245 GLY B O 1
ATOM 4902 N N . LYS B 1 246 ? 29.59295 12.60917 4.38043 1.000 12.45429 246 LYS B N 1
ATOM 4903 C CA . LYS B 1 246 ? 29.92119 12.57728 5.80177 1.000 11.88202 246 LYS B CA 1
ATOM 4904 C C . LYS B 1 246 ? 31.21863 13.35781 6.02768 1.000 11.20588 246 LYS B C 1
ATOM 4905 O O . LYS B 1 246 ? 31.17875 14.59246 5.97694 1.000 14.67949 246 LYS B O 1
ATOM 4911 N N . ALA B 1 247 ? 32.35679 12.69723 6.30133 1.000 11.53322 247 ALA B N 1
ATOM 4912 C CA . ALA B 1 247 ? 33.56294 13.48095 6.62040 1.000 11.75843 247 ALA B CA 1
ATOM 4913 C C . ALA B 1 247 ? 34.03708 14.32797 5.43025 1.000 14.47236 247 ALA B C 1
ATOM 4914 O O . ALA B 1 247 ? 34.56344 15.42726 5.63220 1.000 17.93184 247 ALA B O 1
ATOM 4916 N N . MET B 1 248 ? 33.81075 13.86901 4.20677 1.000 18.55666 248 MET B N 1
ATOM 4917 C CA . MET B 1 248 ? 34.37264 14.47745 3.00274 1.000 14.11573 248 MET B CA 1
ATOM 4918 C C . MET B 1 248 ? 33.64310 15.76681 2.53550 1.000 18.15890 248 MET B C 1
ATOM 4919 O O . MET B 1 248 ? 33.75910 16.13254 1.36545 1.000 23.60174 248 MET B O 1
ATOM 4924 N N . GLY B 1 249 ? 32.87010 16.43701 3.37125 1.000 21.60494 249 GLY B N 1
ATOM 4925 C CA . GLY B 1 249 ? 32.26393 17.68880 2.95562 1.000 18.72864 249 GLY B CA 1
ATOM 4926 C C . GLY B 1 249 ? 30.82306 17.81706 3.40715 1.000 17.60074 249 GLY B C 1
ATOM 4927 O O . GLY B 1 249 ? 30.36943 18.89313 3.80361 1.000 17.59790 249 GLY B O 1
ATOM 4928 N N . GLY B 1 250 ? 30.08582 16.72273 3.34644 1.000 13.49303 250 GLY B N 1
ATOM 4929 C CA . GLY B 1 250 ? 28.76421 16.67564 3.94983 1.000 10.47254 250 GLY B CA 1
ATOM 4930 C C . GLY B 1 250 ? 27.61618 17.06849 3.06049 1.000 12.58715 250 GLY B C 1
ATOM 4931 O O . GLY B 1 250 ? 26.46629 17.02873 3.51565 1.000 12.11112 250 GLY B O 1
ATOM 4932 N N . ALA B 1 251 ? 27.87483 17.42350 1.79373 1.000 11.76931 251 ALA B N 1
ATOM 4933 C CA . ALA B 1 251 ? 26.78527 17.83546 0.91278 1.000 15.82131 251 ALA B CA 1
ATOM 4934 C C . ALA B 1 251 ? 26.00365 16.62510 0.41789 1.000 20.13728 251 ALA B C 1
ATOM 4935 O O . ALA B 1 251 ? 24.89070 16.35058 0.88320 1.000 34.92000 251 ALA B O 1
ATOM 4937 N N . SER B 1 252 ? 26.59963 15.86208 -0.48215 1.000 19.72402 252 SER B N 1
ATOM 4938 C CA . SER B 1 252 ? 25.96396 14.68455 -1.04931 1.000 27.59746 252 SER B CA 1
ATOM 4939 C C . SER B 1 252 ? 26.93486 14.12616 -2.07132 1.000 22.38384 252 SER B C 1
ATOM 4940 O O . SER B 1 252 ? 27.97492 14.74013 -2.30911 1.000 21.52573 252 SER B O 1
ATOM 4943 N N . GLY B 1 253 ? 26.61182 12.98974 -2.66328 1.000 23.63221 253 GLY B N 1
ATOM 4944 C CA . GLY B 1 253 ? 27.55138 12.32912 -3.55409 1.000 22.82328 253 GLY B CA 1
ATOM 4945 C C . GLY B 1 253 ? 27.99816 11.01679 -2.93744 1.000 18.17128 253 GLY B C 1
ATOM 4946 O O . GLY B 1 253 ? 28.17526 10.89765 -1.71808 1.000 16.05821 253 GLY B O 1
ATOM 4947 N N . GLY B 1 254 ? 28.12572 10.00482 -3.78220 1.000 12.63796 254 GLY B N 1
ATOM 4948 C CA . GLY B 1 254 ? 28.65371 8.72204 -3.37563 1.000 14.81022 254 GLY B CA 1
ATOM 4949 C C . GLY B 1 254 ? 29.46516 8.16927 -4.52930 1.000 16.53820 254 GLY B C 1
ATOM 4950 O O . GLY B 1 254 ? 29.49566 8.74582 -5.61948 1.000 14.33600 254 GLY B O 1
ATOM 4951 N N . TYR B 1 255 ? 30.09245 7.03552 -4.28837 1.000 11.86929 255 TYR B N 1
ATOM 4952 C CA . TYR B 1 255 ? 30.92894 6.49897 -5.35633 1.000 14.81636 255 TYR B CA 1
ATOM 4953 C C . TYR B 1 255 ? 31.17092 5.02486 -5.10969 1.000 14.11742 255 TYR B C 1
ATOM 4954 O O . TYR B 1 255 ? 30.96432 4.49569 -3.99679 1.000 11.51849 255 TYR B O 1
ATOM 4963 N N . THR B 1 256 ? 31.55583 4.36518 -6.18897 1.000 13.92140 256 THR B N 1
ATOM 4964 C CA . THR B 1 256 ? 32.09684 3.01858 -6.13436 1.000 13.48779 256 THR B CA 1
ATOM 4965 C C . THR B 1 256 ? 33.49708 3.07710 -6.71745 1.000 18.52435 256 THR B C 1
ATOM 4966 O O . THR B 1 256 ? 33.72308 3.76633 -7.71017 1.000 14.78189 256 THR B O 1
ATOM 4970 N N . SER B 1 257 ? 34.43531 2.36002 -6.10081 1.000 16.40703 257 SER B N 1
ATOM 4971 C CA . SER B 1 257 ? 35.83516 2.45601 -6.49374 1.000 19.94663 257 SER B CA 1
ATOM 4972 C C . SER B 1 257 ? 36.42549 1.05335 -6.58443 1.000 18.35652 257 SER B C 1
ATOM 4973 O O . SER B 1 257 ? 36.10683 0.18121 -5.77244 1.000 15.58621 257 SER B O 1
ATOM 4976 N N . GLY B 1 258 ? 37.25381 0.82616 -7.60699 1.000 23.53979 258 GLY B N 1
ATOM 4977 C CA . GLY B 1 258 ? 37.79632 -0.51425 -7.79327 1.000 17.77151 258 GLY B CA 1
ATOM 4978 C C . GLY B 1 258 ? 38.54769 -0.67355 -9.10990 1.000 16.92439 258 GLY B C 1
ATOM 4979 O O . GLY B 1 258 ? 39.05363 0.30524 -9.68646 1.000 19.43920 258 GLY B O 1
ATOM 4980 N N . LYS B 1 259 ? 38.58852 -1.91181 -9.57813 1.000 21.63960 259 LYS B N 1
ATOM 4981 C CA . LYS B 1 259 ? 39.30844 -2.22328 -10.80813 1.000 29.43853 259 LYS B CA 1
ATOM 4982 C C . LYS B 1 259 ? 38.63949 -1.55296 -12.00452 1.000 31.20256 259 LYS B C 1
ATOM 4983 O O . LYS B 1 259 ? 37.41420 -1.42870 -12.07309 1.000 23.52068 259 LYS B O 1
ATOM 4989 N N . LYS B 1 260 ? 39.46254 -1.15787 -12.97562 1.000 25.04713 260 LYS B N 1
ATOM 4990 C CA . LYS B 1 260 ? 38.94276 -0.45831 -14.14237 1.000 27.12918 260 LYS B CA 1
ATOM 4991 C C . LYS B 1 260 ? 37.79676 -1.22412 -14.78595 1.000 21.65382 260 LYS B C 1
ATOM 4992 O O . LYS B 1 260 ? 36.80287 -0.61946 -15.19677 1.000 28.65936 260 LYS B O 1
ATOM 4998 N N . GLU B 1 261 ? 37.89096 -2.56293 -14.84010 1.000 18.43655 261 GLU B N 1
ATOM 4999 C CA . GLU B 1 261 ? 36.85451 -3.38466 -15.47135 1.000 24.78880 261 GLU B CA 1
ATOM 5000 C C . GLU B 1 261 ? 35.50831 -3.21046 -14.78263 1.000 29.92696 261 GLU B C 1
ATOM 5001 O O . GLU B 1 261 ? 34.46891 -3.08844 -15.44243 1.000 22.83856 261 GLU B O 1
ATOM 5007 N N . VAL B 1 262 ? 35.50144 -3.30540 -13.45121 1.000 27.07911 262 VAL B N 1
ATOM 5008 C CA . VAL B 1 262 ? 34.25084 -3.20322 -12.70729 1.000 21.92302 262 VAL B CA 1
ATOM 5009 C C . VAL B 1 262 ? 33.63091 -1.82607 -12.92112 1.000 13.96790 262 VAL B C 1
ATOM 5010 O O . VAL B 1 262 ? 32.44529 -1.71623 -13.26021 1.000 25.05037 262 VAL B O 1
ATOM 5014 N N . ILE B 1 263 ? 34.45037 -0.77100 -12.80851 1.000 20.30690 263 ILE B N 1
ATOM 5015 C CA . ILE B 1 263 ? 33.94877 0.60167 -12.91652 1.000 15.77434 263 ILE B CA 1
ATOM 5016 C C . ILE B 1 263 ? 33.42217 0.86199 -14.32533 1.000 29.70021 263 ILE B C 1
ATOM 5017 O O . ILE B 1 263 ? 32.33867 1.43410 -14.50411 1.000 21.18659 263 ILE B O 1
ATOM 5022 N N . GLU B 1 264 ? 34.13991 0.38835 -15.35089 1.000 22.66760 264 GLU B N 1
ATOM 5023 C CA . GLU B 1 264 ? 33.65351 0.52935 -16.72749 1.000 20.09326 264 GLU B CA 1
ATOM 5024 C C . GLU B 1 264 ? 32.32617 -0.19439 -16.93239 1.000 17.02562 264 GLU B C 1
ATOM 5025 O O . GLU B 1 264 ? 31.38508 0.34798 -17.53622 1.000 22.68226 264 GLU B O 1
ATOM 5031 N N . TRP B 1 265 ? 32.20955 -1.41898 -16.40519 1.000 17.09203 265 TRP B N 1
ATOM 5032 C CA . TRP B 1 265 ? 30.95417 -2.14315 -16.53880 1.000 19.46383 265 TRP B CA 1
ATOM 5033 C C . TRP B 1 265 ? 29.79904 -1.43289 -15.80490 1.000 21.92572 265 TRP B C 1
ATOM 5034 O O . TRP B 1 265 ? 28.65362 -1.44419 -16.27606 1.000 17.59516 265 TRP B O 1
ATOM 5045 N N . LEU B 1 266 ? 30.08017 -0.84802 -14.63699 1.000 19.16834 266 LEU B N 1
ATOM 5046 C CA . LEU B 1 266 ? 29.05849 -0.07107 -13.92023 1.000 20.06039 266 LEU B CA 1
ATOM 5047 C C . LEU B 1 266 ? 28.61287 1.14279 -14.73768 1.000 16.32454 266 LEU B C 1
ATOM 5048 O O . LEU B 1 266 ? 27.42010 1.46186 -14.78755 1.000 19.51936 266 LEU B O 1
ATOM 5053 N N . ARG B 1 267 ? 29.55339 1.83943 -15.38764 1.000 14.73481 267 ARG B N 1
ATOM 5054 C CA . ARG B 1 267 ? 29.12593 2.95006 -16.24969 1.000 21.10700 267 ARG B CA 1
ATOM 5055 C C . ARG B 1 267 ? 28.19095 2.47613 -17.34519 1.000 20.13381 267 ARG B C 1
ATOM 5056 O O . ARG B 1 267 ? 27.25691 3.20381 -17.73604 1.000 15.99156 267 ARG B O 1
ATOM 5064 N N . GLN B 1 268 ? 28.41254 1.25593 -17.84401 1.000 18.51794 268 GLN B N 1
ATOM 5065 C CA . GLN B 1 268 ? 27.56745 0.73556 -18.91556 1.000 15.96749 268 GLN B CA 1
ATOM 5066 C C . GLN B 1 268 ? 26.19638 0.26434 -18.43906 1.000 16.20195 268 GLN B C 1
ATOM 5067 O O . GLN B 1 268 ? 25.23721 0.32242 -19.21262 1.000 21.51679 268 GLN B O 1
ATOM 5073 N N . ARG B 1 269 ? 26.08243 -0.23933 -17.20757 1.000 15.33504 269 ARG B N 1
ATOM 5074 C CA . ARG B 1 269 ? 24.90932 -0.98729 -16.81318 1.000 15.85039 269 ARG B CA 1
ATOM 5075 C C . ARG B 1 269 ? 24.31162 -0.59569 -15.45785 1.000 15.59233 269 ARG B C 1
ATOM 5076 O O . ARG B 1 269 ? 23.22754 -1.08248 -15.13815 1.000 19.46764 269 ARG B O 1
ATOM 5084 N N . SER B 1 270 ? 24.99736 0.20209 -14.63130 1.000 15.51504 270 SER B N 1
ATOM 5085 C CA . SER B 1 270 ? 24.46130 0.50529 -13.29850 1.000 17.45664 270 SER B CA 1
ATOM 5086 C C . SER B 1 270 ? 23.25288 1.42689 -13.43527 1.000 15.55209 270 SER B C 1
ATOM 5087 O O . SER B 1 270 ? 23.39583 2.55193 -13.92435 1.000 14.07274 270 SER B O 1
ATOM 5090 N N . ARG B 1 271 ? 22.07777 0.96269 -13.00076 1.000 18.81527 271 ARG B N 1
ATOM 5091 C CA . ARG B 1 271 ? 20.84291 1.68485 -13.31772 1.000 18.68628 271 ARG B CA 1
ATOM 5092 C C . ARG B 1 271 ? 20.77193 3.07293 -12.69119 1.000 12.92105 271 ARG B C 1
ATOM 5093 O O . ARG B 1 271 ? 20.30314 4.00462 -13.37689 1.000 13.61311 271 ARG B O 1
ATOM 5101 N N . PRO B 1 272 ? 21.21878 3.29598 -11.44967 1.000 13.44930 272 PRO B N 1
ATOM 5102 C CA . PRO B 1 272 ? 21.20669 4.68382 -10.92337 1.000 15.43531 272 PRO B CA 1
ATOM 5103 C C . PRO B 1 272 ? 22.10563 5.60675 -11.71231 1.000 16.76362 272 PRO B C 1
ATOM 5104 O O . PRO B 1 272 ? 21.81561 6.79909 -11.85996 1.000 14.27582 272 PRO B O 1
ATOM 5108 N N . TYR B 1 273 ? 23.18691 5.07333 -12.27844 1.000 12.14076 273 TYR B N 1
ATOM 5109 C CA . TYR B 1 273 ? 24.07195 5.89350 -13.07754 1.000 12.04723 273 TYR B CA 1
ATOM 5110 C C . TYR B 1 273 ? 23.46556 6.19631 -14.43585 1.000 13.00231 273 TYR B C 1
ATOM 5111 O O . TYR B 1 273 ? 23.73920 7.24649 -15.02006 1.000 14.81067 273 TYR B O 1
ATOM 5120 N N . LEU B 1 274 ? 22.72129 5.24488 -14.99325 1.000 10.69832 274 LEU B N 1
ATOM 5121 C CA . LEU B 1 274 ? 22.09554 5.43244 -16.29900 1.000 13.94667 274 LEU B CA 1
ATOM 5122 C C . LEU B 1 274 ? 20.86970 6.33376 -16.22925 1.000 16.34624 274 LEU B C 1
ATOM 5123 O O . LEU B 1 274 ? 20.58600 7.04751 -17.18367 1.000 13.77454 274 LEU B O 1
ATOM 5128 N N . PHE B 1 275 ? 20.14461 6.31843 -15.11486 1.000 13.03398 275 PHE B N 1
ATOM 5129 C CA . PHE B 1 275 ? 18.82849 6.94415 -15.05075 1.000 21.03363 275 PHE B CA 1
ATOM 5130 C C . PHE B 1 275 ? 18.70998 8.05829 -14.03274 1.000 20.85838 275 PHE B C 1
ATOM 5131 O O . PHE B 1 275 ? 17.58105 8.41955 -13.67952 1.000 34.16180 275 PHE B O 1
ATOM 5139 N N . SER B 1 276 ? 19.81569 8.56238 -13.48896 1.000 14.75288 276 SER B N 1
ATOM 5140 C CA . SER B 1 276 ? 19.72392 9.64002 -12.50973 1.000 13.65966 276 SER B CA 1
ATOM 5141 C C . SER B 1 276 ? 20.73395 10.71405 -12.85077 1.000 25.35132 276 SER B C 1
ATOM 5142 O O . SER B 1 276 ? 21.79549 10.44438 -13.43345 1.000 12.96558 276 SER B O 1
ATOM 5145 N N . ASN B 1 277 ? 20.39969 11.93732 -12.45602 1.000 16.99657 277 ASN B N 1
ATOM 5146 C CA . ASN B 1 277 ? 21.19243 13.09859 -12.81770 1.000 15.75802 277 ASN B CA 1
ATOM 5147 C C . ASN B 1 277 ? 22.65210 12.96105 -12.39672 1.000 17.52864 277 ASN B C 1
ATOM 5148 O O . ASN B 1 277 ? 22.98270 12.39710 -11.34543 1.000 13.06028 277 ASN B O 1
ATOM 5153 N N . SER B 1 278 ? 23.53752 13.48140 -13.24071 1.000 14.98124 278 SER B N 1
ATOM 5154 C CA . SER B 1 278 ? 24.93941 13.61350 -12.88773 1.000 20.87647 278 SER B CA 1
ATOM 5155 C C . SER B 1 278 ? 25.10063 14.54998 -11.68107 1.000 20.39395 278 SER B C 1
ATOM 5156 O O . SER B 1 278 ? 24.24043 15.38652 -11.40807 1.000 12.28015 278 SER B O 1
ATOM 5159 N N . VAL B 1 279 ? 26.21632 14.39440 -10.94369 1.000 14.08338 279 VAL B N 1
ATOM 5160 C CA . VAL B 1 279 ? 26.42432 15.16426 -9.71095 1.000 13.00422 279 VAL B CA 1
ATOM 5161 C C . VAL B 1 279 ? 26.59095 16.64937 -10.02500 1.000 12.62472 279 VAL B C 1
ATOM 5162 O O . VAL B 1 279 ? 27.21031 17.02430 -11.02902 1.000 14.67789 279 VAL B O 1
ATOM 5166 N N . ALA B 1 280 ? 26.04903 17.50574 -9.14478 1.000 15.99384 280 ALA B N 1
ATOM 5167 C CA . ALA B 1 280 ? 26.02738 18.94616 -9.39166 1.000 13.52694 280 ALA B CA 1
ATOM 5168 C C . ALA B 1 280 ? 27.44220 19.53484 -9.39681 1.000 13.87321 280 ALA B C 1
ATOM 5169 O O . ALA B 1 280 ? 28.26053 19.19228 -8.54772 1.000 13.93228 280 ALA B O 1
ATOM 5171 N N . PRO B 1 281 ? 27.76198 20.41894 -10.36647 1.000 16.67096 281 PRO B N 1
ATOM 5172 C CA . PRO B 1 281 ? 29.12619 20.98743 -10.43706 1.000 18.78693 281 PRO B CA 1
ATOM 5173 C C . PRO B 1 281 ? 29.64508 21.62102 -9.13695 1.000 11.61140 281 PRO B C 1
ATOM 5174 O O . PRO B 1 281 ? 30.84250 21.47306 -8.85817 1.000 17.35447 281 PRO B O 1
ATOM 5178 N N . ALA B 1 282 ? 28.80549 22.30461 -8.33729 1.000 17.76977 282 ALA B N 1
ATOM 5179 C CA . ALA B 1 282 ? 29.29255 22.88629 -7.07599 1.000 17.44597 282 ALA B CA 1
ATOM 5180 C C . ALA B 1 282 ? 29.84765 21.80927 -6.13427 1.000 16.21070 282 ALA B C 1
ATOM 5181 O O . ALA B 1 282 ? 30.87219 22.00474 -5.45618 1.000 16.85771 282 ALA B O 1
ATOM 5183 N N . ILE B 1 283 ? 29.15343 20.67923 -6.05645 1.000 16.16181 283 ILE B N 1
ATOM 5184 C CA . ILE B 1 283 ? 29.57229 19.58615 -5.19120 1.000 13.20752 283 ILE B CA 1
ATOM 5185 C C . ILE B 1 283 ? 30.82038 18.90826 -5.74459 1.000 14.51175 283 ILE B C 1
ATOM 5186 O O . ILE B 1 283 ? 31.73362 18.56150 -4.98965 1.000 15.73920 283 ILE B O 1
ATOM 5191 N N . VAL B 1 284 ? 30.89261 18.72562 -7.06829 1.000 16.63820 284 VAL B N 1
ATOM 5192 C CA . VAL B 1 284 ? 32.09730 18.13933 -7.66410 1.000 17.94598 284 VAL B CA 1
ATOM 5193 C C . VAL B 1 284 ? 33.31250 19.02635 -7.37376 1.000 11.75925 284 VAL B C 1
ATOM 5194 O O . VAL B 1 284 ? 34.37592 18.53728 -6.94186 1.000 14.42409 284 VAL B O 1
ATOM 5198 N N . SER B 1 285 ? 33.16626 20.34744 -7.59142 1.000 16.01930 285 SER B N 1
ATOM 5199 C CA . SER B 1 285 ? 34.27294 21.29550 -7.39480 1.000 18.88571 285 SER B CA 1
ATOM 5200 C C . SER B 1 285 ? 34.72273 21.32610 -5.94307 1.000 18.99288 285 SER B C 1
ATOM 5201 O O . SER B 1 285 ? 35.92349 21.28383 -5.64184 1.000 17.51836 285 SER B O 1
ATOM 5204 N N . ALA B 1 286 ? 33.76650 21.41373 -5.01828 1.000 14.66548 286 ALA B N 1
ATOM 5205 C CA . ALA B 1 286 ? 34.14314 21.37483 -3.61172 1.000 14.56515 286 ALA B CA 1
ATOM 5206 C C . ALA B 1 286 ? 34.82094 20.06063 -3.23591 1.000 13.52617 286 ALA B C 1
ATOM 5207 O O . ALA B 1 286 ? 35.71533 20.05472 -2.38987 1.000 20.58725 286 ALA B O 1
ATOM 5209 N N . SER B 1 287 ? 34.39657 18.92679 -3.81653 1.000 13.64142 287 SER B N 1
ATOM 5210 C CA . SER B 1 287 ? 35.01755 17.66481 -3.41108 1.000 18.24466 287 SER B CA 1
ATOM 5211 C C . SER B 1 287 ? 36.44720 17.56276 -3.93625 1.000 19.67425 287 SER B C 1
ATOM 5212 O O . SER B 1 287 ? 37.33467 16.99345 -3.27809 1.000 17.34727 287 SER B O 1
ATOM 5215 N N . ILE B 1 288 ? 36.69038 18.09485 -5.13807 1.000 21.27801 288 ILE B N 1
ATOM 5216 C CA . ILE B 1 288 ? 38.07603 18.23937 -5.59403 1.000 26.17086 288 ILE B CA 1
ATOM 5217 C C . ILE B 1 288 ? 38.86767 19.04316 -4.56321 1.000 17.67595 288 ILE B C 1
ATOM 5218 O O . ILE B 1 288 ? 39.98074 18.65155 -4.13944 1.000 21.82950 288 ILE B O 1
ATOM 5223 N N . ARG B 1 289 ? 38.27548 20.16678 -4.10742 1.000 19.52234 289 ARG B N 1
ATOM 5224 C CA . ARG B 1 289 ? 38.94115 20.99558 -3.10195 1.000 19.58682 289 ARG B CA 1
ATOM 5225 C C . ARG B 1 289 ? 39.22977 20.19965 -1.82757 1.000 24.06125 289 ARG B C 1
ATOM 5226 O O . ARG B 1 289 ? 40.28618 20.36298 -1.21344 1.000 22.25244 289 ARG B O 1
ATOM 5234 N N . VAL B 1 290 ? 38.27234 19.37318 -1.40355 1.000 18.76512 290 VAL B N 1
ATOM 5235 C CA . VAL B 1 290 ? 38.40343 18.54804 -0.19915 1.000 21.21468 290 VAL B CA 1
ATOM 5236 C C . VAL B 1 290 ? 39.61206 17.64493 -0.28233 1.000 15.76547 290 VAL B C 1
ATOM 5237 O O . VAL B 1 290 ? 40.36355 17.49441 0.68836 1.000 20.40138 290 VAL B O 1
ATOM 5241 N N . LEU B 1 291 ? 39.74549 16.94141 -1.40091 1.000 16.04995 291 LEU B N 1
ATOM 5242 C CA . LEU B 1 291 ? 40.81640 15.96354 -1.50725 1.000 20.37749 291 LEU B CA 1
ATOM 5243 C C . LEU B 1 291 ? 42.17159 16.65729 -1.40683 1.000 29.74076 291 LEU B C 1
ATOM 5244 O O . LEU B 1 291 ? 43.08610 16.16128 -0.73076 1.000 26.52248 291 LEU B O 1
ATOM 5249 N N . ASP B 1 292 ? 42.27289 17.87189 -1.96450 1.000 24.16328 292 ASP B N 1
ATOM 5250 C CA . ASP B 1 292 ? 43.52710 18.62048 -1.78567 1.000 25.17260 292 ASP B CA 1
ATOM 5251 C C . ASP B 1 292 ? 43.68963 19.12144 -0.35301 1.000 28.81190 292 ASP B C 1
ATOM 5252 O O . ASP B 1 292 ? 44.77734 19.02806 0.22108 1.000 30.28126 292 ASP B O 1
ATOM 5257 N N . LEU B 1 293 ? 42.62365 19.66441 0.23686 1.000 25.66510 293 LEU B N 1
ATOM 5258 C CA . LEU B 1 293 ? 42.68118 20.14620 1.60541 1.000 27.92119 293 LEU B CA 1
ATOM 5259 C C . LEU B 1 293 ? 43.14098 19.03704 2.55155 1.000 34.88285 293 LEU B C 1
ATOM 5260 O O . LEU B 1 293 ? 43.89388 19.28886 3.49622 1.000 37.93241 293 LEU B O 1
ATOM 5265 N N . LEU B 1 294 ? 42.69443 17.80091 2.30843 1.000 21.29922 294 LEU B N 1
ATOM 5266 C CA . LEU B 1 294 ? 43.02549 16.65647 3.15021 1.000 29.11063 294 LEU B CA 1
ATOM 5267 C C . LEU B 1 294 ? 44.42335 16.13419 2.90652 1.000 40.78862 294 LEU B C 1
ATOM 5268 O O . LEU B 1 294 ? 44.99109 15.49997 3.79950 1.000 36.45551 294 LEU B O 1
ATOM 5273 N N . GLN B 1 295 ? 44.98136 16.36321 1.71948 1.000 44.84642 295 GLN B N 1
ATOM 5274 C CA . GLN B 1 295 ? 46.37994 16.00452 1.54872 1.000 42.11461 295 GLN B CA 1
ATOM 5275 C C . GLN B 1 295 ? 47.32223 17.09777 2.02853 1.000 48.16502 295 GLN B C 1
ATOM 5276 O O . GLN B 1 295 ? 48.49736 16.80459 2.26665 1.000 64.88838 295 GLN B O 1
ATOM 5282 N N . GLU B 1 296 ? 46.82734 18.32140 2.25216 1.000 50.31135 296 GLU B N 1
ATOM 5283 C CA . GLU B 1 296 ? 47.69915 19.39169 2.74213 1.000 53.83946 296 GLU B CA 1
ATOM 5284 C C . GLU B 1 296 ? 48.19350 19.11802 4.15488 1.000 69.56428 296 GLU B C 1
ATOM 5285 O O . GLU B 1 296 ? 49.34803 19.42169 4.48274 1.000 80.08226 296 GLU B O 1
ATOM 5291 N N . SER B 1 297 ? 47.34649 18.53309 4.99690 1.000 69.05798 297 SER B N 1
ATOM 5292 C CA . SER B 1 297 ? 47.63629 18.43657 6.41949 1.000 61.78146 297 SER B CA 1
ATOM 5293 C C . SER B 1 297 ? 46.77837 17.34683 7.03588 1.000 67.20059 297 SER B C 1
ATOM 5294 O O . SER B 1 297 ? 45.68999 17.04438 6.54111 1.000 70.55167 297 SER B O 1
ATOM 5297 N N . GLY B 1 298 ? 47.30119 16.74230 8.09821 1.000 66.46125 298 GLY B N 1
ATOM 5298 C CA . GLY B 1 298 ? 46.55346 15.80663 8.91600 1.000 45.13547 298 GLY B CA 1
ATOM 5299 C C . GLY B 1 298 ? 46.06934 16.46070 10.20072 1.000 37.85113 298 GLY B C 1
ATOM 5300 O O . GLY B 1 298 ? 45.77792 15.76121 11.17402 1.000 38.80108 298 GLY B O 1
ATOM 5301 N N . ASP B 1 299 ? 46.02919 17.80221 10.22860 1.000 35.96304 299 ASP B N 1
ATOM 5302 C CA . ASP B 1 299 ? 45.63501 18.54951 11.43101 1.000 34.58639 299 ASP B CA 1
ATOM 5303 C C . ASP B 1 299 ? 44.20877 18.21503 11.89443 1.000 37.85008 299 ASP B C 1
ATOM 5304 O O . ASP B 1 299 ? 43.94485 18.04791 13.09837 1.000 39.33612 299 ASP B O 1
ATOM 5309 N N . LEU B 1 300 ? 43.25675 18.20299 10.95828 1.000 34.39748 300 LEU B N 1
ATOM 5310 C CA . LEU B 1 300 ? 41.86867 17.97630 11.34574 1.000 31.21706 300 LEU B CA 1
ATOM 5311 C C . LEU B 1 300 ? 41.68635 16.56783 11.92180 1.000 23.98506 300 LEU B C 1
ATOM 5312 O O . LEU B 1 300 ? 41.03145 16.40509 12.96139 1.000 35.24628 300 LEU B O 1
ATOM 5317 N N . ARG B 1 301 ? 42.29423 15.55315 11.28733 1.000 31.11097 301 ARG B N 1
ATOM 5318 C CA . ARG B 1 301 ? 42.26656 14.19643 11.83779 1.000 37.06689 301 ARG B CA 1
ATOM 5319 C C . ARG B 1 301 ? 42.80668 14.17114 13.25449 1.000 40.49001 301 ARG B C 1
ATOM 5320 O O . ARG B 1 301 ? 42.25156 13.48912 14.13083 1.000 36.89262 301 ARG B O 1
ATOM 5328 N N . ASP B 1 302 ? 43.91097 14.89215 13.48628 1.000 33.85278 302 ASP B N 1
ATOM 5329 C CA . ASP B 1 302 ? 44.55100 14.90122 14.79673 1.000 32.62442 302 ASP B CA 1
ATOM 5330 C C . ASP B 1 302 ? 43.61720 15.46060 15.85208 1.000 29.03808 302 ASP B C 1
ATOM 5331 O O . ASP B 1 302 ? 43.54034 14.94045 16.97134 1.000 27.46315 302 ASP B O 1
ATOM 5336 N N . ARG B 1 303 ? 42.94575 16.56225 15.53299 1.000 24.58064 303 ARG B N 1
ATOM 5337 C CA . ARG B 1 303 ? 41.99112 17.14069 16.46750 1.000 24.31254 303 ARG B CA 1
ATOM 5338 C C . ARG B 1 303 ? 40.82247 16.17945 16.74223 1.000 23.04187 303 ARG B C 1
ATOM 5339 O O . ARG B 1 303 ? 40.37100 16.05127 17.88982 1.000 23.17753 303 ARG B O 1
ATOM 5347 N N . LEU B 1 304 ? 40.31761 15.52165 15.69048 1.000 25.99129 304 LEU B N 1
ATOM 5348 C CA . LEU B 1 304 ? 39.28157 14.50314 15.86209 1.000 26.50670 304 LEU B CA 1
ATOM 5349 C C . LEU B 1 304 ? 39.70649 13.45588 16.88413 1.000 30.41890 304 LEU B C 1
ATOM 5350 O O . LEU B 1 304 ? 38.99231 13.19406 17.85349 1.000 23.96082 304 LEU B O 1
ATOM 5355 N N . TRP B 1 305 ? 40.88624 12.86391 16.69459 1.000 23.22292 305 TRP B N 1
ATOM 5356 C CA . TRP B 1 305 ? 41.29618 11.77389 17.58041 1.000 27.29247 305 TRP B CA 1
ATOM 5357 C C . TRP B 1 305 ? 41.65267 12.26761 18.97920 1.000 26.33307 305 TRP B C 1
ATOM 5358 O O . TRP B 1 305 ? 41.43387 11.54983 19.96275 1.000 28.37676 305 TRP B O 1
ATOM 5369 N N . GLU B 1 306 ? 42.16734 13.49182 19.11003 1.000 29.70063 306 GLU B N 1
ATOM 5370 C CA . GLU B 1 306 ? 42.37014 14.03879 20.44528 1.000 25.36466 306 GLU B CA 1
ATOM 5371 C C . GLU B 1 306 ? 41.04514 14.17408 21.16624 1.000 24.32914 306 GLU B C 1
ATOM 5372 O O . GLU B 1 306 ? 40.91914 13.81552 22.34997 1.000 23.00197 306 GLU B O 1
ATOM 5378 N N . ASN B 1 307 ? 40.03440 14.67663 20.45989 1.000 22.42081 307 ASN B N 1
ATOM 5379 C CA . ASN B 1 307 ? 38.71036 14.79255 21.05523 1.000 20.73601 307 ASN B CA 1
ATOM 5380 C C . ASN B 1 307 ? 38.19527 13.42228 21.48797 1.000 16.17202 307 ASN B C 1
ATOM 5381 O O . ASN B 1 307 ? 37.64988 13.27180 22.58716 1.000 23.24808 307 ASN B O 1
ATOM 5386 N N . ALA B 1 308 ? 38.32363 12.42724 20.60300 1.000 19.95786 308 ALA B N 1
ATOM 5387 C CA . ALA B 1 308 ? 37.79841 11.08884 20.88915 1.000 19.38074 308 ALA B CA 1
ATOM 5388 C C . ALA B 1 308 ? 38.47247 10.49327 22.12453 1.000 23.30537 308 ALA B C 1
ATOM 5389 O O . ALA B 1 308 ? 37.80955 9.95816 23.02061 1.000 18.60512 308 ALA B O 1
ATOM 5391 N N . THR B 1 309 ? 39.79869 10.59198 22.19218 1.000 24.79933 309 THR B N 1
ATOM 5392 C CA . THR B 1 309 ? 40.51706 10.06999 23.35708 1.000 24.91092 309 THR B CA 1
ATOM 5393 C C . THR B 1 309 ? 40.07790 10.77101 24.63995 1.000 21.27942 309 THR B C 1
ATOM 5394 O O . THR B 1 309 ? 39.80269 10.12334 25.66856 1.000 23.19601 309 THR B O 1
ATOM 5398 N N . HIS B 1 310 ? 40.00005 12.10045 24.59212 1.000 24.09437 310 HIS B N 1
ATOM 5399 C CA . HIS B 1 310 ? 39.60185 12.87273 25.76268 1.000 28.31069 310 HIS B CA 1
ATOM 5400 C C . HIS B 1 310 ? 38.19230 12.50461 26.20928 1.000 29.00806 310 HIS B C 1
ATOM 5401 O O . HIS B 1 310 ? 37.91361 12.39406 27.41771 1.000 21.98234 310 HIS B O 1
ATOM 5408 N N . PHE B 1 311 ? 37.28721 12.32098 25.23629 1.000 23.07047 311 PHE B N 1
ATOM 5409 C CA . PHE B 1 311 ? 35.90208 11.99027 25.53557 1.000 20.37573 311 PHE B CA 1
ATOM 5410 C C . PHE B 1 311 ? 35.82204 10.65783 26.25836 1.000 15.85301 311 PHE B C 1
ATOM 5411 O O . PHE B 1 311 ? 35.12968 10.53827 27.26831 1.000 20.40145 311 PHE B O 1
ATOM 5419 N N . ARG B 1 312 ? 36.52748 9.64436 25.73582 1.000 19.36556 312 ARG B N 1
ATOM 5420 C CA . ARG B 1 312 ? 36.49041 8.32953 26.36584 1.000 24.18718 312 ARG B CA 1
ATOM 5421 C C . ARG B 1 312 ? 37.05574 8.39358 27.77336 1.000 25.60165 312 ARG B C 1
ATOM 5422 O O . ARG B 1 312 ? 36.47537 7.83851 28.71999 1.000 22.79760 312 ARG B O 1
ATOM 5430 N N . THR B 1 313 ? 38.15684 9.11782 27.94194 1.000 24.59118 313 THR B N 1
ATOM 5431 C CA . THR B 1 313 ? 38.76796 9.19163 29.26188 1.000 25.36681 313 THR B CA 1
ATOM 5432 C C . THR B 1 313 ? 37.79847 9.79293 30.26833 1.000 23.13048 313 THR B C 1
ATOM 5433 O O . THR B 1 313 ? 37.43544 9.15759 31.26749 1.000 30.31322 313 THR B O 1
ATOM 5437 N N . ARG B 1 314 ? 37.33987 11.01132 29.99999 1.000 20.52634 314 ARG B N 1
ATOM 5438 C CA . ARG B 1 314 ? 36.48410 11.69168 30.95844 1.000 16.78484 314 ARG B CA 1
ATOM 5439 C C . ARG B 1 314 ? 35.15528 10.97363 31.16330 1.000 28.19524 314 ARG B C 1
ATOM 5440 O O . ARG B 1 314 ? 34.65872 10.88856 32.29830 1.000 22.70128 314 ARG B O 1
ATOM 5448 N N . MET B 1 315 ? 34.54787 10.44657 30.09009 1.000 26.41956 315 MET B N 1
ATOM 5449 C CA . MET B 1 315 ? 33.22311 9.85930 30.26611 1.000 19.85184 315 MET B CA 1
ATOM 5450 C C . MET B 1 315 ? 33.30209 8.50719 30.97257 1.000 19.62408 315 MET B C 1
ATOM 5451 O O . MET B 1 315 ? 32.47281 8.22467 31.84286 1.000 21.09127 315 MET B O 1
ATOM 5456 N N . SER B 1 316 ? 34.27837 7.65747 30.61854 1.000 19.25482 316 SER B N 1
ATOM 5457 C CA . SER B 1 316 ? 34.41974 6.39148 31.33354 1.000 29.85872 316 SER B CA 1
ATOM 5458 C C . SER B 1 316 ? 34.76932 6.62675 32.80517 1.000 32.67977 316 SER B C 1
ATOM 5459 O O . SER B 1 316 ? 34.21082 5.96714 33.69108 1.000 31.40460 316 SER B O 1
ATOM 5462 N N . GLU B 1 317 ? 35.67792 7.57547 33.09521 1.000 27.80971 317 GLU B N 1
ATOM 5463 C CA . GLU B 1 317 ? 36.01403 7.81489 34.49972 1.000 29.63395 317 GLU B CA 1
ATOM 5464 C C . GLU B 1 317 ? 34.82713 8.34748 35.29227 1.000 35.05149 317 GLU B C 1
ATOM 5465 O O . G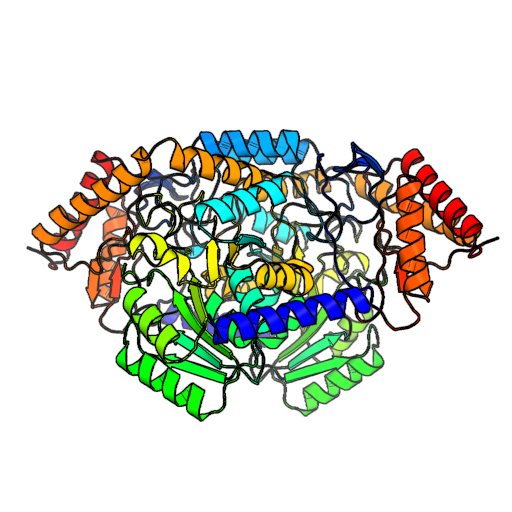LU B 1 317 ? 34.76561 8.16004 36.51309 1.000 32.79549 317 GLU B O 1
ATOM 5471 N N . ALA B 1 318 ? 33.86700 8.98986 34.64158 1.000 25.62763 318 ALA B N 1
ATOM 5472 C CA . ALA B 1 318 ? 32.68345 9.39791 35.37887 1.000 17.38755 318 ALA B CA 1
ATOM 5473 C C . ALA B 1 318 ? 31.70082 8.25108 35.59052 1.000 16.65452 318 ALA B C 1
ATOM 5474 O O . ALA B 1 318 ? 30.70009 8.43697 36.29880 1.000 25.60141 318 ALA B O 1
ATOM 5476 N N . GLY B 1 319 ? 31.93945 7.09127 34.97650 1.000 22.40935 319 GLY B N 1
ATOM 5477 C CA . GLY B 1 319 ? 31.07984 5.93815 35.16829 1.000 25.34443 319 GLY B CA 1
ATOM 5478 C C . GLY B 1 319 ? 30.21485 5.53672 33.99124 1.000 29.83158 319 GLY B C 1
ATOM 5479 O O . GLY B 1 319 ? 29.41428 4.60090 34.12820 1.000 21.87391 319 GLY B O 1
ATOM 5480 N N . PHE B 1 320 ? 30.31862 6.21446 32.85361 1.000 26.75439 320 PHE B N 1
ATOM 5481 C CA . PHE B 1 320 ? 29.52784 5.82388 31.69302 1.000 26.65513 320 PHE B CA 1
ATOM 5482 C C . PHE B 1 320 ? 30.10711 4.58778 31.02806 1.000 25.59917 320 PHE B C 1
ATOM 5483 O O . PHE B 1 320 ? 31.32425 4.39526 30.99352 1.000 24.69146 320 PHE B O 1
ATOM 5491 N N . THR B 1 321 ? 29.22590 3.75845 30.45785 1.000 19.13339 321 THR B N 1
ATOM 5492 C CA . THR B 1 321 ? 29.65417 2.63968 29.62894 1.000 13.24524 321 THR B CA 1
ATOM 5493 C C . THR B 1 321 ? 29.64769 3.08786 28.16703 1.000 19.80145 321 THR B C 1
ATOM 5494 O O . THR B 1 321 ? 28.62204 3.55484 27.67689 1.000 20.43312 321 THR B O 1
ATOM 5498 N N . LEU B 1 322 ? 30.77334 2.95048 27.48170 1.000 18.21428 322 LEU B N 1
ATOM 5499 C CA . LEU B 1 322 ? 30.90138 3.42598 26.10640 1.000 18.28337 322 LEU B CA 1
ATOM 5500 C C . LEU B 1 322 ? 31.17090 2.25369 25.17938 1.000 25.59133 322 LEU B C 1
ATOM 5501 O O . LEU B 1 322 ? 31.93690 1.35118 25.52534 1.000 26.50562 322 LEU B O 1
ATOM 5506 N N . ALA B 1 323 ? 30.54122 2.24977 23.99947 1.000 21.92886 323 ALA B N 1
ATOM 5507 C CA . ALA B 1 323 ? 30.78343 1.15938 23.05788 1.000 18.56847 323 ALA B CA 1
ATOM 5508 C C . ALA B 1 323 ? 31.93445 1.47675 22.09111 1.000 19.72486 323 ALA B C 1
ATOM 5509 O O . ALA B 1 323 ? 32.37601 2.62063 21.97241 1.000 15.38778 323 ALA B O 1
ATOM 5511 N N . GLY B 1 324 ? 32.43253 0.42372 21.41570 1.000 16.96423 324 GLY B N 1
ATOM 5512 C CA . GLY B 1 324 ? 33.30743 0.57037 20.26711 1.000 17.67221 324 GLY B CA 1
ATOM 5513 C C . GLY B 1 324 ? 34.74158 0.91716 20.62314 1.000 23.04069 324 GLY B C 1
ATOM 5514 O O . GLY B 1 324 ? 35.10244 1.10259 21.78209 1.000 19.16497 324 GLY B O 1
ATOM 5515 N N . ALA B 1 325 ? 35.56541 1.03703 19.57504 1.000 20.92662 325 ALA B N 1
ATOM 5516 C CA . ALA B 1 325 ? 36.97072 1.39231 19.71884 1.000 28.38887 325 ALA B CA 1
ATOM 5517 C C . ALA B 1 325 ? 37.47101 2.00525 18.41650 1.000 25.17986 325 ALA B C 1
ATOM 5518 O O . ALA B 1 325 ? 37.08990 1.55940 17.33021 1.000 22.22401 325 ALA B O 1
ATOM 5520 N N . ASP B 1 326 ? 38.28308 3.05807 18.53969 1.000 23.51172 326 ASP B N 1
ATOM 5521 C CA . ASP B 1 326 ? 39.06648 3.58125 17.41446 1.000 28.96585 326 ASP B CA 1
ATOM 5522 C C . ASP B 1 326 ? 38.20896 4.27684 16.36064 1.000 24.99035 326 ASP B C 1
ATOM 5523 O O . ASP B 1 326 ? 38.59769 4.31079 15.19031 1.000 20.64938 326 ASP B O 1
ATOM 5528 N N . HIS B 1 327 ? 37.03198 4.79822 16.71732 1.000 23.21940 327 HIS B N 1
ATOM 5529 C CA . HIS B 1 327 ? 36.23954 5.53231 15.73501 1.000 15.68289 327 HIS B CA 1
ATOM 5530 C C . HIS B 1 327 ? 35.62018 6.74627 16.40825 1.000 20.43898 327 HIS B C 1
ATOM 5531 O O . HIS B 1 327 ? 35.61737 6.88460 17.63385 1.000 21.66659 327 HIS B O 1
ATOM 5538 N N . ALA B 1 328 ? 35.12637 7.66182 15.57155 1.000 15.66456 328 ALA B N 1
ATOM 5539 C CA . ALA B 1 328 ? 34.51759 8.88464 16.04811 1.000 15.02053 328 ALA B CA 1
ATOM 5540 C C . ALA B 1 328 ? 33.11984 8.65836 16.61155 1.000 14.04842 328 ALA B C 1
ATOM 5541 O O . ALA B 1 328 ? 32.61632 9.50244 17.36150 1.000 14.07751 328 ALA B O 1
ATOM 5543 N N . ILE B 1 329 ? 32.48345 7.53865 16.27605 1.000 12.23701 329 ILE B N 1
ATOM 5544 C CA . ILE B 1 329 ? 31.19537 7.19888 16.89043 1.000 11.51952 329 ILE B CA 1
ATOM 5545 C C . ILE B 1 329 ? 31.48544 6.55625 18.23731 1.000 13.70345 329 ILE B C 1
ATOM 5546 O O . ILE B 1 329 ? 32.15768 5.52220 18.28072 1.000 12.54357 329 ILE B O 1
ATOM 5551 N N . ILE B 1 330 ? 31.01796 7.17194 19.32291 1.000 11.13061 330 ILE B N 1
ATOM 5552 C CA . ILE B 1 330 ? 31.29202 6.65995 20.67534 1.000 13.75222 330 ILE B CA 1
ATOM 5553 C C . ILE B 1 330 ? 29.98542 6.60781 21.45089 1.000 12.11280 330 ILE B C 1
ATOM 5554 O O . ILE B 1 330 ? 29.63108 7.56086 22.15583 1.000 14.60606 330 ILE B O 1
ATOM 5559 N N . PRO B 1 331 ? 29.24317 5.51004 21.34124 1.000 10.59365 331 PRO B N 1
ATOM 5560 C CA . PRO B 1 331 ? 27.90865 5.46883 21.92986 1.000 12.40695 331 PRO B CA 1
ATOM 5561 C C . PRO B 1 331 ? 27.97718 5.39188 23.44234 1.000 14.32823 331 PRO B C 1
ATOM 5562 O O . PRO B 1 331 ? 28.79321 4.65477 23.99396 1.000 17.47522 331 PRO B O 1
ATOM 5566 N N . ILE B 1 332 ? 27.09805 6.15888 24.09319 1.000 15.83512 332 ILE B N 1
ATOM 5567 C CA . ILE B 1 332 ? 26.84252 6.04901 25.52814 1.000 14.15027 332 ILE B CA 1
ATOM 5568 C C . ILE B 1 332 ? 25.76872 4.97392 25.71910 1.000 14.79350 332 ILE B C 1
ATOM 5569 O O . ILE B 1 332 ? 24.61509 5.18082 25.33796 1.000 11.57202 332 ILE B O 1
ATOM 5574 N N . MET B 1 333 ? 26.13734 3.83701 26.32051 1.000 15.93780 333 MET B N 1
ATOM 5575 C CA . MET B 1 333 ? 25.20597 2.71733 26.47471 1.000 12.26401 333 MET B CA 1
ATOM 5576 C C . MET B 1 333 ? 24.29136 2.97097 27.67066 1.000 13.86973 333 MET B C 1
ATOM 5577 O O . MET B 1 333 ? 24.77846 3.16576 28.78783 1.000 15.40578 333 MET B O 1
ATOM 5582 N N . LEU B 1 334 ? 22.95033 3.03047 27.44025 1.000 10.83170 334 LEU B N 1
ATOM 5583 C CA . LEU B 1 334 ? 22.00437 3.30252 28.50581 1.000 15.43121 334 LEU B CA 1
ATOM 5584 C C . LEU B 1 334 ? 20.96136 2.19182 28.70011 1.000 11.93480 334 LEU B C 1
ATOM 5585 O O . LEU B 1 334 ? 20.23339 2.22802 29.69357 1.000 14.16309 334 LEU B O 1
ATOM 5590 N N . GLY B 1 335 ? 20.85217 1.25552 27.77136 1.000 12.37153 335 GLY B N 1
ATOM 5591 C CA . GLY B 1 335 ? 20.05284 0.04754 27.91749 1.000 11.93597 335 GLY B CA 1
ATOM 5592 C C . GLY B 1 335 ? 18.57254 0.24294 27.68490 1.000 9.29681 335 GLY B C 1
ATOM 5593 O O . GLY B 1 335 ? 17.98161 -0.39625 26.81423 1.000 11.84830 335 GLY B O 1
ATOM 5594 N N . ASP B 1 336 ? 17.97285 1.11851 28.48726 1.000 10.28676 336 ASP B N 1
ATOM 5595 C CA . ASP B 1 336 ? 16.53363 1.30530 28.54197 1.000 16.52776 336 ASP B CA 1
ATOM 5596 C C . ASP B 1 336 ? 16.13751 2.42714 27.57000 1.000 10.92727 336 ASP B C 1
ATOM 5597 O O . ASP B 1 336 ? 16.75718 3.49480 27.56860 1.000 12.82550 336 ASP B O 1
ATOM 5602 N N . ALA B 1 337 ? 15.14165 2.15652 26.72178 1.000 13.93531 337 ALA B N 1
ATOM 5603 C CA . ALA B 1 337 ? 14.76537 3.10915 25.67391 1.000 17.52591 337 ALA B CA 1
ATOM 5604 C C . ALA B 1 337 ? 14.22219 4.40867 26.25536 1.000 18.39052 337 ALA B C 1
ATOM 5605 O O . ALA B 1 337 ? 14.56763 5.49433 25.77478 1.000 17.79145 337 ALA B O 1
ATOM 5607 N N . LYS B 1 338 ? 13.36488 4.32766 27.28403 1.000 11.67388 338 LYS B N 1
ATOM 5608 C CA . LYS B 1 338 ? 12.83814 5.54747 27.90696 1.000 14.40422 338 LYS B CA 1
ATOM 5609 C C . LYS B 1 338 ? 13.93871 6.35458 28.58707 1.000 13.61061 338 LYS B C 1
ATOM 5610 O O . LYS B 1 338 ? 13.91906 7.59543 28.57077 1.000 14.05611 338 LYS B O 1
ATOM 5616 N N . VAL B 1 339 ? 14.88377 5.66834 29.23249 1.000 11.63898 339 VAL B N 1
ATOM 5617 C CA . VAL B 1 339 ? 16.02980 6.35792 29.83224 1.000 13.73253 339 VAL B CA 1
ATOM 5618 C C . VAL B 1 339 ? 16.82750 7.10151 28.76249 1.000 12.26463 339 VAL B C 1
ATOM 5619 O O . VAL B 1 339 ? 17.26187 8.24841 28.96807 1.000 18.33618 339 VAL B O 1
ATOM 5623 N N . ALA B 1 340 ? 17.04634 6.46489 27.61367 1.000 11.01985 340 ALA B N 1
ATOM 5624 C CA . ALA B 1 340 ? 17.81347 7.12475 26.55503 1.000 17.15201 340 ALA B CA 1
ATOM 5625 C C . ALA B 1 340 ? 17.06620 8.35055 26.02834 1.000 15.65218 340 ALA B C 1
ATOM 5626 O O . ALA B 1 340 ? 17.67355 9.40997 25.79896 1.000 15.02028 340 ALA B O 1
ATOM 5628 N N . ALA B 1 341 ? 15.73946 8.22923 25.84320 1.000 13.84211 341 ALA B N 1
ATOM 5629 C CA . ALA B 1 341 ? 14.94697 9.37669 25.38687 1.000 18.72849 341 ALA B CA 1
ATOM 5630 C C . ALA B 1 341 ? 14.99325 10.53389 26.39862 1.000 21.51351 341 ALA B C 1
ATOM 5631 O O . ALA B 1 341 ? 15.12567 11.71495 26.01903 1.000 16.32817 341 ALA B O 1
ATOM 5633 N N . GLU B 1 342 ? 14.87683 10.21913 27.69735 1.000 16.29115 342 GLU B N 1
ATOM 5634 C CA . GLU B 1 342 ? 14.97250 11.24666 28.72347 1.000 16.68814 342 GLU B CA 1
ATOM 5635 C C . GLU B 1 342 ? 16.36434 11.87884 28.77051 1.000 16.66995 342 GLU B C 1
ATOM 5636 O O . GLU B 1 342 ? 16.49727 13.08950 28.98939 1.000 18.19024 342 GLU B O 1
ATOM 5642 N N . PHE B 1 343 ? 17.41405 11.07312 28.60604 1.000 15.74988 343 PHE B N 1
ATOM 5643 C CA . PHE B 1 343 ? 18.77667 11.59442 28.59532 1.000 14.51580 343 PHE B CA 1
ATOM 5644 C C . PHE B 1 343 ? 18.97116 12.60839 27.47064 1.000 15.40636 343 PHE B C 1
ATOM 5645 O O . PHE B 1 343 ? 19.60351 13.65941 27.66586 1.000 15.73318 343 PHE B O 1
ATOM 5653 N N . ALA B 1 344 ? 18.48824 12.27355 26.26598 1.000 15.93905 344 ALA B N 1
ATOM 5654 C CA . ALA B 1 344 ? 18.62415 13.21329 25.15038 1.000 17.05666 344 ALA B CA 1
ATOM 5655 C C . ALA B 1 344 ? 17.86599 14.50397 25.43399 1.000 18.21093 344 ALA B C 1
ATOM 5656 O O . ALA B 1 344 ? 18.35318 15.61110 25.13555 1.000 17.65830 344 ALA B O 1
ATOM 5658 N N . GLU B 1 345 ? 16.66505 14.39083 26.01001 1.000 13.73216 345 GLU B N 1
ATOM 5659 C CA . GLU B 1 345 ? 15.90286 15.60798 26.31626 1.000 19.56587 345 GLU B CA 1
ATOM 5660 C C . GLU B 1 345 ? 16.61440 16.48744 27.35377 1.000 21.18039 345 GLU B C 1
ATOM 5661 O O . GLU B 1 345 ? 16.69289 17.71998 27.20676 1.000 20.48037 345 GLU B O 1
ATOM 5667 N N . ARG B 1 346 ? 17.13398 15.87211 28.41044 1.000 16.75113 346 ARG B N 1
ATOM 5668 C CA . ARG B 1 346 ? 17.85143 16.61935 29.43474 1.000 20.59618 346 ARG B CA 1
ATOM 5669 C C . ARG B 1 346 ? 19.14247 17.22112 28.89609 1.000 18.14019 346 ARG B C 1
ATOM 5670 O O . ARG B 1 346 ? 19.54466 18.31833 29.30805 1.000 22.12872 346 ARG B O 1
ATOM 5678 N N . ALA B 1 347 ? 19.83764 16.50135 28.01707 1.000 18.87900 347 ALA B N 1
ATOM 5679 C CA . ALA B 1 347 ? 21.01627 17.06652 27.37956 1.000 14.31481 347 ALA B CA 1
ATOM 5680 C C . ALA B 1 347 ? 20.65537 18.30959 26.56792 1.000 15.48550 347 ALA B C 1
ATOM 5681 O O . ALA B 1 347 ? 21.41538 19.29082 26.56347 1.000 17.65332 347 ALA B O 1
ATOM 5683 N N . LEU B 1 348 ? 19.51631 18.27125 25.85288 1.000 11.21439 348 LEU B N 1
ATOM 5684 C CA . LEU B 1 348 ? 19.11672 19.43724 25.06148 1.000 16.04980 348 LEU B CA 1
ATOM 5685 C C . LEU B 1 348 ? 18.87885 20.64141 25.96836 1.000 27.92907 348 LEU B C 1
ATOM 5686 O O . LEU B 1 348 ? 19.31817 21.76589 25.66073 1.000 21.11447 348 LEU B O 1
ATOM 5691 N N . GLU B 1 349 ? 18.21896 20.41297 27.11285 1.000 20.71142 349 GLU B N 1
ATOM 5692 C CA . GLU B 1 349 ? 18.00989 21.49286 28.07939 1.000 20.90028 349 GLU B CA 1
ATOM 5693 C C . GLU B 1 349 ? 19.31924 22.10987 28.55508 1.000 25.16956 349 GLU B C 1
ATOM 5694 O O . GLU B 1 349 ? 19.33274 23.28662 28.93809 1.000 21.61723 349 GLU B O 1
ATOM 5700 N N . LYS B 1 350 ? 20.41799 21.34678 28.55882 1.000 16.07864 350 LYS B N 1
ATOM 5701 C CA . LYS B 1 350 ? 21.74289 21.87276 28.89168 1.000 20.19229 350 LYS B CA 1
ATOM 5702 C C . LYS B 1 350 ? 22.56587 22.30635 27.67048 1.000 22.32604 350 LYS B C 1
ATOM 5703 O O . LYS B 1 350 ? 23.78325 22.50284 27.79613 1.000 22.54237 350 LYS B O 1
ATOM 5709 N N . GLY B 1 351 ? 21.93764 22.43989 26.50655 1.000 18.77974 351 GLY B N 1
ATOM 5710 C CA . GLY B 1 351 ? 22.57878 22.99897 25.32829 1.000 17.75506 351 GLY B CA 1
ATOM 5711 C C . GLY B 1 351 ? 23.30392 22.01880 24.45162 1.000 20.42528 351 GLY B C 1
ATOM 5712 O O . GLY B 1 351 ? 24.19464 22.42863 23.69860 1.000 18.06779 351 GLY B O 1
ATOM 5713 N N . ILE B 1 352 ? 23.01643 20.71902 24.57045 1.000 13.43743 352 ILE B N 1
ATOM 5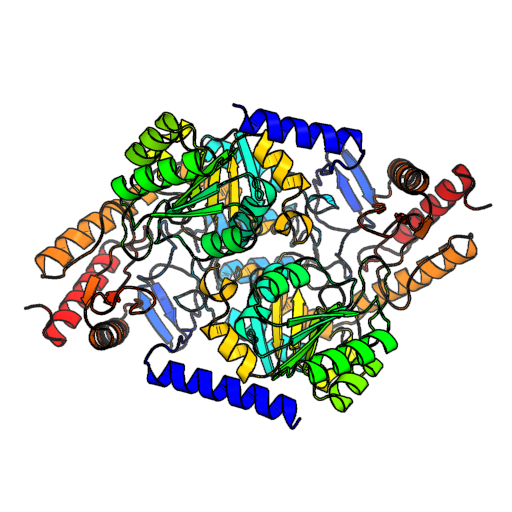714 C CA . ILE B 1 352 ? 23.70664 19.68348 23.80555 1.000 14.95623 352 ILE B CA 1
ATOM 5715 C C . ILE B 1 352 ? 22.66970 18.89281 22.99827 1.000 17.12619 352 ILE B C 1
ATOM 5716 O O . ILE B 1 352 ? 21.65084 18.44558 23.53841 1.000 15.87885 352 ILE B O 1
ATOM 5721 N N . TYR B 1 353 ? 22.93678 18.72889 21.71930 1.000 13.72663 353 TYR B N 1
ATOM 5722 C CA . TYR B 1 353 ? 22.04361 18.07234 20.77009 1.000 13.55879 353 TYR B CA 1
ATOM 5723 C C . TYR B 1 353 ? 22.60192 16.68171 20.49884 1.000 13.44977 353 TYR B C 1
ATOM 5724 O O . TYR B 1 353 ? 23.68098 16.54473 19.91789 1.000 10.97445 353 TYR B O 1
ATOM 5733 N N . VAL B 1 354 ? 21.90644 15.64740 20.99781 1.000 13.69404 354 VAL B N 1
ATOM 5734 C CA . VAL B 1 354 ? 22.30833 14.26321 20.77712 1.000 11.52707 354 VAL B CA 1
ATOM 5735 C C . VAL B 1 354 ? 21.08399 13.49430 20.30551 1.000 14.74330 354 VAL B C 1
ATOM 5736 O O . VAL B 1 354 ? 19.96036 13.99597 20.35179 1.000 13.07991 354 VAL B O 1
ATOM 5740 N N . ILE B 1 355 ? 21.31748 12.27112 19.81489 1.000 14.20346 355 ILE B N 1
ATOM 5741 C CA . ILE B 1 355 ? 20.21924 11.42636 19.35238 1.000 16.57074 355 ILE B CA 1
ATOM 5742 C C . ILE B 1 355 ? 20.33667 10.06127 20.02865 1.000 12.47374 355 ILE B C 1
ATOM 5743 O O . ILE B 1 355 ? 21.44998 9.54519 20.19629 1.000 13.44179 355 ILE B O 1
ATOM 5748 N N . GLY B 1 356 ? 19.19230 9.52810 20.49298 1.000 15.24607 356 GLY B N 1
ATOM 5749 C CA . GLY B 1 356 ? 19.11858 8.19347 21.08208 1.000 15.70454 356 GLY B CA 1
ATOM 5750 C C . GLY B 1 356 ? 18.52562 7.16935 20.12848 1.000 14.06129 356 GLY B C 1
ATOM 5751 O O . GLY B 1 356 ? 17.72853 7.49602 19.26336 1.000 16.99662 356 GLY B O 1
ATOM 5752 N N . PHE B 1 357 ? 18.94104 5.91373 20.27167 1.000 10.43958 357 PHE B N 1
ATOM 5753 C CA . PHE B 1 357 ? 18.43782 4.83534 19.42460 1.000 9.85518 357 PHE B CA 1
ATOM 5754 C C . PHE B 1 357 ? 18.06932 3.64878 20.30495 1.000 11.95817 357 PHE B C 1
ATOM 5755 O O . PHE B 1 357 ? 18.70645 3.40044 21.33087 1.000 10.67451 357 PHE B O 1
ATOM 5763 N N . SER B 1 358 ? 17.02564 2.94004 19.90113 1.000 10.32549 358 SER B N 1
ATOM 5764 C CA . SER B 1 358 ? 16.60034 1.76012 20.62570 1.000 15.27069 358 SER B CA 1
ATOM 5765 C C . SER B 1 358 ? 16.02918 0.78485 19.61838 1.000 18.55240 358 SER B C 1
ATOM 5766 O O . SER B 1 358 ? 16.10650 1.00376 18.40835 1.000 12.91921 358 SER B O 1
ATOM 5769 N N . PHE B 1 359 ? 15.47949 -0.31373 20.13164 1.000 12.90225 359 PHE B N 1
ATOM 5770 C CA . PHE B 1 359 ? 14.91630 -1.33432 19.27007 1.000 15.95165 359 PHE B CA 1
ATOM 5771 C C . PHE B 1 359 ? 13.81629 -0.73730 18.38562 1.000 11.65318 359 PHE B C 1
ATOM 5772 O O . PHE B 1 359 ? 12.99828 0.06499 18.85433 1.000 13.08280 359 PHE B O 1
ATOM 5780 N N . PRO B 1 360 ? 13.74630 -1.12336 17.10842 1.000 14.73265 360 PRO B N 1
ATOM 5781 C CA . PRO B 1 360 ? 14.52860 -2.14625 16.40361 1.000 12.08755 360 PRO B CA 1
ATOM 5782 C C . PRO B 1 360 ? 15.86078 -1.72520 15.81451 1.000 16.10490 360 PRO B C 1
ATOM 5783 O O . PRO B 1 360 ? 16.54088 -2.56421 15.23819 1.000 15.64953 360 PRO B O 1
ATOM 5787 N N . VAL B 1 361 ? 16.25102 -0.46616 15.98005 1.000 12.66482 361 VAL B N 1
ATOM 5788 C CA . VAL B 1 361 ? 17.53563 -0.01091 15.42171 1.000 11.91157 361 VAL B CA 1
ATOM 5789 C C . VAL B 1 361 ? 18.72084 -0.69364 16.11776 1.000 20.33602 361 VAL B C 1
ATOM 5790 O O . VAL B 1 361 ? 19.73008 -1.04444 15.47984 1.000 12.66665 361 VAL B O 1
ATOM 5794 N N . VAL B 1 362 ? 18.63368 -0.86987 17.43627 1.000 13.48588 362 VAL B N 1
ATOM 5795 C CA . VAL B 1 362 ? 19.65322 -1.59897 18.20335 1.000 14.81247 362 VAL B CA 1
ATOM 5796 C C . VAL B 1 362 ? 18.91661 -2.64690 19.03745 1.000 12.18756 362 VAL B C 1
ATOM 5797 O O . VAL B 1 362 ? 17.69366 -2.55950 19.17333 1.000 10.90127 362 VAL B O 1
ATOM 5801 N N . PRO B 1 363 ? 19.58791 -3.64598 19.60961 1.000 13.22422 363 PRO B N 1
ATOM 5802 C CA . PRO B 1 363 ? 18.84630 -4.65989 20.37233 1.000 11.62086 363 PRO B CA 1
ATOM 5803 C C . PRO B 1 363 ? 18.05662 -4.10100 21.55024 1.000 13.70764 363 PRO B C 1
ATOM 5804 O O . PRO B 1 363 ? 18.43144 -3.10169 22.17556 1.000 10.37511 363 PRO B O 1
ATOM 5808 N N . LYS B 1 364 ? 16.95256 -4.79564 21.87727 1.000 10.48121 364 LYS B N 1
ATOM 5809 C CA . LYS B 1 364 ? 16.24985 -4.51168 23.12417 1.000 14.26209 364 LYS B CA 1
ATOM 5810 C C . LYS B 1 364 ? 17.20833 -4.57958 24.30775 1.000 14.23547 364 LYS B C 1
ATOM 5811 O O . LYS B 1 364 ? 18.06490 -5.46137 24.38576 1.000 11.87876 364 LYS B O 1
ATOM 5817 N N . GLY B 1 365 ? 17.07500 -3.62760 25.21876 1.000 13.95588 365 GLY B N 1
ATOM 5818 C CA . GLY B 1 365 ? 17.98649 -3.59170 26.36579 1.000 15.22299 365 GLY B CA 1
ATOM 5819 C C . GLY B 1 365 ? 19.36749 -3.04154 26.07003 1.000 14.08608 365 GLY B C 1
ATOM 5820 O O . GLY B 1 365 ? 20.21979 -3.00468 26.97450 1.000 11.16503 365 GLY B O 1
ATOM 5821 N N . GLN B 1 366 ? 19.62159 -2.56697 24.85164 1.000 10.51062 366 GLN B N 1
ATOM 5822 C CA . GLN B 1 366 ? 20.92796 -1.99762 24.52049 1.000 10.91774 366 GLN B CA 1
ATOM 5823 C C . GLN B 1 366 ? 20.75605 -0.62606 23.85321 1.000 12.43742 366 GLN B C 1
ATOM 5824 O O . GLN B 1 366 ? 21.46858 -0.26985 22.89840 1.000 11.51841 366 GLN B O 1
ATOM 5830 N N . ALA B 1 367 ? 19.79098 0.13614 24.34368 1.000 12.05608 367 ALA B N 1
ATOM 5831 C CA . ALA B 1 367 ? 19.56835 1.50089 23.86684 1.000 12.75859 367 ALA B CA 1
ATOM 5832 C C . ALA B 1 367 ? 20.78790 2.37094 24.14941 1.000 14.04908 367 ALA B C 1
ATOM 5833 O O . ALA B 1 367 ? 21.59160 2.10057 25.04925 1.000 11.76701 367 ALA B O 1
ATOM 5835 N N . ARG B 1 368 ? 20.95634 3.43258 23.35409 1.000 10.92211 368 ARG B N 1
ATOM 5836 C CA . ARG B 1 368 ? 22.21075 4.17168 23.49680 1.000 12.71332 368 ARG B CA 1
ATOM 5837 C C . ARG B 1 368 ? 22.03493 5.57446 22.95605 1.000 13.04180 368 ARG B C 1
ATOM 5838 O O . ARG B 1 368 ? 21.12282 5.83802 22.17926 1.000 10.25457 368 ARG B O 1
ATOM 5846 N N . ILE B 1 369 ? 22.92369 6.46184 23.38311 1.000 10.77703 369 ILE B N 1
ATOM 5847 C CA . ILE B 1 369 ? 23.08404 7.76716 22.73801 1.000 16.30296 369 ILE B CA 1
ATOM 5848 C C . ILE B 1 369 ? 24.23600 7.65575 21.74598 1.000 13.45427 369 ILE B C 1
ATOM 5849 O O . ILE B 1 369 ? 25.38464 7.40601 22.13347 1.000 14.50442 369 ILE B O 1
ATOM 5854 N N . ARG B 1 370 ? 23.98065 7.91147 20.46553 1.000 10.35819 370 ARG B N 1
ATOM 5855 C CA . ARG B 1 370 ? 25.06746 7.80893 19.48397 1.000 15.29071 370 ARG B CA 1
ATOM 5856 C C . ARG B 1 370 ? 25.79842 9.14865 19.39783 1.000 20.17517 370 ARG B C 1
ATOM 5857 O O . ARG B 1 370 ? 25.59080 9.94812 18.48876 1.000 19.54354 370 ARG B O 1
ATOM 5865 N N . THR B 1 371 ? 26.68881 9.37869 20.34806 1.000 16.42687 371 THR B N 1
ATOM 5866 C CA . THR B 1 371 ? 27.55246 10.56140 20.30131 1.000 11.76480 371 THR B CA 1
ATOM 5867 C C . THR B 1 371 ? 28.57978 10.41003 19.18809 1.000 10.58405 371 THR B C 1
ATOM 5868 O O . THR B 1 371 ? 29.14656 9.32766 18.97407 1.000 14.25836 371 THR B O 1
ATOM 5872 N N . GLN B 1 372 ? 28.76749 11.48327 18.41703 1.000 13.96447 372 GLN B N 1
ATOM 5873 C CA . GLN B 1 372 ? 29.72689 11.50925 17.31431 1.000 10.97354 372 GLN B CA 1
ATOM 5874 C C . GLN B 1 372 ? 30.72388 12.64633 17.54694 1.000 14.89897 372 GLN B C 1
ATOM 5875 O O . GLN B 1 372 ? 30.32459 13.80541 17.74043 1.000 11.88075 372 GLN B O 1
ATOM 5881 N N . MET B 1 373 ? 31.99713 12.29406 17.57228 1.000 15.24955 373 MET B N 1
ATOM 5882 C CA . MET B 1 373 ? 33.04809 13.27950 17.69685 1.000 18.12047 373 MET B CA 1
ATOM 5883 C C . MET B 1 373 ? 33.22026 14.02051 16.37252 1.000 17.25758 373 MET B C 1
ATOM 5884 O O . MET B 1 373 ? 32.84320 13.54851 15.28380 1.000 13.83818 373 MET B O 1
ATOM 5889 N N . SER B 1 374 ? 33.85619 15.17746 16.47394 1.000 14.47873 374 SER B N 1
ATOM 5890 C CA . SER B 1 374 ? 34.05810 16.01580 15.31452 1.000 10.27449 374 SER B CA 1
ATOM 5891 C C . SER B 1 374 ? 35.29182 16.87955 15.54036 1.000 13.97549 374 SER B C 1
ATOM 5892 O O . SER B 1 374 ? 35.46711 17.43912 16.62904 1.000 16.39158 374 SER B O 1
ATOM 5895 N N . ALA B 1 375 ? 36.12832 17.00544 14.50426 1.000 21.14745 375 ALA B N 1
ATOM 5896 C CA . ALA B 1 375 ? 37.18811 18.01188 14.56982 1.000 25.04680 375 ALA B CA 1
ATOM 5897 C C . ALA B 1 375 ? 36.63470 19.42082 14.77972 1.000 25.44376 375 ALA B C 1
ATOM 5898 O O . ALA B 1 375 ? 37.38641 20.31501 15.18251 1.000 27.27185 375 ALA B O 1
ATOM 5900 N N . ALA B 1 376 ? 35.34337 19.65471 14.51050 1.000 17.78806 376 ALA B N 1
ATOM 5901 C CA . ALA B 1 376 ? 34.79495 20.99148 14.70007 1.000 18.61565 376 ALA B CA 1
ATOM 5902 C C . ALA B 1 376 ? 34.64383 21.37074 16.16711 1.000 25.92854 376 ALA B C 1
ATOM 5903 O O . ALA B 1 376 ? 34.59785 22.56412 16.47544 1.000 22.66558 376 ALA B O 1
ATOM 5905 N N . HIS B 1 377 ? 34.57710 20.40349 17.08214 1.000 16.70373 377 HIS B N 1
ATOM 5906 C CA . HIS B 1 377 ? 34.42162 20.72419 18.50014 1.000 19.36077 377 HIS B CA 1
ATOM 5907 C C . HIS B 1 377 ? 35.73559 21.25581 19.04998 1.000 19.85903 377 HIS B C 1
ATOM 5908 O O . HIS B 1 377 ? 36.76169 20.56951 18.96333 1.000 18.98273 377 HIS B O 1
ATOM 5915 N N . SER B 1 378 ? 35.70771 22.46912 19.59916 1.000 20.42796 378 SER B N 1
ATOM 5916 C CA . SER B 1 378 ? 36.86321 22.94780 20.34542 1.000 22.34403 378 SER B CA 1
ATOM 5917 C C . SER B 1 378 ? 36.97880 22.16227 21.64264 1.000 24.96481 378 SER B C 1
ATOM 5918 O O . SER B 1 378 ? 36.00957 21.55390 22.11147 1.000 24.59881 378 SER B O 1
ATOM 5921 N N . ARG B 1 379 ? 38.18316 22.18031 22.22646 1.000 25.41767 379 ARG B N 1
ATOM 5922 C CA . ARG B 1 379 ? 38.38935 21.50048 23.50536 1.000 23.04062 379 ARG B CA 1
ATOM 5923 C C . ARG B 1 379 ? 37.40584 21.99841 24.56507 1.000 21.67483 379 ARG B C 1
ATOM 5924 O O . ARG B 1 379 ? 36.84833 21.20631 25.33735 1.000 21.22875 379 ARG B O 1
ATOM 5932 N N . GLU B 1 380 ? 37.15893 23.30611 24.60610 1.000 19.55014 380 GLU B N 1
ATOM 5933 C CA . GLU B 1 380 ? 36.18888 23.85565 25.55007 1.000 21.34449 380 GLU B CA 1
ATOM 5934 C C . GLU B 1 380 ? 34.75548 23.40131 25.24816 1.000 29.76825 380 GLU B C 1
ATOM 5935 O O . GLU B 1 380 ? 33.96341 23.14793 26.16865 1.000 19.01446 380 GLU B O 1
ATOM 5941 N N . GLN B 1 381 ? 34.37737 23.36405 23.97313 1.000 23.60116 381 GLN B N 1
ATOM 5942 C CA . GLN B 1 381 ? 33.04981 22.85434 23.62881 1.000 22.54305 381 GLN B CA 1
ATOM 5943 C C . GLN B 1 381 ? 32.91044 21.39410 24.04138 1.000 19.27333 381 GLN B C 1
ATOM 5944 O O . GLN B 1 381 ? 31.88789 20.99599 24.61784 1.000 19.61800 381 GLN B O 1
ATOM 5950 N N . LEU B 1 382 ? 33.95037 20.59847 23.78060 1.000 17.41439 382 LEU B N 1
ATOM 5951 C CA . LEU B 1 382 ? 33.93968 19.18938 24.14885 1.000 18.16684 382 LEU B CA 1
ATOM 5952 C C . LEU B 1 382 ? 33.82947 19.00614 25.65063 1.000 25.17757 382 LEU B C 1
ATOM 5953 O O . LEU B 1 382 ? 33.07355 18.14780 26.12720 1.000 19.91245 382 LEU B O 1
ATOM 5958 N N . ASP B 1 383 ? 34.56363 19.81817 26.42088 1.000 22.71706 383 ASP B N 1
ATOM 5959 C CA . ASP B 1 383 ? 34.46591 19.73484 27.86935 1.000 22.61699 383 ASP B CA 1
ATOM 5960 C C . ASP B 1 383 ? 33.10767 20.19379 28.37299 1.000 23.23735 383 ASP B C 1
ATOM 5961 O O . ASP B 1 383 ? 32.61229 19.64385 29.34953 1.000 20.09064 383 ASP B O 1
ATOM 5966 N N . LYS B 1 384 ? 32.49028 21.19009 27.72709 1.000 19.51247 384 LYS B N 1
ATOM 5967 C CA . LYS B 1 384 ? 31.14573 21.61188 28.10676 1.000 24.51599 384 LYS B CA 1
ATOM 5968 C C . LYS B 1 384 ? 30.12237 20.49788 27.84407 1.000 15.08472 384 LYS B C 1
ATOM 5969 O O . LYS B 1 384 ? 29.20486 20.28027 28.65232 1.000 22.41751 384 LYS B O 1
ATOM 5975 N N . ALA B 1 385 ? 30.25632 19.79596 26.71501 1.000 15.43612 385 ALA B N 1
ATOM 5976 C CA . ALA B 1 385 ? 29.35838 18.66402 26.44448 1.000 15.55650 385 ALA B CA 1
ATOM 5977 C C . ALA B 1 385 ? 29.55945 17.55241 27.47421 1.000 16.40015 385 ALA B C 1
ATOM 5978 O O . ALA B 1 385 ? 28.59365 17.00624 28.01094 1.000 20.76306 385 ALA B O 1
ATOM 5980 N N . ILE B 1 386 ? 30.81751 17.19583 27.74547 1.000 19.12685 386 ILE B N 1
ATOM 5981 C CA . ILE B 1 386 ? 31.09387 16.14973 28.72747 1.000 18.64940 386 ILE B CA 1
ATOM 5982 C C . ILE B 1 386 ? 30.53681 16.55576 30.09262 1.000 25.37439 386 ILE B C 1
ATOM 5983 O O . ILE B 1 386 ? 29.85635 15.77250 30.76698 1.000 22.43094 386 ILE B O 1
ATOM 5988 N N . ASP B 1 387 ? 30.77974 17.80767 30.50188 1.000 23.74013 387 ASP B N 1
ATOM 5989 C CA . ASP B 1 387 ? 30.21900 18.31550 31.75148 1.000 26.63868 387 ASP B CA 1
ATOM 5990 C C . ASP B 1 387 ? 28.70836 18.13931 31.79696 1.000 28.67447 387 ASP B C 1
ATOM 5991 O O . ASP B 1 387 ? 28.15031 17.71209 32.81854 1.000 20.26619 387 ASP B O 1
ATOM 5996 N N . ALA B 1 388 ? 28.02271 18.50989 30.70474 1.000 22.46380 388 ALA B N 1
ATOM 5997 C CA . ALA B 1 388 ? 26.56589 18.39875 30.67554 1.000 21.20588 388 ALA B CA 1
ATOM 5998 C C . ALA B 1 388 ? 26.11667 16.94443 30.76851 1.000 19.93454 388 ALA B C 1
ATOM 5999 O O . ALA B 1 388 ? 25.11014 16.65141 31.42162 1.000 21.41757 388 ALA B O 1
ATOM 6001 N N . PHE B 1 389 ? 26.78821 16.04931 30.03869 1.000 16.69468 389 PHE B N 1
ATOM 6002 C CA . PHE B 1 389 ? 26.44411 14.62499 30.09782 1.000 16.42006 389 PHE B CA 1
ATOM 6003 C C . PHE B 1 389 ? 26.59805 14.10785 31.52601 1.000 20.80697 389 PHE B C 1
ATOM 6004 O O . PHE B 1 389 ? 25.77282 13.33803 32.00498 1.000 17.84846 389 PHE B O 1
ATOM 6012 N N . ILE B 1 390 ? 27.66766 14.51647 32.21342 1.000 24.65722 390 ILE B N 1
ATOM 6013 C CA . ILE B 1 390 ? 27.86106 14.08119 33.59581 1.000 23.88862 390 ILE B CA 1
ATOM 6014 C C . ILE B 1 390 ? 26.74514 14.62534 34.48606 1.000 23.68007 390 ILE B C 1
ATOM 6015 O O . ILE B 1 390 ? 26.16150 13.88832 35.28710 1.000 24.44869 390 ILE B O 1
ATOM 6020 N N . GLU B 1 391 ? 26.38374 15.90570 34.32299 1.000 24.10765 391 GLU B N 1
ATOM 6021 C CA . GLU B 1 391 ? 25.28807 16.46900 35.12139 1.000 23.14789 391 GLU B CA 1
ATOM 6022 C C . GLU B 1 391 ? 23.95959 15.77279 34.83930 1.000 30.06612 391 GLU B C 1
ATOM 6023 O O . GLU B 1 391 ? 23.13251 15.57074 35.74666 1.000 22.70325 391 GLU B O 1
ATOM 6029 N N . VAL B 1 392 ? 23.69881 15.45878 33.57624 1.000 18.43135 392 VAL B N 1
ATOM 6030 C CA . VAL B 1 392 ? 22.45269 14.77551 33.24662 1.000 23.83998 392 VAL B CA 1
ATOM 6031 C C . VAL B 1 392 ? 22.43198 13.39077 33.88625 1.000 19.14479 392 VAL B C 1
ATOM 6032 O O . VAL B 1 392 ? 21.42182 12.96692 34.46038 1.000 18.82514 392 VAL B O 1
ATOM 6036 N N . GLY B 1 393 ? 23.54959 12.66122 33.77846 1.000 18.18614 393 GLY B N 1
ATOM 6037 C CA . GLY B 1 393 ? 23.60126 11.31964 34.33755 1.000 23.68989 393 GLY B CA 1
ATOM 6038 C C . GLY B 1 393 ? 23.47889 11.31925 35.85030 1.000 30.32142 393 GLY B C 1
ATOM 6039 O O . GLY B 1 393 ? 22.85128 10.42270 36.43118 1.000 19.76932 393 GLY B O 1
ATOM 6040 N N . ARG B 1 394 ? 24.01998 12.34783 36.50362 1.000 24.57755 394 ARG B N 1
ATOM 6041 C CA . ARG B 1 394 ? 23.85229 12.45753 37.94668 1.000 22.43989 394 ARG B CA 1
ATOM 6042 C C . ARG B 1 394 ? 22.42624 12.84085 38.29725 1.000 23.45963 394 ARG B C 1
ATOM 6043 O O . ARG B 1 394 ? 21.83407 12.24872 39.20794 1.000 27.44016 394 ARG B O 1
ATOM 6051 N N . ASP B 1 395 ? 21.84310 13.80163 37.56847 1.000 19.51458 395 ASP B N 1
ATOM 6052 C CA . ASP B 1 395 ? 20.44221 14.14984 37.75552 1.000 22.26163 395 ASP B CA 1
ATOM 6053 C C . ASP B 1 395 ? 19.52540 12.94156 37.57115 1.000 31.04102 395 ASP B C 1
ATOM 6054 O O . ASP B 1 395 ? 18.48265 12.84112 38.22681 1.000 25.60882 395 ASP B O 1
ATOM 6059 N N . MET B 1 396 ? 19.86346 12.04523 36.64452 1.000 23.52524 396 MET B N 1
ATOM 6060 C CA . MET B 1 396 ? 19.02272 10.89382 36.34139 1.000 19.05655 396 MET B CA 1
ATOM 6061 C C . MET B 1 396 ? 19.35078 9.68721 37.19234 1.000 30.25819 396 MET B C 1
ATOM 6062 O O . MET B 1 396 ? 18.71135 8.64399 37.02200 1.000 23.45363 396 MET B O 1
ATOM 6067 N N . GLU B 1 397 ? 20.32201 9.81688 38.09602 1.000 26.22370 397 GLU B N 1
ATOM 6068 C CA . GLU B 1 397 ? 20.79004 8.72569 38.94920 1.000 32.37565 397 GLU B CA 1
ATOM 6069 C C . GLU B 1 397 ? 21.34202 7.56509 38.13135 1.000 33.53640 397 GLU B C 1
ATOM 6070 O O . GLU B 1 397 ? 21.24285 6.39411 38.52683 1.000 28.22730 397 GLU B O 1
ATOM 6076 N N . ILE B 1 398 ? 21.96575 7.87668 37.00078 1.000 27.19441 398 ILE B N 1
ATOM 6077 C CA . ILE B 1 398 ? 22.66004 6.85358 36.21670 1.000 23.28434 398 ILE B CA 1
ATOM 6078 C C . ILE B 1 398 ? 24.10083 6.69341 36.66194 1.000 22.40904 398 ILE B C 1
ATOM 6079 O O . ILE B 1 398 ? 24.62961 5.58640 36.66913 1.000 28.17589 398 ILE B O 1
ATOM 6084 N N . ILE B 1 399 ? 24.77626 7.79427 37.00592 1.000 30.88751 399 ILE B N 1
ATOM 6085 C CA . ILE B 1 399 ? 26.14238 7.75930 37.51162 1.000 28.11753 399 ILE B CA 1
ATOM 6086 C C . ILE B 1 399 ? 26.13968 8.48561 38.84942 1.000 29.03920 399 ILE B C 1
ATOM 6087 O O . ILE B 1 399 ? 25.21566 9.23775 39.17325 1.000 26.27404 399 ILE B O 1
ATOM 6092 N N . LYS B 1 400 ? 27.19871 8.27256 39.62080 1.000 32.44046 400 LYS B N 1
ATOM 6093 C CA . LYS B 1 400 ? 27.23675 8.83813 40.97802 1.000 44.04615 400 LYS B CA 1
ATOM 6094 C C . LYS B 1 400 ? 27.59274 10.33284 40.93848 1.000 48.88598 400 LYS B C 1
ATOM 6095 O O . LYS B 1 400 ? 27.02291 11.12081 41.70302 1.000 44.65127 400 LYS B O 1
#

InterPro domains:
  IPR001917 Aminotransferase, class-II, pyridoxal-phosphate binding site [PS00599] (241-250)
  IPR004839 Aminotransferase, class I/classII, large domain [PF00155] (43-387)
  IPR011282 2-amino-3-ketobutyrate coenzyme A ligase [MF_00985] (2-395)
  IPR011282 2-amino-3-ketobutyrate coenzyme A ligase [TIGR01822] (5-397)
  IPR015421 Pyridoxal phosphate-dependent transferase, major domain [G3DSA:3.40.640.10] (58-296)
  IPR015422 Pyridoxal phosphate-dependent transferase, small domain [G3DSA:3.90.1150.10] (40-387)
  IPR015424 Pyridoxal phosphate-dependent transferase [SSF53383] (4-395)
  IPR050087 8-amino-7-oxononanoate synthase class-II [PTHR13693] (8-389)

Solvent-accessible surface area: 27908 Å² total

Nearest PDB structures (foldseek):
  7v5i-assembly1_B  TM=9.993E-01  e=2.368E-76  Vibrio proteolyticus NBRC 13287
  1fc4-assembly1_B  TM=9.737E-01  e=9.223E-65  Escherichia coli
  7bxp-assembly1_B  TM=9.931E-01  e=3.902E-60  Cupriavidus necator
  7bxr-assembly1_B  TM=9.745E-01  e=5.100E-58  Cupriavidus necator
  7x98-assembly2_D  TM=9.490E-01  e=4.968E-40  Rhodopseudomonas palustris

Radius of gyration: 26.17 Å; Cα contacts (8 Å, |Δi|>4): 1938; chains: 2; bounding box: 62×62×92 Å

Sequence (796 aa):
SAFYQQIQQQIEEVKAEGLYKSERIITSQQQAAVKIASGEEVLNFCANNYLGLANHPALIEAGKAGMDEHGFGMASVRFICGTQDIHKELEQKLSTFLGKEDTILYTSCFDANAGLFETILDKEDAIISDALNHASIIDGVRLCKAMRFRYSNNNMTELEEQLIAAKDAGARNILIVTDGVFSMDGVVANLPAICDLAEKYGALTMVDDSHAVGFMGKTGAGTHEYHDVVDRIDIITGTLGKAMGGASGGYTSGKKEVIEWLRQRSRPYLFSNSVAPAIVSASIRVLDLLQESGDLRDRLWENATHFRTRMSEAGFTLAGADHAIIPIMLGDAKVAAEFAERALEKGIYVIGFSFPVVPKGQARIRTQMSAAHSREQLDKAIDAFIEVGRDMEIIKNIMSSAFYQQIQQQIEEVKAEGLYKSERIITSQQQAAVKIASGEEVLNFCANNYLGLANHPALIEAGKAGMDEHGFGMASVRFICGTQDIHKELEQKLSTFLGKEDTILYTSCFDANAGLFETILDKEDAIISDALNHASIIDGVRLCKAMRFRYSNNNMTELEEQLIAAKDAGARNILIVTDGVFSMDGVVANLPAICDLAEKYGALTMVDDSHAVGFMGKTGAGTHEYHDVVDRIDIITGTLGKAMGGASGGYTSGKKEVIEWLRQRSRPYLFSNSVAPAIVSASIRVLDLLQESGDLRDRLWENATHFRTRMSEAGFTLAGADHAIIPIMLGDAKVAAEFAERALEKGIYVIGFSFPVVPKGQARIRTQMSAAHSREQLDKAIDAFIEVGRDMEIIK

Organism: NCBI:txid1219065